Protein AF-A0A0L1IWD9-F1 (afdb_monomer)

Sequence (1010 aa):
MTPFTIDNLPYGVISTHDNSSKRCAVAFQQFAIDLDLLYRHDFFASIPELDVNVFAEDNWNVFAVLPLSTRATVRARIRCGILDKTINKALVPLSNVENHLPMHTHNFSDFYCSLEHAKNCTEVMKMKMSSNWFSIPSVYNGRTSSLAVSGTPVTRPYGMYPDPQTGVVSFQPESKLDFELEMGVWLSTPVPRGQRLDIAKSKEHIFGFTLLNDWSSRQIQKFEMTPLGCFHSKGSLTSVSPWIVPIEALEPFKCEKMVQQDPLPMPHLMPRDDAALTYDIDLSVTLLRDEKPYRLCESNLNTLYWTPIQQLAHLASAGEGLLTGDVFGTGTISSSTTNSDGEKIGLGCLVERGLPRTMLKSAPSDLHETFLQDGDEVIMEGRLIPKSHSWKKQSTTNSSSESVQRHQFRMAAQVNDASSVDTTSYPYIFEKNVSVPLKNQSFIRCNVYRPKTSDPSEKHPVLATYGPYGKDVHYHYFNGPSYADLNPDHKTEHSAWETPTPSYWTKHGYVVVRADESGSGQSPGFLDCLSPTTIDSFCELIEWASEQTWSNGKVGLLGISYFGATQWQVAARRPKGLAAIVPWEGFSDFYRDATRHGGILCNAGIDGIFKRQIGPNQYGLPGRAARNRGDDTIEGSLSEAELAMSRVTLVDRAREARFRDGDHYASVNFNLEDVQVPLLSVANLGGILLHLRGNVQGYTHAGSDFKYLRFIVGRHDLPFYYTEEVEIQRSFLDAFLLGQDRVGWSRKGAVPPVDLILRKGNVGYNDPQSESKFLRRKENEWPIARTQYTPLFLHRDETLSWTKPRTDLTMPHKVEYHAFGDGDNCRPSVSFTSPQFESETEITGHIVVRLNVSMSRGRWQSTTPSDMDLFLSLRHIASSGEEVFYTGTTGEPAPITKGSLRVSLRRTNPQHPRHRPWLPHRDYLSTDVLPVIPNEVYTVDVELWPTNVVVQRDERLVLDIGASELAGSGLFQHDDPSDRPETVFKGNNHVHFGANYDNWISLPVIPNGI

Mean predicted aligned error: 16.08 Å

Radius of gyration: 34.3 Å; Cα contacts (8 Å, |Δi|>4): 2372; chains: 1; bounding box: 91×59×107 Å

pLDDT: mean 90.81, std 13.26, range [23.09, 98.94]

Structure (mmCIF, N/CA/C/O backbone):
data_AF-A0A0L1IWD9-F1
#
_entry.id   AF-A0A0L1IWD9-F1
#
loop_
_atom_site.group_PDB
_atom_site.id
_atom_site.type_symbol
_atom_site.label_atom_id
_atom_site.label_alt_id
_atom_site.label_comp_id
_atom_site.label_asym_id
_atom_site.label_entity_id
_atom_site.label_seq_id
_atom_site.pdbx_PDB_ins_code
_atom_site.Cartn_x
_atom_site.Cartn_y
_atom_site.Cartn_z
_atom_site.occupancy
_atom_site.B_iso_or_equiv
_atom_site.auth_seq_id
_atom_site.auth_comp_id
_atom_site.auth_asym_id
_atom_site.auth_atom_id
_atom_site.pdbx_PDB_model_num
ATOM 1 N N . MET A 1 1 ? -3.624 1.636 32.155 1.00 46.81 1 MET A N 1
ATOM 2 C CA . MET A 1 1 ? -3.716 0.784 30.949 1.00 46.81 1 MET A CA 1
ATOM 3 C C . MET A 1 1 ? -2.888 -0.459 31.205 1.00 46.81 1 MET A C 1
ATOM 5 O O . MET A 1 1 ? -1.853 -0.336 31.841 1.00 46.81 1 MET A O 1
ATOM 9 N N . THR A 1 2 ? -3.355 -1.628 30.779 1.00 74.50 2 THR A N 1
ATOM 10 C CA . THR A 1 2 ? -2.556 -2.866 30.818 1.00 74.50 2 THR A CA 1
ATOM 11 C C . THR A 1 2 ? -1.321 -2.754 29.907 1.00 74.50 2 THR A C 1
ATOM 13 O O . THR A 1 2 ? -1.451 -2.172 28.825 1.00 74.50 2 THR A O 1
ATOM 16 N N . PRO A 1 3 ? -0.152 -3.296 30.306 1.00 81.62 3 PRO A N 1
ATOM 17 C CA . PRO A 1 3 ? 1.032 -3.360 29.448 1.00 81.62 3 PRO A CA 1
ATOM 18 C C . PRO A 1 3 ? 0.890 -4.365 28.291 1.00 81.62 3 PRO A C 1
ATOM 20 O O . PRO A 1 3 ? 1.680 -4.322 27.353 1.00 81.62 3 PRO A O 1
ATOM 23 N N . PHE A 1 4 ? -0.106 -5.257 28.322 1.00 91.38 4 PHE A N 1
ATOM 24 C CA . PHE A 1 4 ? -0.299 -6.314 27.326 1.00 91.38 4 PHE A CA 1
ATOM 25 C C . PHE A 1 4 ? -1.407 -5.927 26.345 1.00 91.38 4 PHE A C 1
ATOM 27 O O . PHE A 1 4 ? -2.591 -6.181 26.573 1.00 91.38 4 PHE A O 1
ATOM 34 N N . THR A 1 5 ? -1.041 -5.247 25.263 1.00 90.19 5 THR A N 1
ATOM 35 C CA . THR A 1 5 ? -1.988 -4.781 24.244 1.00 90.19 5 THR A CA 1
ATOM 36 C C . THR A 1 5 ? -2.130 -5.806 23.121 1.00 90.19 5 THR A C 1
ATOM 38 O O . THR A 1 5 ? -1.365 -6.762 23.008 1.00 90.19 5 THR A O 1
ATOM 41 N N . ILE A 1 6 ? -3.101 -5.585 22.233 1.00 89.69 6 ILE A N 1
ATOM 42 C CA . ILE A 1 6 ? -3.238 -6.385 21.008 1.00 89.69 6 ILE A CA 1
ATOM 43 C C . ILE A 1 6 ? -2.069 -6.177 20.022 1.00 89.69 6 ILE A C 1
ATOM 45 O O . ILE A 1 6 ? -1.938 -6.905 19.037 1.00 89.69 6 ILE A O 1
ATOM 49 N N . ASP A 1 7 ? -1.229 -5.168 20.267 1.00 86.62 7 ASP A N 1
ATOM 50 C CA . ASP A 1 7 ? -0.118 -4.792 19.397 1.00 86.62 7 ASP A CA 1
ATOM 51 C C . ASP A 1 7 ? 1.219 -5.381 19.850 1.00 86.62 7 ASP A C 1
ATOM 53 O O . ASP A 1 7 ? 2.106 -5.509 19.015 1.00 86.62 7 ASP A O 1
ATOM 57 N N . ASN A 1 8 ? 1.386 -5.799 21.112 1.00 89.25 8 ASN A N 1
ATOM 58 C CA . ASN A 1 8 ? 2.597 -6.517 21.529 1.00 89.25 8 ASN A CA 1
ATOM 59 C C . ASN A 1 8 ? 2.388 -8.035 21.609 1.00 89.25 8 ASN A C 1
ATOM 61 O O . ASN A 1 8 ? 3.174 -8.755 20.998 1.00 89.25 8 ASN A O 1
ATOM 65 N N . LEU A 1 9 ? 1.303 -8.509 22.238 1.00 95.44 9 LEU A N 1
ATOM 66 C CA . LEU A 1 9 ? 0.974 -9.936 22.390 1.00 95.44 9 LEU A CA 1
ATOM 67 C C . LEU A 1 9 ? 2.190 -10.782 22.819 1.00 95.44 9 LEU A C 1
ATOM 69 O O . LEU A 1 9 ? 2.612 -11.658 22.060 1.00 95.44 9 LEU A O 1
ATOM 73 N N . PRO A 1 10 ? 2.803 -10.508 23.984 1.00 97.06 10 PRO A N 1
ATOM 74 C CA . PRO A 1 10 ? 4.056 -11.141 24.348 1.00 97.06 10 PRO A CA 1
ATOM 75 C C . PRO A 1 10 ? 3.863 -12.592 24.796 1.00 97.06 10 PRO A C 1
ATOM 77 O O . PRO A 1 10 ? 2.794 -12.994 25.261 1.00 97.06 10 PRO A O 1
ATOM 80 N N . TYR A 1 11 ? 4.923 -13.372 24.634 1.00 98.44 11 TYR A N 1
ATOM 81 C CA . TYR A 1 11 ? 4.955 -14.826 24.712 1.00 98.44 11 TYR A CA 1
ATOM 82 C C . TYR A 1 11 ? 5.552 -15.280 26.039 1.00 98.44 11 TYR A C 1
ATOM 84 O O . TYR A 1 11 ? 6.668 -14.898 26.383 1.00 98.44 11 TYR A O 1
ATOM 92 N N . GLY A 1 12 ? 4.813 -16.089 26.792 1.00 98.12 12 GLY A N 1
ATOM 93 C CA . GLY A 1 12 ? 5.229 -16.584 28.103 1.00 98.12 12 GLY A CA 1
ATOM 94 C C . GLY A 1 12 ? 4.864 -18.045 28.296 1.00 98.12 12 GLY A C 1
ATOM 95 O O . GLY A 1 12 ? 4.195 -18.648 27.454 1.00 98.12 12 GLY A O 1
ATOM 96 N N . VAL A 1 13 ? 5.329 -18.621 29.396 1.00 98.56 13 VAL A N 1
ATOM 97 C CA . VAL A 1 13 ? 4.985 -19.983 29.811 1.00 98.56 13 VAL A CA 1
ATOM 98 C C . VAL A 1 13 ? 4.272 -19.894 31.147 1.00 98.56 13 VAL A C 1
ATOM 100 O O . VAL A 1 13 ? 4.773 -19.262 32.079 1.00 98.56 13 VAL A O 1
ATOM 103 N N . ILE A 1 14 ? 3.105 -20.527 31.236 1.00 98.25 14 ILE A N 1
ATOM 104 C CA . ILE A 1 14 ? 2.259 -20.479 32.428 1.00 98.25 14 ILE A CA 1
ATOM 105 C C . ILE A 1 14 ? 1.949 -21.877 32.960 1.00 98.25 14 ILE A C 1
ATOM 107 O O . ILE A 1 14 ? 1.821 -22.835 32.199 1.00 98.25 14 ILE A O 1
ATOM 111 N N . SER A 1 15 ? 1.747 -21.963 34.270 1.00 98.12 15 SER A N 1
ATOM 112 C CA . SER A 1 15 ? 0.926 -22.985 34.927 1.00 98.12 15 SER A CA 1
ATOM 113 C C . SER A 1 15 ? -0.188 -22.294 35.716 1.00 98.12 15 SER A C 1
ATOM 115 O O . SER A 1 15 ? -0.220 -21.072 35.860 1.00 98.12 15 SER A O 1
ATOM 117 N N . THR A 1 16 ? -1.145 -23.070 36.207 1.00 96.94 16 THR A N 1
ATOM 118 C CA . THR A 1 16 ? -2.231 -22.583 37.069 1.00 96.94 16 THR A CA 1
ATOM 119 C C . THR A 1 16 ? -2.403 -23.543 38.233 1.00 96.94 16 THR A C 1
ATOM 121 O O . THR A 1 16 ? -2.062 -24.716 38.097 1.00 96.94 16 THR A O 1
ATOM 124 N N . HIS A 1 17 ? -3.000 -23.101 39.339 1.00 92.62 17 HIS A N 1
ATOM 125 C CA . HIS A 1 17 ? -3.284 -23.987 40.476 1.00 92.62 17 HIS A CA 1
ATOM 126 C C . HIS A 1 17 ? -4.034 -25.271 40.060 1.00 92.62 17 HIS A C 1
ATOM 128 O O . HIS A 1 17 ? -3.699 -26.364 40.509 1.00 92.62 17 HIS A O 1
ATOM 134 N N . ASP A 1 18 ? -4.993 -25.148 39.137 1.00 91.62 18 ASP A N 1
ATOM 135 C CA . ASP A 1 18 ? -5.830 -26.267 38.683 1.00 91.62 18 ASP A CA 1
ATOM 136 C C . ASP A 1 18 ? -5.205 -27.074 37.527 1.00 91.62 18 ASP A C 1
ATOM 138 O O . ASP A 1 18 ? -5.734 -28.110 37.128 1.00 91.62 18 ASP A O 1
ATOM 142 N N . ASN A 1 19 ? -4.076 -26.613 36.979 1.00 93.38 19 ASN A N 1
ATOM 143 C CA . ASN A 1 19 ? -3.325 -27.299 35.929 1.00 93.38 19 ASN A CA 1
ATOM 144 C C . ASN A 1 19 ? -1.830 -26.981 36.058 1.00 93.38 19 ASN A C 1
ATOM 146 O O . ASN A 1 19 ? -1.364 -25.927 35.606 1.00 93.38 19 ASN A O 1
ATOM 150 N N . SER A 1 20 ? -1.096 -27.916 36.663 1.00 94.75 20 SER A N 1
ATOM 151 C CA . SER A 1 20 ? 0.343 -27.814 36.916 1.00 94.75 20 SER A CA 1
ATOM 152 C C . SER A 1 20 ? 1.210 -28.018 35.671 1.00 94.75 20 SER A C 1
ATOM 154 O O . SER A 1 20 ? 2.414 -27.769 35.730 1.00 94.75 20 SER A O 1
ATOM 156 N N . SER A 1 21 ? 0.635 -28.438 34.538 1.00 96.19 21 SER A N 1
ATOM 157 C CA . SER A 1 21 ? 1.369 -28.536 33.278 1.00 96.19 21 SER A CA 1
ATOM 158 C C . SER A 1 21 ? 1.712 -27.144 32.751 1.00 96.19 21 SER A C 1
ATOM 160 O O . SER A 1 21 ? 0.829 -26.321 32.475 1.00 96.19 21 SER A O 1
ATOM 162 N N . LYS A 1 22 ? 3.017 -26.906 32.601 1.00 98.19 22 LYS A N 1
ATOM 163 C CA . LYS A 1 22 ? 3.574 -25.729 31.936 1.00 98.19 22 LYS A CA 1
ATOM 164 C C . LYS A 1 22 ? 3.232 -25.772 30.454 1.00 98.19 22 LYS A C 1
ATOM 166 O O . LYS A 1 22 ? 3.316 -26.836 29.848 1.00 98.19 22 LYS A O 1
ATOM 171 N N . ARG A 1 23 ? 2.843 -24.629 29.897 1.00 98.25 23 ARG A N 1
ATOM 172 C CA . ARG A 1 23 ? 2.480 -24.504 28.480 1.00 98.25 23 ARG A CA 1
ATOM 173 C C . ARG A 1 23 ? 2.639 -23.084 27.963 1.00 98.25 23 ARG A C 1
ATOM 175 O O . ARG A 1 23 ? 2.597 -22.126 28.744 1.00 98.25 23 ARG A O 1
ATOM 182 N N . CYS A 1 24 ? 2.784 -22.959 26.649 1.00 98.56 24 CYS A N 1
ATOM 183 C CA . CYS A 1 24 ? 2.901 -21.679 25.967 1.00 98.56 24 CYS A CA 1
ATOM 184 C C . CYS A 1 24 ? 1.597 -20.877 26.048 1.00 98.56 24 CYS A C 1
ATOM 186 O O . CYS A 1 24 ? 0.503 -21.373 25.763 1.00 98.56 24 CYS A O 1
ATOM 188 N N . ALA A 1 25 ? 1.727 -19.598 26.384 1.00 98.56 25 ALA A N 1
ATOM 189 C CA . ALA A 1 25 ? 0.620 -18.661 26.441 1.00 98.56 25 ALA A CA 1
ATOM 190 C C . ALA A 1 25 ? 1.008 -17.282 25.908 1.00 98.56 25 ALA A C 1
ATOM 192 O O . ALA A 1 25 ? 2.183 -16.918 25.846 1.00 98.56 25 ALA A O 1
ATOM 193 N N . VAL A 1 26 ? -0.001 -16.487 25.560 1.00 98.50 26 VAL A N 1
ATOM 194 C CA . VAL A 1 26 ? 0.171 -15.094 25.122 1.00 98.50 26 VAL A CA 1
ATOM 195 C C . VAL A 1 26 ? -0.541 -14.157 26.078 1.00 98.50 26 VAL A C 1
ATOM 197 O O . VAL A 1 26 ? -1.730 -14.337 26.329 1.00 98.50 26 VAL A O 1
ATOM 200 N N . ALA A 1 27 ? 0.141 -13.140 26.602 1.00 97.69 27 ALA A N 1
ATOM 201 C CA . ALA A 1 27 ? -0.519 -12.167 27.465 1.00 97.69 27 ALA A CA 1
ATOM 202 C C . ALA A 1 27 ? -1.356 -11.180 26.640 1.00 97.69 27 ALA A C 1
ATOM 204 O O . ALA A 1 27 ? -0.897 -10.603 25.653 1.00 97.69 27 ALA A O 1
ATOM 205 N N . PHE A 1 28 ? -2.590 -10.951 27.076 1.00 96.81 28 PHE A N 1
ATOM 206 C CA . PHE A 1 28 ? -3.491 -9.956 26.520 1.00 96.81 28 PHE A CA 1
ATOM 207 C C . PHE A 1 28 ? -4.353 -9.356 27.630 1.00 96.81 28 PHE A C 1
ATOM 209 O O . PHE A 1 28 ? -5.141 -10.024 28.296 1.00 96.81 28 PHE A O 1
ATOM 216 N N . GLN A 1 29 ? -4.217 -8.051 27.811 1.00 94.50 29 GLN A N 1
ATOM 217 C CA . GLN A 1 29 ? -4.841 -7.278 28.870 1.00 94.50 29 GLN A CA 1
ATOM 218 C C . GLN A 1 29 ? -4.552 -7.832 30.273 1.00 94.50 29 GLN A C 1
ATOM 220 O O . GLN A 1 29 ? -3.413 -7.764 30.723 1.00 94.50 29 GLN A O 1
ATOM 225 N N . GLN A 1 30 ? -5.567 -8.316 30.986 1.00 95.50 30 GLN A N 1
ATOM 226 C CA . GLN A 1 30 ? -5.448 -8.954 32.299 1.00 95.50 30 GLN A CA 1
ATOM 227 C C . GLN A 1 30 ? -5.486 -10.488 32.219 1.00 95.50 30 GLN A C 1
ATOM 229 O O . GLN A 1 30 ? -5.712 -11.147 33.233 1.00 95.50 30 GLN A O 1
ATOM 234 N N . PHE A 1 31 ? -5.300 -11.057 31.027 1.00 97.31 31 PHE A N 1
ATOM 235 C CA . PHE A 1 31 ? -5.394 -12.490 30.775 1.00 97.31 31 PHE A CA 1
ATOM 236 C C . PHE A 1 31 ? -4.126 -13.037 30.116 1.00 97.31 31 PHE A C 1
ATOM 238 O O . PHE A 1 31 ? -3.434 -12.335 29.382 1.00 97.31 31 PHE A O 1
ATOM 245 N N . ALA A 1 32 ? -3.860 -14.316 30.345 1.00 97.81 32 ALA A N 1
ATOM 246 C CA . ALA A 1 32 ? -3.038 -15.153 29.493 1.00 97.81 32 ALA A CA 1
ATOM 247 C C . ALA A 1 32 ? -3.955 -15.987 28.587 1.00 97.81 32 ALA A C 1
ATOM 249 O O . ALA A 1 32 ? -4.971 -16.514 29.036 1.00 97.81 32 ALA A O 1
ATOM 250 N N . ILE A 1 33 ? -3.606 -16.089 27.311 1.00 98.50 33 ILE A N 1
ATOM 251 C CA . ILE A 1 33 ? -4.299 -16.894 26.307 1.00 98.50 33 ILE A CA 1
ATOM 252 C C . ILE A 1 33 ? -3.581 -18.240 26.222 1.00 98.50 33 ILE A C 1
ATOM 254 O O . ILE A 1 33 ? -2.431 -18.287 25.792 1.00 98.50 33 ILE A O 1
ATOM 258 N N . ASP A 1 34 ? -4.254 -19.312 26.623 1.00 98.06 34 ASP A N 1
ATOM 259 C CA . ASP A 1 34 ? -3.746 -20.687 26.623 1.00 98.06 34 ASP A CA 1
ATOM 260 C C . ASP A 1 34 ? -3.673 -21.254 25.192 1.00 98.06 34 ASP A C 1
ATOM 262 O O . ASP A 1 34 ? -4.695 -21.622 24.602 1.00 98.06 34 ASP A O 1
ATOM 266 N N . LEU A 1 35 ? -2.474 -21.284 24.599 1.00 98.06 35 LEU A N 1
ATOM 267 C CA . LEU A 1 35 ? -2.318 -21.673 23.193 1.00 98.06 35 LEU A CA 1
ATOM 268 C C . LEU A 1 35 ? -2.417 -23.184 22.971 1.00 98.06 35 LEU A C 1
ATOM 270 O O . LEU A 1 35 ? -2.885 -23.606 21.914 1.00 98.06 35 LEU A O 1
ATOM 274 N N . ASP A 1 36 ? -2.035 -23.985 23.965 1.00 97.50 36 ASP A N 1
ATOM 275 C CA . ASP A 1 36 ? -2.228 -25.437 23.956 1.00 97.50 36 ASP A CA 1
ATOM 276 C C . ASP A 1 36 ? -3.723 -25.777 23.862 1.00 97.50 36 ASP A C 1
ATOM 278 O O . ASP A 1 36 ? -4.148 -26.585 23.030 1.00 97.50 36 ASP A O 1
ATOM 282 N N . LEU A 1 37 ? -4.555 -25.085 24.649 1.00 96.56 37 LEU A N 1
ATOM 283 C CA . LEU A 1 37 ? -6.004 -25.250 24.574 1.00 96.56 37 LEU A CA 1
ATOM 284 C C . LEU A 1 37 ? -6.568 -24.831 23.208 1.00 96.56 37 LEU A C 1
ATOM 286 O O . LEU A 1 37 ? -7.414 -25.536 22.658 1.00 96.56 37 LEU A O 1
ATOM 290 N N . LEU A 1 38 ? -6.103 -23.712 22.643 1.00 97.12 38 LEU A N 1
ATOM 291 C CA . LEU A 1 38 ? -6.526 -23.276 21.307 1.00 97.12 38 LEU A CA 1
ATOM 292 C C . LEU A 1 38 ? -6.154 -24.298 20.228 1.00 97.12 38 LEU A C 1
ATOM 294 O O . LEU A 1 38 ? -6.988 -24.616 19.379 1.00 97.12 38 LEU A O 1
ATOM 298 N N . TYR A 1 39 ? -4.939 -24.847 20.278 1.00 96.94 39 TYR A N 1
ATOM 299 C CA . TYR A 1 39 ? -4.494 -25.870 19.337 1.00 96.94 39 TYR A CA 1
ATOM 300 C C . TYR A 1 39 ? -5.385 -27.113 19.380 1.00 96.94 39 TYR A C 1
ATOM 302 O O . TYR A 1 39 ? -5.859 -27.560 18.340 1.00 96.94 39 TYR A O 1
ATOM 310 N N . ARG A 1 40 ? -5.694 -27.632 20.578 1.00 95.06 40 ARG A N 1
ATOM 311 C CA . ARG A 1 40 ? -6.585 -28.799 20.749 1.00 95.06 40 ARG A CA 1
ATOM 312 C C . ARG A 1 40 ? -8.021 -28.568 20.264 1.00 95.06 40 ARG A C 1
ATOM 314 O O . ARG A 1 40 ? -8.776 -29.527 20.132 1.00 95.06 40 ARG A O 1
ATOM 321 N N . HIS A 1 41 ? -8.402 -27.316 20.029 1.00 95.12 41 HIS A N 1
ATOM 322 C CA . HIS A 1 41 ? -9.691 -26.919 19.468 1.00 95.12 41 HIS A CA 1
ATOM 323 C C . HIS A 1 41 ? -9.593 -26.480 17.999 1.00 95.12 41 HIS A C 1
ATOM 325 O O . HIS A 1 41 ? -10.436 -25.712 17.535 1.00 95.12 41 HIS A O 1
ATOM 331 N N . ASP A 1 42 ? -8.567 -26.943 17.278 1.00 94.00 42 ASP A N 1
ATOM 332 C CA . ASP A 1 42 ? -8.359 -26.710 15.845 1.00 94.00 42 ASP A CA 1
ATOM 333 C C . ASP A 1 42 ? -8.260 -25.221 15.461 1.00 94.00 42 ASP A C 1
ATOM 335 O O . ASP A 1 42 ? -8.410 -24.842 14.298 1.00 94.00 42 ASP A O 1
ATOM 339 N N . PHE A 1 43 ? -7.961 -24.338 16.422 1.00 95.56 43 PHE A N 1
ATOM 340 C CA . PHE A 1 43 ? -7.899 -22.891 16.190 1.00 95.56 43 PHE A CA 1
ATOM 341 C C . PHE A 1 43 ? -6.834 -22.504 15.150 1.00 95.56 43 PHE A C 1
ATOM 343 O O . PHE A 1 43 ? -7.004 -21.524 14.414 1.00 95.56 43 PHE A O 1
ATOM 350 N N . PHE A 1 44 ? -5.757 -23.293 15.088 1.00 95.25 44 PHE A N 1
ATOM 351 C CA . PHE A 1 44 ? -4.623 -23.127 14.180 1.00 95.25 44 PHE A CA 1
ATOM 352 C C . PHE A 1 44 ? -4.668 -24.058 12.957 1.00 95.25 44 PHE A C 1
ATOM 354 O O . PHE A 1 44 ? -3.700 -24.097 12.207 1.00 95.25 44 PHE A O 1
ATOM 361 N N . ALA A 1 45 ? -5.777 -24.766 12.703 1.00 90.69 45 ALA A N 1
ATOM 362 C CA . ALA A 1 45 ? -5.870 -25.757 11.621 1.00 90.69 45 ALA A CA 1
ATOM 363 C C . ALA A 1 45 ? -5.619 -25.187 10.208 1.00 90.69 45 ALA A C 1
ATOM 365 O O . ALA A 1 45 ? -5.305 -25.930 9.283 1.00 90.69 45 ALA A O 1
ATOM 366 N N . SER A 1 46 ? -5.741 -23.868 10.028 1.00 87.88 46 SER A N 1
ATOM 367 C CA . SER A 1 46 ? -5.437 -23.181 8.769 1.00 87.88 46 SER A CA 1
ATOM 368 C C . SER A 1 46 ? -3.945 -22.887 8.553 1.00 87.88 46 SER A C 1
ATOM 370 O O . SER A 1 46 ? -3.620 -22.228 7.569 1.00 87.88 46 SER A O 1
ATOM 372 N N . ILE A 1 47 ? -3.057 -23.287 9.472 1.00 90.81 47 ILE A N 1
ATOM 373 C CA . ILE A 1 47 ? -1.607 -23.044 9.417 1.00 90.81 47 ILE A CA 1
ATOM 374 C C . ILE A 1 47 ? -0.907 -24.402 9.236 1.00 90.81 47 ILE A C 1
ATOM 376 O O . ILE A 1 47 ? -0.681 -25.098 10.226 1.00 90.81 47 ILE A O 1
ATOM 380 N N . PRO A 1 48 ? -0.594 -24.816 7.991 1.00 84.38 48 PRO A N 1
ATOM 381 C CA . PRO A 1 48 ? -0.079 -26.155 7.695 1.00 84.38 48 PRO A CA 1
ATOM 382 C C . PRO A 1 48 ? 1.230 -26.505 8.409 1.00 84.38 48 PRO A C 1
ATOM 384 O O . PRO A 1 48 ? 1.484 -27.672 8.680 1.00 84.38 48 PRO A O 1
ATOM 387 N N . GLU A 1 49 ? 2.056 -25.505 8.723 1.00 86.25 49 GLU A N 1
ATOM 388 C CA . GLU A 1 49 ? 3.336 -25.668 9.419 1.00 86.25 49 GLU A CA 1
ATOM 389 C C . GLU A 1 49 ? 3.189 -25.973 10.923 1.00 86.25 49 GLU A C 1
ATOM 391 O O . GLU A 1 49 ? 4.192 -26.168 11.605 1.00 86.25 49 GLU A O 1
ATOM 396 N N . LEU A 1 50 ? 1.959 -26.001 11.452 1.00 89.12 50 LEU A N 1
ATOM 397 C CA . LEU A 1 50 ? 1.627 -26.398 12.824 1.00 89.12 50 LEU A CA 1
ATOM 398 C C . LEU A 1 50 ? 0.926 -27.770 12.864 1.00 89.12 50 LEU A C 1
ATOM 400 O O . LEU A 1 50 ? -0.140 -27.934 13.460 1.00 89.12 50 LEU A O 1
ATOM 404 N N . ASP A 1 51 ? 1.525 -28.777 12.234 1.00 81.19 51 ASP A N 1
ATOM 405 C CA . ASP A 1 51 ? 1.022 -30.160 12.214 1.00 81.19 51 ASP A CA 1
ATOM 406 C C . ASP A 1 51 ? 1.166 -30.897 13.561 1.00 81.19 51 ASP A C 1
ATOM 408 O O . ASP A 1 51 ? 0.508 -31.914 13.792 1.00 81.19 51 ASP A O 1
ATOM 412 N N . VAL A 1 52 ? 1.974 -30.350 14.473 1.00 90.38 52 VAL A N 1
ATOM 413 C CA . VAL A 1 52 ? 2.122 -30.790 15.864 1.00 90.38 52 VAL A CA 1
ATOM 414 C C . VAL A 1 52 ? 1.839 -29.652 16.846 1.00 90.38 52 VAL A C 1
ATOM 416 O O . VAL A 1 52 ? 2.051 -28.473 16.552 1.00 90.38 52 VAL A O 1
ATOM 419 N N . ASN A 1 53 ? 1.373 -30.002 18.048 1.00 94.88 53 ASN A N 1
ATOM 420 C CA . ASN A 1 53 ? 1.062 -29.028 19.093 1.00 94.88 53 ASN A CA 1
ATOM 421 C C . ASN A 1 53 ? 2.329 -28.508 19.783 1.00 94.88 53 ASN A C 1
ATOM 423 O O . ASN A 1 53 ? 2.646 -28.903 20.904 1.00 94.88 53 ASN A O 1
ATOM 427 N N . VAL A 1 54 ? 3.027 -27.583 19.130 1.00 96.06 54 VAL A N 1
ATOM 428 C CA . VAL A 1 54 ? 4.219 -26.920 19.686 1.00 96.06 54 VAL A CA 1
ATOM 429 C C . VAL A 1 54 ? 3.920 -26.068 20.926 1.00 96.06 54 VAL A C 1
ATOM 431 O O . VAL A 1 54 ? 4.846 -25.644 21.605 1.00 96.06 54 VAL A O 1
ATOM 434 N N . PHE A 1 55 ? 2.645 -25.795 21.228 1.00 98.00 55 PHE A N 1
ATOM 435 C CA . PHE A 1 55 ? 2.236 -24.958 22.359 1.00 98.00 55 PHE A CA 1
ATOM 436 C C . PHE A 1 55 ? 2.014 -25.744 23.656 1.00 98.00 55 PHE A C 1
ATOM 438 O O . PHE A 1 55 ? 1.902 -25.136 24.722 1.00 98.00 55 PHE A O 1
ATOM 445 N N . ALA A 1 56 ? 1.957 -27.077 23.572 1.00 96.94 56 ALA A N 1
ATOM 446 C CA . ALA A 1 56 ? 1.939 -27.966 24.732 1.00 96.94 56 ALA A CA 1
ATOM 447 C C . ALA A 1 56 ? 3.314 -28.091 25.412 1.00 96.94 56 ALA A C 1
ATOM 449 O O . ALA A 1 56 ? 3.402 -28.662 26.498 1.00 96.94 56 ALA A O 1
ATOM 450 N N . GLU A 1 57 ? 4.370 -27.587 24.771 1.00 97.38 57 GLU A N 1
ATOM 451 C CA . GLU A 1 57 ? 5.722 -27.547 25.318 1.00 97.38 57 GLU A CA 1
ATOM 452 C C . GLU A 1 57 ? 5.806 -26.603 26.527 1.00 97.38 57 GLU A C 1
ATOM 454 O O . GLU A 1 57 ? 5.103 -25.594 26.621 1.00 97.38 57 GLU A O 1
ATOM 459 N N . ASP A 1 58 ? 6.724 -26.898 27.446 1.00 97.25 58 ASP A N 1
ATOM 460 C CA . ASP A 1 58 ? 6.990 -26.073 28.629 1.00 97.25 58 ASP A CA 1
ATOM 461 C C . ASP A 1 58 ? 7.915 -24.873 28.348 1.00 97.25 58 ASP A C 1
ATOM 463 O O . ASP A 1 58 ? 8.397 -24.226 29.278 1.00 97.25 58 ASP A O 1
ATOM 467 N N . ASN A 1 59 ? 8.171 -24.578 27.070 1.00 97.75 59 ASN A N 1
ATOM 468 C CA . ASN A 1 59 ? 9.071 -23.538 26.585 1.00 97.75 59 ASN A CA 1
ATOM 469 C C . ASN A 1 59 ? 8.749 -23.165 25.125 1.00 97.75 59 ASN A C 1
ATOM 471 O O . ASN A 1 59 ? 8.152 -23.940 24.383 1.00 97.75 59 ASN A O 1
ATOM 475 N N . TRP A 1 60 ? 9.199 -21.990 24.681 1.00 98.19 60 TRP A N 1
ATOM 476 C CA . TRP A 1 60 ? 8.977 -21.512 23.312 1.00 98.19 60 TRP A CA 1
ATOM 477 C C . TRP A 1 60 ? 9.995 -22.015 22.272 1.00 98.19 60 TRP A C 1
ATOM 479 O O . TRP A 1 60 ? 9.905 -21.615 21.112 1.00 98.19 60 TRP A O 1
ATOM 489 N N . ASN A 1 61 ? 10.962 -22.873 22.623 1.00 98.00 61 ASN A N 1
ATOM 490 C CA . ASN A 1 61 ? 12.091 -23.193 21.741 1.00 98.00 61 ASN A CA 1
ATOM 491 C C . ASN A 1 61 ? 11.644 -23.856 20.431 1.00 98.00 61 ASN A C 1
ATOM 493 O O . ASN A 1 61 ? 12.126 -23.468 19.370 1.00 98.00 61 ASN A O 1
ATOM 497 N N . VAL A 1 62 ? 10.701 -24.806 20.473 1.00 96.25 62 VAL A N 1
ATOM 498 C CA . VAL A 1 62 ? 10.214 -25.493 19.258 1.00 96.25 62 VAL A CA 1
ATOM 499 C C . VAL A 1 62 ? 9.540 -24.502 18.305 1.00 96.25 62 VAL A C 1
ATOM 501 O O . VAL A 1 62 ? 9.827 -24.487 17.109 1.00 96.25 62 VAL A O 1
ATOM 504 N N . PHE A 1 63 ? 8.698 -23.617 18.841 1.00 97.25 63 PHE A N 1
ATOM 505 C CA . PHE A 1 63 ? 8.045 -22.567 18.063 1.00 97.25 63 PHE A CA 1
ATOM 506 C C . PHE A 1 63 ? 9.036 -21.517 17.538 1.00 97.25 63 PHE A C 1
ATOM 508 O O . PHE A 1 63 ? 8.883 -21.021 16.424 1.00 97.25 63 PHE A O 1
ATOM 515 N N . ALA A 1 64 ? 10.070 -21.180 18.312 1.00 96.88 64 ALA A N 1
ATOM 516 C CA . ALA A 1 64 ? 11.039 -20.146 17.961 1.00 96.88 64 ALA A CA 1
ATOM 517 C C . ALA A 1 64 ? 11.873 -20.488 16.714 1.00 96.88 64 ALA A C 1
ATOM 519 O O . ALA A 1 64 ? 12.298 -19.572 16.013 1.00 96.88 64 ALA A O 1
ATOM 520 N N . VAL A 1 65 ? 12.074 -21.776 16.407 1.00 94.62 65 VAL A N 1
ATOM 521 C CA . VAL A 1 65 ? 12.787 -22.231 15.195 1.00 94.62 65 VAL A CA 1
ATOM 522 C C . VAL A 1 65 ? 11.921 -22.123 13.933 1.00 94.62 65 VAL A C 1
ATOM 524 O O . VAL A 1 65 ? 12.452 -22.149 12.822 1.00 94.62 65 VAL A O 1
ATOM 527 N N . LEU A 1 66 ? 10.597 -21.980 14.068 1.00 93.12 66 LEU A N 1
ATOM 528 C CA . LEU A 1 66 ? 9.717 -21.853 12.909 1.00 93.12 66 LEU A CA 1
ATOM 529 C C . LEU A 1 66 ? 10.051 -20.593 12.087 1.00 93.12 66 LEU A C 1
ATOM 531 O O . LEU A 1 66 ? 10.463 -19.566 12.651 1.00 93.12 66 LEU A O 1
ATOM 535 N N . PRO A 1 67 ? 9.833 -20.633 10.754 1.00 90.44 67 PRO A N 1
ATOM 536 C CA . PRO A 1 67 ? 10.042 -19.478 9.892 1.00 90.44 67 PRO A CA 1
ATOM 537 C C . PRO A 1 67 ? 9.321 -18.234 10.415 1.00 90.44 67 PRO A C 1
ATOM 539 O O . PRO A 1 67 ? 8.204 -18.314 10.931 1.00 90.44 67 PRO A O 1
ATOM 542 N N . LEU A 1 68 ? 9.938 -17.063 10.232 1.00 86.31 68 LEU A N 1
ATOM 543 C CA . LEU A 1 68 ? 9.366 -15.783 10.666 1.00 86.31 68 LEU A CA 1
ATOM 544 C C . LEU A 1 68 ? 7.947 -15.565 10.104 1.00 86.31 68 LEU A C 1
ATOM 546 O O . LEU A 1 68 ? 7.078 -15.055 10.803 1.00 86.31 68 LEU A O 1
ATOM 550 N N . SER A 1 69 ? 7.686 -16.011 8.871 1.00 87.94 69 SER A N 1
ATOM 551 C CA . SER A 1 69 ? 6.360 -15.969 8.241 1.00 87.94 69 SER A CA 1
ATOM 552 C C . SER A 1 69 ? 5.315 -16.801 8.994 1.00 87.94 69 SER A C 1
ATOM 554 O O . SER A 1 69 ? 4.190 -16.341 9.198 1.00 87.94 69 SER A O 1
ATOM 556 N N . THR A 1 70 ? 5.675 -18.000 9.455 1.00 91.31 70 THR A N 1
ATOM 557 C CA . THR A 1 70 ? 4.797 -18.873 10.246 1.00 91.31 70 THR A CA 1
ATOM 558 C C . THR A 1 70 ? 4.501 -18.242 11.603 1.00 91.31 70 THR A C 1
ATOM 560 O O . THR A 1 70 ? 3.338 -18.139 11.995 1.00 91.31 70 THR A O 1
ATOM 563 N N . ARG A 1 71 ? 5.530 -17.735 12.293 1.00 94.31 71 ARG A N 1
ATOM 564 C CA . ARG A 1 71 ? 5.370 -17.047 13.583 1.00 94.31 71 ARG A CA 1
ATOM 565 C C . ARG A 1 71 ? 4.480 -15.805 13.463 1.00 94.31 71 ARG A C 1
ATOM 567 O O . ARG A 1 71 ? 3.547 -15.633 14.252 1.00 94.31 71 ARG A O 1
ATOM 574 N N . ALA A 1 72 ? 4.682 -15.001 12.418 1.00 90.19 72 ALA A N 1
ATOM 575 C CA . ALA A 1 72 ? 3.836 -13.852 12.102 1.00 90.19 72 ALA A CA 1
ATOM 576 C C . ALA A 1 72 ? 2.377 -14.260 11.825 1.00 90.19 72 ALA A C 1
ATOM 578 O O . ALA A 1 72 ? 1.454 -13.615 12.327 1.00 90.19 72 ALA A O 1
ATOM 579 N N . THR A 1 73 ? 2.160 -15.363 11.100 1.00 92.12 73 THR A N 1
ATOM 580 C CA . THR A 1 73 ? 0.821 -15.904 10.803 1.00 92.12 73 THR A CA 1
ATOM 581 C C . THR A 1 73 ? 0.102 -16.358 12.072 1.00 92.12 73 THR A C 1
ATOM 583 O O . THR A 1 73 ? -1.068 -16.034 12.270 1.00 92.12 73 THR A O 1
ATOM 586 N N . VAL A 1 74 ? 0.799 -17.042 12.984 1.00 95.50 74 VAL A N 1
ATOM 587 C CA . VAL A 1 74 ? 0.252 -17.453 14.288 1.00 95.50 74 VAL A CA 1
ATOM 588 C C . VAL A 1 74 ? -0.138 -16.238 15.121 1.00 95.50 74 VAL A C 1
ATOM 590 O O . VAL A 1 74 ? -1.255 -16.172 15.639 1.00 95.50 74 VAL A O 1
ATOM 593 N N . ARG A 1 75 ? 0.737 -15.229 15.198 1.00 94.88 75 ARG A N 1
ATOM 594 C CA . ARG A 1 75 ? 0.442 -13.974 15.897 1.00 94.88 75 ARG A CA 1
ATOM 595 C C . ARG A 1 75 ? -0.771 -13.259 15.296 1.00 94.88 75 ARG A C 1
ATOM 597 O O . ARG A 1 75 ? -1.640 -12.803 16.041 1.00 94.88 75 ARG A O 1
ATOM 604 N N . ALA A 1 76 ? -0.860 -13.191 13.968 1.00 91.25 76 ALA A N 1
ATOM 605 C CA . ALA A 1 76 ? -2.004 -12.618 13.263 1.00 91.25 76 ALA A CA 1
ATOM 606 C C . ALA A 1 76 ? -3.294 -13.395 13.558 1.00 91.25 76 ALA A C 1
ATOM 608 O O . ALA A 1 76 ? -4.322 -12.790 13.855 1.00 91.25 76 ALA A O 1
ATOM 609 N N . ARG A 1 77 ? -3.237 -14.731 13.578 1.00 94.69 77 ARG A N 1
ATOM 610 C CA . ARG A 1 77 ? -4.382 -15.588 13.898 1.00 94.69 77 ARG A CA 1
ATOM 611 C C . ARG A 1 77 ? -4.882 -15.381 15.328 1.00 94.69 77 ARG A C 1
ATOM 613 O O . ARG A 1 77 ? -6.095 -15.285 15.521 1.00 94.69 77 ARG A O 1
ATOM 620 N N . ILE A 1 78 ? -3.977 -15.256 16.304 1.00 94.88 78 ILE A N 1
ATOM 621 C CA . ILE A 1 78 ? -4.310 -14.914 17.699 1.00 94.88 78 ILE A CA 1
ATOM 622 C C . ILE A 1 78 ? -4.959 -13.528 17.764 1.00 94.88 78 ILE A C 1
ATOM 624 O O . ILE A 1 78 ? -6.004 -13.375 18.392 1.00 94.88 78 ILE A O 1
ATOM 628 N N . ARG A 1 79 ? -4.407 -12.533 17.056 1.00 93.75 79 ARG A N 1
ATOM 629 C CA . ARG A 1 79 ? -4.990 -11.186 16.952 1.00 93.75 79 ARG A CA 1
ATOM 630 C C . ARG A 1 79 ? -6.406 -11.214 16.371 1.00 93.75 79 ARG A C 1
ATOM 632 O O . ARG A 1 79 ? -7.299 -10.607 16.956 1.00 93.75 79 ARG A O 1
ATOM 639 N N . CYS A 1 80 ? -6.640 -11.944 15.281 1.00 87.69 80 CYS A N 1
ATOM 640 C CA . CYS A 1 80 ? -7.985 -12.157 14.740 1.00 87.69 80 CYS A CA 1
ATOM 641 C C . CYS A 1 80 ? -8.901 -12.808 15.780 1.00 87.69 80 CYS A C 1
ATOM 643 O O . CYS A 1 80 ? -10.000 -12.318 16.006 1.00 87.69 80 CYS A O 1
ATOM 645 N N . GLY A 1 81 ? -8.401 -13.834 16.474 1.00 87.69 81 GLY A N 1
ATOM 646 C CA . GLY A 1 81 ? -9.128 -14.543 17.520 1.00 87.69 81 GLY A CA 1
ATOM 647 C C . GLY A 1 81 ? -9.556 -13.673 18.708 1.00 87.69 81 GLY A C 1
ATOM 648 O O . GLY A 1 81 ? -10.615 -13.886 19.300 1.00 87.69 81 GLY A O 1
ATOM 649 N N . ILE A 1 82 ? -8.738 -12.677 19.061 1.00 90.25 82 ILE A N 1
ATOM 650 C CA . ILE A 1 82 ? -9.071 -11.650 20.056 1.00 90.25 82 ILE A CA 1
ATOM 651 C C . ILE A 1 82 ? -10.212 -10.763 19.543 1.00 90.25 82 ILE A C 1
ATOM 653 O O . ILE A 1 82 ? -11.163 -10.496 20.277 1.00 90.25 82 ILE A O 1
ATOM 657 N N . LEU A 1 83 ? -10.118 -10.301 18.292 1.00 77.88 83 LEU A N 1
ATOM 658 C CA . LEU A 1 83 ? -11.082 -9.373 17.690 1.00 77.88 83 LEU A CA 1
ATOM 659 C C . LEU A 1 83 ? -12.455 -10.023 17.466 1.00 77.88 83 LEU A C 1
ATOM 661 O O . LEU A 1 83 ? -13.480 -9.420 17.781 1.00 77.88 83 LEU A O 1
ATOM 665 N N . ASP A 1 84 ? -12.474 -11.258 16.967 1.00 81.31 84 ASP A N 1
ATOM 666 C CA . ASP A 1 84 ? -13.691 -12.039 16.721 1.00 81.31 84 ASP A CA 1
ATOM 667 C C . ASP A 1 84 ? -14.198 -12.792 17.970 1.00 81.31 84 ASP A C 1
ATOM 669 O O . ASP A 1 84 ? -15.280 -13.382 17.946 1.00 81.31 84 ASP A O 1
ATOM 673 N N . LYS A 1 85 ? -13.444 -12.723 19.079 1.00 90.00 85 LYS A N 1
ATOM 674 C CA . LYS A 1 85 ? -13.726 -13.341 20.387 1.00 90.00 85 LYS A CA 1
ATOM 675 C C . LYS A 1 85 ? -13.707 -14.875 20.400 1.00 90.00 85 LYS A C 1
ATOM 677 O O . LYS A 1 85 ? -14.149 -15.485 21.379 1.00 90.00 85 LYS A O 1
ATOM 682 N N . THR A 1 86 ? -13.177 -15.525 19.367 1.00 88.00 86 THR A N 1
ATOM 683 C CA . THR A 1 86 ? -13.086 -16.994 19.295 1.00 88.00 86 THR A CA 1
ATOM 684 C C . THR A 1 86 ? -12.126 -17.586 20.331 1.00 88.00 86 THR A C 1
ATOM 686 O O . THR A 1 86 ? -12.287 -18.745 20.711 1.00 88.00 86 THR A O 1
ATOM 689 N N . ILE A 1 87 ? -11.198 -16.791 20.877 1.00 92.94 87 ILE A N 1
ATOM 690 C CA . ILE A 1 87 ? -10.247 -17.247 21.906 1.00 92.94 87 ILE A CA 1
ATOM 691 C C . ILE A 1 87 ? -10.793 -17.214 23.338 1.00 92.94 87 ILE A C 1
ATOM 693 O O . ILE A 1 87 ? -10.094 -17.628 24.257 1.00 92.94 87 ILE A O 1
ATOM 697 N N . ASN A 1 88 ? -12.013 -16.709 23.567 1.00 91.75 88 ASN A N 1
ATOM 698 C CA . ASN A 1 88 ? -12.513 -16.408 24.917 1.00 91.75 88 ASN A CA 1
ATOM 699 C C . ASN A 1 88 ? -12.468 -17.601 25.885 1.00 91.75 88 ASN A C 1
ATOM 701 O O . ASN A 1 88 ? -12.318 -17.411 27.088 1.00 91.75 88 ASN A O 1
ATOM 705 N N . LYS A 1 89 ? -12.590 -18.828 25.366 1.00 91.38 89 LYS A N 1
ATOM 706 C CA . LYS A 1 89 ? -12.523 -20.063 26.164 1.00 91.38 89 LYS A CA 1
ATOM 707 C C . LYS A 1 89 ? -11.114 -20.393 26.669 1.00 91.38 89 LYS A C 1
ATOM 709 O O . LYS A 1 89 ? -10.989 -21.213 27.568 1.00 91.38 89 LYS A O 1
ATOM 714 N N . ALA A 1 90 ? -10.089 -19.768 26.099 1.00 96.25 90 ALA A N 1
ATOM 715 C CA . ALA A 1 90 ? -8.687 -19.945 26.456 1.00 96.25 90 ALA A CA 1
ATOM 716 C C . ALA A 1 90 ? -8.123 -18.800 27.308 1.00 96.25 90 ALA A C 1
ATOM 718 O O . ALA A 1 90 ? -6.920 -18.751 27.539 1.00 96.25 90 ALA A O 1
ATOM 719 N N . LEU A 1 91 ? -8.968 -17.876 27.777 1.00 97.31 91 LEU A N 1
ATOM 720 C CA . LEU A 1 91 ? -8.540 -16.779 28.640 1.00 97.31 91 LEU A CA 1
ATOM 721 C C . LEU A 1 91 ? -8.416 -17.240 30.095 1.00 97.31 91 LEU A C 1
ATOM 723 O O . LEU A 1 91 ? -9.399 -17.628 30.724 1.00 97.31 91 LEU A O 1
ATOM 727 N N . VAL A 1 92 ? -7.214 -17.113 30.646 1.00 97.44 92 VAL A N 1
ATOM 728 C CA . VAL A 1 92 ? -6.897 -17.362 32.054 1.00 97.44 92 VAL A CA 1
ATOM 729 C C . VAL A 1 92 ? -6.520 -16.030 32.708 1.00 97.44 92 VAL A C 1
ATOM 731 O O . VAL A 1 92 ? -5.619 -15.362 32.207 1.00 97.44 92 VAL A O 1
ATOM 734 N N . PRO A 1 93 ? -7.171 -15.587 33.799 1.00 96.81 93 PRO A N 1
ATOM 735 C CA . PRO A 1 93 ? -6.779 -14.355 34.486 1.00 96.81 93 PRO A CA 1
ATOM 736 C C . PRO A 1 93 ? -5.311 -14.393 34.923 1.00 96.81 93 PRO A C 1
ATOM 738 O O . PRO A 1 93 ? -4.877 -15.379 35.515 1.00 96.81 93 PRO A O 1
ATOM 741 N N . LEU A 1 94 ? -4.558 -13.311 34.697 1.00 95.06 94 LEU A N 1
ATOM 742 C CA . LEU A 1 94 ? -3.142 -13.235 35.087 1.00 95.06 94 LEU A CA 1
ATOM 743 C C . LEU A 1 94 ? -2.930 -13.347 36.606 1.00 95.06 94 LEU A C 1
ATOM 745 O O . LEU A 1 94 ? -1.859 -13.734 37.050 1.00 95.06 94 LEU A O 1
ATOM 749 N N . SER A 1 95 ? -3.948 -13.058 37.419 1.00 94.75 95 SER A N 1
ATOM 750 C CA . SER A 1 95 ? -3.910 -13.299 38.868 1.00 94.75 95 SER A CA 1
ATOM 751 C C . SER A 1 95 ? -3.859 -14.784 39.241 1.00 94.75 95 SER A C 1
ATOM 753 O O . SER A 1 95 ? -3.542 -15.113 40.378 1.00 94.75 95 SER A O 1
ATOM 755 N N . ASN A 1 96 ? -4.212 -15.670 38.305 1.00 96.25 96 ASN A N 1
ATOM 756 C CA . ASN A 1 96 ? -4.320 -17.111 38.523 1.00 96.25 96 ASN A CA 1
ATOM 757 C C . ASN A 1 96 ? -3.187 -17.889 37.838 1.00 96.25 96 ASN A C 1
ATOM 759 O O . ASN A 1 96 ? -3.169 -19.119 37.927 1.00 96.25 96 ASN A O 1
ATOM 763 N N . VAL A 1 97 ? -2.284 -17.201 37.127 1.00 96.44 97 VAL A N 1
ATOM 764 C CA . VAL A 1 97 ? -1.145 -17.837 36.457 1.00 96.44 97 VAL A CA 1
ATOM 765 C C . VAL A 1 97 ? 0.105 -17.758 37.318 1.00 96.44 97 VAL A C 1
ATOM 767 O O . VAL A 1 97 ? 0.422 -16.726 37.905 1.00 96.44 97 VAL A O 1
ATOM 770 N N . GLU A 1 98 ? 0.846 -18.853 37.339 1.00 97.12 98 GLU A N 1
ATOM 771 C CA . GLU A 1 98 ? 2.233 -18.890 37.775 1.00 97.12 98 GLU A CA 1
ATOM 772 C C . GLU A 1 98 ? 3.111 -18.804 36.521 1.00 97.12 98 GLU A C 1
ATOM 774 O O . GLU A 1 98 ? 2.972 -19.617 35.603 1.00 97.12 98 GLU A O 1
ATOM 779 N N . ASN A 1 99 ? 3.967 -17.782 36.454 1.00 97.06 99 ASN A N 1
ATOM 780 C CA . ASN A 1 99 ? 4.838 -17.551 35.304 1.00 97.06 99 ASN A CA 1
ATOM 781 C C . ASN A 1 99 ? 6.145 -18.338 35.436 1.00 97.06 99 ASN A C 1
ATOM 783 O O . ASN A 1 99 ? 6.749 -18.374 36.507 1.00 97.06 99 ASN A O 1
ATOM 787 N N . HIS A 1 100 ? 6.624 -18.877 34.319 1.00 97.56 100 HIS A N 1
ATOM 788 C CA . HIS A 1 100 ? 7.906 -19.579 34.215 1.00 97.56 100 HIS A CA 1
ATOM 789 C C . HIS A 1 100 ? 8.860 -18.824 33.288 1.00 97.56 100 HIS A C 1
ATOM 791 O O . HIS A 1 100 ? 8.480 -17.841 32.647 1.00 97.56 100 HIS A O 1
ATOM 797 N N . LEU A 1 101 ? 10.111 -19.282 33.199 1.00 97.06 101 LEU A N 1
ATOM 798 C CA . LEU A 1 101 ? 11.011 -18.805 32.150 1.00 97.06 101 LEU A CA 1
ATOM 799 C C . LEU A 1 101 ? 10.424 -19.152 30.769 1.00 97.06 101 LEU A C 1
ATOM 801 O O . LEU A 1 101 ? 9.949 -20.272 30.578 1.00 97.06 101 LEU A O 1
ATOM 805 N N . PRO A 1 102 ? 10.448 -18.216 29.806 1.00 96.69 102 PRO A N 1
ATOM 806 C CA . PRO A 1 102 ? 9.770 -18.404 28.527 1.00 96.69 102 PRO A CA 1
ATOM 807 C C . PRO A 1 102 ? 10.495 -19.382 27.591 1.00 96.69 102 PRO A C 1
ATOM 809 O O . PRO A 1 102 ? 9.876 -19.956 26.698 1.00 96.69 102 PRO A O 1
ATOM 812 N N . MET A 1 103 ? 11.799 -19.589 27.766 1.00 97.31 103 MET A N 1
ATOM 813 C CA . MET A 1 103 ? 12.589 -20.503 26.944 1.00 97.31 103 MET A CA 1
ATOM 814 C C . MET A 1 103 ? 13.543 -21.317 27.807 1.00 97.31 103 MET A C 1
ATOM 816 O O . MET A 1 103 ? 14.007 -20.862 28.856 1.00 97.31 103 MET A O 1
ATOM 820 N N . HIS A 1 104 ? 13.870 -22.515 27.333 1.00 95.56 104 HIS A N 1
ATOM 821 C CA . HIS A 1 104 ? 15.001 -23.263 27.855 1.00 95.56 104 HIS A CA 1
ATOM 822 C C . HIS A 1 104 ? 16.286 -22.670 27.288 1.00 95.56 104 HIS A C 1
ATOM 824 O O . HIS A 1 104 ? 16.434 -22.540 26.076 1.00 95.56 104 HIS A O 1
ATOM 830 N N . THR A 1 105 ? 17.207 -22.315 28.177 1.00 94.06 105 THR A N 1
ATOM 831 C CA . THR A 1 105 ? 18.481 -21.689 27.830 1.00 94.06 105 THR A CA 1
ATOM 832 C C . THR A 1 105 ? 19.636 -22.533 28.341 1.00 94.06 105 THR A C 1
ATOM 834 O O . THR A 1 105 ? 19.574 -23.094 29.440 1.00 94.06 105 THR A O 1
ATOM 837 N N . HIS A 1 106 ? 20.691 -22.638 27.538 1.00 90.50 106 HIS A N 1
ATOM 838 C CA . HIS A 1 106 ? 21.932 -23.287 27.942 1.00 90.50 106 HIS A CA 1
ATOM 839 C C . HIS A 1 106 ? 23.002 -22.256 28.286 1.00 90.50 106 HIS A C 1
ATOM 841 O O . HIS A 1 106 ? 23.775 -22.478 29.222 1.00 90.50 106 HIS A O 1
ATOM 847 N N . ASN A 1 107 ? 23.005 -21.119 27.590 1.00 93.44 107 ASN A N 1
ATOM 848 C CA . ASN A 1 107 ? 24.005 -20.076 27.739 1.00 93.44 107 ASN A CA 1
ATOM 849 C C . ASN A 1 107 ? 23.374 -18.727 28.089 1.00 93.44 107 ASN A C 1
ATOM 851 O O . ASN A 1 107 ? 22.372 -18.306 27.505 1.00 93.44 107 ASN A O 1
ATOM 855 N N . PHE A 1 108 ? 24.034 -18.031 29.014 1.00 95.56 108 PHE A N 1
ATOM 856 C CA . PHE A 1 108 ? 23.780 -16.633 29.319 1.00 95.56 108 PHE A CA 1
ATOM 857 C C . PHE A 1 108 ? 25.081 -15.842 29.203 1.00 95.56 108 PHE A C 1
ATOM 859 O O . PHE A 1 108 ? 26.079 -16.163 29.853 1.00 95.56 108 PHE A O 1
ATOM 866 N N . SER A 1 109 ? 25.061 -14.796 28.387 1.00 95.44 109 SER A N 1
ATOM 867 C CA . SER A 1 109 ? 26.153 -13.832 28.274 1.00 95.44 109 SER A CA 1
ATOM 868 C C . SER A 1 109 ? 25.633 -12.444 28.598 1.00 95.44 109 SER A C 1
ATOM 870 O O . SER A 1 109 ? 24.483 -12.131 28.306 1.00 95.44 109 SER A O 1
ATOM 872 N N . ASP A 1 110 ? 26.478 -11.601 29.169 1.00 96.00 110 ASP A N 1
ATOM 873 C CA . ASP A 1 110 ? 26.100 -10.235 29.491 1.00 96.00 110 ASP A CA 1
ATOM 874 C C . ASP A 1 110 ? 27.117 -9.238 28.936 1.00 96.00 110 ASP A C 1
ATOM 876 O O . ASP A 1 110 ? 28.335 -9.462 28.958 1.00 96.00 110 ASP A O 1
ATOM 880 N N . PHE A 1 111 ? 26.598 -8.168 28.347 1.00 97.44 111 PHE A N 1
ATOM 881 C CA . PHE A 1 111 ? 27.379 -7.182 27.623 1.00 97.44 111 PHE A CA 1
ATOM 882 C C . PHE A 1 111 ? 27.699 -5.965 28.494 1.00 97.44 111 PHE A C 1
ATOM 884 O O . PHE A 1 111 ? 27.093 -5.683 29.512 1.00 97.44 111 PHE A O 1
ATOM 891 N N . TYR A 1 112 ? 28.682 -5.183 28.065 1.00 95.06 112 TYR A N 1
ATOM 892 C CA . TYR A 1 112 ? 29.029 -3.896 28.660 1.00 95.06 112 TYR A CA 1
ATOM 893 C C . TYR A 1 112 ? 29.147 -2.868 27.535 1.00 95.06 112 TYR A C 1
ATOM 895 O O . TYR A 1 112 ? 30.226 -2.639 26.983 1.00 95.06 112 TYR A O 1
ATOM 903 N N . CYS A 1 113 ? 27.998 -2.322 27.121 1.00 96.19 113 CYS A N 1
ATOM 904 C CA . CYS A 1 113 ? 27.835 -1.667 25.815 1.00 96.19 113 CYS A CA 1
ATOM 905 C C . CYS A 1 113 ? 27.201 -0.263 25.836 1.00 96.19 113 CYS A C 1
ATOM 907 O O . CYS A 1 113 ? 27.073 0.357 24.775 1.00 96.19 113 CYS A O 1
ATOM 909 N N . SER A 1 114 ? 26.843 0.285 27.003 1.00 96.62 114 SER A N 1
ATOM 910 C CA . SER A 1 114 ? 26.451 1.698 27.131 1.00 96.62 114 SER A CA 1
ATOM 911 C C . SER A 1 114 ? 27.677 2.593 27.340 1.00 96.62 114 SER A C 1
ATOM 913 O O . SER A 1 114 ? 28.463 2.398 28.268 1.00 96.62 114 SER A O 1
ATOM 915 N N . LEU A 1 115 ? 27.825 3.616 26.489 1.00 95.44 115 LEU A N 1
ATOM 916 C CA . LEU A 1 115 ? 28.920 4.587 26.596 1.00 95.44 115 LEU A CA 1
ATOM 917 C C . LEU A 1 115 ? 28.797 5.465 27.846 1.00 95.44 115 LEU A C 1
ATOM 919 O O . LEU A 1 115 ? 29.809 5.800 28.460 1.00 95.44 115 LEU A O 1
ATOM 923 N N . GLU A 1 116 ? 27.577 5.866 28.205 1.00 95.31 116 GLU A N 1
ATOM 924 C CA . GLU A 1 116 ? 27.353 6.709 29.381 1.00 95.31 116 GLU A CA 1
ATOM 925 C C . GLU A 1 116 ? 27.669 5.936 30.663 1.00 95.31 116 GLU A C 1
ATOM 927 O O . GLU A 1 116 ? 28.419 6.435 31.505 1.00 95.31 116 GLU A O 1
ATOM 932 N N . HIS A 1 117 ? 27.194 4.688 30.749 1.00 95.88 117 HIS A N 1
ATOM 933 C CA . HIS A 1 117 ? 27.519 3.782 31.846 1.00 95.88 117 HIS A CA 1
ATOM 934 C C . HIS A 1 117 ? 29.038 3.610 31.973 1.00 95.88 117 HIS A C 1
ATOM 936 O O . HIS A 1 117 ? 29.614 3.836 33.040 1.00 95.88 117 HIS A O 1
ATOM 942 N N . ALA A 1 118 ? 29.721 3.334 30.855 1.00 95.12 118 ALA A N 1
ATOM 943 C CA . ALA A 1 118 ? 31.158 3.111 30.872 1.00 95.12 118 ALA A CA 1
ATOM 944 C C . ALA A 1 118 ? 31.971 4.333 31.327 1.00 95.12 118 ALA A C 1
ATOM 946 O O . ALA A 1 118 ? 32.928 4.210 32.103 1.00 95.12 118 ALA A O 1
ATOM 947 N N . LYS A 1 119 ? 31.577 5.536 30.896 1.00 93.62 119 LYS A N 1
ATOM 948 C CA . LYS A 1 119 ? 32.196 6.794 31.340 1.00 93.62 119 LYS A CA 1
ATOM 949 C C . LYS A 1 119 ? 31.997 7.030 32.835 1.00 93.62 119 LYS A C 1
ATOM 951 O O . LYS A 1 119 ? 32.957 7.351 33.532 1.00 93.62 119 LYS A O 1
ATOM 956 N N . ASN A 1 120 ? 30.774 6.859 33.333 1.00 93.44 120 ASN A N 1
ATOM 957 C CA . ASN A 1 120 ? 30.464 7.108 34.738 1.00 93.44 120 ASN A CA 1
ATOM 958 C C . ASN A 1 120 ? 31.177 6.099 35.651 1.00 93.44 120 ASN A C 1
ATOM 960 O O . ASN A 1 120 ? 31.837 6.506 36.606 1.00 93.44 120 ASN A O 1
ATOM 964 N N . CYS A 1 121 ? 31.126 4.802 35.332 1.00 92.25 121 CYS A N 1
ATOM 965 C CA . CYS A 1 121 ? 31.769 3.766 36.139 1.00 92.25 121 CYS A CA 1
ATOM 966 C C . CYS A 1 121 ? 33.293 3.903 36.167 1.00 92.25 121 CYS A C 1
ATOM 968 O O . CYS A 1 121 ? 33.890 3.810 37.240 1.00 92.25 121 CYS A O 1
ATOM 970 N N . THR A 1 122 ? 33.935 4.187 35.028 1.00 91.75 122 THR A N 1
ATOM 971 C CA . THR A 1 122 ? 35.394 4.397 35.007 1.00 91.75 122 THR A CA 1
ATOM 972 C C . THR A 1 122 ? 35.808 5.592 35.861 1.00 91.75 122 THR A C 1
ATOM 974 O O . THR A 1 122 ? 36.799 5.503 36.583 1.00 91.75 122 THR A O 1
ATOM 977 N N . GLU A 1 123 ? 35.023 6.668 35.889 1.00 92.25 123 GLU A N 1
ATOM 978 C CA . GLU A 1 123 ? 35.304 7.810 36.757 1.00 92.25 123 GLU A CA 1
ATOM 979 C C . GLU A 1 123 ? 35.058 7.511 38.244 1.00 92.25 123 GLU A C 1
ATOM 981 O O . GLU A 1 123 ? 35.927 7.802 39.071 1.00 92.25 123 GLU A O 1
ATOM 986 N N . VAL A 1 124 ? 33.932 6.874 38.591 1.00 90.25 124 VAL A N 1
ATOM 987 C CA . VAL A 1 124 ? 33.631 6.427 39.967 1.00 90.25 124 VAL A CA 1
ATOM 988 C C . VAL A 1 124 ? 34.744 5.519 40.497 1.00 90.25 124 VAL A C 1
ATOM 990 O O . VAL A 1 124 ? 35.198 5.672 41.634 1.00 90.25 124 VAL A O 1
ATOM 993 N N . MET A 1 125 ? 35.233 4.604 39.660 1.00 86.12 125 MET A N 1
ATOM 994 C CA . MET A 1 125 ? 36.301 3.661 39.999 1.00 86.12 125 MET A CA 1
ATOM 995 C C . MET A 1 125 ? 37.711 4.259 39.873 1.00 86.12 125 MET A C 1
ATOM 997 O O . MET A 1 125 ? 38.683 3.585 40.211 1.00 86.12 125 MET A O 1
ATOM 1001 N N . LYS A 1 126 ? 37.849 5.515 39.423 1.00 88.62 126 LYS A N 1
ATOM 1002 C CA . LYS A 1 126 ? 39.136 6.185 39.148 1.00 88.62 126 LYS A CA 1
ATOM 1003 C C . LYS A 1 126 ? 40.033 5.396 38.182 1.00 88.62 126 LYS A C 1
ATOM 1005 O O . LYS A 1 126 ? 41.256 5.374 38.316 1.00 88.62 126 LYS A O 1
ATOM 1010 N N . MET A 1 127 ? 39.412 4.755 37.201 1.00 87.31 127 MET A N 1
ATOM 1011 C CA . MET A 1 127 ? 40.046 4.004 36.123 1.00 87.31 127 MET A CA 1
ATOM 1012 C C . MET A 1 127 ? 39.993 4.798 34.813 1.00 87.31 127 MET A C 1
ATOM 1014 O O . MET A 1 127 ? 39.228 5.747 34.661 1.00 87.31 127 MET A O 1
ATOM 1018 N N . LYS A 1 128 ? 40.814 4.404 33.836 1.00 87.00 128 LYS A N 1
ATOM 1019 C CA . LYS A 1 128 ? 40.697 4.902 32.461 1.00 87.00 128 LYS A CA 1
ATOM 1020 C C . LYS A 1 128 ? 39.915 3.895 31.632 1.00 87.00 128 LYS A C 1
ATOM 1022 O O . LYS A 1 128 ? 40.162 2.696 31.739 1.00 87.00 128 LYS A O 1
ATOM 1027 N N . MET A 1 129 ? 39.019 4.386 30.783 1.00 87.50 129 MET A N 1
ATOM 1028 C CA . MET A 1 129 ? 38.357 3.540 29.797 1.00 87.50 129 MET A CA 1
ATOM 1029 C C . MET A 1 129 ? 39.389 3.009 28.797 1.00 87.50 129 MET A C 1
ATOM 1031 O O . MET A 1 129 ? 40.201 3.768 28.263 1.00 87.50 129 MET A O 1
ATOM 1035 N N . SER A 1 130 ? 39.375 1.697 28.582 1.00 87.62 130 SER A N 1
ATOM 1036 C CA . SER A 1 130 ? 40.292 1.040 27.656 1.00 87.62 130 SER A CA 1
ATOM 1037 C C . SER A 1 130 ? 39.901 1.335 26.206 1.00 87.62 130 SER A C 1
ATOM 1039 O O . SER A 1 130 ? 38.719 1.348 25.867 1.00 87.62 130 SER A O 1
ATOM 1041 N N . SER A 1 131 ? 40.884 1.553 25.329 1.00 90.12 131 SER A N 1
ATOM 1042 C CA . SER A 1 131 ? 40.636 1.894 23.921 1.00 90.12 131 SER A CA 1
ATOM 1043 C C . SER A 1 131 ? 39.946 0.772 23.140 1.00 90.12 131 SER A C 1
ATOM 1045 O O . SER A 1 131 ? 39.177 1.053 22.222 1.00 90.12 131 SER A O 1
ATOM 1047 N N . ASN A 1 132 ? 40.169 -0.492 23.516 1.00 91.94 132 ASN A N 1
ATOM 1048 C CA . ASN A 1 132 ? 39.542 -1.644 22.862 1.00 91.94 132 ASN A CA 1
ATOM 1049 C C . ASN A 1 132 ? 38.012 -1.672 23.013 1.00 91.94 132 ASN A C 1
ATOM 1051 O O . ASN A 1 132 ? 37.344 -2.218 22.140 1.00 91.94 132 ASN A O 1
ATOM 1055 N N . TRP A 1 133 ? 37.454 -1.047 24.055 1.00 94.62 133 TRP A N 1
ATOM 1056 C CA . TRP A 1 133 ? 36.008 -0.991 24.291 1.00 94.62 133 TRP A CA 1
ATOM 1057 C C . TRP A 1 133 ? 35.246 -0.346 23.119 1.00 94.62 133 TRP A C 1
ATOM 1059 O O . TRP A 1 133 ? 34.160 -0.783 22.744 1.00 94.62 133 TRP A O 1
ATOM 1069 N N . PHE A 1 134 ? 35.858 0.644 22.461 1.00 94.12 134 PHE A N 1
ATOM 1070 C CA . PHE A 1 134 ? 35.285 1.301 21.282 1.00 94.12 134 PHE A CA 1
ATOM 1071 C C . PHE A 1 134 ? 35.372 0.470 19.999 1.00 94.12 134 PHE A C 1
ATOM 1073 O O . PHE A 1 134 ? 34.778 0.841 18.992 1.00 94.12 134 PHE A O 1
ATOM 1080 N N . SER A 1 135 ? 36.128 -0.629 20.009 1.00 92.25 135 SER A N 1
ATOM 1081 C CA . SER A 1 135 ? 36.327 -1.511 18.851 1.00 92.25 135 SER A CA 1
ATOM 1082 C C . SER A 1 135 ? 35.664 -2.881 19.013 1.00 92.25 135 SER A C 1
ATOM 1084 O O . SER A 1 135 ? 35.479 -3.580 18.020 1.00 92.25 135 SER A O 1
ATOM 1086 N N . ILE A 1 136 ? 35.334 -3.272 20.247 1.00 93.62 136 ILE A N 1
ATOM 1087 C CA . ILE A 1 136 ? 34.854 -4.608 20.607 1.00 93.62 136 ILE A CA 1
ATOM 1088 C C . ILE A 1 136 ? 33.627 -4.454 21.520 1.00 93.62 136 ILE A C 1
ATOM 1090 O O . ILE A 1 136 ? 33.780 -3.908 22.619 1.00 93.62 136 ILE A O 1
ATOM 1094 N N . PRO A 1 137 ? 32.438 -4.949 21.119 1.00 95.31 137 PRO A N 1
ATOM 1095 C CA . PRO A 1 137 ? 31.307 -5.121 22.029 1.00 95.31 137 PRO A CA 1
ATOM 1096 C C . PRO A 1 137 ? 31.724 -6.018 23.200 1.00 95.31 137 PRO A C 1
ATOM 1098 O O . PRO A 1 137 ? 31.835 -7.231 23.060 1.00 95.31 137 PRO A O 1
ATOM 1101 N N . SER A 1 138 ? 32.047 -5.411 24.342 1.00 93.75 138 SER A N 1
ATOM 1102 C CA . SER A 1 138 ? 32.606 -6.135 25.486 1.00 93.75 138 SER A CA 1
ATOM 1103 C C . SER A 1 138 ? 31.535 -7.023 26.112 1.00 93.75 138 SER A C 1
ATOM 1105 O O . SER A 1 138 ? 30.428 -6.549 26.353 1.00 93.75 138 SER A O 1
ATOM 1107 N N . VAL A 1 139 ? 31.868 -8.287 26.367 1.00 94.06 139 VAL A N 1
ATOM 1108 C CA . VAL A 1 139 ? 30.941 -9.317 26.852 1.00 94.06 139 VAL A CA 1
ATOM 1109 C C . VAL A 1 139 ? 31.657 -10.271 27.803 1.00 94.06 139 VAL A C 1
ATOM 1111 O O . VAL A 1 139 ? 32.859 -10.513 27.658 1.00 94.06 139 VAL A O 1
ATOM 1114 N N . TYR A 1 140 ? 30.927 -10.807 28.775 1.00 91.06 140 TYR A N 1
ATOM 1115 C CA . TYR A 1 140 ? 31.379 -11.867 29.670 1.00 91.06 140 TYR A CA 1
ATOM 1116 C C . TYR A 1 140 ? 30.298 -12.944 29.813 1.00 91.06 140 TYR A C 1
ATOM 1118 O O . TYR A 1 140 ? 29.138 -12.741 29.461 1.00 91.06 140 TYR A O 1
ATOM 1126 N N . ASN A 1 141 ? 30.686 -14.121 30.306 1.00 90.44 141 ASN A N 1
ATOM 1127 C CA . ASN A 1 141 ? 29.738 -15.206 30.541 1.00 90.44 141 ASN A CA 1
ATOM 1128 C C . ASN A 1 141 ? 29.063 -15.029 31.899 1.00 90.44 141 ASN A C 1
ATOM 1130 O O . ASN A 1 141 ? 29.741 -15.008 32.930 1.00 90.44 141 ASN A O 1
ATOM 1134 N N . GLY A 1 142 ? 27.737 -14.947 31.885 1.00 89.94 142 GLY A N 1
ATOM 1135 C CA . GLY A 1 142 ? 26.913 -15.057 33.077 1.00 89.94 142 GLY A CA 1
ATOM 1136 C C . GLY A 1 142 ? 26.671 -16.523 33.438 1.00 89.94 142 GLY A C 1
ATOM 1137 O O . GLY A 1 142 ? 27.022 -17.448 32.701 1.00 89.94 142 GLY A O 1
ATOM 1138 N N . ARG A 1 143 ? 26.069 -16.768 34.604 1.00 91.19 143 ARG A N 1
ATOM 1139 C CA . ARG A 1 143 ? 25.673 -18.128 34.987 1.00 91.19 143 ARG A CA 1
ATOM 1140 C C . ARG A 1 143 ? 24.235 -18.368 34.570 1.00 91.19 143 ARG A C 1
ATOM 1142 O O . ARG A 1 143 ? 23.334 -17.777 35.136 1.00 91.19 143 ARG A O 1
ATOM 1149 N N . THR A 1 144 ? 23.988 -19.329 33.690 1.00 93.38 144 THR A N 1
ATOM 1150 C CA . THR A 1 144 ? 22.615 -19.711 33.313 1.00 93.38 144 THR A CA 1
ATOM 1151 C C . THR A 1 144 ? 21.751 -20.064 34.536 1.00 93.38 144 THR A C 1
ATOM 1153 O O . THR A 1 144 ? 20.559 -19.785 34.559 1.00 93.38 144 THR A O 1
ATOM 1156 N N . SER A 1 145 ? 22.355 -20.610 35.600 1.00 92.69 145 SER A N 1
ATOM 1157 C CA . SER A 1 145 ? 21.661 -20.932 36.854 1.00 92.69 145 SER A CA 1
ATOM 1158 C C . SER A 1 145 ? 21.264 -19.720 37.709 1.00 92.69 145 SER A C 1
ATOM 1160 O O . SER A 1 145 ? 20.558 -19.917 38.692 1.00 92.69 145 SER A O 1
ATOM 1162 N N . SER A 1 146 ? 21.750 -18.505 37.416 1.00 93.88 146 SER A N 1
ATOM 1163 C CA . SER A 1 146 ? 21.305 -17.283 38.106 1.00 93.88 146 SER A CA 1
ATOM 1164 C C . SER A 1 146 ? 20.018 -16.717 37.508 1.00 93.88 146 SER A C 1
ATOM 1166 O O . SER A 1 146 ? 19.367 -15.908 38.167 1.00 93.88 146 SER A O 1
ATOM 1168 N N . LEU A 1 147 ? 19.631 -17.132 36.295 1.00 96.56 147 LEU A N 1
ATOM 1169 C CA . LEU A 1 147 ? 18.415 -16.656 35.643 1.00 96.56 147 LEU A CA 1
ATOM 1170 C C . LEU A 1 147 ? 17.176 -17.102 36.420 1.00 96.56 147 LEU A C 1
ATOM 1172 O O . LEU A 1 147 ? 16.923 -18.294 36.598 1.00 96.56 147 LEU A O 1
ATOM 1176 N N . ALA A 1 148 ? 16.373 -16.132 36.836 1.00 96.19 148 ALA A N 1
ATOM 1177 C CA . ALA A 1 148 ? 15.108 -16.364 37.510 1.00 96.19 148 ALA A CA 1
ATOM 1178 C C . ALA A 1 148 ? 14.019 -15.461 36.937 1.00 96.19 148 ALA A C 1
ATOM 1180 O O . ALA A 1 148 ? 14.270 -14.334 36.505 1.00 96.19 148 ALA A O 1
ATOM 1181 N N . VAL A 1 149 ? 12.781 -15.944 36.961 1.00 96.75 149 VAL A N 1
ATOM 1182 C CA . VAL A 1 149 ? 11.629 -15.145 36.546 1.00 96.75 149 VAL A CA 1
ATOM 1183 C C . VAL A 1 149 ? 11.405 -13.983 37.522 1.00 96.75 149 VAL A C 1
ATOM 1185 O O . VAL A 1 149 ? 11.588 -14.123 38.736 1.00 96.75 149 VAL A O 1
ATOM 1188 N N . SER A 1 150 ? 11.019 -12.822 36.996 1.00 94.38 150 SER A N 1
ATOM 1189 C CA . SER A 1 150 ? 10.607 -11.666 37.799 1.00 94.38 150 SER A CA 1
ATOM 1190 C C . SER A 1 150 ? 9.535 -12.058 38.829 1.00 94.38 150 SER A C 1
ATOM 1192 O O . SER A 1 150 ? 8.660 -12.875 38.544 1.00 94.38 150 SER A O 1
ATOM 1194 N N . GLY A 1 151 ? 9.632 -11.495 40.036 1.00 91.62 151 GLY A N 1
ATOM 1195 C CA . GLY A 1 151 ? 8.847 -11.901 41.209 1.00 91.62 151 GLY A CA 1
ATOM 1196 C C . GLY A 1 151 ? 9.565 -12.896 42.130 1.00 91.62 151 GLY A C 1
ATOM 1197 O O . GLY A 1 151 ? 9.128 -13.094 43.260 1.00 91.62 151 GLY A O 1
ATOM 1198 N N . THR A 1 152 ? 10.691 -13.479 41.701 1.00 94.94 152 THR A N 1
ATOM 1199 C CA . THR A 1 152 ? 11.558 -14.278 42.583 1.00 94.94 152 THR A CA 1
ATOM 1200 C C . THR A 1 152 ? 12.217 -13.374 43.638 1.00 94.94 152 THR A C 1
ATOM 1202 O O . THR A 1 152 ? 12.898 -12.420 43.251 1.00 94.94 152 THR A O 1
ATOM 1205 N N . PRO A 1 153 ? 12.070 -13.650 44.951 1.00 94.06 153 PRO A N 1
ATOM 1206 C CA . PRO A 1 153 ? 12.709 -12.855 45.997 1.00 94.06 153 PRO A CA 1
ATOM 1207 C C . PRO A 1 153 ? 14.236 -12.837 45.875 1.00 94.06 153 PRO A C 1
ATOM 1209 O O . PRO A 1 153 ? 14.879 -13.880 45.738 1.00 94.06 153 PRO A O 1
ATOM 1212 N N . VAL A 1 154 ? 14.826 -11.648 45.979 1.00 94.56 154 VAL A N 1
ATOM 1213 C CA . VAL A 1 154 ? 16.280 -11.470 45.932 1.00 94.56 154 VAL A CA 1
ATOM 1214 C C . VAL A 1 154 ? 16.857 -11.707 47.322 1.00 94.56 154 VAL A C 1
ATOM 1216 O O . VAL A 1 154 ? 16.538 -10.993 48.269 1.00 94.56 154 VAL A O 1
ATOM 1219 N N . THR A 1 155 ? 17.731 -12.703 47.457 1.00 93.44 155 THR A N 1
ATOM 1220 C CA . THR A 1 155 ? 18.491 -12.908 48.697 1.00 93.44 155 THR A CA 1
ATOM 1221 C C . THR A 1 155 ? 19.824 -12.185 48.605 1.00 93.44 155 THR A C 1
ATOM 1223 O O . THR A 1 155 ? 20.585 -12.399 47.660 1.00 93.44 155 THR A O 1
ATOM 1226 N N . ARG A 1 156 ? 20.126 -11.350 49.604 1.00 93.62 156 ARG A N 1
ATOM 1227 C CA . ARG A 1 156 ? 21.393 -10.620 49.680 1.00 93.62 156 ARG A CA 1
ATOM 1228 C C . ARG A 1 156 ? 22.571 -11.609 49.689 1.00 93.62 156 ARG A C 1
ATOM 1230 O O . ARG A 1 156 ? 22.651 -12.448 50.591 1.00 93.62 156 ARG A O 1
ATOM 1237 N N . PRO A 1 157 ? 23.480 -11.540 48.703 1.00 93.69 157 PRO A N 1
ATOM 1238 C CA . PRO A 1 157 ? 24.579 -12.487 48.606 1.00 93.69 157 PRO A CA 1
ATOM 1239 C C . PRO A 1 157 ? 25.642 -12.208 49.667 1.00 93.69 157 PRO A C 1
ATOM 1241 O O . PRO A 1 157 ? 25.836 -11.074 50.102 1.00 93.69 157 PRO A O 1
ATOM 1244 N N . TYR A 1 158 ? 26.356 -13.259 50.059 1.00 93.25 158 TYR A N 1
ATOM 1245 C CA . TYR A 1 158 ? 27.543 -13.163 50.903 1.00 93.25 158 TYR A CA 1
ATOM 1246 C C . TYR A 1 158 ? 28.801 -13.298 50.052 1.00 93.25 158 TYR A C 1
ATOM 1248 O O . TYR A 1 158 ? 28.848 -14.085 49.106 1.00 93.25 158 TYR A O 1
ATOM 1256 N N . GLY A 1 159 ? 29.854 -12.586 50.435 1.00 92.81 159 GLY A N 1
ATOM 1257 C CA . GLY A 1 159 ? 31.156 -12.704 49.796 1.00 92.81 159 GLY A CA 1
ATOM 1258 C C . GLY A 1 159 ? 32.281 -12.192 50.677 1.00 92.81 159 GLY A C 1
ATOM 1259 O O . GLY A 1 159 ? 32.079 -11.828 51.834 1.00 92.81 159 GLY A O 1
ATOM 1260 N N . MET A 1 160 ? 33.493 -12.216 50.131 1.00 91.75 160 MET A N 1
ATOM 1261 C CA . MET A 1 160 ? 34.687 -11.730 50.814 1.00 91.75 160 MET A CA 1
ATOM 1262 C C . MET A 1 160 ? 35.041 -10.347 50.289 1.00 91.75 160 MET A C 1
ATOM 1264 O O . MET A 1 160 ? 35.218 -10.185 49.087 1.00 91.75 160 MET A O 1
ATOM 1268 N N . TYR A 1 161 ? 35.171 -9.368 51.177 1.00 93.19 161 TYR A N 1
ATOM 1269 C CA . TYR A 1 161 ? 35.723 -8.052 50.856 1.00 93.19 161 TYR A CA 1
ATOM 1270 C C . TYR A 1 161 ? 36.212 -7.369 52.145 1.00 93.19 161 TYR A C 1
ATOM 1272 O O . TYR A 1 161 ? 35.739 -7.718 53.232 1.00 93.19 161 TYR A O 1
ATOM 1280 N N . PRO A 1 162 ? 37.186 -6.444 52.064 1.00 92.00 162 PRO A N 1
ATOM 1281 C CA . PRO A 1 162 ? 37.710 -5.753 53.236 1.00 92.00 162 PRO A CA 1
ATOM 1282 C C . PRO A 1 162 ? 36.663 -4.811 53.831 1.00 92.00 162 PRO A C 1
ATOM 1284 O O . PRO A 1 162 ? 36.052 -4.018 53.112 1.00 92.00 162 PRO A O 1
ATOM 1287 N N . ASP A 1 163 ? 36.495 -4.863 55.150 1.00 84.88 163 ASP A N 1
ATOM 1288 C CA . ASP A 1 163 ? 35.714 -3.863 55.870 1.00 84.88 163 ASP A CA 1
ATOM 1289 C C . ASP A 1 163 ? 36.335 -2.459 55.667 1.00 84.88 163 ASP A C 1
ATOM 1291 O O . ASP A 1 163 ? 37.548 -2.297 55.841 1.00 84.88 163 ASP A O 1
ATOM 1295 N N . PRO A 1 164 ? 35.548 -1.429 55.296 1.00 74.50 164 PRO A N 1
ATOM 1296 C CA . PRO A 1 164 ? 36.090 -0.105 54.987 1.00 74.50 164 PRO A CA 1
ATOM 1297 C C . PRO A 1 164 ? 36.793 0.601 56.154 1.00 74.50 164 PRO A C 1
ATOM 1299 O O . PRO A 1 164 ? 37.599 1.497 55.903 1.00 74.50 164 PRO A O 1
ATOM 1302 N N . GLN A 1 165 ? 36.482 0.250 57.408 1.00 79.94 165 GLN A N 1
ATOM 1303 C CA . GLN A 1 165 ? 37.040 0.900 58.598 1.00 79.94 165 GLN A CA 1
ATOM 1304 C C . GLN A 1 165 ? 38.308 0.198 59.094 1.00 79.94 165 GLN A C 1
ATOM 1306 O O . GLN A 1 165 ? 39.265 0.853 59.501 1.00 79.94 165 GLN A O 1
ATOM 1311 N N . THR A 1 166 ? 38.321 -1.132 59.064 1.00 88.31 166 THR A N 1
ATOM 1312 C CA . THR A 1 166 ? 39.393 -1.961 59.635 1.00 88.31 166 THR A CA 1
ATOM 1313 C C . THR A 1 166 ? 40.350 -2.521 58.583 1.00 88.31 166 THR A C 1
ATOM 1315 O O . THR A 1 166 ? 41.466 -2.912 58.920 1.00 88.31 166 THR A O 1
ATOM 1318 N N . GLY A 1 167 ? 39.932 -2.585 57.315 1.00 87.88 167 GLY A N 1
ATOM 1319 C CA . GLY A 1 167 ? 40.679 -3.203 56.216 1.00 87.88 167 GLY A CA 1
ATOM 1320 C C . GLY A 1 167 ? 40.742 -4.735 56.273 1.00 87.88 167 GLY A C 1
ATOM 1321 O O . GLY A 1 167 ? 41.348 -5.351 55.396 1.00 87.88 167 GLY A O 1
ATOM 1322 N N . VAL A 1 168 ? 40.130 -5.365 57.283 1.00 92.19 168 VAL A N 1
ATOM 1323 C CA . VAL A 1 168 ? 40.130 -6.821 57.458 1.00 92.19 168 VAL A CA 1
ATOM 1324 C C . VAL A 1 168 ? 39.150 -7.447 56.473 1.00 92.19 168 VAL A C 1
ATOM 1326 O O . VAL A 1 168 ? 37.978 -7.079 56.431 1.00 92.19 168 VAL A O 1
ATOM 1329 N N . VAL A 1 169 ? 39.626 -8.411 55.684 1.00 94.44 169 VAL A N 1
ATOM 1330 C CA . VAL A 1 169 ? 38.769 -9.209 54.800 1.00 94.44 169 VAL A CA 1
ATOM 1331 C C . VAL A 1 169 ? 38.002 -10.225 55.640 1.00 94.44 169 VAL A C 1
ATOM 1333 O O . VAL A 1 169 ? 38.604 -11.050 56.326 1.00 94.44 169 VAL A O 1
ATOM 1336 N N . SER A 1 170 ? 36.677 -10.185 55.559 1.00 93.38 170 SER A N 1
ATOM 1337 C CA . SER A 1 170 ? 35.774 -11.137 56.207 1.00 93.38 170 SER A CA 1
ATOM 1338 C C . SER A 1 170 ? 34.752 -11.670 55.201 1.00 93.38 170 SER A C 1
ATOM 1340 O O . SER A 1 170 ? 34.533 -11.074 54.146 1.00 93.38 170 SER A O 1
ATOM 1342 N N . PHE A 1 171 ? 34.152 -12.820 55.512 1.00 94.69 171 PHE A N 1
ATOM 1343 C CA . PHE A 1 171 ? 32.994 -13.336 54.785 1.00 94.69 171 PHE A CA 1
ATOM 1344 C C . PHE A 1 171 ? 31.727 -12.718 55.378 1.00 94.69 171 PHE A C 1
ATOM 1346 O O . PHE A 1 171 ? 31.407 -12.969 56.540 1.00 94.69 171 PHE A O 1
ATOM 1353 N N . GLN A 1 172 ? 31.042 -11.881 54.603 1.00 93.44 172 GLN A N 1
ATOM 1354 C CA . GLN A 1 172 ? 29.963 -11.024 55.095 1.00 93.44 172 GLN A CA 1
ATOM 1355 C C . GLN A 1 172 ? 28.919 -10.739 53.997 1.00 93.44 172 GLN A C 1
ATOM 1357 O O . GLN A 1 172 ? 29.230 -10.910 52.812 1.00 93.44 172 GLN A O 1
ATOM 1362 N N . PRO A 1 173 ? 27.679 -10.350 54.360 1.00 93.12 173 PRO A N 1
ATOM 1363 C CA . PRO A 1 173 ? 26.663 -9.990 53.377 1.00 93.12 173 PRO A CA 1
ATOM 1364 C C . PRO A 1 173 ? 27.060 -8.729 52.612 1.00 93.12 173 PRO A C 1
ATOM 1366 O O . PRO A 1 173 ? 27.617 -7.804 53.194 1.00 93.12 173 PRO A O 1
ATOM 1369 N N . GLU A 1 174 ? 26.726 -8.673 51.325 1.00 93.56 174 GLU A N 1
ATOM 1370 C CA . GLU A 1 174 ? 26.958 -7.509 50.469 1.00 93.56 174 GLU A CA 1
ATOM 1371 C C . GLU A 1 174 ? 26.269 -6.254 51.022 1.00 93.56 174 GLU A C 1
ATOM 1373 O O . GLU A 1 174 ? 25.045 -6.215 51.167 1.00 93.56 174 GLU A O 1
ATOM 1378 N N . SER A 1 175 ? 27.040 -5.194 51.264 1.00 91.81 175 SER A N 1
ATOM 1379 C CA . SER A 1 175 ? 26.510 -3.935 51.796 1.00 91.81 175 SER A CA 1
ATOM 1380 C C . SER A 1 175 ? 26.052 -2.933 50.734 1.00 91.81 175 SER A C 1
ATOM 1382 O O . SER A 1 175 ? 25.387 -1.965 51.082 1.00 91.81 175 SER A O 1
ATOM 1384 N N . LYS A 1 176 ? 26.381 -3.142 49.453 1.00 94.25 176 LYS A N 1
ATOM 1385 C CA . LYS A 1 176 ? 26.004 -2.285 48.319 1.00 94.25 176 LYS A CA 1
ATOM 1386 C C . LYS A 1 176 ? 25.432 -3.106 47.164 1.00 94.25 176 LYS A C 1
ATOM 1388 O O . LYS A 1 176 ? 26.069 -3.276 46.121 1.00 94.25 176 LYS A O 1
ATOM 1393 N N . LEU A 1 177 ? 24.223 -3.623 47.371 1.00 96.62 177 LEU A N 1
ATOM 1394 C CA . LEU A 1 177 ? 23.470 -4.339 46.344 1.00 96.62 177 LEU A CA 1
ATOM 1395 C C . LEU A 1 177 ? 22.862 -3.348 45.345 1.00 96.62 177 LEU A C 1
ATOM 1397 O O . LEU A 1 177 ? 22.234 -2.370 45.743 1.00 96.62 177 LEU A O 1
ATOM 1401 N N . ASP A 1 178 ? 23.049 -3.611 44.059 1.00 97.00 178 ASP A N 1
ATOM 1402 C CA . ASP A 1 178 ? 22.671 -2.725 42.963 1.00 97.00 178 ASP A CA 1
ATOM 1403 C C . ASP A 1 178 ? 21.787 -3.452 41.936 1.00 97.00 178 ASP A C 1
ATOM 1405 O O . ASP A 1 178 ? 21.858 -4.678 41.803 1.00 97.00 178 ASP A O 1
ATOM 1409 N N . PHE A 1 179 ? 20.978 -2.684 41.208 1.00 97.00 179 PHE A N 1
ATOM 1410 C CA . PHE A 1 179 ? 20.249 -3.143 40.027 1.00 97.00 179 PHE A CA 1
ATOM 1411 C C . PHE A 1 179 ? 20.979 -2.689 38.759 1.00 97.00 179 PHE A C 1
ATOM 1413 O O . PHE A 1 179 ? 21.692 -1.686 38.770 1.00 97.00 179 PHE A O 1
ATOM 1420 N N . GLU A 1 180 ? 20.750 -3.384 37.653 1.00 96.56 180 GLU A N 1
ATOM 1421 C CA . GLU A 1 180 ? 21.209 -2.978 36.327 1.00 96.56 180 GLU A CA 1
ATOM 1422 C C . GLU A 1 180 ? 20.027 -3.028 35.357 1.00 96.56 180 GLU A C 1
ATOM 1424 O O . GLU A 1 180 ? 19.433 -4.078 35.144 1.00 96.56 180 GLU A O 1
ATOM 1429 N N . LEU A 1 181 ? 19.621 -1.874 34.821 1.00 98.00 181 LEU A N 1
ATOM 1430 C CA . LEU A 1 181 ? 18.545 -1.791 33.833 1.00 98.00 181 LEU A CA 1
ATOM 1431 C C . LEU A 1 181 ? 19.029 -2.331 32.489 1.00 98.00 181 LEU A C 1
ATOM 1433 O O . LEU A 1 181 ? 19.820 -1.666 31.819 1.00 98.00 181 LEU A O 1
ATOM 1437 N N . GLU A 1 182 ? 18.497 -3.471 32.059 1.00 97.81 182 GLU A N 1
ATOM 1438 C CA . GLU A 1 182 ? 18.879 -4.101 30.798 1.00 97.81 182 GLU A CA 1
ATOM 1439 C C . GLU A 1 182 ? 17.693 -4.640 30.001 1.00 97.81 182 GLU A C 1
ATOM 1441 O O . GLU A 1 182 ? 16.562 -4.767 30.481 1.00 97.81 182 GLU A O 1
ATOM 1446 N N . MET A 1 183 ? 17.979 -5.004 28.753 1.00 98.19 183 MET A N 1
ATOM 1447 C CA . MET A 1 183 ? 17.109 -5.837 27.937 1.00 98.19 183 MET A CA 1
ATOM 1448 C C . MET A 1 183 ? 17.754 -7.214 27.758 1.00 98.19 183 MET A C 1
ATOM 1450 O O . MET A 1 183 ? 18.939 -7.319 27.459 1.00 98.19 183 MET A O 1
ATOM 1454 N N . GLY A 1 184 ? 16.964 -8.273 27.902 1.00 98.12 184 GLY A N 1
ATOM 1455 C CA . GLY A 1 184 ? 17.342 -9.626 27.504 1.00 98.12 184 GLY A CA 1
ATOM 1456 C C . GLY A 1 184 ? 16.929 -9.887 26.059 1.00 98.12 184 GLY A C 1
ATOM 1457 O O . GLY A 1 184 ? 15.791 -9.593 25.684 1.00 98.12 184 GLY A O 1
ATOM 1458 N N . VAL A 1 185 ? 17.833 -10.439 25.254 1.00 98.38 185 VAL A N 1
ATOM 1459 C CA . VAL A 1 185 ? 17.594 -10.795 23.849 1.00 98.38 185 VAL A CA 1
ATOM 1460 C C . VAL A 1 185 ? 17.593 -12.311 23.712 1.00 98.38 185 VAL A C 1
ATOM 1462 O O . VAL A 1 185 ? 18.624 -12.951 23.906 1.00 98.38 185 VAL A O 1
ATOM 1465 N N . TRP A 1 186 ? 16.438 -12.880 23.374 1.00 98.38 186 TRP A N 1
ATOM 1466 C CA . TRP A 1 186 ? 16.252 -14.326 23.240 1.00 98.38 186 TRP A CA 1
ATOM 1467 C C . TRP A 1 186 ? 16.482 -14.778 21.802 1.00 98.38 186 TRP A C 1
ATOM 1469 O O . TRP A 1 186 ? 15.973 -14.152 20.867 1.00 98.38 186 TRP A O 1
ATOM 1479 N N . LEU A 1 187 ? 17.222 -15.872 21.615 1.00 97.81 187 LEU A N 1
ATOM 1480 C CA . LEU A 1 187 ? 17.598 -16.361 20.290 1.00 97.81 187 LEU A CA 1
ATOM 1481 C C . LEU A 1 187 ? 16.594 -17.365 19.711 1.00 97.81 187 LEU A C 1
ATOM 1483 O O . LEU A 1 187 ? 16.100 -18.255 20.402 1.00 97.81 187 LEU A O 1
ATOM 1487 N N . SER A 1 188 ? 16.323 -17.229 18.412 1.00 96.69 188 SER A N 1
ATOM 1488 C CA . SER A 1 188 ? 15.457 -18.113 17.625 1.00 96.69 188 SER A CA 1
ATOM 1489 C C . SER A 1 188 ? 16.288 -19.149 16.864 1.00 96.69 188 SER A C 1
ATOM 1491 O O . SER A 1 188 ? 16.582 -20.226 17.378 1.00 96.69 188 SER A O 1
ATOM 1493 N N . THR A 1 189 ? 16.695 -18.831 15.638 1.00 94.56 189 THR A N 1
ATOM 1494 C CA . THR A 1 189 ? 17.448 -19.721 14.756 1.00 94.56 189 THR A CA 1
ATOM 1495 C C . THR A 1 189 ? 18.850 -19.960 15.331 1.00 94.56 189 THR A C 1
ATOM 1497 O O . THR A 1 189 ? 19.570 -18.990 15.585 1.00 94.56 189 THR A O 1
ATOM 1500 N N . PRO A 1 190 ? 19.290 -21.215 15.521 1.00 94.38 190 PRO A N 1
ATOM 1501 C CA . PRO A 1 190 ? 20.620 -21.489 16.052 1.00 94.38 190 PRO A CA 1
ATOM 1502 C C . PRO A 1 190 ? 21.717 -21.108 15.045 1.00 94.38 190 PRO A C 1
ATOM 1504 O O . PRO A 1 190 ? 21.514 -21.148 13.830 1.00 94.38 190 PRO A O 1
ATOM 1507 N N . VAL A 1 191 ? 22.910 -20.784 15.548 1.00 95.19 191 VAL A N 1
ATOM 1508 C CA . VAL A 1 191 ? 24.127 -20.617 14.737 1.00 95.19 191 VAL A CA 1
ATOM 1509 C C . VAL A 1 191 ? 25.007 -21.848 14.956 1.00 95.19 191 VAL A C 1
ATOM 1511 O O . VAL A 1 191 ? 25.480 -22.056 16.073 1.00 95.19 191 VAL A O 1
ATOM 1514 N N . PRO A 1 192 ? 25.253 -22.692 13.938 1.00 94.56 192 PRO A N 1
ATOM 1515 C CA . PRO A 1 192 ? 26.073 -23.883 14.119 1.00 94.56 192 PRO A CA 1
ATOM 1516 C C . PRO A 1 192 ? 27.514 -23.554 14.522 1.00 94.56 192 PRO A C 1
ATOM 1518 O O . PRO A 1 192 ? 28.109 -22.582 14.052 1.00 94.56 192 PRO A O 1
ATOM 1521 N N . ARG A 1 193 ? 28.116 -24.423 15.339 1.00 94.12 193 ARG A N 1
ATOM 1522 C CA . ARG A 1 193 ? 29.531 -24.317 15.715 1.00 94.12 193 ARG A CA 1
ATOM 1523 C C . ARG A 1 193 ? 30.427 -24.228 14.472 1.00 94.12 193 ARG A C 1
ATOM 1525 O O . ARG A 1 193 ? 30.264 -24.980 13.513 1.00 94.12 193 ARG A O 1
ATOM 1532 N N . GLY A 1 194 ? 31.398 -23.323 14.515 1.00 93.12 194 GLY A N 1
ATOM 1533 C CA . GLY A 1 194 ? 32.319 -23.008 13.424 1.00 93.12 194 GLY A CA 1
ATOM 1534 C C . GLY A 1 194 ? 31.780 -21.990 12.415 1.00 93.12 194 GLY A C 1
ATOM 1535 O O . GLY A 1 194 ? 32.549 -21.536 11.568 1.00 93.12 194 GLY A O 1
ATOM 1536 N N . GLN A 1 195 ? 30.502 -21.605 12.495 1.00 94.00 195 GLN A N 1
ATOM 1537 C CA . GLN A 1 195 ? 29.922 -20.577 11.632 1.00 94.00 195 GLN A CA 1
ATOM 1538 C C . GLN A 1 195 ? 29.922 -19.211 12.312 1.00 94.00 195 GLN A C 1
ATOM 1540 O O . GLN A 1 195 ? 29.741 -19.098 13.520 1.00 94.00 195 GLN A O 1
ATOM 1545 N N . ARG A 1 196 ? 30.109 -18.169 11.503 1.00 93.19 196 ARG A N 1
ATOM 1546 C CA . ARG A 1 196 ? 29.930 -16.775 11.915 1.00 93.19 196 ARG A CA 1
ATOM 1547 C C . ARG A 1 196 ? 28.577 -16.281 11.436 1.00 93.19 196 ARG A C 1
ATOM 1549 O O . ARG A 1 196 ? 28.094 -16.726 10.395 1.00 93.19 196 ARG A O 1
ATOM 1556 N N . LEU A 1 197 ? 28.020 -15.320 12.157 1.00 93.31 197 LEU A N 1
ATOM 1557 C CA . LEU A 1 197 ? 26.788 -14.655 11.770 1.00 93.31 197 LEU A CA 1
ATOM 1558 C C . LEU A 1 197 ? 27.097 -13.389 10.971 1.00 93.31 197 LEU A C 1
ATOM 1560 O O . LEU A 1 197 ? 27.847 -12.525 11.421 1.00 93.31 197 LEU A O 1
ATOM 1564 N N . ASP A 1 198 ? 26.521 -13.292 9.775 1.00 91.25 198 ASP A N 1
ATOM 1565 C CA . ASP A 1 198 ? 26.490 -12.035 9.033 1.00 91.25 198 ASP A CA 1
ATOM 1566 C C . ASP A 1 198 ? 25.526 -11.079 9.742 1.00 91.25 198 ASP A C 1
ATOM 1568 O O . ASP A 1 198 ? 24.370 -11.436 9.978 1.00 91.25 198 ASP A O 1
ATOM 1572 N N . ILE A 1 199 ? 25.983 -9.864 10.057 1.00 91.69 199 ILE A N 1
ATOM 1573 C CA . ILE A 1 199 ? 25.164 -8.847 10.723 1.00 91.69 199 ILE A CA 1
ATOM 1574 C C . ILE A 1 199 ? 23.857 -8.559 9.972 1.00 91.69 199 ILE A C 1
ATOM 1576 O O . ILE A 1 199 ? 22.839 -8.289 10.606 1.00 91.69 199 ILE A O 1
ATOM 1580 N N . ALA A 1 200 ? 23.850 -8.685 8.639 1.00 87.50 200 ALA A N 1
ATOM 1581 C CA . ALA A 1 200 ? 22.644 -8.513 7.830 1.00 87.50 200 ALA A CA 1
ATOM 1582 C C . ALA A 1 200 ? 21.549 -9.546 8.155 1.00 87.50 200 ALA A C 1
ATOM 1584 O O . ALA A 1 200 ? 20.369 -9.272 7.956 1.00 87.50 200 ALA A O 1
ATOM 1585 N N . LYS A 1 201 ? 21.934 -10.713 8.686 1.00 89.25 201 LYS A N 1
ATOM 1586 C CA . LYS A 1 201 ? 21.031 -11.805 9.069 1.00 89.25 201 LYS A CA 1
ATOM 1587 C C . LYS A 1 201 ? 20.743 -11.857 10.563 1.00 89.25 201 LYS A C 1
ATOM 1589 O O . LYS A 1 201 ? 19.832 -12.570 10.962 1.00 89.25 201 LYS A O 1
ATOM 1594 N N . SER A 1 202 ? 21.457 -11.100 11.402 1.00 90.31 202 SER A N 1
ATOM 1595 C CA . SER A 1 202 ? 21.325 -11.177 12.866 1.00 90.31 202 SER A CA 1
ATOM 1596 C C . SER A 1 202 ? 19.887 -11.065 13.369 1.00 90.31 202 SER A C 1
ATOM 1598 O O . SER A 1 202 ? 19.509 -11.763 14.303 1.00 90.31 202 SER A O 1
ATOM 1600 N N . LYS A 1 203 ? 19.054 -10.238 12.729 1.00 88.75 203 LYS A N 1
ATOM 1601 C CA . LYS A 1 203 ? 17.641 -10.086 13.096 1.00 88.75 203 LYS A CA 1
ATOM 1602 C C . LYS A 1 203 ? 16.851 -11.400 12.991 1.00 88.75 203 LYS A C 1
ATOM 1604 O O . LYS A 1 203 ? 15.999 -11.657 13.832 1.00 88.75 203 LYS A O 1
ATOM 1609 N N . GLU A 1 204 ? 17.140 -12.238 11.996 1.00 89.06 204 GLU A N 1
ATOM 1610 C CA . GLU A 1 204 ? 16.462 -13.529 11.779 1.00 89.06 204 GLU A CA 1
ATOM 1611 C C . GLU A 1 204 ? 16.753 -14.543 12.899 1.00 89.06 204 GLU A C 1
ATOM 1613 O O . GLU A 1 204 ? 16.001 -15.502 13.088 1.00 89.06 204 GLU A O 1
ATOM 1618 N N . HIS A 1 205 ? 17.826 -14.310 13.661 1.00 94.75 205 HIS A N 1
ATOM 1619 C CA . HIS A 1 205 ? 18.257 -15.121 14.796 1.00 94.75 205 HIS A CA 1
ATOM 1620 C C . HIS A 1 205 ? 17.733 -14.605 16.147 1.00 94.75 205 HIS A C 1
ATOM 1622 O O . HIS A 1 205 ? 18.002 -15.224 17.174 1.00 94.75 205 HIS A O 1
ATOM 1628 N N . ILE A 1 206 ? 16.969 -13.506 16.169 1.00 96.12 206 ILE A N 1
ATOM 1629 C CA . ILE A 1 206 ? 16.325 -12.985 17.380 1.00 96.12 206 ILE A CA 1
ATOM 1630 C C . ILE A 1 206 ? 14.866 -13.452 17.416 1.00 96.12 206 ILE A C 1
ATOM 1632 O O . ILE A 1 206 ? 14.107 -13.262 16.462 1.00 96.12 206 ILE A O 1
ATOM 1636 N N . PHE A 1 207 ? 14.462 -14.058 18.531 1.00 97.75 207 PHE A N 1
ATOM 1637 C CA . PHE A 1 207 ? 13.070 -14.402 18.809 1.00 97.75 207 PHE A CA 1
ATOM 1638 C C . PHE A 1 207 ? 12.302 -13.190 19.338 1.00 97.75 207 PHE A C 1
ATOM 1640 O O . PHE A 1 207 ? 11.224 -12.862 18.843 1.00 97.75 207 PHE A O 1
ATOM 1647 N N . GLY A 1 208 ? 12.883 -12.481 20.305 1.00 97.31 208 GLY A N 1
ATOM 1648 C CA . GLY A 1 208 ? 12.271 -11.308 20.907 1.00 97.31 208 GLY A CA 1
ATOM 1649 C C . GLY A 1 208 ? 13.045 -10.791 22.112 1.00 97.31 208 GLY A C 1
ATOM 1650 O O . GLY A 1 208 ? 14.171 -11.215 22.378 1.00 97.31 208 GLY A O 1
ATOM 1651 N N . PHE A 1 209 ? 12.425 -9.857 22.827 1.00 98.25 209 PHE A N 1
ATOM 1652 C CA . PHE A 1 209 ? 13.053 -9.101 23.902 1.00 98.25 209 PHE A CA 1
ATOM 1653 C C . PHE A 1 209 ? 12.272 -9.209 25.218 1.00 98.25 209 PHE A C 1
ATOM 1655 O O . PHE A 1 209 ? 11.041 -9.246 25.224 1.00 98.25 209 PHE A O 1
ATOM 1662 N N . THR A 1 210 ? 12.992 -9.189 26.336 1.00 97.88 210 THR A N 1
ATOM 1663 C CA . THR A 1 210 ? 12.463 -9.103 27.710 1.00 97.88 210 THR A CA 1
ATOM 1664 C C . THR A 1 210 ? 13.160 -7.985 28.475 1.00 97.88 210 THR A C 1
ATOM 1666 O O . THR A 1 210 ? 14.270 -7.606 28.115 1.00 97.88 210 THR A O 1
ATOM 1669 N N . LEU A 1 211 ? 12.565 -7.492 29.561 1.00 98.00 211 LEU A N 1
ATOM 1670 C CA . LEU A 1 211 ? 13.331 -6.727 30.551 1.00 98.00 211 LEU A CA 1
ATOM 1671 C C . LEU A 1 211 ? 14.243 -7.686 31.320 1.00 98.00 211 LEU A C 1
ATOM 1673 O O . LEU A 1 211 ? 13.838 -8.815 31.621 1.00 98.00 211 LEU A O 1
ATOM 1677 N N . LEU A 1 212 ? 15.455 -7.237 31.632 1.00 98.19 212 LEU A N 1
ATOM 1678 C CA . LEU A 1 212 ? 16.451 -7.999 32.375 1.00 98.19 212 LEU A CA 1
ATOM 1679 C C . LEU A 1 212 ? 17.074 -7.112 33.461 1.00 98.19 212 LEU A C 1
ATOM 1681 O O . LEU A 1 212 ? 17.286 -5.921 33.248 1.00 98.19 212 LEU A O 1
ATOM 1685 N N . ASN A 1 213 ? 17.331 -7.697 34.629 1.00 97.62 213 ASN A N 1
ATOM 1686 C CA . ASN A 1 213 ? 18.078 -7.066 35.711 1.00 97.62 213 ASN A CA 1
ATOM 1687 C C . ASN A 1 213 ? 19.202 -7.986 36.181 1.00 97.62 213 ASN A C 1
ATOM 1689 O O . ASN A 1 213 ? 18.921 -9.037 36.767 1.00 97.62 213 ASN A O 1
ATOM 1693 N N . ASP A 1 214 ? 20.449 -7.576 35.958 1.00 95.06 214 ASP A N 1
ATOM 1694 C CA . ASP A 1 214 ? 21.620 -8.309 36.428 1.00 95.06 214 ASP A CA 1
ATOM 1695 C C . ASP A 1 214 ? 22.126 -7.761 37.773 1.00 95.06 214 ASP A C 1
ATOM 1697 O O . ASP A 1 214 ? 22.920 -6.813 37.862 1.00 95.06 214 ASP A O 1
ATOM 1701 N N . TRP A 1 215 ? 21.614 -8.357 38.854 1.00 95.88 215 TRP A N 1
ATOM 1702 C CA . TRP A 1 215 ? 21.845 -7.891 40.218 1.00 95.88 215 TRP A CA 1
ATOM 1703 C C . TRP A 1 215 ? 23.333 -7.885 40.554 1.00 95.88 215 TRP A C 1
ATOM 1705 O O . TRP A 1 215 ? 24.030 -8.892 40.439 1.00 95.88 215 TRP A O 1
ATOM 1715 N N . SER A 1 216 ? 23.815 -6.736 41.021 1.00 94.94 216 SER A N 1
ATOM 1716 C CA . SER A 1 216 ? 25.246 -6.491 41.154 1.00 94.94 216 SER A CA 1
ATOM 1717 C C . SER A 1 216 ? 25.651 -6.248 42.597 1.00 94.94 216 SER A C 1
ATOM 1719 O O . SER A 1 216 ? 25.221 -5.294 43.243 1.00 94.94 216 SER A O 1
ATOM 1721 N N . SER A 1 217 ? 26.536 -7.104 43.098 1.00 95.31 217 SER A N 1
ATOM 1722 C CA . SER A 1 217 ? 27.063 -7.016 44.462 1.00 95.31 217 SER A CA 1
ATOM 1723 C C . SER A 1 217 ? 28.346 -6.190 44.470 1.00 95.31 217 SER A C 1
ATOM 1725 O O . SER A 1 217 ? 29.431 -6.717 44.219 1.00 95.31 217 SER A O 1
ATOM 1727 N N . ARG A 1 218 ? 28.241 -4.869 44.659 1.00 93.50 218 ARG A N 1
ATOM 1728 C CA . ARG A 1 218 ? 29.323 -3.941 44.289 1.00 93.50 218 ARG A CA 1
ATOM 1729 C C . ARG A 1 218 ? 30.567 -4.030 45.176 1.00 93.50 218 ARG A C 1
ATOM 1731 O O . ARG A 1 218 ? 31.661 -3.793 44.660 1.00 93.50 218 ARG A O 1
ATOM 1738 N N . GLN A 1 219 ? 30.459 -4.362 46.466 1.00 92.50 219 GLN A N 1
ATOM 1739 C CA . GLN A 1 219 ? 31.652 -4.541 47.308 1.00 92.50 219 GLN A CA 1
ATOM 1740 C C . GLN A 1 219 ? 32.395 -5.824 46.959 1.00 92.50 219 GLN A C 1
ATOM 1742 O O . GLN A 1 219 ? 33.619 -5.799 46.803 1.00 92.50 219 GLN A O 1
ATOM 1747 N N . ILE A 1 220 ? 31.654 -6.918 46.770 1.00 94.06 220 ILE A N 1
ATOM 1748 C CA . ILE A 1 220 ? 32.215 -8.184 46.296 1.00 94.06 220 ILE A CA 1
ATOM 1749 C C . ILE A 1 220 ? 32.870 -7.962 44.928 1.00 94.06 220 ILE A C 1
ATOM 1751 O O . ILE A 1 220 ? 34.033 -8.318 44.746 1.00 94.06 220 ILE A O 1
ATOM 1755 N N . GLN A 1 221 ? 32.176 -7.281 44.006 1.00 92.50 221 GLN A N 1
ATOM 1756 C CA . GLN A 1 221 ? 32.661 -6.977 42.655 1.00 92.50 221 GLN A CA 1
ATOM 1757 C C . GLN A 1 221 ? 33.985 -6.217 42.701 1.00 92.50 221 GLN A C 1
ATOM 1759 O O . GLN A 1 221 ? 34.955 -6.595 42.047 1.00 92.50 221 GLN A O 1
ATOM 1764 N N . LYS A 1 222 ? 34.047 -5.155 43.511 1.00 90.25 222 LYS A N 1
ATOM 1765 C CA . LYS A 1 222 ? 35.241 -4.320 43.647 1.00 90.25 222 LYS A CA 1
ATOM 1766 C C . LYS A 1 222 ? 36.453 -5.113 44.138 1.00 90.25 222 LYS A C 1
ATOM 1768 O O . LYS A 1 222 ? 37.569 -4.814 43.718 1.00 90.25 222 LYS A O 1
ATOM 1773 N N . PHE A 1 223 ? 36.247 -6.085 45.026 1.00 90.69 223 PHE A N 1
ATOM 1774 C CA . PHE A 1 223 ? 37.326 -6.919 45.547 1.00 90.69 223 PHE A CA 1
ATOM 1775 C C . PHE A 1 223 ? 37.732 -8.046 44.582 1.00 90.69 223 PHE A C 1
ATOM 1777 O O . PHE A 1 223 ? 38.920 -8.337 44.474 1.00 90.69 223 PHE A O 1
ATOM 1784 N N . GLU A 1 224 ? 36.786 -8.650 43.853 1.00 90.38 224 GLU A N 1
ATOM 1785 C CA . GLU A 1 224 ? 37.052 -9.816 42.991 1.00 90.38 224 GLU A CA 1
ATOM 1786 C C . GLU A 1 224 ? 37.528 -9.472 41.570 1.00 90.38 224 GLU A C 1
ATOM 1788 O O . GLU A 1 224 ? 38.230 -10.266 40.950 1.00 90.38 224 GLU A O 1
ATOM 1793 N N . MET A 1 225 ? 37.173 -8.292 41.045 1.00 85.62 225 MET A N 1
ATOM 1794 C CA . MET A 1 225 ? 37.323 -7.961 39.620 1.00 85.62 225 MET A CA 1
ATOM 1795 C C . MET A 1 225 ? 38.774 -8.008 39.111 1.00 85.62 225 MET A C 1
ATOM 1797 O O . MET A 1 225 ? 39.005 -8.212 37.920 1.00 85.62 225 MET A O 1
ATOM 1801 N N . THR A 1 226 ? 39.770 -7.838 39.987 1.00 82.50 226 THR A N 1
ATOM 1802 C CA . THR A 1 226 ? 41.190 -7.917 39.608 1.00 82.50 226 THR A CA 1
ATOM 1803 C C . THR A 1 226 ? 41.781 -9.291 39.959 1.00 82.50 226 THR A C 1
ATOM 1805 O O . THR A 1 226 ? 41.736 -9.660 41.130 1.00 82.50 226 THR A O 1
ATOM 1808 N N . PRO A 1 227 ? 42.423 -10.028 39.023 1.00 81.44 227 PRO A N 1
ATOM 1809 C CA . PRO A 1 227 ? 42.672 -9.686 37.617 1.00 81.44 227 PRO A CA 1
ATOM 1810 C C . PRO A 1 227 ? 41.695 -10.325 36.610 1.00 81.44 227 PRO A C 1
ATOM 1812 O O . PRO A 1 227 ? 41.855 -10.094 35.416 1.00 81.44 227 PRO A O 1
ATOM 1815 N N . LEU A 1 228 ? 40.746 -11.162 37.050 1.00 82.19 228 LEU A N 1
ATOM 1816 C CA . LEU A 1 228 ? 40.000 -12.074 36.164 1.00 82.19 228 LEU A CA 1
ATOM 1817 C C . LEU A 1 228 ? 38.557 -11.650 35.844 1.00 82.19 228 LEU A C 1
ATOM 1819 O O . LEU A 1 228 ? 37.901 -12.329 35.059 1.00 82.19 228 LEU A O 1
ATOM 1823 N N . GLY A 1 229 ? 38.068 -10.539 36.397 1.00 84.38 229 GLY A N 1
ATOM 1824 C CA . GLY A 1 229 ? 36.679 -10.102 36.237 1.00 84.38 229 GLY A CA 1
ATOM 1825 C C . GLY A 1 229 ? 35.749 -10.599 37.347 1.00 84.38 229 GLY A C 1
ATOM 1826 O O . GLY A 1 229 ? 36.194 -11.107 38.375 1.00 84.38 229 GLY A O 1
ATOM 1827 N N . CYS A 1 230 ? 34.448 -10.379 37.164 1.00 84.69 230 CYS A N 1
ATOM 1828 C CA . CYS A 1 230 ? 33.430 -10.718 38.155 1.00 84.69 230 CYS A CA 1
ATOM 1829 C C . CYS A 1 230 ? 33.048 -12.208 38.119 1.00 84.69 230 CYS A C 1
ATOM 1831 O O . CYS A 1 230 ? 33.083 -12.851 37.072 1.00 84.69 230 CYS A O 1
ATOM 1833 N N . PHE A 1 231 ? 32.687 -12.761 39.279 1.00 86.31 231 PHE A N 1
ATOM 1834 C CA . PHE A 1 231 ? 32.206 -14.135 39.420 1.00 86.31 231 PHE A CA 1
ATOM 1835 C C . PHE A 1 231 ? 31.102 -14.262 40.469 1.00 86.31 231 PHE A C 1
ATOM 1837 O O . PHE A 1 231 ? 29.985 -14.642 40.123 1.00 86.31 231 PHE A O 1
ATOM 1844 N N . HIS A 1 232 ? 31.377 -13.973 41.747 1.00 87.75 232 HIS A N 1
ATOM 1845 C CA . HIS A 1 232 ? 30.346 -14.049 42.787 1.00 87.75 232 HIS A CA 1
ATOM 1846 C C . HIS A 1 232 ? 29.428 -12.834 42.750 1.00 87.75 232 HIS A C 1
ATOM 1848 O O . HIS A 1 232 ? 28.240 -12.974 43.027 1.00 87.75 232 HIS A O 1
ATOM 1854 N N . SER A 1 233 ? 29.942 -11.667 42.356 1.00 90.50 233 SER A N 1
ATOM 1855 C CA . SER A 1 233 ? 29.154 -10.433 42.378 1.00 90.50 233 SER A CA 1
ATOM 1856 C C . SER A 1 233 ? 28.013 -10.368 41.367 1.00 90.50 233 SER A C 1
ATOM 1858 O O . SER A 1 233 ? 27.097 -9.576 41.583 1.00 90.50 233 SER A O 1
ATOM 1860 N N . LYS A 1 234 ? 28.076 -11.202 40.322 1.00 90.88 234 LYS A N 1
ATOM 1861 C CA . LYS A 1 234 ? 27.060 -11.389 39.270 1.00 90.88 234 LYS A CA 1
ATOM 1862 C C . LYS A 1 234 ? 26.453 -12.802 39.273 1.00 90.88 234 LYS A C 1
ATOM 1864 O O . LYS A 1 234 ? 25.698 -13.183 38.392 1.00 90.88 234 LYS A O 1
ATOM 1869 N N . GLY A 1 235 ? 26.843 -13.641 40.235 1.00 88.56 235 GLY A N 1
ATOM 1870 C CA . GLY A 1 235 ? 26.512 -15.069 40.234 1.00 88.56 235 GLY A CA 1
ATOM 1871 C C . GLY A 1 235 ? 25.263 -15.441 41.032 1.00 88.56 235 GLY A C 1
ATOM 1872 O O . GLY A 1 235 ? 24.907 -16.619 41.046 1.00 88.56 235 GLY A O 1
ATOM 1873 N N . SER A 1 236 ? 24.653 -14.487 41.745 1.00 90.50 236 SER A N 1
ATOM 1874 C CA . SER A 1 236 ? 23.568 -14.741 42.699 1.00 90.50 236 SER A CA 1
ATOM 1875 C C . SER A 1 236 ? 22.188 -14.774 42.053 1.00 90.50 236 SER A C 1
ATOM 1877 O O . SER A 1 236 ? 21.414 -15.679 42.355 1.00 90.50 236 SER A O 1
ATOM 1879 N N . LEU A 1 237 ? 21.869 -13.800 41.199 1.00 95.31 237 LEU A N 1
ATOM 1880 C CA . LEU A 1 237 ? 20.556 -13.678 40.578 1.00 95.31 237 LEU A CA 1
ATOM 1881 C C . LEU A 1 237 ? 20.612 -12.752 39.362 1.00 95.31 237 LEU A C 1
ATOM 1883 O O . LEU A 1 237 ? 21.159 -11.658 39.443 1.00 95.31 237 LEU A O 1
ATOM 1887 N N . THR A 1 238 ? 19.934 -13.149 38.294 1.00 96.81 238 THR A N 1
ATOM 1888 C CA . THR A 1 238 ? 19.619 -12.307 37.140 1.00 96.81 238 THR A CA 1
ATOM 1889 C C . THR A 1 238 ? 18.119 -12.449 36.890 1.00 96.81 238 THR A C 1
ATOM 1891 O O . THR A 1 238 ? 17.632 -13.537 36.585 1.00 96.81 238 THR A O 1
ATOM 1894 N N . SER A 1 239 ? 17.349 -11.382 37.083 1.00 97.75 239 SER A N 1
ATOM 1895 C CA . SER A 1 239 ? 15.891 -11.435 36.932 1.00 97.75 239 SER A CA 1
ATOM 1896 C C . SER A 1 239 ? 15.477 -11.145 35.492 1.00 97.75 239 SER A C 1
ATOM 1898 O O . SER A 1 239 ? 15.932 -10.165 34.911 1.00 97.75 239 SER A O 1
ATOM 1900 N N . VAL A 1 240 ? 14.563 -11.944 34.937 1.00 97.81 240 VAL A N 1
ATOM 1901 C CA . VAL A 1 240 ? 14.027 -11.762 33.579 1.00 97.81 240 VAL A CA 1
ATOM 1902 C C . VAL A 1 240 ? 12.506 -11.644 33.610 1.00 97.81 240 VAL A C 1
ATOM 1904 O O . VAL A 1 240 ? 11.824 -12.406 34.301 1.00 97.81 240 VAL A O 1
ATOM 1907 N N . SER A 1 241 ? 11.942 -10.691 32.864 1.00 96.81 241 SER A N 1
ATOM 1908 C CA . SER A 1 241 ? 10.485 -10.580 32.741 1.00 96.81 241 SER A CA 1
ATOM 1909 C C . SER A 1 241 ? 9.897 -11.810 32.024 1.00 96.81 241 SER A C 1
ATOM 1911 O O . SER A 1 241 ? 10.440 -12.203 30.993 1.00 96.81 241 SER A O 1
ATOM 1913 N N . PRO A 1 242 ? 8.767 -12.379 32.485 1.00 95.88 242 PRO A N 1
ATOM 1914 C CA . PRO A 1 242 ? 8.266 -13.670 31.989 1.00 95.88 242 PRO A CA 1
ATOM 1915 C C . PRO A 1 242 ? 7.715 -13.677 30.559 1.00 95.88 242 PRO A C 1
ATOM 1917 O O . PRO A 1 242 ? 7.479 -14.746 30.002 1.00 95.88 242 PRO A O 1
ATOM 1920 N N . TRP A 1 243 ? 7.474 -12.503 29.974 1.00 97.38 243 TRP A N 1
ATOM 1921 C CA . TRP A 1 243 ? 6.788 -12.358 28.694 1.00 97.38 243 TRP A CA 1
ATOM 1922 C C . TRP A 1 243 ? 7.727 -11.746 27.650 1.00 97.38 243 TRP A C 1
ATOM 1924 O O . TRP A 1 243 ? 8.078 -10.571 27.747 1.00 97.38 243 TRP A O 1
ATOM 1934 N N . ILE A 1 244 ? 8.119 -12.535 26.647 1.00 98.38 244 ILE A N 1
ATOM 1935 C CA . ILE A 1 244 ? 8.947 -12.105 25.515 1.00 98.38 244 ILE A CA 1
ATOM 1936 C C . ILE A 1 244 ? 8.090 -11.285 24.556 1.00 98.38 244 ILE A C 1
ATOM 1938 O O . ILE A 1 244 ? 7.118 -11.795 24.004 1.00 98.38 244 ILE A O 1
ATOM 1942 N N . VAL A 1 245 ? 8.463 -10.035 24.291 1.00 97.44 245 VAL A N 1
ATOM 1943 C CA . VAL A 1 245 ? 7.881 -9.282 23.175 1.00 97.44 245 VAL A CA 1
ATOM 1944 C C . VAL A 1 245 ? 8.537 -9.780 21.882 1.00 97.44 245 VAL A C 1
ATOM 1946 O O . VAL A 1 245 ? 9.749 -9.601 21.725 1.00 97.44 245 VAL A O 1
ATOM 1949 N N . PRO A 1 246 ? 7.784 -10.423 20.971 1.00 96.50 246 PRO A N 1
ATOM 1950 C CA . PRO A 1 246 ? 8.362 -11.037 19.781 1.00 96.50 246 PRO A CA 1
ATOM 1951 C C . PRO A 1 246 ? 8.916 -9.975 18.824 1.00 96.50 246 PRO A C 1
ATOM 1953 O O . PRO A 1 246 ? 8.398 -8.856 18.760 1.00 96.50 246 PRO A O 1
ATOM 1956 N N . ILE A 1 247 ? 9.957 -10.318 18.061 1.00 93.75 247 ILE A N 1
ATOM 1957 C CA . ILE A 1 247 ? 10.623 -9.389 17.131 1.00 93.75 247 ILE A CA 1
ATOM 1958 C C . ILE A 1 247 ? 9.640 -8.790 16.109 1.00 93.75 247 ILE A C 1
ATOM 1960 O O . ILE A 1 247 ? 9.735 -7.621 15.747 1.00 93.75 247 ILE A O 1
ATOM 1964 N N . GLU A 1 248 ? 8.626 -9.563 15.722 1.00 91.25 248 GLU A N 1
ATOM 1965 C CA . GLU A 1 248 ? 7.526 -9.190 14.836 1.00 91.25 248 GLU A CA 1
ATOM 1966 C C . GLU A 1 248 ? 6.693 -8.022 15.392 1.00 91.25 248 GLU A C 1
ATOM 1968 O O . GLU A 1 248 ? 6.161 -7.222 14.626 1.00 91.25 248 GLU A O 1
ATOM 1973 N N . ALA A 1 249 ? 6.572 -7.907 16.719 1.00 92.75 249 ALA A N 1
ATOM 1974 C CA . ALA A 1 249 ? 5.863 -6.806 17.371 1.00 92.75 249 ALA A CA 1
ATOM 1975 C C . ALA A 1 249 ? 6.729 -5.546 17.537 1.00 92.75 249 ALA A C 1
ATOM 1977 O O . ALA A 1 249 ? 6.190 -4.452 17.703 1.00 92.75 249 ALA A O 1
ATOM 1978 N N . LEU A 1 250 ? 8.056 -5.690 17.497 1.00 91.38 250 LEU A N 1
ATOM 1979 C CA . LEU A 1 250 ? 9.007 -4.584 17.640 1.00 91.38 250 LEU A CA 1
ATOM 1980 C C . LEU A 1 250 ? 9.317 -3.891 16.314 1.00 91.38 250 LEU A C 1
ATOM 1982 O O . LEU A 1 250 ? 9.767 -2.748 16.328 1.00 91.38 250 LEU A O 1
ATOM 1986 N N . GLU A 1 251 ? 9.047 -4.543 15.180 1.00 87.31 251 GLU A N 1
ATOM 1987 C CA . GLU A 1 251 ? 9.387 -4.023 13.853 1.00 87.31 251 GLU A CA 1
ATOM 1988 C C . GLU A 1 251 ? 8.907 -2.587 13.579 1.00 87.31 251 GLU A C 1
ATOM 1990 O O . GLU A 1 251 ? 9.706 -1.794 13.075 1.00 87.31 251 GLU A O 1
ATOM 1995 N N . PRO A 1 252 ? 7.678 -2.182 13.963 1.00 87.06 252 PRO A N 1
ATOM 1996 C CA . PRO A 1 252 ? 7.219 -0.806 13.761 1.00 87.06 252 PRO A CA 1
ATOM 1997 C C . PRO A 1 252 ? 8.006 0.252 14.554 1.00 87.06 252 PRO A C 1
ATOM 1999 O O . PRO A 1 252 ? 7.867 1.442 14.288 1.00 87.06 252 PRO A O 1
ATOM 2002 N N . PHE A 1 253 ? 8.805 -0.165 15.539 1.00 90.19 253 PHE A N 1
ATOM 2003 C CA . PHE A 1 253 ? 9.575 0.700 16.439 1.00 90.19 253 PHE A CA 1
ATOM 2004 C C . PHE A 1 253 ? 11.075 0.674 16.136 1.00 90.19 253 PHE A C 1
ATOM 2006 O O . PHE A 1 253 ? 11.885 1.146 16.933 1.00 90.19 253 PHE A O 1
ATOM 2013 N N . LYS A 1 254 ? 11.472 0.108 14.997 1.00 89.75 254 LYS A N 1
ATOM 2014 C CA . LYS A 1 254 ? 12.858 0.103 14.534 1.00 89.75 254 LYS A CA 1
ATOM 2015 C C . LYS A 1 254 ? 13.367 1.547 14.375 1.00 89.75 254 LYS A C 1
ATOM 2017 O O . LYS A 1 254 ? 12.703 2.372 13.751 1.00 89.75 254 LYS A O 1
ATOM 2022 N N . CYS A 1 255 ? 14.538 1.867 14.926 1.00 88.94 255 CYS A N 1
ATOM 2023 C CA . CYS A 1 255 ? 15.112 3.216 14.857 1.00 88.94 255 CYS A CA 1
ATOM 2024 C C . CYS A 1 255 ? 16.646 3.226 14.767 1.00 88.94 255 CYS A C 1
ATOM 2026 O O . CYS A 1 255 ? 17.331 2.232 15.029 1.00 88.94 255 CYS A O 1
ATOM 2028 N N . GLU A 1 256 ? 17.202 4.366 14.359 1.00 87.69 256 GLU A N 1
ATOM 2029 C CA . GLU A 1 256 ? 18.643 4.598 14.439 1.00 87.69 256 GLU A CA 1
ATOM 2030 C C . GLU A 1 256 ? 19.088 4.685 15.904 1.00 87.69 256 GLU A C 1
ATOM 2032 O O . GLU A 1 256 ? 18.363 5.169 16.774 1.00 87.69 256 GLU A O 1
ATOM 2037 N N . LYS A 1 257 ? 20.313 4.234 16.184 1.00 88.81 257 LYS A N 1
ATOM 2038 C CA . LYS A 1 257 ? 20.930 4.471 17.492 1.00 88.81 257 LYS A CA 1
ATOM 2039 C C . LYS A 1 257 ? 21.225 5.964 17.666 1.00 88.81 257 LYS A C 1
ATOM 2041 O O . LYS A 1 257 ? 21.666 6.631 16.733 1.00 88.81 257 LYS A O 1
ATOM 2046 N N . MET A 1 258 ? 21.054 6.465 18.882 1.00 89.69 258 MET A N 1
ATOM 2047 C CA . MET A 1 258 ? 21.294 7.865 19.242 1.00 89.69 258 MET A CA 1
ATOM 2048 C C . MET A 1 258 ? 22.778 8.183 19.445 1.00 89.69 258 MET A C 1
ATOM 2050 O O . MET A 1 258 ? 23.203 9.324 19.267 1.00 89.69 258 MET A O 1
ATOM 2054 N N . VAL A 1 259 ? 23.579 7.191 19.847 1.00 89.44 259 VAL A N 1
ATOM 2055 C CA . VAL A 1 259 ? 24.996 7.390 20.164 1.00 89.44 259 VAL A CA 1
ATOM 2056 C C . VAL A 1 259 ? 25.860 7.110 18.936 1.00 89.44 259 VAL A C 1
ATOM 2058 O O . VAL A 1 259 ? 25.882 6.003 18.396 1.00 89.44 259 VAL A O 1
ATOM 2061 N N . GLN A 1 260 ? 26.607 8.127 18.506 1.00 88.31 260 GLN A N 1
ATOM 2062 C CA . GLN A 1 260 ? 27.563 8.005 17.411 1.00 88.31 260 GLN A CA 1
ATOM 2063 C C . GLN A 1 260 ? 28.757 7.135 17.824 1.00 88.31 260 GLN A C 1
ATOM 2065 O O . GLN A 1 260 ? 29.295 7.284 18.922 1.00 88.31 260 GLN A O 1
ATOM 2070 N N . GLN A 1 261 ? 29.182 6.249 16.920 1.00 90.94 261 GLN A N 1
ATOM 2071 C CA . GLN A 1 261 ? 30.367 5.418 17.115 1.00 90.94 261 GLN A CA 1
ATOM 2072 C C . GLN A 1 261 ? 3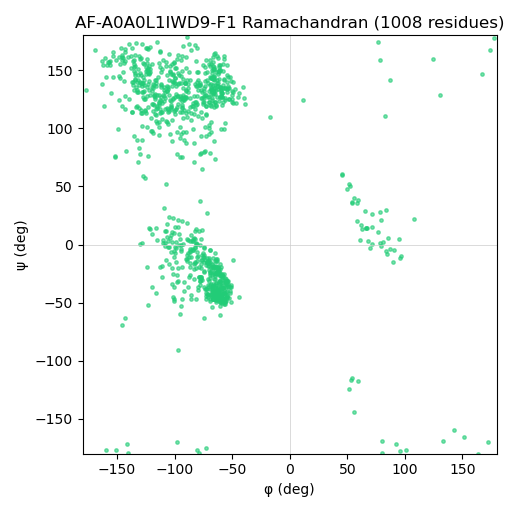1.595 6.064 16.469 1.00 90.94 261 GLN A C 1
ATOM 2074 O O . GLN A 1 261 ? 31.571 6.385 15.281 1.00 90.94 261 GLN A O 1
ATOM 2079 N N . ASP A 1 262 ? 32.645 6.246 17.267 1.00 85.19 262 ASP A N 1
ATOM 2080 C CA . ASP A 1 262 ? 33.953 6.759 16.859 1.00 85.19 262 ASP A CA 1
ATOM 2081 C C . ASP A 1 262 ? 35.055 6.014 17.648 1.00 85.19 262 ASP A C 1
ATOM 2083 O O . ASP A 1 262 ? 35.073 6.100 18.881 1.00 85.19 262 ASP A O 1
ATOM 2087 N N . PRO A 1 263 ? 35.951 5.250 16.986 1.00 89.75 263 PRO A N 1
ATOM 2088 C CA . PRO A 1 263 ? 36.027 5.019 15.540 1.00 89.75 263 PRO A CA 1
ATOM 2089 C C . PRO A 1 263 ? 34.817 4.260 14.979 1.00 89.75 263 PRO A C 1
ATOM 2091 O O . PRO A 1 263 ? 34.048 3.634 15.714 1.00 89.75 263 PRO A O 1
ATOM 2094 N N . LEU A 1 264 ? 34.667 4.298 13.650 1.00 88.94 264 LEU A N 1
ATOM 2095 C CA . LEU A 1 264 ? 33.669 3.484 12.956 1.00 88.94 264 LEU A CA 1
ATOM 2096 C C . LEU A 1 264 ? 33.873 1.989 13.275 1.00 88.94 264 LEU A C 1
ATOM 2098 O O . LEU A 1 264 ? 35.022 1.535 13.350 1.00 88.94 264 LEU A O 1
ATOM 2102 N N . PRO A 1 265 ? 32.785 1.211 13.434 1.00 91.00 265 PRO A N 1
ATOM 2103 C CA . PRO A 1 265 ? 32.881 -0.223 13.679 1.00 91.00 265 PRO A CA 1
ATOM 2104 C C . PRO A 1 265 ? 33.647 -0.971 12.587 1.00 91.00 265 PRO A C 1
ATOM 2106 O O . PRO A 1 265 ? 33.764 -0.527 11.448 1.00 91.00 265 PRO A O 1
ATOM 2109 N N . MET A 1 266 ? 34.134 -2.164 12.921 1.00 91.06 266 MET A N 1
ATOM 2110 C CA . MET A 1 266 ? 34.735 -3.054 11.927 1.00 91.06 266 MET A CA 1
ATOM 2111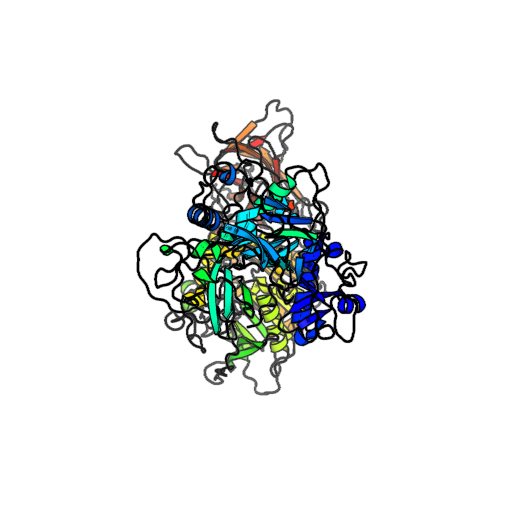 C C . MET A 1 266 ? 33.684 -3.536 10.909 1.00 91.06 266 MET A C 1
ATOM 2113 O O . MET A 1 266 ? 32.525 -3.703 11.289 1.00 91.06 266 MET A O 1
ATOM 2117 N N . PRO A 1 267 ? 34.067 -3.875 9.660 1.00 89.00 267 PRO A N 1
ATOM 2118 C CA . PRO A 1 267 ? 33.113 -4.215 8.597 1.00 89.00 267 PRO A CA 1
ATOM 2119 C C . PRO A 1 267 ? 32.101 -5.323 8.928 1.00 89.00 267 PRO A C 1
ATOM 2121 O O . PRO A 1 267 ? 30.979 -5.279 8.448 1.00 89.00 267 PRO A O 1
ATOM 2124 N N . HIS A 1 268 ? 32.459 -6.305 9.762 1.00 90.94 268 HIS A N 1
ATOM 2125 C CA . HIS A 1 268 ? 31.535 -7.377 10.168 1.00 90.94 268 HIS A CA 1
ATOM 2126 C C . HIS A 1 268 ? 30.460 -6.928 11.176 1.00 90.94 268 HIS A C 1
ATOM 2128 O O . HIS A 1 268 ? 29.502 -7.656 11.405 1.00 90.94 268 HIS A O 1
ATOM 2134 N N . LEU A 1 269 ? 30.622 -5.742 11.775 1.00 91.81 269 LEU A N 1
ATOM 2135 C CA . LEU A 1 269 ? 29.664 -5.088 12.672 1.00 91.81 269 LEU A CA 1
ATOM 2136 C C . LEU A 1 269 ? 28.998 -3.867 12.012 1.00 91.81 269 LEU A C 1
ATOM 2138 O O . LEU A 1 269 ? 28.346 -3.074 12.699 1.00 91.81 269 LEU A O 1
ATOM 2142 N N . MET A 1 270 ? 29.180 -3.703 10.696 1.00 86.25 270 MET A N 1
ATOM 2143 C CA . MET A 1 270 ? 28.546 -2.675 9.873 1.00 86.25 270 MET A CA 1
ATOM 2144 C C . MET A 1 270 ? 27.611 -3.344 8.854 1.00 86.25 270 MET A C 1
ATOM 2146 O O . MET A 1 270 ? 28.091 -4.108 8.014 1.00 86.25 270 MET A O 1
ATOM 2150 N N . PRO A 1 271 ? 26.292 -3.089 8.889 1.00 70.25 271 PRO A N 1
ATOM 2151 C CA . PRO A 1 271 ? 25.399 -3.551 7.829 1.00 70.25 271 PRO A CA 1
ATOM 2152 C C . PRO A 1 271 ? 25.722 -2.833 6.503 1.00 70.25 271 PRO A C 1
ATOM 2154 O O . PRO A 1 271 ? 26.257 -1.725 6.502 1.00 70.25 271 PRO A O 1
ATOM 2157 N N . ARG A 1 272 ? 25.424 -3.470 5.361 1.00 63.31 272 ARG A N 1
ATOM 2158 C CA . ARG A 1 272 ? 25.651 -2.886 4.018 1.00 63.31 272 ARG A CA 1
ATOM 2159 C C . ARG A 1 272 ? 24.596 -1.850 3.623 1.00 63.31 272 ARG A C 1
ATOM 2161 O O . ARG A 1 272 ? 24.911 -0.939 2.865 1.00 63.31 272 ARG A O 1
ATOM 2168 N N . ASP A 1 273 ? 23.390 -2.001 4.162 1.00 57.94 273 ASP A N 1
ATOM 2169 C CA . ASP A 1 273 ? 22.288 -1.051 4.058 1.00 57.94 273 ASP A CA 1
ATOM 2170 C C . ASP A 1 273 ? 22.156 -0.351 5.416 1.00 57.94 273 ASP A C 1
ATOM 2172 O O . ASP A 1 273 ? 22.179 -1.020 6.450 1.00 57.94 273 ASP A O 1
ATOM 2176 N N . ASP A 1 274 ? 22.021 0.976 5.434 1.00 47.50 274 ASP A N 1
ATOM 2177 C CA . ASP A 1 274 ? 22.058 1.832 6.641 1.00 47.50 274 ASP A CA 1
ATOM 2178 C C . ASP A 1 274 ? 20.801 1.691 7.542 1.00 47.50 274 ASP A C 1
ATOM 2180 O O . ASP A 1 274 ? 20.374 2.606 8.242 1.00 47.50 274 ASP A O 1
ATOM 2184 N N . ALA A 1 275 ? 20.143 0.531 7.498 1.00 52.09 275 ALA A N 1
ATOM 2185 C CA . ALA A 1 275 ? 18.891 0.269 8.178 1.00 52.09 275 ALA A CA 1
ATOM 2186 C C . ALA A 1 275 ? 19.097 0.205 9.700 1.00 52.09 275 ALA A C 1
ATOM 2188 O O . ALA A 1 275 ? 19.847 -0.627 10.205 1.00 52.09 275 ALA A O 1
ATOM 2189 N N . ALA A 1 276 ? 18.365 1.058 10.416 1.00 65.94 276 ALA A N 1
ATOM 2190 C CA . ALA A 1 276 ? 18.161 1.081 11.863 1.00 65.94 276 ALA A CA 1
ATOM 2191 C C . ALA A 1 276 ? 18.532 -0.229 12.615 1.00 65.94 276 ALA A C 1
ATOM 2193 O O . ALA A 1 276 ? 17.869 -1.256 12.495 1.00 65.94 276 ALA A O 1
ATOM 2194 N N . LEU A 1 277 ? 19.620 -0.192 13.393 1.00 81.25 277 LEU A N 1
ATOM 2195 C CA . LEU A 1 277 ? 20.219 -1.356 14.072 1.00 81.25 277 LEU A CA 1
ATOM 2196 C C . LEU A 1 277 ? 19.614 -1.668 15.456 1.00 81.25 277 LEU A C 1
ATOM 2198 O O . LEU A 1 277 ? 20.107 -2.548 16.162 1.00 81.25 277 LEU A O 1
ATOM 2202 N N . THR A 1 278 ? 18.595 -0.927 15.888 1.00 92.38 278 THR A N 1
ATOM 2203 C CA . THR A 1 278 ? 17.997 -1.052 17.223 1.00 92.38 278 THR A CA 1
ATOM 2204 C C . THR A 1 278 ? 16.517 -0.652 17.207 1.00 92.38 278 THR A C 1
ATOM 2206 O O . THR A 1 278 ? 15.956 -0.356 16.149 1.00 92.38 278 THR A O 1
ATOM 2209 N N . TYR A 1 279 ? 15.878 -0.663 18.376 1.00 93.31 279 TYR A N 1
ATOM 2210 C CA . TYR A 1 279 ? 14.466 -0.339 18.564 1.00 93.31 279 TYR A CA 1
ATOM 2211 C C . TYR A 1 279 ? 14.295 0.813 19.554 1.00 93.31 279 TYR A C 1
ATOM 2213 O O . TYR A 1 279 ? 15.084 0.981 20.484 1.00 93.31 279 TYR A O 1
ATOM 2221 N N . ASP A 1 280 ? 13.255 1.606 19.332 1.00 94.25 280 ASP A N 1
ATOM 2222 C CA . ASP A 1 280 ? 12.854 2.724 20.173 1.00 94.25 280 ASP A CA 1
ATOM 2223 C C . ASP A 1 280 ? 12.009 2.209 21.340 1.00 94.25 280 ASP A C 1
ATOM 2225 O O . ASP A 1 280 ? 10.786 2.092 21.246 1.00 94.25 280 ASP A O 1
ATOM 2229 N N . ILE A 1 281 ? 12.689 1.829 22.421 1.00 95.19 281 ILE A N 1
ATOM 2230 C CA . ILE A 1 281 ? 12.066 1.269 23.622 1.00 95.19 281 ILE A CA 1
ATOM 2231 C C . ILE A 1 281 ? 12.415 2.178 24.787 1.00 95.19 281 ILE A C 1
ATOM 2233 O O . ILE A 1 281 ? 13.567 2.196 25.221 1.00 95.19 281 ILE A O 1
ATOM 2237 N N . ASP A 1 282 ? 11.428 2.917 25.286 1.00 95.69 282 ASP A N 1
ATOM 2238 C CA . ASP A 1 282 ? 11.582 3.735 26.483 1.00 95.69 282 ASP A CA 1
ATOM 2239 C C . ASP A 1 282 ? 11.642 2.821 27.700 1.00 95.69 282 ASP A C 1
ATOM 2241 O O . ASP A 1 282 ? 10.782 1.959 27.892 1.00 95.69 282 ASP A O 1
ATOM 2245 N N . LEU A 1 283 ? 12.664 3.011 28.521 1.00 96.69 283 LEU A N 1
ATOM 2246 C CA . LEU A 1 283 ? 12.965 2.169 29.665 1.00 96.69 283 LEU A CA 1
ATOM 2247 C C . LEU A 1 283 ? 12.981 2.996 30.928 1.00 96.69 283 LEU A C 1
ATOM 2249 O O . LEU A 1 283 ? 13.393 4.158 30.930 1.00 96.69 283 LEU A O 1
ATOM 2253 N N . SER A 1 284 ? 12.562 2.386 32.027 1.00 96.56 284 SER A N 1
ATOM 2254 C CA . SER A 1 284 ? 12.584 3.085 33.293 1.00 96.56 284 SER A CA 1
ATOM 2255 C C . SER A 1 284 ? 12.624 2.192 34.513 1.00 96.56 284 SER A C 1
ATOM 2257 O O . SER A 1 284 ? 12.193 1.043 34.462 1.00 96.56 284 SER A O 1
ATOM 2259 N N . VAL A 1 285 ? 13.120 2.763 35.612 1.00 98.00 285 VAL A N 1
ATOM 2260 C CA . VAL A 1 285 ? 13.237 2.093 36.907 1.00 98.00 285 VAL A CA 1
ATOM 2261 C C . VAL A 1 285 ? 12.602 2.936 37.999 1.00 98.00 285 VAL A C 1
ATOM 2263 O O . VAL A 1 285 ? 12.899 4.127 38.137 1.00 98.00 285 VAL A O 1
ATOM 2266 N N . THR A 1 286 ? 11.768 2.292 38.805 1.00 97.69 286 THR A N 1
ATOM 2267 C CA . THR A 1 286 ? 11.168 2.845 40.016 1.00 97.69 286 THR A CA 1
ATOM 2268 C C . THR A 1 286 ? 11.565 1.972 41.203 1.00 97.69 286 THR A C 1
ATOM 2270 O O . THR A 1 286 ? 11.396 0.759 41.164 1.00 97.69 286 THR A O 1
ATOM 2273 N N . LEU A 1 287 ? 12.084 2.591 42.259 1.00 97.56 287 LEU A N 1
ATOM 2274 C CA . LEU A 1 287 ? 12.327 1.956 43.551 1.00 97.56 287 LEU A CA 1
ATOM 2275 C C . LEU A 1 287 ? 11.111 2.175 44.450 1.00 97.56 287 LEU A C 1
ATOM 2277 O O . LEU A 1 287 ? 10.697 3.319 44.628 1.00 97.56 287 LEU A O 1
ATOM 2281 N N . LEU A 1 288 ? 10.571 1.117 45.042 1.00 97.25 288 LEU A N 1
ATOM 2282 C CA . LEU A 1 288 ? 9.677 1.217 46.191 1.00 97.25 288 LEU A CA 1
ATOM 2283 C C . LEU A 1 288 ? 10.495 0.970 47.459 1.00 97.25 288 LEU A C 1
ATOM 2285 O O . LEU A 1 288 ? 11.051 -0.111 47.630 1.00 97.25 288 LEU A O 1
ATOM 2289 N N . ARG A 1 289 ? 10.555 1.972 48.337 1.00 95.19 289 ARG A N 1
ATOM 2290 C CA . ARG A 1 289 ? 11.172 1.881 49.668 1.00 95.19 289 ARG A CA 1
ATOM 2291 C C . ARG A 1 289 ? 10.153 2.338 50.695 1.00 95.19 289 ARG A C 1
ATOM 2293 O O . ARG A 1 289 ? 9.619 3.436 50.548 1.00 95.19 289 ARG A O 1
ATOM 2300 N N . ASP A 1 290 ? 9.867 1.503 51.691 1.00 92.12 290 ASP A N 1
ATOM 2301 C CA . ASP A 1 290 ? 8.824 1.759 52.697 1.00 92.12 290 ASP A CA 1
ATOM 2302 C C . ASP A 1 290 ? 7.477 2.155 52.054 1.00 92.12 290 ASP A C 1
ATOM 2304 O O . ASP A 1 290 ? 6.877 3.174 52.395 1.00 92.12 290 ASP A O 1
ATOM 2308 N N . GLU A 1 291 ? 7.049 1.391 51.038 1.00 89.50 291 GLU A N 1
ATOM 2309 C CA . GLU A 1 291 ? 5.848 1.635 50.209 1.00 89.50 291 GLU A CA 1
ATOM 2310 C C . GLU A 1 291 ? 5.845 2.958 49.415 1.00 89.50 291 GLU A C 1
ATOM 2312 O O . GLU A 1 291 ? 4.880 3.274 48.713 1.00 89.50 291 GLU A O 1
ATOM 2317 N N . LYS A 1 292 ? 6.929 3.739 49.464 1.00 94.81 292 LYS A N 1
ATOM 2318 C CA . LYS A 1 292 ? 7.046 5.008 48.749 1.00 94.81 292 LYS A CA 1
ATOM 2319 C C . LYS A 1 292 ? 7.802 4.838 47.424 1.00 94.81 292 LYS A C 1
ATOM 2321 O O . LYS A 1 292 ? 8.927 4.337 47.431 1.00 94.81 292 LYS A O 1
ATOM 2326 N N . PRO A 1 293 ? 7.234 5.293 46.289 1.00 96.38 293 PRO A N 1
ATOM 2327 C CA . PRO A 1 293 ? 7.882 5.195 44.988 1.00 96.38 293 PRO A CA 1
ATOM 2328 C C . PRO A 1 293 ? 8.887 6.322 44.731 1.00 96.38 293 PRO A C 1
ATOM 2330 O O . PRO A 1 293 ? 8.607 7.499 44.966 1.00 96.38 293 PRO A O 1
ATOM 2333 N N . TYR A 1 294 ? 10.028 5.954 44.152 1.00 95.25 294 TYR A N 1
ATOM 2334 C CA . TYR A 1 294 ? 11.109 6.839 43.735 1.00 95.25 294 TYR A CA 1
ATOM 2335 C C . TYR A 1 294 ? 11.525 6.508 42.303 1.00 95.25 294 TYR A C 1
ATOM 2337 O O . TYR A 1 294 ? 11.999 5.410 42.015 1.00 95.25 294 TYR A O 1
ATOM 2345 N N . ARG A 1 295 ? 11.365 7.462 41.384 1.00 94.69 295 ARG A N 1
ATOM 2346 C CA . ARG A 1 295 ? 11.764 7.295 39.982 1.00 94.69 295 ARG A CA 1
ATOM 2347 C C . ARG A 1 295 ? 13.280 7.419 39.862 1.00 94.69 295 ARG A C 1
ATOM 2349 O O . ARG A 1 295 ? 13.815 8.511 40.021 1.00 94.69 295 ARG A O 1
ATOM 2356 N N . LEU A 1 296 ? 13.967 6.309 39.603 1.00 94.50 296 LEU A N 1
ATOM 2357 C CA . LEU A 1 296 ? 15.429 6.263 39.604 1.00 94.50 296 LEU A CA 1
ATOM 2358 C C . LEU A 1 296 ? 16.049 6.375 38.216 1.00 94.50 296 LEU A C 1
ATOM 2360 O O . LEU A 1 296 ? 17.153 6.903 38.112 1.00 94.50 296 LEU A O 1
ATOM 2364 N N . CYS A 1 297 ? 15.394 5.869 37.171 1.00 95.44 297 CYS A N 1
ATOM 2365 C CA . CYS A 1 297 ? 15.966 5.853 35.826 1.00 95.44 297 CYS A CA 1
ATOM 2366 C C . CYS A 1 297 ? 14.908 6.084 34.742 1.00 95.44 297 CYS A C 1
ATOM 2368 O O . CYS A 1 297 ? 13.818 5.519 34.831 1.00 95.44 297 CYS A O 1
ATOM 2370 N N . GLU A 1 298 ? 15.261 6.856 33.712 1.00 95.69 298 GLU A N 1
ATOM 2371 C CA . GLU A 1 298 ? 14.567 6.977 32.427 1.00 95.69 298 GLU A CA 1
ATOM 2372 C C . GLU A 1 298 ? 15.594 6.992 31.288 1.00 95.69 298 GLU A C 1
ATOM 2374 O O . GLU A 1 298 ? 16.401 7.915 31.160 1.00 95.69 298 GLU A O 1
ATOM 2379 N N . SER A 1 299 ? 15.577 5.953 30.461 1.00 95.94 299 SER A N 1
ATOM 2380 C CA . SER A 1 299 ? 16.503 5.773 29.346 1.00 95.94 299 SER A CA 1
ATOM 2381 C C . SER A 1 299 ? 15.788 5.174 28.133 1.00 95.94 299 SER A C 1
ATOM 2383 O O . SER A 1 299 ? 14.564 5.074 28.108 1.00 95.94 299 SER A O 1
ATOM 2385 N N . ASN A 1 300 ? 16.542 4.802 27.103 1.00 96.25 300 ASN A N 1
ATOM 2386 C CA . ASN A 1 300 ? 16.008 4.149 25.915 1.00 96.25 300 ASN A CA 1
ATOM 2387 C C . ASN A 1 300 ? 17.035 3.170 25.334 1.00 96.25 300 ASN A C 1
ATOM 2389 O O . ASN A 1 300 ? 18.236 3.458 25.335 1.00 96.25 300 ASN A O 1
ATOM 2393 N N . LEU A 1 301 ? 16.577 2.031 24.808 1.00 96.75 301 LEU A N 1
ATOM 2394 C CA . LEU A 1 301 ? 17.439 1.016 24.187 1.00 96.75 301 LEU A CA 1
ATOM 2395 C C . LEU A 1 301 ? 18.308 1.582 23.046 1.00 96.75 301 LEU A C 1
ATOM 2397 O O . LEU A 1 301 ? 19.448 1.153 22.852 1.00 96.75 301 LEU A O 1
ATOM 2401 N N . ASN A 1 302 ? 17.815 2.581 22.311 1.00 93.88 302 ASN A N 1
ATOM 2402 C CA . ASN A 1 302 ? 18.555 3.219 21.223 1.00 93.88 302 ASN A CA 1
ATOM 2403 C C . ASN A 1 302 ? 19.760 4.058 21.686 1.00 93.88 302 ASN A C 1
ATOM 2405 O O . ASN A 1 302 ? 20.522 4.540 20.848 1.00 93.88 302 ASN A O 1
ATOM 2409 N N . THR A 1 303 ? 19.970 4.210 22.997 1.00 95.06 303 THR A N 1
ATOM 2410 C CA . THR A 1 303 ? 21.129 4.910 23.569 1.00 95.06 303 THR A CA 1
ATOM 2411 C C . THR A 1 303 ? 22.357 4.013 23.754 1.00 95.06 303 THR A C 1
ATOM 2413 O O . THR A 1 303 ? 23.433 4.513 24.085 1.00 95.06 303 THR A O 1
ATOM 2416 N N . LEU A 1 304 ? 22.248 2.702 23.505 1.00 95.81 304 LEU A N 1
ATOM 2417 C CA . LEU A 1 304 ? 23.405 1.807 23.500 1.00 95.81 304 LEU A CA 1
ATOM 2418 C C . LEU A 1 304 ? 24.414 2.194 22.410 1.00 95.81 304 LEU A C 1
ATOM 2420 O O . LEU A 1 304 ? 24.047 2.498 21.274 1.00 95.81 304 LEU A O 1
ATOM 2424 N N . TYR A 1 305 ? 25.706 2.133 22.750 1.00 95.31 305 TYR A N 1
ATOM 2425 C CA . TYR A 1 305 ? 26.786 2.366 21.787 1.00 95.31 305 TYR A CA 1
ATOM 2426 C C . TYR A 1 305 ? 26.904 1.185 20.820 1.00 95.31 305 TYR A C 1
ATOM 2428 O O . TYR A 1 305 ? 26.960 1.376 19.605 1.00 95.31 305 TYR A O 1
ATOM 2436 N N . TRP A 1 306 ? 26.901 -0.034 21.369 1.00 96.00 306 TRP A N 1
ATOM 2437 C CA . TRP A 1 306 ? 26.808 -1.280 20.613 1.00 96.00 306 TRP A CA 1
ATOM 2438 C C . TRP A 1 306 ? 25.379 -1.809 20.675 1.00 96.00 306 TRP A C 1
ATOM 2440 O O . TRP A 1 306 ? 24.881 -2.156 21.741 1.00 96.00 306 TRP A O 1
ATOM 2450 N N . THR A 1 307 ? 24.717 -1.842 19.525 1.00 95.44 307 THR A N 1
ATOM 2451 C CA . THR A 1 307 ? 23.305 -2.244 19.415 1.00 95.44 307 THR A CA 1
ATOM 2452 C C . THR A 1 307 ? 23.108 -3.754 19.602 1.00 95.44 307 THR A C 1
ATOM 2454 O O . THR A 1 307 ? 24.037 -4.511 19.312 1.00 95.44 307 THR A O 1
ATOM 2457 N N . PRO A 1 308 ? 21.899 -4.230 19.965 1.00 95.94 308 PRO A N 1
ATOM 2458 C CA . PRO A 1 308 ? 21.601 -5.666 20.074 1.00 95.94 308 PRO A CA 1
ATOM 2459 C C . PRO A 1 308 ? 21.964 -6.484 18.825 1.00 95.94 308 PRO A C 1
ATOM 2461 O O . PRO A 1 308 ? 22.461 -7.605 18.918 1.00 95.94 308 PRO A O 1
ATOM 2464 N N . ILE A 1 309 ? 21.782 -5.899 17.638 1.00 94.38 309 ILE A N 1
ATOM 2465 C CA . ILE A 1 309 ? 22.131 -6.525 16.356 1.00 94.38 309 ILE A CA 1
ATOM 2466 C C . ILE A 1 309 ? 23.651 -6.714 16.211 1.00 94.38 309 ILE A C 1
ATOM 2468 O O . ILE A 1 309 ? 24.107 -7.756 15.730 1.00 94.38 309 ILE A O 1
ATOM 2472 N N . GLN A 1 310 ? 24.443 -5.733 16.655 1.00 95.19 310 GLN A N 1
ATOM 2473 C CA . GLN A 1 310 ? 25.907 -5.817 16.669 1.00 95.19 310 GLN A CA 1
ATOM 2474 C C . GLN A 1 310 ? 26.418 -6.753 17.768 1.00 95.19 310 GLN A C 1
ATOM 2476 O O . GLN A 1 310 ? 27.368 -7.494 17.530 1.00 95.19 310 GLN A O 1
ATOM 2481 N N . GLN A 1 311 ? 25.784 -6.741 18.943 1.00 96.94 311 GLN A N 1
ATOM 2482 C CA . GLN A 1 311 ? 26.094 -7.642 20.054 1.00 96.94 311 GLN A CA 1
ATOM 2483 C C . GLN A 1 311 ? 25.967 -9.102 19.613 1.00 96.94 311 GLN A C 1
ATOM 2485 O O . GLN A 1 311 ? 26.924 -9.860 19.747 1.00 96.94 311 GLN A O 1
ATOM 2490 N N . LEU A 1 312 ? 24.856 -9.469 18.968 1.00 96.12 312 LEU A N 1
ATOM 2491 C CA . LEU A 1 312 ? 24.644 -10.825 18.459 1.00 96.12 312 LEU A CA 1
ATOM 2492 C C . LEU A 1 312 ? 25.646 -11.219 17.358 1.00 96.12 312 LEU A C 1
ATOM 2494 O O . LEU A 1 312 ? 26.206 -12.316 17.387 1.00 96.12 312 LEU A O 1
ATOM 2498 N N . ALA A 1 313 ? 25.921 -10.320 16.404 1.00 95.12 313 ALA A N 1
ATOM 2499 C CA . ALA A 1 313 ? 26.925 -10.572 15.366 1.00 95.12 313 ALA A CA 1
ATOM 2500 C C . ALA A 1 313 ? 28.323 -10.803 15.971 1.00 95.12 313 ALA A C 1
ATOM 2502 O O . ALA A 1 313 ? 29.071 -11.673 15.516 1.00 95.12 313 ALA A O 1
ATOM 2503 N N . HIS A 1 314 ? 28.666 -10.045 17.018 1.00 96.06 314 HIS A N 1
ATOM 2504 C CA . HIS A 1 314 ? 29.928 -10.198 17.729 1.00 96.06 314 HIS A CA 1
ATOM 2505 C C . HIS A 1 314 ? 29.987 -11.486 18.551 1.00 96.06 314 HIS A C 1
ATOM 2507 O O . HIS A 1 314 ? 30.988 -12.195 18.462 1.00 96.06 314 HIS A O 1
ATOM 2513 N N . LEU A 1 315 ? 28.916 -11.827 19.272 1.00 95.19 315 LEU A N 1
ATOM 2514 C CA . LEU A 1 315 ? 28.808 -13.063 20.050 1.00 95.19 315 LEU A CA 1
ATOM 2515 C C . LEU A 1 315 ? 29.073 -14.294 19.164 1.00 95.19 315 LEU A C 1
ATOM 2517 O O . LEU A 1 315 ? 29.884 -15.151 19.480 1.00 95.19 315 LEU A O 1
ATOM 2521 N N . ALA A 1 316 ? 28.513 -14.323 17.953 1.00 94.81 316 ALA A N 1
ATOM 2522 C CA . ALA A 1 316 ? 28.747 -15.417 17.009 1.00 94.81 316 ALA A CA 1
ATOM 2523 C C . ALA A 1 316 ? 30.128 -15.392 16.307 1.00 94.81 316 ALA A C 1
ATOM 2525 O O . ALA A 1 316 ? 30.466 -16.319 15.566 1.00 94.81 316 ALA A O 1
ATOM 2526 N N . SER A 1 317 ? 30.938 -14.340 16.466 1.00 94.44 317 SER A N 1
ATOM 2527 C CA . SER A 1 317 ? 32.110 -14.093 15.605 1.00 94.44 317 SER A CA 1
ATOM 2528 C C . SER A 1 317 ? 33.261 -15.092 15.797 1.00 94.44 317 SER A C 1
ATOM 2530 O O . SER A 1 317 ? 34.017 -15.363 14.851 1.00 94.44 317 SER A O 1
ATOM 2532 N N . ALA A 1 318 ? 33.366 -15.687 16.989 1.00 91.06 318 ALA A N 1
ATOM 2533 C CA . ALA A 1 318 ? 34.335 -16.734 17.303 1.00 91.06 318 ALA A CA 1
ATOM 2534 C C . ALA A 1 318 ? 33.949 -18.109 16.724 1.00 91.06 318 ALA A C 1
ATOM 2536 O O . ALA A 1 318 ? 34.790 -19.007 16.662 1.00 91.06 318 ALA A O 1
ATOM 2537 N N . GLY A 1 319 ? 32.703 -18.281 16.265 1.00 90.94 319 GLY A N 1
ATOM 2538 C CA . GLY A 1 319 ? 32.189 -19.573 15.809 1.00 90.94 319 GLY A CA 1
ATOM 2539 C C . GLY A 1 319 ? 31.948 -20.571 16.944 1.00 90.94 319 GLY A C 1
ATOM 2540 O O . GLY A 1 319 ? 32.013 -21.780 16.725 1.00 90.94 319 GLY A O 1
ATOM 2541 N N . GLU A 1 320 ? 31.686 -20.092 18.158 1.00 84.38 320 GLU A N 1
ATOM 2542 C CA . GLU A 1 320 ? 31.376 -20.916 19.337 1.00 84.38 320 GLU A CA 1
ATOM 2543 C C . GLU A 1 320 ? 30.050 -21.683 19.220 1.00 84.38 320 GLU A C 1
ATOM 2545 O O . GLU A 1 320 ? 29.925 -22.782 19.762 1.00 84.38 320 GLU A O 1
ATOM 2550 N N . GLY A 1 321 ? 29.146 -21.186 18.375 1.00 91.31 321 GLY A N 1
ATOM 2551 C CA . GLY A 1 321 ? 27.814 -21.733 18.155 1.00 91.31 321 GLY A CA 1
ATOM 2552 C C . GLY A 1 321 ? 26.807 -21.172 19.158 1.00 91.31 321 GLY A C 1
ATOM 2553 O O . GLY A 1 321 ? 27.136 -20.968 20.319 1.00 91.31 321 GLY A O 1
ATOM 2554 N N . LEU A 1 322 ? 25.586 -20.914 18.693 1.00 95.31 322 LEU A N 1
ATOM 2555 C CA . LEU A 1 322 ? 24.486 -20.361 19.486 1.00 95.31 322 LEU A CA 1
ATOM 2556 C C . LEU A 1 322 ? 23.270 -21.273 19.355 1.00 95.31 322 LEU A C 1
ATOM 2558 O O . LEU A 1 322 ? 22.967 -21.732 18.248 1.00 95.31 322 LEU A O 1
ATOM 2562 N N . LEU A 1 323 ? 22.581 -21.539 20.461 1.00 96.25 323 LEU A N 1
ATOM 2563 C CA . LEU A 1 323 ? 21.407 -22.407 20.488 1.00 96.25 323 LEU A CA 1
ATOM 2564 C C . LEU A 1 323 ? 20.115 -21.591 20.550 1.00 96.25 323 LEU A C 1
ATOM 2566 O O . LEU A 1 323 ? 20.082 -20.457 21.025 1.00 96.25 323 LEU A O 1
ATOM 2570 N N . THR A 1 324 ? 19.023 -22.189 20.079 1.00 97.62 324 THR A N 1
ATOM 2571 C CA . THR A 1 324 ? 17.683 -21.638 20.294 1.00 97.62 324 THR A CA 1
ATOM 2572 C C . THR A 1 324 ? 17.401 -21.532 21.785 1.00 97.62 324 THR A C 1
ATOM 2574 O O . THR A 1 324 ? 17.595 -22.503 22.516 1.00 97.62 324 THR A O 1
ATOM 2577 N N . GLY A 1 325 ? 16.905 -20.375 22.213 1.00 97.06 325 GLY A N 1
ATOM 2578 C CA . GLY A 1 325 ? 16.619 -20.089 23.613 1.00 97.06 325 GLY A CA 1
ATOM 2579 C C . GLY A 1 325 ? 17.816 -19.613 24.424 1.00 97.06 325 GLY A C 1
ATOM 2580 O O . GLY A 1 325 ? 17.606 -19.181 25.551 1.00 97.06 325 GLY A O 1
ATOM 2581 N N . ASP A 1 326 ? 19.037 -19.599 23.877 1.00 97.25 326 ASP A N 1
ATOM 2582 C CA . ASP A 1 326 ? 20.120 -18.839 24.506 1.00 97.25 326 ASP A CA 1
ATOM 2583 C C . ASP A 1 326 ? 19.713 -17.359 24.617 1.00 97.25 326 ASP A C 1
ATOM 2585 O O . ASP A 1 326 ? 18.932 -16.839 23.809 1.00 97.25 326 ASP A O 1
ATOM 2589 N N . VAL A 1 327 ? 20.217 -16.688 25.651 1.00 97.75 327 VAL A N 1
ATOM 2590 C CA . VAL A 1 327 ? 19.862 -15.301 25.963 1.00 97.75 327 VAL A CA 1
ATOM 2591 C C . VAL A 1 327 ? 21.115 -14.503 26.265 1.00 97.75 327 VAL A C 1
ATOM 2593 O O . VAL A 1 327 ? 22.044 -15.005 26.897 1.00 97.75 327 VAL A O 1
ATOM 2596 N N . PHE A 1 328 ? 21.142 -13.246 25.834 1.00 97.88 328 PHE A N 1
ATOM 2597 C CA . PHE A 1 328 ? 22.151 -12.306 26.303 1.00 97.88 328 PHE A CA 1
ATOM 2598 C C . PHE A 1 328 ? 21.529 -11.020 26.846 1.00 97.88 328 PHE A C 1
ATOM 2600 O O . PHE A 1 328 ? 20.498 -10.561 26.346 1.00 97.88 328 PHE A O 1
ATOM 2607 N N . GLY A 1 329 ? 22.151 -10.468 27.887 1.00 98.00 329 GLY A N 1
ATOM 2608 C CA . GLY A 1 329 ? 21.858 -9.142 28.425 1.00 98.00 329 GLY A CA 1
ATOM 2609 C C . GLY A 1 329 ? 22.530 -8.073 27.575 1.00 98.00 329 GLY A C 1
ATOM 2610 O O . GLY A 1 329 ? 23.630 -8.271 27.059 1.00 98.00 329 GLY A O 1
ATOM 2611 N N . THR A 1 330 ? 21.866 -6.943 27.361 1.00 97.94 330 THR A N 1
ATOM 2612 C CA . THR A 1 330 ? 22.451 -5.834 26.596 1.00 97.94 330 THR A CA 1
ATOM 2613 C C . THR A 1 330 ? 23.585 -5.121 27.331 1.00 97.94 330 THR A C 1
ATOM 2615 O O . THR A 1 330 ? 24.272 -4.294 26.715 1.00 97.94 330 THR A O 1
ATOM 2618 N N . GLY A 1 331 ? 23.765 -5.391 28.624 1.00 95.75 331 GLY A N 1
ATOM 2619 C CA . GLY A 1 331 ? 24.473 -4.520 29.540 1.00 95.75 331 GLY A CA 1
ATOM 2620 C C . GLY A 1 331 ? 23.617 -3.350 30.001 1.00 95.75 331 GLY A C 1
ATOM 2621 O O . GLY A 1 331 ? 22.671 -2.945 29.311 1.00 95.75 331 GLY A O 1
ATOM 2622 N N . THR A 1 332 ? 24.006 -2.774 31.140 1.00 97.19 332 THR A N 1
ATOM 2623 C CA . THR A 1 332 ? 23.333 -1.624 31.760 1.00 97.19 332 THR A CA 1
ATOM 2624 C C . THR A 1 332 ? 23.083 -0.502 30.748 1.00 97.19 332 THR A C 1
ATOM 2626 O O . THR A 1 332 ? 24.013 0.052 30.151 1.00 97.19 332 THR A O 1
ATOM 2629 N N . ILE A 1 333 ? 21.815 -0.129 30.575 1.00 97.94 333 ILE A N 1
ATOM 2630 C CA . ILE A 1 333 ? 21.369 0.905 29.641 1.00 97.94 333 ILE A CA 1
ATOM 2631 C C . ILE A 1 333 ? 21.309 2.249 30.371 1.00 97.94 333 ILE A C 1
ATOM 2633 O O . ILE A 1 333 ? 20.323 2.588 31.027 1.00 97.94 333 ILE A O 1
ATOM 2637 N N . SER A 1 334 ? 22.384 3.024 30.217 1.00 96.94 334 SER A N 1
ATOM 2638 C CA . SER A 1 334 ? 22.472 4.408 30.697 1.00 96.94 334 SER A CA 1
ATOM 2639 C C . SER A 1 334 ? 22.554 5.412 29.551 1.00 96.94 334 SER A C 1
ATOM 2641 O O . SER A 1 334 ? 23.081 5.128 28.474 1.00 96.94 334 SER A O 1
ATOM 2643 N N . SER A 1 335 ? 22.078 6.625 29.818 1.00 94.81 335 SER A N 1
ATOM 2644 C CA . SER A 1 335 ? 21.980 7.747 28.888 1.00 94.81 335 SER A CA 1
ATOM 2645 C C . SER A 1 335 ? 22.241 9.075 29.595 1.00 94.81 335 SER A C 1
ATOM 2647 O O . SER A 1 335 ? 22.114 9.196 30.814 1.00 94.81 335 SER A O 1
ATOM 2649 N N . SER A 1 336 ? 22.582 10.109 28.829 1.00 91.25 336 SER A N 1
ATOM 2650 C CA . SER A 1 336 ? 22.863 11.447 29.362 1.00 91.25 336 SER A CA 1
ATOM 2651 C C . SER A 1 336 ? 21.606 12.242 29.756 1.00 91.25 336 SER A C 1
ATOM 2653 O O . SER A 1 336 ? 21.694 13.453 29.946 1.00 91.25 336 SER A O 1
ATOM 2655 N N . THR A 1 337 ? 20.438 11.598 29.835 1.00 90.88 337 THR A N 1
ATOM 2656 C CA . THR A 1 337 ? 19.136 12.232 30.081 1.00 90.88 337 THR A CA 1
ATOM 2657 C C . THR A 1 337 ? 19.076 12.915 31.450 1.00 90.88 337 THR A C 1
ATOM 2659 O O . THR A 1 337 ? 19.492 12.346 32.468 1.00 90.88 337 THR A O 1
ATOM 2662 N N . THR A 1 338 ? 18.514 14.127 31.481 1.00 91.56 338 THR A N 1
ATOM 2663 C CA . THR A 1 338 ? 18.307 14.928 32.696 1.00 91.56 338 THR A CA 1
ATOM 2664 C C . THR A 1 338 ? 16.846 15.335 32.874 1.00 91.56 338 THR A C 1
ATOM 2666 O O . THR A 1 338 ? 16.153 15.561 31.884 1.00 91.56 338 THR A O 1
ATOM 2669 N N . ASN A 1 339 ? 16.390 15.479 34.122 1.00 86.88 339 ASN A N 1
ATOM 2670 C CA . ASN A 1 339 ? 15.076 16.059 34.424 1.00 86.88 339 ASN A CA 1
ATOM 2671 C C . ASN A 1 339 ? 15.091 17.601 34.326 1.00 86.88 339 ASN A C 1
ATOM 2673 O O . ASN A 1 339 ? 16.118 18.213 34.021 1.00 86.88 339 ASN A O 1
ATOM 2677 N N . SER A 1 340 ? 13.945 18.236 34.597 1.00 85.56 340 SER A N 1
ATOM 2678 C CA . SER A 1 340 ? 13.778 19.700 34.598 1.00 85.56 340 SER A CA 1
ATOM 2679 C C . SER A 1 340 ? 14.697 20.434 35.576 1.00 85.56 340 SER A C 1
ATOM 2681 O O . SER A 1 340 ? 15.048 21.585 35.332 1.00 85.56 340 SER A O 1
ATOM 2683 N N . ASP A 1 341 ? 15.118 19.763 36.648 1.00 84.69 341 ASP A N 1
ATOM 2684 C CA . ASP A 1 341 ? 16.010 20.305 37.676 1.00 84.69 341 ASP A CA 1
ATOM 2685 C C . ASP A 1 341 ? 17.499 20.082 37.342 1.00 84.69 341 ASP A C 1
ATOM 2687 O O . ASP A 1 341 ? 18.384 20.407 38.138 1.00 84.69 341 ASP A O 1
ATOM 2691 N N . GLY A 1 342 ? 17.788 19.535 36.153 1.00 87.06 342 GLY A N 1
ATOM 2692 C CA . GLY A 1 342 ? 19.137 19.243 35.669 1.00 87.06 342 GLY A CA 1
ATOM 2693 C C . GLY A 1 342 ? 19.771 17.993 36.287 1.00 87.06 342 GLY A C 1
ATOM 2694 O O . GLY A 1 342 ? 20.967 17.762 36.108 1.00 87.06 342 GLY A O 1
ATOM 2695 N N . GLU A 1 343 ? 19.006 17.177 37.014 1.00 90.38 343 GLU A N 1
ATOM 2696 C CA . GLU A 1 343 ? 19.499 15.946 37.631 1.00 90.38 343 GLU A CA 1
ATOM 2697 C C . GLU A 1 343 ? 19.614 14.832 36.591 1.00 90.38 343 GLU A C 1
ATOM 2699 O O . GLU A 1 343 ? 18.705 14.640 35.782 1.00 90.38 343 GLU A O 1
ATOM 2704 N N . LYS A 1 344 ? 20.702 14.049 36.627 1.00 91.12 344 LYS A N 1
ATOM 2705 C CA . LYS A 1 344 ? 20.853 12.880 35.749 1.00 91.12 344 LYS A CA 1
ATOM 2706 C C . LYS A 1 344 ? 19.858 11.780 36.134 1.00 91.12 344 LYS A C 1
ATOM 2708 O O . LYS A 1 344 ? 20.054 11.055 37.119 1.00 91.12 344 LYS A O 1
ATOM 2713 N N . ILE A 1 345 ? 18.824 11.631 35.313 1.00 93.38 345 ILE A N 1
ATOM 2714 C CA . ILE A 1 345 ? 17.811 10.574 35.418 1.00 93.38 345 ILE A CA 1
ATOM 2715 C C . ILE A 1 345 ? 18.066 9.429 34.440 1.00 93.38 345 ILE A C 1
ATOM 2717 O O . ILE A 1 345 ? 17.429 8.400 34.552 1.00 93.38 345 ILE A O 1
ATOM 2721 N N . GLY A 1 346 ? 19.028 9.551 33.527 1.00 93.06 346 GLY A N 1
ATOM 2722 C CA . GLY A 1 346 ? 19.350 8.493 32.571 1.00 93.06 346 GLY A CA 1
ATOM 2723 C C . GLY A 1 346 ? 20.257 7.370 33.076 1.00 93.06 346 GLY A C 1
ATOM 2724 O O . GLY A 1 346 ? 20.785 6.653 32.240 1.00 93.06 346 GLY A O 1
ATOM 2725 N N . LEU A 1 347 ? 20.505 7.229 34.382 1.00 95.88 347 LEU A N 1
ATOM 2726 C CA . LEU A 1 347 ? 21.507 6.290 34.917 1.00 95.88 347 LEU A CA 1
ATOM 2727 C C . LEU A 1 347 ? 20.868 4.946 35.283 1.00 95.88 347 LEU A C 1
ATOM 2729 O O . LEU A 1 347 ? 19.987 4.902 36.141 1.00 95.88 347 LEU A O 1
ATOM 2733 N N . GLY A 1 348 ? 21.297 3.874 34.620 1.00 95.88 348 GLY A N 1
ATOM 2734 C CA . GLY A 1 348 ? 20.722 2.528 34.689 1.00 95.88 348 GLY A CA 1
ATOM 2735 C C . GLY A 1 348 ? 21.159 1.680 35.886 1.00 95.88 348 GLY A C 1
ATOM 2736 O O . GLY A 1 348 ? 20.708 0.545 35.994 1.00 95.88 348 GLY A O 1
ATOM 2737 N N . CYS A 1 349 ? 22.004 2.203 36.779 1.00 96.50 349 CYS A N 1
ATOM 2738 C CA . CYS A 1 349 ? 22.391 1.549 38.034 1.00 96.50 349 CYS A CA 1
ATOM 2739 C C . CYS A 1 349 ? 22.799 2.571 39.116 1.00 96.50 349 CYS A C 1
ATOM 2741 O O . CYS A 1 349 ? 23.043 3.752 38.833 1.00 96.50 349 CYS A O 1
ATOM 2743 N N . LEU A 1 350 ? 22.882 2.137 40.375 1.00 96.19 350 LEU A N 1
ATOM 2744 C CA . LEU A 1 350 ? 23.209 2.993 41.521 1.00 96.19 350 LEU A CA 1
ATOM 2745 C C . LEU A 1 350 ? 24.696 3.333 41.613 1.00 96.19 350 LEU A C 1
ATOM 2747 O O . LEU A 1 350 ? 25.028 4.428 42.069 1.00 96.19 350 LEU A O 1
ATOM 2751 N N . VAL A 1 351 ? 25.604 2.459 41.162 1.00 94.31 351 VAL A N 1
ATOM 2752 C CA . VAL A 1 351 ? 27.051 2.753 41.212 1.00 94.31 351 VAL A CA 1
ATOM 2753 C C . VAL 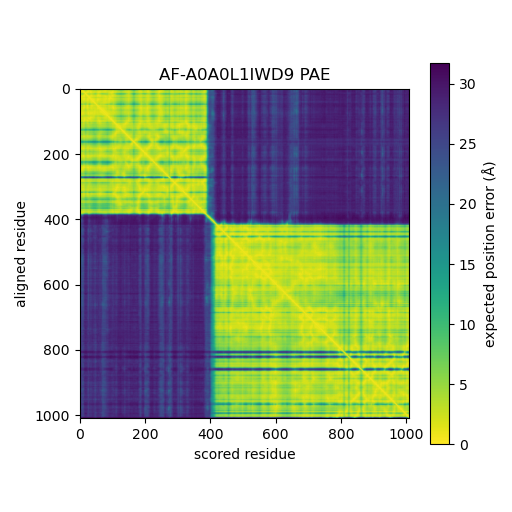A 1 351 ? 27.425 4.005 40.415 1.00 94.31 351 VAL A C 1
ATOM 2755 O O . VAL A 1 351 ? 28.280 4.780 40.848 1.00 94.31 351 VAL A O 1
ATOM 2758 N N . GLU A 1 352 ? 26.723 4.280 39.313 1.00 94.31 352 GLU A N 1
ATOM 2759 C CA . GLU A 1 352 ? 26.898 5.503 38.520 1.00 94.31 352 GLU A CA 1
ATOM 2760 C C . GLU A 1 352 ? 26.540 6.776 39.288 1.00 94.31 352 GLU A C 1
ATOM 2762 O O . GLU A 1 352 ? 26.973 7.863 38.910 1.00 94.31 352 GLU A O 1
ATOM 2767 N N . ARG A 1 353 ? 25.781 6.655 40.382 1.00 92.12 353 ARG A N 1
ATOM 2768 C CA . ARG A 1 353 ? 25.366 7.775 41.228 1.00 92.12 353 ARG A CA 1
ATOM 2769 C C . ARG A 1 353 ? 26.394 8.144 42.300 1.00 92.12 353 ARG A C 1
ATOM 2771 O O . ARG A 1 353 ? 26.100 8.986 43.143 1.00 92.12 353 ARG A O 1
ATOM 2778 N N . GLY A 1 354 ? 27.594 7.562 42.262 1.00 87.56 354 GLY A N 1
ATOM 2779 C CA . GLY A 1 354 ? 28.671 7.801 43.231 1.00 87.56 354 GLY A CA 1
ATOM 2780 C C . GLY A 1 354 ? 29.414 9.140 43.102 1.00 87.56 354 GLY A C 1
ATOM 2781 O O . GLY A 1 354 ? 30.309 9.409 43.903 1.00 87.56 354 GLY A O 1
ATOM 2782 N N . LEU A 1 355 ? 29.091 9.981 42.111 1.00 87.44 355 LEU A N 1
ATOM 2783 C CA . LEU A 1 355 ? 29.708 11.300 41.914 1.00 87.44 355 LEU A CA 1
ATOM 2784 C C . LEU A 1 355 ? 28.755 12.425 42.361 1.00 87.44 355 LEU A C 1
ATOM 2786 O O . LEU A 1 355 ? 27.544 12.312 42.167 1.00 87.44 355 LEU A O 1
ATOM 2790 N N . PRO A 1 356 ? 29.262 13.574 42.856 1.00 86.75 356 PRO A N 1
ATOM 2791 C CA . PRO A 1 356 ? 28.401 14.684 43.279 1.00 86.75 356 PRO A CA 1
ATOM 2792 C C . PRO A 1 356 ? 27.414 15.163 42.201 1.00 86.75 356 PRO A C 1
ATOM 2794 O O . PRO A 1 356 ? 26.289 15.535 42.513 1.00 86.75 356 PRO A O 1
ATOM 2797 N N . ARG A 1 357 ? 27.811 15.114 40.919 1.00 88.38 357 ARG A N 1
ATOM 2798 C CA . ARG A 1 357 ? 26.982 15.534 39.770 1.00 88.38 357 ARG A CA 1
ATOM 2799 C C . ARG A 1 357 ? 25.940 14.502 39.315 1.00 88.38 357 ARG A C 1
ATOM 2801 O O . ARG A 1 357 ? 25.148 14.791 38.427 1.00 88.38 357 ARG A O 1
ATOM 2808 N N . THR A 1 358 ? 26.011 13.281 39.834 1.00 90.12 358 THR A N 1
ATOM 2809 C CA . THR A 1 358 ? 25.134 12.155 39.469 1.00 90.12 358 THR A CA 1
ATOM 2810 C C . THR A 1 358 ? 24.168 11.790 40.597 1.00 90.12 358 THR A C 1
ATOM 2812 O O . THR A 1 358 ? 23.391 10.840 40.464 1.00 90.12 358 THR A O 1
ATOM 2815 N N . MET A 1 359 ? 24.223 12.527 41.712 1.00 88.25 359 MET A N 1
ATOM 2816 C CA . MET A 1 359 ? 23.284 12.361 42.813 1.00 88.25 359 MET A CA 1
ATOM 2817 C C . MET A 1 359 ? 21.880 12.808 42.404 1.00 88.25 359 MET A C 1
ATOM 2819 O O . MET A 1 359 ? 21.729 13.774 41.656 1.00 88.25 359 MET A O 1
ATOM 2823 N N . LEU A 1 360 ? 20.868 12.094 42.895 1.00 89.88 360 LEU A N 1
ATOM 2824 C CA . LEU A 1 360 ? 19.462 12.338 42.596 1.00 89.88 360 LEU A CA 1
ATOM 2825 C C . LEU A 1 360 ? 18.775 12.793 43.881 1.00 89.88 360 LEU A C 1
ATOM 2827 O O . LEU A 1 360 ? 18.466 11.983 44.747 1.00 89.88 360 LEU A O 1
ATOM 2831 N N . LYS A 1 361 ? 18.547 14.097 44.018 1.00 89.38 361 LYS A N 1
ATOM 2832 C CA . LYS A 1 361 ? 17.936 14.715 45.205 1.00 89.38 361 LYS A CA 1
ATOM 2833 C C . LYS A 1 361 ? 16.494 14.265 45.409 1.00 89.38 361 LYS A C 1
ATOM 2835 O O . LYS A 1 361 ? 15.992 14.322 46.525 1.00 89.38 361 LYS A O 1
ATOM 2840 N N . SER A 1 362 ? 15.833 13.846 44.333 1.00 88.19 362 SER A N 1
ATOM 2841 C CA . SER A 1 362 ? 14.483 13.282 44.353 1.00 88.19 362 SER A CA 1
ATOM 2842 C C . SER A 1 362 ? 14.425 11.826 44.850 1.00 88.19 362 SER A C 1
ATOM 2844 O O . SER A 1 362 ? 13.330 11.328 45.104 1.00 88.19 362 SER A O 1
ATOM 2846 N N . ALA A 1 363 ? 15.567 11.152 45.034 1.00 91.19 363 ALA A N 1
ATOM 2847 C CA . ALA A 1 363 ? 15.661 9.804 45.602 1.00 91.19 363 ALA A CA 1
ATOM 2848 C C . ALA A 1 363 ? 15.757 9.828 47.149 1.00 91.19 363 ALA A C 1
ATOM 2850 O O . ALA A 1 363 ? 15.899 10.904 47.738 1.00 91.19 363 ALA A O 1
ATOM 2851 N N . PRO A 1 364 ? 15.690 8.673 47.847 1.00 92.94 364 PRO A N 1
ATOM 2852 C CA . PRO A 1 364 ? 15.990 8.613 49.277 1.00 92.94 364 PRO A CA 1
ATOM 2853 C C . PRO A 1 364 ? 17.383 9.186 49.565 1.00 92.94 364 PRO A C 1
ATOM 2855 O O . PRO A 1 364 ? 18.348 8.862 48.871 1.00 92.94 364 PRO A O 1
ATOM 2858 N N . SER A 1 365 ? 17.498 10.036 50.589 1.00 87.81 365 SER A N 1
ATOM 2859 C CA . SER A 1 365 ? 18.736 10.777 50.878 1.00 87.81 365 SER A CA 1
ATOM 2860 C C . SER A 1 365 ? 19.931 9.876 51.191 1.00 87.81 365 SER A C 1
ATOM 2862 O O . SER A 1 365 ? 21.072 10.279 50.996 1.00 87.81 365 SER A O 1
ATOM 2864 N N . ASP A 1 366 ? 19.668 8.667 51.679 1.00 89.88 366 ASP A N 1
ATOM 2865 C CA . ASP A 1 366 ? 20.668 7.666 52.032 1.00 89.88 366 ASP A CA 1
ATOM 2866 C C . ASP A 1 366 ? 21.045 6.741 50.857 1.00 89.88 366 ASP A C 1
ATOM 2868 O O . ASP A 1 366 ? 22.072 6.071 50.934 1.00 89.88 366 ASP A O 1
ATOM 2872 N N . LEU A 1 367 ? 20.271 6.721 49.758 1.00 91.81 367 LEU A N 1
ATOM 2873 C CA . LEU A 1 367 ? 20.416 5.766 48.643 1.00 91.81 367 LEU A CA 1
ATOM 2874 C C . LEU A 1 367 ? 21.839 5.736 48.062 1.00 91.81 367 LEU A C 1
ATOM 2876 O O . LEU A 1 367 ? 22.345 4.680 47.691 1.00 91.81 367 LEU A O 1
ATOM 2880 N N . HIS A 1 368 ? 22.505 6.889 47.995 1.00 84.50 368 HIS A N 1
ATOM 2881 C CA . HIS A 1 368 ? 23.874 7.003 47.480 1.00 84.50 368 HIS A CA 1
ATOM 2882 C C . HIS A 1 368 ? 24.922 6.318 48.372 1.00 84.50 368 HIS A C 1
ATOM 2884 O O . HIS A 1 368 ? 25.982 5.904 47.892 1.00 84.50 368 HIS A O 1
ATOM 2890 N N . GLU A 1 369 ? 24.642 6.193 49.667 1.00 84.31 369 GLU A N 1
ATOM 2891 C CA . GLU A 1 369 ? 25.531 5.573 50.646 1.00 84.31 369 GLU A CA 1
ATOM 2892 C C . GLU A 1 369 ? 25.198 4.092 50.835 1.00 84.31 369 GLU A C 1
ATOM 2894 O O . GLU A 1 369 ? 26.108 3.255 50.791 1.00 84.31 369 GLU A O 1
ATOM 2899 N N . THR A 1 370 ? 23.905 3.790 50.994 1.00 88.06 370 THR A N 1
ATOM 2900 C CA . THR A 1 370 ? 23.363 2.486 51.406 1.00 88.06 370 THR A CA 1
ATOM 2901 C C . THR A 1 370 ? 22.986 1.573 50.242 1.00 88.06 370 THR A C 1
ATOM 2903 O O . THR A 1 370 ? 22.918 0.363 50.435 1.00 88.06 370 THR A O 1
ATOM 2906 N N . PHE A 1 371 ? 22.791 2.122 49.036 1.00 95.38 371 PHE A N 1
ATOM 2907 C CA . PHE A 1 371 ? 22.253 1.404 47.876 1.00 95.38 371 PHE A CA 1
ATOM 2908 C C . PHE A 1 371 ? 20.885 0.771 48.212 1.00 95.38 371 PHE A C 1
ATOM 2910 O O . PHE A 1 371 ? 20.090 1.394 48.920 1.00 95.38 371 PHE A O 1
ATOM 2917 N N . LEU A 1 372 ? 20.568 -0.417 47.681 1.00 96.69 372 LEU A N 1
ATOM 2918 C CA . LEU A 1 372 ? 19.329 -1.127 47.984 1.00 96.69 372 LEU A CA 1
ATOM 2919 C C . LEU A 1 372 ? 19.379 -1.754 49.383 1.00 96.69 372 LEU A C 1
ATOM 2921 O O . LEU A 1 372 ? 20.296 -2.516 49.725 1.00 96.69 372 LEU A O 1
ATOM 2925 N N . GLN A 1 373 ? 18.354 -1.457 50.172 1.00 95.25 373 GLN A N 1
ATOM 2926 C CA . GLN A 1 373 ? 18.134 -1.999 51.505 1.00 95.25 373 GLN A CA 1
ATOM 2927 C C . GLN A 1 373 ? 17.229 -3.233 51.453 1.00 95.25 373 GLN A C 1
ATOM 2929 O O . GLN A 1 373 ? 16.541 -3.493 50.467 1.00 95.25 373 GLN A O 1
ATOM 2934 N N . ASP A 1 374 ? 17.243 -4.022 52.525 1.00 94.19 374 ASP A N 1
ATOM 2935 C CA . ASP A 1 374 ? 16.322 -5.150 52.648 1.00 94.19 374 ASP A CA 1
ATOM 2936 C C . ASP A 1 374 ? 14.881 -4.630 52.758 1.00 94.19 374 ASP A C 1
ATOM 2938 O O . ASP A 1 374 ? 14.600 -3.742 53.560 1.00 94.19 374 ASP A O 1
ATOM 2942 N N . GLY A 1 375 ? 13.976 -5.189 51.952 1.00 93.62 375 GLY A N 1
ATOM 2943 C CA . GLY A 1 375 ? 12.587 -4.729 51.837 1.00 93.62 375 GLY A CA 1
ATOM 2944 C C . GLY A 1 375 ? 12.326 -3.777 50.665 1.00 93.62 375 GLY A C 1
ATOM 2945 O O . GLY A 1 375 ? 11.164 -3.530 50.356 1.00 93.62 375 GLY A O 1
ATOM 2946 N N . ASP A 1 376 ? 13.369 -3.294 49.982 1.00 96.50 376 ASP A N 1
ATOM 2947 C CA . ASP A 1 376 ? 13.213 -2.530 48.742 1.00 96.50 376 ASP A CA 1
ATOM 2948 C C . ASP A 1 376 ? 12.675 -3.406 47.595 1.00 96.50 376 ASP A C 1
ATOM 2950 O O . ASP A 1 376 ? 13.077 -4.561 47.428 1.00 96.50 376 ASP A O 1
ATOM 2954 N N . GLU A 1 377 ? 11.839 -2.819 46.737 1.00 96.75 377 GLU A N 1
ATOM 2955 C CA . GLU A 1 377 ? 11.384 -3.426 45.481 1.00 96.75 377 GLU A CA 1
ATOM 2956 C C . GLU A 1 377 ? 11.816 -2.574 44.280 1.00 96.75 377 GLU A C 1
ATOM 2958 O O . GLU A 1 377 ? 11.676 -1.349 44.276 1.00 96.75 377 GLU A O 1
ATOM 2963 N N . VAL A 1 378 ? 12.336 -3.223 43.235 1.00 97.31 378 VAL A N 1
ATOM 2964 C CA . VAL A 1 378 ? 12.749 -2.567 41.987 1.00 97.31 378 VAL A CA 1
ATOM 2965 C C . VAL A 1 378 ? 11.770 -2.934 40.879 1.00 97.31 378 VAL A C 1
ATOM 2967 O O . VAL A 1 378 ? 11.686 -4.089 40.465 1.00 97.31 378 VAL A O 1
ATOM 2970 N N . ILE A 1 379 ? 11.068 -1.930 40.361 1.00 97.38 379 ILE A N 1
ATOM 2971 C CA . ILE A 1 379 ? 10.126 -2.061 39.253 1.00 97.38 379 ILE A CA 1
ATOM 2972 C C . ILE A 1 379 ? 10.788 -1.521 37.991 1.00 97.38 379 ILE A C 1
ATOM 2974 O O . ILE A 1 379 ? 11.135 -0.340 37.922 1.00 97.38 379 ILE A O 1
ATOM 2978 N N . MET A 1 380 ? 10.929 -2.377 36.981 1.00 97.62 380 MET A N 1
ATOM 2979 C CA . MET A 1 380 ? 11.396 -1.992 35.651 1.00 97.62 380 MET A CA 1
ATOM 2980 C C . MET A 1 380 ? 10.233 -2.005 34.665 1.00 97.62 380 MET A C 1
ATOM 2982 O O . MET A 1 380 ? 9.432 -2.939 34.646 1.00 97.62 380 MET A O 1
ATOM 2986 N N . GLU A 1 381 ? 10.154 -0.982 33.824 1.00 95.69 381 GLU A N 1
ATOM 2987 C CA . GLU A 1 381 ? 9.131 -0.870 32.787 1.00 95.69 381 GLU A CA 1
ATOM 2988 C C . GLU A 1 381 ? 9.772 -0.557 31.436 1.00 95.69 381 GLU A C 1
ATOM 2990 O O . GLU A 1 381 ? 10.664 0.289 31.351 1.00 95.69 381 GLU A O 1
ATOM 2995 N N . GLY A 1 382 ? 9.254 -1.191 30.383 1.00 93.62 382 GLY A N 1
ATOM 2996 C CA . GLY A 1 382 ? 9.571 -0.899 28.990 1.00 93.62 382 GLY A CA 1
ATOM 2997 C C . GLY A 1 382 ? 8.314 -0.481 28.232 1.00 93.62 382 GLY A C 1
ATOM 2998 O O . GLY A 1 382 ? 7.255 -1.093 28.399 1.00 93.62 382 GLY A O 1
ATOM 2999 N N . ARG A 1 383 ? 8.400 0.574 27.418 1.00 90.69 383 ARG A N 1
ATOM 3000 C CA . ARG A 1 383 ? 7.274 1.110 26.644 1.00 90.69 383 ARG A CA 1
ATOM 3001 C C . ARG A 1 383 ? 7.687 1.380 25.204 1.00 90.69 383 ARG A C 1
ATOM 3003 O O . ARG A 1 383 ? 8.727 1.967 24.934 1.00 90.69 383 ARG A O 1
ATOM 3010 N N . LEU A 1 384 ? 6.819 0.976 24.287 1.00 86.12 384 LEU A N 1
ATOM 3011 C CA . LEU A 1 384 ? 6.929 1.258 22.862 1.00 86.12 384 LEU A CA 1
ATOM 3012 C C . LEU A 1 384 ? 5.949 2.389 22.553 1.00 86.12 384 LEU A C 1
ATOM 3014 O O . LEU A 1 384 ? 4.732 2.188 22.600 1.00 86.12 384 LEU A O 1
ATOM 3018 N N . ILE A 1 385 ? 6.461 3.591 22.301 1.00 76.12 385 ILE A N 1
ATOM 3019 C CA . ILE A 1 385 ? 5.631 4.759 21.995 1.00 76.12 385 ILE A CA 1
ATOM 3020 C C . ILE A 1 385 ? 5.762 5.038 20.501 1.00 76.12 385 ILE A C 1
ATOM 3022 O O . ILE A 1 385 ? 6.847 5.400 20.052 1.00 76.12 385 ILE A O 1
ATOM 3026 N N . PRO A 1 386 ? 4.696 4.894 19.694 1.00 55.53 386 PRO A N 1
ATOM 3027 C CA . PRO A 1 386 ? 4.819 5.190 18.278 1.00 55.53 386 PRO A CA 1
ATOM 3028 C C . PRO A 1 386 ? 5.093 6.692 18.140 1.00 55.53 386 PRO A C 1
ATOM 3030 O O . PRO A 1 386 ? 4.301 7.513 18.599 1.00 55.53 386 PRO A O 1
ATOM 3033 N N . LYS A 1 387 ? 6.243 7.076 17.579 1.00 45.94 387 LYS A N 1
ATOM 3034 C CA . LYS A 1 387 ? 6.603 8.488 17.394 1.00 45.94 387 LYS A CA 1
ATOM 3035 C C . LYS A 1 387 ? 5.906 9.039 16.151 1.00 45.94 387 LYS A C 1
ATOM 3037 O O . LYS A 1 387 ? 5.786 8.383 15.122 1.00 45.94 387 LYS A O 1
ATOM 3042 N N . SER A 1 388 ? 5.357 10.245 16.260 1.00 35.09 388 SER A N 1
ATOM 3043 C CA . SER A 1 388 ? 4.870 11.016 15.109 1.00 35.09 388 SER A CA 1
ATOM 3044 C C . SER A 1 388 ? 6.110 11.530 14.396 1.00 35.09 388 SER A C 1
ATOM 3046 O O . SER A 1 388 ? 6.926 12.182 15.042 1.00 35.09 388 SER A O 1
ATOM 3048 N N . HIS A 1 389 ? 6.281 11.219 13.114 1.00 32.88 389 HIS A N 1
ATOM 3049 C CA . HIS A 1 389 ? 7.448 11.629 12.336 1.00 32.88 389 HIS A CA 1
ATOM 3050 C C . HIS A 1 389 ? 7.610 13.161 12.367 1.00 32.88 389 HIS A C 1
ATOM 3052 O O . HIS A 1 389 ? 6.864 13.886 11.711 1.00 32.88 389 HIS A O 1
ATOM 3058 N N . SER A 1 390 ? 8.577 13.660 13.142 1.00 24.56 390 SER A N 1
ATOM 3059 C CA . SER A 1 390 ? 9.003 15.058 13.142 1.00 24.56 390 SER A CA 1
ATOM 3060 C C . SER A 1 390 ? 10.259 15.201 12.282 1.00 24.56 390 SER A C 1
ATOM 3062 O O . SER A 1 390 ? 11.313 14.632 12.557 1.00 24.56 390 SER A O 1
ATOM 3064 N N . TRP A 1 391 ? 10.148 15.973 11.203 1.00 25.94 391 TRP A N 1
ATOM 3065 C CA . TRP A 1 391 ? 11.296 16.401 10.412 1.00 25.94 391 TRP A CA 1
ATOM 3066 C C . TRP A 1 391 ? 12.125 17.429 11.201 1.00 25.94 391 TRP A C 1
ATOM 3068 O O . TRP A 1 391 ? 11.577 18.309 11.867 1.00 25.94 391 TRP A O 1
ATOM 3078 N N . LYS A 1 392 ? 13.457 17.303 11.114 1.00 26.70 392 LYS A N 1
ATOM 3079 C CA . LYS A 1 392 ? 14.482 18.162 11.739 1.00 26.70 392 LYS A CA 1
ATOM 3080 C C . LYS A 1 392 ? 14.121 19.660 11.712 1.00 26.70 392 LYS A C 1
ATOM 3082 O O . LYS A 1 392 ? 13.977 20.243 10.640 1.00 26.70 392 LYS A O 1
ATOM 3087 N N . LYS A 1 393 ? 14.135 20.316 12.880 1.00 26.08 393 LYS A N 1
ATOM 3088 C CA . LYS A 1 393 ? 14.350 21.768 13.017 1.00 26.08 393 LYS A CA 1
ATOM 3089 C C . LYS A 1 393 ? 15.554 22.026 13.922 1.00 26.08 393 LYS A C 1
ATOM 3091 O O . LYS A 1 393 ? 15.696 21.407 14.971 1.00 26.08 393 LYS A O 1
ATOM 3096 N N . GLN A 1 394 ? 16.426 22.921 13.460 1.00 25.92 394 GLN A N 1
ATOM 3097 C CA . GLN A 1 394 ? 17.576 23.458 14.184 1.00 25.92 394 GLN A CA 1
ATOM 3098 C C . GLN A 1 394 ? 17.183 24.069 15.537 1.00 25.92 394 GLN A C 1
ATOM 3100 O O . GLN A 1 394 ? 16.062 24.532 15.733 1.00 25.92 394 GLN A O 1
ATOM 3105 N N . SER A 1 395 ? 18.172 24.082 16.429 1.00 27.91 395 SER A N 1
ATOM 3106 C CA . SER A 1 395 ? 18.172 24.627 17.785 1.00 27.91 395 SER A CA 1
ATOM 3107 C C . SER A 1 395 ? 17.523 26.007 17.932 1.00 27.91 395 SER A C 1
ATOM 3109 O O . SER A 1 395 ? 17.981 26.952 17.295 1.00 27.91 395 SER A O 1
ATOM 3111 N N . THR A 1 396 ? 16.614 26.143 18.899 1.00 24.22 396 THR A N 1
ATOM 3112 C CA . THR A 1 396 ? 16.660 27.194 19.931 1.00 24.22 396 THR A CA 1
ATOM 3113 C C . THR A 1 396 ? 15.815 26.794 21.146 1.00 24.22 396 THR A C 1
ATOM 3115 O O . THR A 1 396 ? 14.798 26.117 21.055 1.00 24.22 396 THR A O 1
ATOM 3118 N N . THR A 1 397 ? 16.325 27.198 22.302 1.00 25.02 397 THR A N 1
ATOM 3119 C CA . THR A 1 397 ? 15.889 26.986 23.686 1.00 25.02 397 THR A CA 1
ATOM 3120 C C . THR A 1 397 ? 14.552 27.651 24.037 1.00 25.02 397 THR A C 1
ATOM 3122 O O . THR A 1 397 ? 14.419 28.852 23.813 1.00 25.02 397 THR A O 1
ATOM 3125 N N . ASN A 1 398 ? 13.616 26.932 24.669 1.00 23.92 398 ASN A N 1
ATOM 3126 C CA . ASN A 1 398 ? 13.149 27.157 26.053 1.00 23.92 398 ASN A CA 1
ATOM 3127 C C . ASN A 1 398 ? 11.857 26.385 26.385 1.00 23.92 398 ASN A C 1
ATOM 3129 O O . ASN A 1 398 ? 10.978 26.185 25.556 1.00 23.92 398 ASN A O 1
ATOM 3133 N N . SER A 1 399 ? 11.807 25.991 27.655 1.00 24.08 399 SER A N 1
ATOM 3134 C CA . SER A 1 399 ? 10.787 25.287 28.434 1.00 24.08 399 SER A CA 1
ATOM 3135 C C . SER A 1 399 ? 9.318 25.673 28.213 1.00 24.08 399 SER A C 1
ATOM 3137 O O . SER A 1 399 ? 8.948 26.839 28.336 1.00 24.08 399 SER A O 1
ATOM 3139 N N . SER A 1 400 ? 8.451 24.670 28.106 1.00 23.09 400 SER A N 1
ATOM 3140 C CA . SER A 1 400 ? 7.450 24.324 29.135 1.00 23.09 400 SER A CA 1
ATOM 3141 C C . SER A 1 400 ? 6.690 23.073 28.690 1.00 23.09 400 SER A C 1
ATOM 3143 O O . SER A 1 400 ? 6.317 22.917 27.532 1.00 23.09 400 SER A O 1
ATOM 3145 N N . SER A 1 401 ? 6.564 22.134 29.618 1.00 27.19 401 SER A N 1
ATOM 3146 C CA . SER A 1 401 ? 5.830 20.882 29.500 1.00 27.19 401 SER A CA 1
ATOM 3147 C C . SER A 1 401 ? 4.330 21.120 29.351 1.00 27.19 401 SER A C 1
ATOM 3149 O O . SER A 1 401 ? 3.775 21.822 30.188 1.00 27.19 401 SER A O 1
ATOM 3151 N N . GLU A 1 402 ? 3.676 20.437 28.409 1.00 23.89 402 GLU A N 1
ATOM 3152 C CA . GLU A 1 402 ? 2.339 19.871 28.633 1.00 23.89 402 GLU A CA 1
ATOM 3153 C C . GLU A 1 402 ? 2.007 18.773 27.599 1.00 23.89 402 GLU A C 1
ATOM 3155 O O . GLU A 1 402 ? 2.034 18.972 26.388 1.00 23.89 402 GLU A O 1
ATOM 3160 N N . SER A 1 403 ? 1.781 17.574 28.143 1.00 29.27 403 SER A N 1
ATOM 3161 C CA . SER A 1 403 ? 0.982 16.437 27.664 1.00 29.27 403 SER A CA 1
ATOM 3162 C C . SER A 1 403 ? 0.457 16.405 26.220 1.00 29.27 403 SER A C 1
ATOM 3164 O O . SER A 1 403 ? -0.441 17.164 25.871 1.00 29.27 403 SER A O 1
ATOM 3166 N N . VAL A 1 404 ? 0.794 15.336 25.486 1.00 24.70 404 VAL A N 1
ATOM 3167 C CA . VAL A 1 404 ? -0.167 14.682 24.578 1.00 24.70 404 VAL A CA 1
ATOM 3168 C C . VAL A 1 404 ? -0.064 13.165 24.748 1.00 24.70 404 VAL A C 1
ATOM 3170 O O . VAL A 1 404 ? 0.754 12.482 24.135 1.00 24.70 404 VAL A O 1
ATOM 3173 N N . GLN A 1 405 ? -0.922 12.637 25.621 1.00 24.64 405 GLN A N 1
ATOM 3174 C CA . GLN A 1 405 ? -1.368 11.249 25.578 1.00 24.64 405 GLN A CA 1
ATOM 3175 C C . GLN A 1 405 ? -1.836 10.944 24.152 1.00 24.64 405 GLN A C 1
ATOM 3177 O O . GLN A 1 405 ? -2.778 11.583 23.678 1.00 24.64 405 GLN A O 1
ATOM 3182 N N . ARG A 1 406 ? -1.250 9.939 23.487 1.00 27.34 406 ARG A N 1
ATOM 3183 C CA . ARG A 1 406 ? -1.910 9.299 22.344 1.00 27.34 406 ARG A CA 1
ATOM 3184 C C . ARG A 1 406 ? -3.141 8.589 22.877 1.00 27.34 406 ARG A C 1
ATOM 3186 O O . ARG A 1 406 ? -3.088 7.445 23.323 1.00 27.34 406 ARG A O 1
ATOM 3193 N N . HIS A 1 407 ? -4.225 9.347 22.909 1.00 26.28 407 HIS A N 1
ATOM 3194 C CA . HIS A 1 407 ? -5.552 8.861 23.172 1.00 26.28 407 HIS A CA 1
ATOM 3195 C C . HIS A 1 407 ? -5.782 7.663 22.255 1.00 26.28 407 HIS A C 1
ATOM 3197 O O . HIS A 1 407 ? -5.639 7.747 21.035 1.00 26.28 407 HIS A O 1
ATOM 3203 N N . GLN A 1 408 ? -6.157 6.538 22.864 1.00 26.77 408 GLN A N 1
ATOM 3204 C CA . GLN A 1 408 ? -7.118 5.653 22.228 1.00 26.77 408 GLN A CA 1
ATOM 3205 C C . GLN A 1 408 ? -8.161 6.555 21.569 1.00 26.77 408 GLN A C 1
ATOM 3207 O O . GLN A 1 408 ? -8.809 7.326 22.279 1.00 26.77 408 GLN A O 1
ATOM 3212 N N . PHE A 1 409 ? -8.349 6.461 20.255 1.00 29.09 409 PHE A N 1
ATOM 3213 C CA . PHE A 1 409 ? -9.589 6.920 19.641 1.00 29.09 409 PHE A CA 1
ATOM 3214 C C . PHE A 1 409 ? -10.718 6.015 20.164 1.00 29.09 409 PHE A C 1
ATOM 3216 O O . PHE A 1 409 ? -11.234 5.141 19.481 1.00 29.09 409 PHE A O 1
ATOM 3223 N N . ARG A 1 410 ? -11.099 6.212 21.429 1.00 29.36 410 ARG A N 1
ATOM 3224 C CA . ARG A 1 410 ? -12.457 6.000 21.897 1.00 29.36 410 ARG A CA 1
ATOM 3225 C C . ARG A 1 410 ? -13.253 7.178 21.353 1.00 29.36 410 ARG A C 1
ATOM 3227 O O . ARG A 1 410 ? -13.554 8.111 22.084 1.00 29.36 410 ARG A O 1
ATOM 3234 N N . MET A 1 411 ? -13.641 7.122 20.083 1.00 33.28 411 MET A N 1
ATOM 3235 C CA . MET A 1 411 ? -14.921 7.721 19.722 1.00 33.28 411 MET A CA 1
ATOM 3236 C C . MET A 1 411 ? -16.005 6.691 20.032 1.00 33.28 411 MET A C 1
ATOM 3238 O O . MET A 1 411 ? -16.654 6.158 19.147 1.00 33.28 411 MET A O 1
ATOM 3242 N N . ALA A 1 412 ? -16.244 6.474 21.327 1.00 32.41 412 ALA A N 1
ATOM 3243 C CA . ALA A 1 412 ? -17.629 6.473 21.767 1.00 32.41 412 ALA A CA 1
ATOM 3244 C C . ALA A 1 412 ? -18.038 7.952 21.818 1.00 32.41 412 ALA A C 1
ATOM 3246 O O . ALA A 1 412 ? -18.243 8.515 22.891 1.00 32.41 412 ALA A O 1
ATOM 3247 N N . ALA A 1 413 ? -18.059 8.620 20.656 1.00 37.81 413 ALA A N 1
ATOM 3248 C CA . ALA A 1 413 ? -18.886 9.802 20.546 1.00 37.81 413 ALA A CA 1
ATOM 3249 C C . ALA A 1 413 ? -20.278 9.302 20.924 1.00 37.81 413 ALA A C 1
ATOM 3251 O O . ALA A 1 413 ? -20.733 8.293 20.376 1.00 37.81 413 ALA A O 1
ATOM 3252 N N . GLN A 1 414 ? -20.935 9.943 21.890 1.00 44.31 414 GLN A N 1
ATOM 3253 C CA . GLN A 1 414 ? -22.389 9.855 21.917 1.00 44.31 414 GLN A CA 1
ATOM 3254 C C . GLN A 1 414 ? -22.834 10.113 20.480 1.00 44.31 414 GLN A C 1
ATOM 3256 O O . GLN A 1 414 ? -22.422 11.120 19.903 1.00 44.31 414 GLN A O 1
ATOM 3261 N N . VAL A 1 415 ? -23.556 9.165 19.874 1.00 53.47 415 VAL A N 1
ATOM 3262 C CA . VAL A 1 415 ? -24.129 9.385 18.549 1.00 53.47 415 VAL A CA 1
ATOM 3263 C C . VAL A 1 415 ? -25.038 10.592 18.707 1.00 53.47 415 VAL A C 1
ATOM 3265 O O . VAL A 1 415 ? -26.133 10.482 19.254 1.00 53.47 415 VAL A O 1
ATOM 3268 N N . ASN A 1 416 ? -24.545 11.761 18.310 1.00 57.88 416 ASN A N 1
ATOM 3269 C CA . ASN A 1 416 ? -25.370 12.941 18.204 1.00 57.88 416 ASN A CA 1
ATOM 3270 C C . ASN A 1 416 ? -26.274 12.660 17.013 1.00 57.88 416 ASN A C 1
ATOM 3272 O O . ASN A 1 416 ? -25.824 12.685 15.862 1.00 57.88 416 ASN A O 1
ATOM 3276 N N . ASP A 1 417 ? -27.523 12.307 17.311 1.00 63.97 417 ASP A N 1
ATOM 3277 C CA . ASP A 1 417 ? -28.576 12.170 16.316 1.00 63.97 417 ASP A CA 1
ATOM 3278 C C . ASP A 1 417 ? -28.910 13.568 15.783 1.00 63.97 417 ASP A C 1
ATOM 3280 O O . ASP A 1 417 ? -29.822 14.254 16.232 1.00 63.97 417 ASP A O 1
ATOM 3284 N N . ALA A 1 418 ? -28.046 14.031 14.885 1.00 74.00 418 ALA A N 1
ATOM 3285 C CA . ALA A 1 418 ? -28.167 15.274 14.141 1.00 74.00 418 ALA A CA 1
ATOM 3286 C C . ALA A 1 418 ? -28.755 15.011 12.747 1.00 74.00 418 ALA A C 1
ATOM 3288 O O . ALA A 1 418 ? -28.541 15.801 11.821 1.00 74.00 418 ALA A O 1
ATOM 3289 N N . SER A 1 419 ? -29.444 13.875 12.579 1.00 91.06 419 SER A N 1
ATOM 3290 C CA . SER A 1 419 ? -30.149 13.579 11.345 1.00 91.06 419 SER A CA 1
ATOM 3291 C C . SER A 1 419 ? -31.304 14.564 11.160 1.00 91.06 419 SER A C 1
ATOM 3293 O O . SER A 1 419 ? -31.949 14.998 12.117 1.00 91.06 419 SER A O 1
ATOM 3295 N N . SER A 1 420 ? -31.548 14.978 9.921 1.00 94.94 420 SER A N 1
ATOM 3296 C CA . SER A 1 420 ? -32.668 15.860 9.591 1.00 94.94 420 SER A CA 1
ATOM 3297 C C . SER A 1 420 ? -33.395 15.355 8.361 1.00 94.94 420 SER A C 1
ATOM 3299 O O . SER A 1 420 ? -32.790 14.752 7.478 1.00 94.94 420 SER A O 1
ATOM 3301 N N . VAL A 1 421 ? -34.707 15.588 8.310 1.00 96.88 421 VAL A N 1
ATOM 3302 C CA . VAL A 1 421 ? -35.566 15.145 7.210 1.00 96.88 421 VAL A CA 1
ATOM 3303 C C . VAL A 1 421 ? -36.275 16.351 6.609 1.00 96.88 421 VAL A C 1
ATOM 3305 O O . VAL A 1 421 ? -37.069 17.008 7.281 1.00 96.88 421 VAL A O 1
ATOM 3308 N N . ASP A 1 422 ? -36.026 16.614 5.330 1.00 96.69 422 ASP A N 1
ATOM 3309 C CA . ASP A 1 422 ? -36.746 17.598 4.530 1.00 96.69 422 ASP A CA 1
ATOM 3310 C C . ASP A 1 422 ? -37.690 16.885 3.555 1.00 96.69 422 ASP A C 1
ATOM 3312 O O . ASP A 1 422 ? -37.276 16.141 2.662 1.00 96.69 422 ASP A O 1
ATOM 3316 N N . THR A 1 423 ? -38.988 17.117 3.733 1.00 95.75 423 THR A N 1
ATOM 3317 C CA . THR A 1 423 ? -40.047 16.565 2.875 1.00 95.75 423 THR A CA 1
ATOM 3318 C C . THR A 1 423 ? -40.657 17.613 1.944 1.00 95.75 423 THR A C 1
ATOM 3320 O O . THR A 1 423 ? -41.525 17.287 1.131 1.00 95.75 423 THR A O 1
ATOM 3323 N N . THR A 1 424 ? -40.220 18.869 2.021 1.00 94.56 424 THR A N 1
ATOM 3324 C CA . THR A 1 424 ? -40.903 20.020 1.418 1.00 94.56 424 THR A CA 1
ATOM 3325 C C . THR A 1 424 ? -40.094 20.715 0.333 1.00 94.56 424 THR A C 1
ATOM 3327 O O . THR A 1 424 ? -40.669 21.029 -0.707 1.00 94.56 424 THR A O 1
ATOM 3330 N N . SER A 1 425 ? -38.788 20.911 0.522 1.00 96.00 425 SER A N 1
ATOM 3331 C CA . SER A 1 425 ? -37.985 21.799 -0.335 1.00 96.00 425 SER A CA 1
ATOM 3332 C C . SER A 1 425 ? -37.631 21.183 -1.690 1.00 96.00 425 SER A C 1
ATOM 3334 O O . SER A 1 425 ? -37.342 21.898 -2.647 1.00 96.00 425 SER A O 1
ATOM 3336 N N . TYR A 1 426 ? -37.692 19.854 -1.795 1.00 96.19 426 TYR A N 1
ATOM 3337 C CA . TYR A 1 426 ? -37.201 19.098 -2.947 1.00 96.19 426 TYR A CA 1
ATOM 3338 C C . TYR A 1 426 ? -38.289 18.210 -3.570 1.00 96.19 426 TYR A C 1
ATOM 3340 O O . TYR A 1 426 ? -39.274 17.863 -2.907 1.00 96.19 426 TYR A O 1
ATOM 3348 N N . PRO A 1 427 ? -38.133 17.779 -4.838 1.00 94.88 427 PRO A N 1
ATOM 3349 C CA . PRO A 1 427 ? -39.039 16.806 -5.461 1.00 94.88 427 PRO A CA 1
ATOM 3350 C C . PRO A 1 427 ? -38.925 15.386 -4.867 1.00 94.88 427 PRO A C 1
ATOM 3352 O O . PRO A 1 427 ? -39.715 14.513 -5.211 1.00 94.88 427 PRO A O 1
ATOM 3355 N N . TYR A 1 428 ? -37.978 15.165 -3.957 1.00 96.94 428 TYR A N 1
ATOM 3356 C CA . TYR A 1 428 ? -37.748 13.942 -3.188 1.00 96.94 428 TYR A CA 1
ATOM 3357 C C . TYR A 1 428 ? -37.766 14.252 -1.687 1.00 96.94 428 TYR A C 1
ATOM 3359 O O . TYR A 1 428 ? -37.756 15.415 -1.284 1.00 96.94 428 TYR A O 1
ATOM 3367 N N . ILE A 1 429 ? -37.799 13.213 -0.858 1.00 97.69 429 ILE A N 1
ATOM 3368 C CA . ILE A 1 429 ? -37.524 13.322 0.576 1.00 97.69 429 ILE A CA 1
ATOM 3369 C C . ILE A 1 429 ? -36.008 13.276 0.758 1.00 97.69 429 ILE A C 1
ATOM 3371 O O . ILE A 1 429 ? -35.359 12.375 0.226 1.00 97.69 429 ILE A O 1
ATOM 3375 N N . PHE A 1 430 ? -35.449 14.244 1.475 1.00 98.31 430 PHE A N 1
ATOM 3376 C CA . PHE A 1 430 ? -34.020 14.327 1.756 1.00 98.31 430 PHE A CA 1
ATOM 3377 C C . PHE A 1 430 ? -33.766 14.107 3.244 1.00 98.31 430 PHE A C 1
ATOM 3379 O O . PHE A 1 430 ? -34.203 14.899 4.073 1.00 98.31 430 PHE A O 1
ATOM 3386 N N . GLU A 1 431 ? -33.052 13.037 3.575 1.00 97.94 431 GLU A N 1
ATOM 3387 C CA . GLU A 1 431 ? -32.574 12.757 4.925 1.00 97.94 431 GLU A CA 1
ATOM 3388 C C . GLU A 1 431 ? -31.072 13.019 4.971 1.00 97.94 431 GLU A C 1
ATOM 3390 O O . GLU A 1 431 ? -30.294 12.379 4.257 1.00 97.94 431 GLU A O 1
ATOM 3395 N N . LYS A 1 432 ? -30.654 13.984 5.783 1.00 97.56 432 LYS A N 1
ATOM 3396 C CA . LYS A 1 432 ? -29.255 14.387 5.915 1.00 97.56 432 LYS A CA 1
ATOM 3397 C C . LYS A 1 432 ? -28.647 13.756 7.161 1.00 97.56 432 LYS A C 1
ATOM 3399 O O . LYS A 1 432 ? -29.301 13.695 8.197 1.00 97.56 432 LYS A O 1
ATOM 3404 N N . ASN A 1 433 ? -27.373 13.364 7.075 1.00 96.38 433 ASN A N 1
ATOM 3405 C CA . ASN A 1 433 ? -26.569 12.878 8.207 1.00 96.38 433 ASN A CA 1
ATOM 3406 C C . ASN A 1 433 ? -27.153 11.651 8.930 1.00 96.38 433 ASN A C 1
ATOM 3408 O O . ASN A 1 433 ? -27.005 11.515 10.143 1.00 96.38 433 ASN A O 1
ATOM 3412 N N . VAL A 1 434 ? -27.779 10.738 8.186 1.00 96.94 434 VAL A N 1
ATOM 3413 C CA . VAL A 1 434 ? -28.237 9.452 8.720 1.00 96.94 434 VAL A CA 1
ATOM 3414 C C . VAL A 1 434 ? -27.019 8.624 9.134 1.00 96.94 434 VAL A C 1
ATOM 3416 O O . VAL A 1 434 ? -26.129 8.366 8.317 1.00 96.94 434 VAL A O 1
ATOM 3419 N N . SER A 1 435 ? -26.975 8.225 10.405 1.00 95.62 435 SER A N 1
ATOM 3420 C CA . SER A 1 435 ? -25.897 7.410 10.968 1.00 95.62 435 SER A CA 1
ATOM 3421 C C . SER A 1 435 ? -26.122 5.931 10.663 1.00 95.62 435 SER A C 1
ATOM 3423 O O . SER A 1 435 ? -27.135 5.350 11.051 1.00 95.62 435 SER A O 1
ATOM 3425 N N . VAL A 1 436 ? -25.144 5.312 10.009 1.00 95.75 436 VAL A N 1
ATOM 3426 C CA . VAL A 1 436 ? -25.099 3.874 9.749 1.00 95.75 436 VAL A CA 1
ATOM 3427 C C . VAL A 1 436 ? -24.168 3.242 10.782 1.00 95.75 436 VAL A C 1
ATOM 3429 O O . VAL A 1 436 ? -22.968 3.535 10.763 1.00 95.75 436 VAL A O 1
ATOM 3432 N N . PRO A 1 437 ? -24.691 2.425 11.712 1.00 93.12 437 PRO A N 1
ATOM 3433 C CA . PRO A 1 437 ? -23.868 1.796 12.733 1.00 93.12 437 PRO A CA 1
ATOM 3434 C C . PRO A 1 437 ? -22.947 0.755 12.100 1.00 93.12 437 PRO A C 1
ATOM 3436 O O . PRO A 1 437 ? -23.384 -0.029 11.259 1.00 93.12 437 PRO A O 1
ATOM 3439 N N . LEU A 1 438 ? -21.693 0.732 12.548 1.00 89.81 438 LEU A N 1
ATOM 3440 C CA . LEU A 1 438 ? -20.705 -0.251 12.124 1.00 89.81 438 LEU A CA 1
ATOM 3441 C C . LEU A 1 438 ? -20.478 -1.324 13.200 1.00 89.81 438 LEU A C 1
ATOM 3443 O O . LEU A 1 438 ? -20.598 -1.066 14.403 1.00 89.81 438 LEU A O 1
ATOM 3447 N N . LYS A 1 439 ? -20.064 -2.530 12.799 1.00 83.38 439 LYS A N 1
ATOM 3448 C CA . LYS A 1 439 ? -19.780 -3.663 13.709 1.00 83.38 439 LYS A CA 1
ATOM 3449 C C . LYS A 1 439 ? -18.687 -3.355 14.735 1.00 83.38 439 LYS A C 1
ATOM 3451 O O . LYS A 1 439 ? -18.692 -3.913 15.833 1.00 83.38 439 LYS A O 1
ATOM 3456 N N . ASN A 1 440 ? -17.773 -2.442 14.412 1.00 75.00 440 ASN A N 1
ATOM 3457 C CA . ASN A 1 440 ? -16.700 -1.983 15.299 1.00 75.00 440 ASN A CA 1
ATOM 3458 C C . ASN A 1 440 ? -17.155 -0.961 16.366 1.00 75.00 440 ASN A C 1
ATOM 3460 O O . ASN A 1 440 ? -16.307 -0.361 17.021 1.00 75.00 440 ASN A O 1
ATOM 3464 N N . GLN A 1 441 ? -18.468 -0.772 16.554 1.00 73.44 441 GLN A N 1
ATOM 3465 C CA . GLN A 1 441 ? -19.069 0.203 17.478 1.00 73.44 441 GLN A CA 1
ATOM 3466 C C . GLN A 1 441 ? -18.820 1.676 17.103 1.00 73.44 441 GLN A C 1
ATOM 3468 O O . GLN A 1 441 ? -19.069 2.563 17.918 1.00 73.44 441 GLN A O 1
ATOM 3473 N N . SER A 1 442 ? -18.358 1.945 15.878 1.00 86.25 442 SER A N 1
ATOM 3474 C CA . SER A 1 442 ? -18.347 3.276 15.264 1.00 86.25 442 SER A CA 1
ATOM 3475 C C . SER A 1 442 ? -19.559 3.457 14.334 1.00 86.25 442 SER A C 1
ATOM 3477 O O . SER A 1 442 ? -20.484 2.643 14.335 1.00 86.25 442 SER A O 1
ATOM 3479 N N . PHE A 1 443 ? -19.580 4.532 13.548 1.00 92.56 443 PHE A N 1
ATOM 3480 C CA . PHE A 1 443 ? -20.599 4.788 12.534 1.00 92.56 443 PHE A CA 1
ATOM 3481 C C . PHE A 1 443 ? -20.008 5.547 11.343 1.00 92.56 443 PHE A C 1
ATOM 3483 O O . PHE A 1 443 ? -19.030 6.281 11.483 1.00 92.56 443 PHE A O 1
ATOM 3490 N N . ILE A 1 444 ? -20.644 5.411 10.183 1.00 96.56 444 ILE A N 1
ATOM 3491 C CA . ILE A 1 444 ? -20.473 6.329 9.049 1.00 96.56 444 ILE A CA 1
ATOM 3492 C C . ILE A 1 444 ? -21.752 7.139 8.852 1.00 96.56 444 ILE A C 1
ATOM 3494 O O . ILE A 1 444 ? -22.828 6.732 9.292 1.00 96.56 444 ILE A O 1
ATOM 3498 N N . ARG A 1 445 ? -21.658 8.289 8.186 1.00 97.00 445 ARG A N 1
ATOM 3499 C CA . ARG A 1 445 ? -22.810 9.136 7.872 1.00 97.00 445 ARG A CA 1
ATOM 3500 C C . ARG A 1 445 ? -23.112 9.171 6.392 1.00 97.00 445 ARG A C 1
ATOM 3502 O O . ARG A 1 445 ? -22.230 9.326 5.548 1.00 97.00 445 ARG A O 1
ATOM 3509 N N . CYS A 1 446 ? -24.401 9.112 6.094 1.00 98.19 446 CYS A N 1
ATOM 3510 C CA . CYS A 1 446 ? -24.911 9.201 4.742 1.00 98.19 446 CYS A CA 1
ATOM 3511 C C . CYS A 1 446 ? -26.050 10.210 4.611 1.00 98.19 446 CYS A C 1
ATOM 3513 O O . CYS A 1 446 ? -26.662 10.648 5.584 1.00 98.19 446 CYS A O 1
ATOM 3515 N N . ASN A 1 447 ? -26.294 10.594 3.368 1.00 98.62 447 ASN A N 1
ATOM 3516 C CA . ASN A 1 447 ? -27.477 11.302 2.928 1.00 98.62 447 ASN A CA 1
ATOM 3517 C C . ASN A 1 447 ? -28.356 10.316 2.153 1.00 98.62 447 ASN A C 1
ATOM 3519 O O . ASN A 1 447 ? -27.841 9.586 1.302 1.00 98.62 447 ASN A O 1
ATOM 3523 N N . VAL A 1 448 ? -29.662 10.319 2.419 1.00 98.69 448 VAL A N 1
ATOM 3524 C CA . VAL A 1 448 ? -30.648 9.466 1.746 1.00 98.69 448 VAL A CA 1
ATOM 3525 C C . VAL A 1 448 ? -31.637 10.344 0.987 1.00 98.69 448 VAL A C 1
ATOM 3527 O O . VAL A 1 448 ? -32.251 11.246 1.551 1.00 98.69 448 VAL A O 1
ATOM 3530 N N . TYR A 1 449 ? -31.811 10.069 -0.300 1.00 98.62 449 TYR A N 1
ATOM 3531 C CA . TYR A 1 449 ? -32.736 10.777 -1.178 1.00 98.62 449 TYR A CA 1
ATOM 3532 C C . TYR A 1 449 ? -33.795 9.798 -1.678 1.00 98.62 449 TYR A C 1
ATOM 3534 O O . TYR A 1 449 ? -33.471 8.883 -2.437 1.00 98.62 449 TYR A O 1
ATOM 3542 N N . ARG A 1 450 ? -35.051 9.968 -1.254 1.00 97.56 450 ARG A N 1
ATOM 3543 C CA . ARG A 1 450 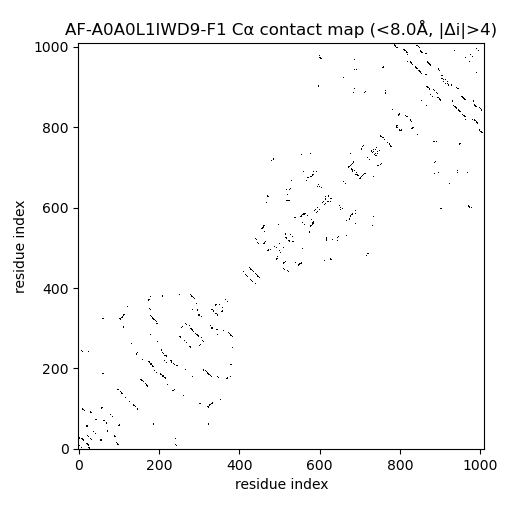? -36.136 9.012 -1.529 1.00 97.56 450 ARG A CA 1
ATOM 3544 C C . ARG A 1 450 ? -37.226 9.593 -2.428 1.00 97.56 450 ARG A C 1
ATOM 3546 O O . ARG A 1 450 ? -37.571 10.765 -2.265 1.00 97.56 450 ARG A O 1
ATOM 3553 N N . PRO A 1 451 ? -37.831 8.793 -3.322 1.00 96.94 451 PRO A N 1
ATOM 3554 C CA . PRO A 1 451 ? -39.027 9.209 -4.048 1.00 96.94 451 PRO A CA 1
ATOM 3555 C C . PRO A 1 451 ? -40.146 9.652 -3.092 1.00 96.94 451 PRO A C 1
ATOM 3557 O O . PRO A 1 451 ? -40.300 9.110 -1.997 1.00 96.94 451 PRO A O 1
ATOM 3560 N N . LYS A 1 452 ? -40.944 10.641 -3.509 1.00 94.25 452 LYS A N 1
ATOM 3561 C CA . LYS A 1 452 ? -42.208 10.974 -2.840 1.00 94.25 452 LYS A CA 1
ATOM 3562 C C . LYS A 1 452 ? -43.288 10.029 -3.360 1.00 94.25 452 LYS A C 1
ATOM 3564 O O . LYS A 1 452 ? -43.663 10.125 -4.525 1.00 94.25 452 LYS A O 1
ATOM 3569 N N . THR A 1 453 ? -43.783 9.143 -2.504 1.00 86.62 453 THR A N 1
ATOM 3570 C CA . THR A 1 453 ? -44.826 8.168 -2.848 1.00 86.62 453 THR A CA 1
ATOM 3571 C C . THR A 1 453 ? -46.134 8.505 -2.137 1.00 86.62 453 THR A C 1
ATOM 3573 O O . THR A 1 453 ? -46.140 9.101 -1.057 1.00 86.62 453 THR A O 1
ATOM 3576 N N . SER A 1 454 ? -47.266 8.142 -2.744 1.00 81.88 454 SER A N 1
ATOM 3577 C CA . SER A 1 454 ? -48.574 8.208 -2.077 1.00 81.88 454 SER A CA 1
ATOM 3578 C C . SER A 1 454 ? -48.805 7.033 -1.123 1.00 81.88 454 SER A C 1
ATOM 3580 O O . SER A 1 454 ? -49.664 7.123 -0.250 1.00 81.88 454 SER A O 1
ATOM 3582 N N . ASP A 1 455 ? -48.053 5.942 -1.298 1.00 87.19 455 ASP A N 1
ATOM 3583 C CA . ASP A 1 455 ? -48.077 4.748 -0.457 1.00 87.19 455 ASP A CA 1
ATOM 3584 C C . ASP A 1 455 ? -46.762 4.642 0.342 1.00 87.19 455 ASP A C 1
ATOM 3586 O O . ASP A 1 455 ? -45.715 4.330 -0.233 1.00 87.19 455 ASP A O 1
ATOM 3590 N N . PRO A 1 456 ? -46.781 4.879 1.667 1.00 79.38 456 PRO A N 1
ATOM 3591 C CA . PRO A 1 456 ? -45.601 4.746 2.523 1.00 79.38 456 PRO A CA 1
ATOM 3592 C C . PRO A 1 456 ? -45.026 3.324 2.610 1.00 79.38 456 PRO A C 1
ATOM 3594 O O . PRO A 1 456 ? -43.935 3.154 3.151 1.00 79.38 456 PRO A O 1
ATOM 3597 N N . SER A 1 457 ? -45.755 2.305 2.138 1.00 87.12 457 SER A N 1
ATOM 3598 C CA . SER A 1 457 ? -45.286 0.917 2.075 1.00 87.12 457 SER A CA 1
ATOM 3599 C C . SER A 1 457 ? -44.541 0.579 0.779 1.00 87.12 457 SER A C 1
ATOM 3601 O O . SER A 1 457 ? -43.961 -0.506 0.679 1.00 87.12 457 SER A O 1
ATOM 3603 N N . GLU A 1 458 ? -44.529 1.498 -0.195 1.00 93.94 458 GLU A N 1
ATOM 3604 C CA . GLU A 1 458 ? -43.798 1.338 -1.448 1.00 93.94 458 GLU A CA 1
ATOM 3605 C C . GLU A 1 458 ? -42.287 1.220 -1.187 1.00 93.94 458 GLU A C 1
ATOM 3607 O O . GLU A 1 458 ? -41.697 1.964 -0.400 1.00 93.94 458 GLU A O 1
ATOM 3612 N N . LYS A 1 459 ? -41.661 0.241 -1.847 1.00 96.88 459 LYS A N 1
ATOM 3613 C CA . LYS A 1 459 ? -40.248 -0.103 -1.683 1.00 96.88 459 LYS A CA 1
ATOM 3614 C C . LYS A 1 459 ? -39.499 0.086 -2.990 1.00 96.88 459 LYS A C 1
ATOM 3616 O O . LYS A 1 459 ? -39.947 -0.369 -4.040 1.00 96.88 459 LYS A O 1
ATOM 3621 N N . HIS A 1 460 ? -38.312 0.666 -2.900 1.00 98.25 460 HIS A N 1
ATOM 3622 C CA . HIS A 1 460 ? -37.499 1.061 -4.042 1.00 98.25 460 HIS A CA 1
ATOM 3623 C C . HIS A 1 460 ? -36.116 0.402 -4.003 1.00 98.25 460 HIS A C 1
ATOM 3625 O O . HIS A 1 460 ? -35.592 0.136 -2.920 1.00 98.25 460 HIS A O 1
ATOM 3631 N N . PRO A 1 461 ? -35.490 0.138 -5.160 1.00 98.56 461 PRO A N 1
ATOM 3632 C CA . PRO A 1 461 ? -34.075 -0.204 -5.207 1.00 98.56 461 PRO A CA 1
ATOM 3633 C C . PRO A 1 461 ? -33.205 0.977 -4.780 1.00 98.56 461 PRO A C 1
ATOM 3635 O O . PRO A 1 461 ? -33.597 2.142 -4.901 1.00 98.56 461 PRO A O 1
ATOM 3638 N N . VAL A 1 462 ? -31.994 0.669 -4.328 1.00 98.88 462 VAL A N 1
ATOM 3639 C CA . VAL A 1 462 ? -31.050 1.664 -3.810 1.00 98.88 462 VAL A CA 1
ATOM 3640 C C . VAL A 1 462 ? -29.859 1.804 -4.741 1.00 98.88 462 VAL A C 1
ATOM 3642 O O . VAL A 1 462 ? -29.298 0.799 -5.161 1.00 98.88 462 VAL A O 1
ATOM 3645 N N . LEU A 1 463 ? -29.433 3.031 -5.023 1.00 98.88 463 LEU A N 1
ATOM 3646 C CA . LEU A 1 463 ? -28.115 3.334 -5.572 1.00 98.88 463 LEU A CA 1
ATOM 3647 C C . LEU A 1 463 ? -27.238 3.885 -4.457 1.00 98.88 463 LEU A C 1
ATOM 3649 O O . LEU A 1 463 ? -27.571 4.921 -3.883 1.00 98.88 463 LEU A O 1
ATOM 3653 N N . ALA A 1 464 ? -26.142 3.199 -4.142 1.00 98.75 464 ALA A N 1
ATOM 3654 C CA . ALA A 1 464 ? -25.248 3.587 -3.058 1.00 98.75 464 ALA A CA 1
ATOM 3655 C C . ALA A 1 464 ? -23.883 4.053 -3.581 1.00 98.75 464 ALA A C 1
ATOM 3657 O O . ALA A 1 464 ? -23.287 3.415 -4.450 1.00 98.75 464 ALA A O 1
ATOM 3658 N N . THR A 1 465 ? -23.367 5.139 -3.004 1.00 98.50 465 THR A N 1
ATOM 3659 C CA . THR A 1 465 ? -21.975 5.573 -3.153 1.00 98.50 465 THR A CA 1
ATOM 3660 C C . THR A 1 465 ? -21.324 5.772 -1.789 1.00 98.50 465 THR A C 1
ATOM 3662 O O . THR A 1 465 ? -21.954 6.262 -0.850 1.00 98.50 465 THR A O 1
ATOM 3665 N N . TYR A 1 466 ? -20.051 5.397 -1.687 1.00 98.31 466 TYR A N 1
ATOM 3666 C CA . TYR A 1 466 ? -19.241 5.514 -0.479 1.00 98.31 466 TYR A CA 1
ATOM 3667 C C . TYR A 1 466 ? -17.839 5.978 -0.857 1.00 98.31 466 TYR A C 1
ATOM 3669 O O . TYR A 1 466 ? -17.208 5.377 -1.728 1.00 98.31 466 TYR A O 1
ATOM 3677 N N . GLY A 1 467 ? -17.366 7.071 -0.259 1.00 97.44 467 GLY A N 1
ATOM 3678 C CA . GLY A 1 467 ? -16.045 7.585 -0.595 1.00 97.44 467 GLY A CA 1
ATOM 3679 C C . GLY A 1 467 ? -15.650 8.873 0.125 1.00 97.44 467 GLY A C 1
ATOM 3680 O O . GLY A 1 467 ? -16.432 9.446 0.885 1.00 97.44 467 GLY A O 1
ATOM 3681 N N . PRO A 1 468 ? -14.421 9.353 -0.117 1.00 97.31 468 PRO A N 1
ATOM 3682 C CA . PRO A 1 468 ? -13.792 10.386 0.694 1.00 97.31 468 PRO A CA 1
ATOM 3683 C C . PRO A 1 468 ? -14.024 11.812 0.175 1.00 97.31 468 PRO A C 1
ATOM 3685 O O . PRO A 1 468 ? -13.514 12.760 0.768 1.00 97.31 468 PRO A O 1
ATOM 3688 N N . TYR A 1 469 ? -14.758 11.995 -0.928 1.00 97.25 469 TYR A N 1
ATOM 3689 C CA . TYR A 1 469 ? -14.899 13.292 -1.608 1.00 97.25 469 TYR A CA 1
ATOM 3690 C C . TYR A 1 469 ? -15.928 14.243 -0.980 1.00 97.25 469 TYR A C 1
ATOM 3692 O O . TYR A 1 469 ? -16.068 15.378 -1.441 1.00 97.25 469 TYR A O 1
ATOM 3700 N N . GLY A 1 470 ? -16.582 13.820 0.103 1.00 95.94 470 GLY A N 1
ATOM 3701 C CA . GLY A 1 470 ? -17.546 14.614 0.856 1.00 95.94 470 GLY A CA 1
ATOM 3702 C C . GLY A 1 470 ? -18.943 14.580 0.232 1.00 95.94 470 GLY A C 1
ATOM 3703 O O . GLY A 1 470 ? -19.194 15.178 -0.813 1.00 95.94 470 GLY A O 1
ATOM 3704 N N . LYS A 1 471 ? -19.894 13.930 0.906 1.00 96.44 471 LYS A N 1
ATOM 3705 C CA . LYS A 1 471 ? -21.280 13.747 0.443 1.00 96.44 471 LYS A CA 1
ATOM 3706 C C . LYS A 1 471 ? -22.060 15.059 0.263 1.00 96.44 471 LYS A C 1
ATOM 3708 O O . LYS A 1 471 ? -23.017 15.100 -0.515 1.00 96.44 471 LYS A O 1
ATOM 3713 N N . ASP A 1 472 ? -21.625 16.113 0.955 1.00 95.94 472 ASP A N 1
ATOM 3714 C CA . ASP A 1 472 ? -22.213 17.460 0.964 1.00 95.94 472 ASP A CA 1
ATOM 3715 C C . ASP A 1 472 ? -21.422 18.473 0.105 1.00 95.94 472 ASP A C 1
ATOM 3717 O O . ASP A 1 472 ? -21.653 19.680 0.181 1.00 95.94 472 ASP A O 1
ATOM 3721 N N . VAL A 1 473 ? -20.461 18.018 -0.707 1.00 96.88 473 VAL A N 1
ATOM 3722 C CA . VAL A 1 473 ? -19.725 18.896 -1.627 1.00 96.88 473 VAL A CA 1
ATOM 3723 C C . VAL A 1 473 ? -20.507 19.045 -2.930 1.00 96.88 473 VAL A C 1
ATOM 3725 O O . VAL A 1 473 ? -20.565 18.137 -3.759 1.00 96.88 473 VAL A O 1
ATOM 3728 N N . HIS A 1 474 ? -21.098 20.221 -3.134 1.00 96.19 474 HIS A N 1
ATOM 3729 C CA . HIS A 1 474 ? -21.878 20.511 -4.334 1.00 96.19 474 HIS A CA 1
ATOM 3730 C C . HIS A 1 474 ? -20.981 20.703 -5.564 1.00 96.19 474 HIS A C 1
ATOM 3732 O O . HIS A 1 474 ? -19.973 21.415 -5.521 1.00 96.19 474 HIS A O 1
ATOM 3738 N N . TYR A 1 475 ? -21.389 20.119 -6.693 1.00 96.50 475 TYR A N 1
ATOM 3739 C CA . TYR A 1 475 ? -20.623 20.117 -7.942 1.00 96.50 475 TYR A CA 1
ATOM 3740 C C . TYR A 1 475 ? -20.279 21.544 -8.386 1.00 96.50 475 TYR A C 1
ATOM 3742 O O . TYR A 1 475 ? -19.114 21.836 -8.642 1.00 96.50 475 TYR A O 1
ATOM 3750 N N . HIS A 1 476 ? -21.251 22.461 -8.403 1.00 95.75 476 HIS A N 1
ATOM 3751 C CA . HIS A 1 476 ? -21.027 23.838 -8.851 1.00 95.75 476 HIS A CA 1
ATOM 3752 C C . HIS A 1 476 ? -19.895 24.556 -8.091 1.00 95.75 476 HIS A C 1
ATOM 3754 O O . HIS A 1 476 ? -19.126 25.294 -8.704 1.00 95.75 476 HIS A O 1
ATOM 3760 N N . TYR A 1 477 ? -19.740 24.302 -6.786 1.00 94.38 477 TYR A N 1
ATOM 3761 C CA . TYR A 1 477 ? -18.643 24.874 -5.998 1.00 94.38 477 TYR A CA 1
ATOM 3762 C C . TYR A 1 477 ? -17.317 24.150 -6.219 1.00 94.38 477 TYR A C 1
ATOM 3764 O O . TYR A 1 477 ? -16.262 24.780 -6.215 1.00 94.38 477 TYR A O 1
ATOM 3772 N N . PHE A 1 478 ? -17.353 22.834 -6.420 1.00 94.81 478 PHE A N 1
ATOM 3773 C CA . PHE A 1 478 ? -16.147 22.046 -6.646 1.00 94.81 478 PHE A CA 1
ATOM 3774 C C . PHE A 1 478 ? -15.522 22.286 -8.030 1.00 94.81 478 PHE A C 1
ATOM 3776 O O . PHE A 1 478 ? -14.297 22.378 -8.159 1.00 94.81 478 PHE A O 1
ATOM 3783 N N . ASN A 1 479 ? -16.356 22.360 -9.070 1.00 94.62 479 ASN A N 1
ATOM 3784 C CA . ASN A 1 479 ? -15.933 22.538 -10.455 1.00 94.62 479 ASN A CA 1
ATOM 3785 C C . ASN A 1 479 ? -17.018 23.255 -11.279 1.00 94.62 479 ASN A C 1
ATOM 3787 O O . ASN A 1 479 ? -17.728 22.641 -12.077 1.00 94.62 479 ASN A O 1
ATOM 3791 N N . GLY A 1 480 ? -17.142 24.569 -11.073 1.00 95.62 480 GLY A N 1
ATOM 3792 C CA . GLY A 1 480 ? -18.133 25.427 -11.732 1.00 95.62 480 GLY A CA 1
ATOM 3793 C C . GLY A 1 480 ? -18.135 25.378 -13.268 1.00 95.62 480 GLY A C 1
ATOM 3794 O O . GLY A 1 480 ? -19.221 25.249 -13.833 1.00 95.62 480 GLY A O 1
ATOM 3795 N N . PRO A 1 481 ? -16.973 25.433 -13.955 1.00 94.06 481 PRO A N 1
ATOM 3796 C CA . PRO A 1 481 ? -16.918 25.316 -15.413 1.00 94.06 481 PRO A CA 1
ATOM 3797 C C . PRO A 1 481 ? -17.486 23.989 -15.919 1.00 94.06 481 PRO A C 1
ATOM 3799 O O . PRO A 1 481 ? -18.383 23.987 -16.751 1.00 94.06 481 PRO A O 1
ATOM 3802 N N . SER A 1 482 ? -17.052 22.862 -15.349 1.00 94.19 482 SER A N 1
ATOM 3803 C CA . SER A 1 482 ? -17.595 21.552 -15.725 1.00 94.19 482 SER A CA 1
ATOM 3804 C C . SER A 1 482 ? -19.085 21.420 -15.387 1.00 94.19 482 SER A C 1
ATOM 3806 O O . SER A 1 482 ? -19.860 20.909 -16.191 1.00 94.19 482 SER A O 1
ATOM 3808 N N . TYR A 1 483 ? -19.520 21.951 -14.239 1.00 96.31 483 TYR A N 1
ATOM 3809 C CA . TYR A 1 483 ? -20.938 21.992 -13.882 1.00 96.31 483 TYR A CA 1
ATOM 3810 C C . TYR A 1 483 ? -21.775 22.734 -14.933 1.00 96.31 483 TYR A C 1
ATOM 3812 O O . TYR A 1 483 ? -22.901 22.330 -15.213 1.00 96.31 483 TYR A O 1
ATOM 3820 N N . ALA A 1 484 ? -21.238 23.801 -15.535 1.00 95.31 484 ALA A N 1
ATOM 3821 C CA . ALA A 1 484 ? -21.914 24.549 -16.592 1.00 95.31 484 ALA A CA 1
ATOM 3822 C C . ALA A 1 484 ? -22.108 23.725 -17.877 1.00 95.31 484 ALA A C 1
ATOM 3824 O O . ALA A 1 484 ? -23.088 23.956 -18.586 1.00 95.31 484 ALA A O 1
ATOM 3825 N N . ASP A 1 485 ? -21.266 22.721 -18.118 1.00 93.44 485 ASP A N 1
ATOM 3826 C CA . ASP A 1 485 ? -21.347 21.821 -19.274 1.00 93.44 485 ASP A CA 1
ATOM 3827 C C . ASP A 1 485 ? -22.268 20.610 -19.039 1.00 93.44 485 ASP A C 1
ATOM 3829 O O . ASP A 1 485 ? -22.596 19.891 -19.982 1.00 93.44 485 ASP A O 1
ATOM 3833 N N . LEU A 1 486 ? -22.714 20.366 -17.799 1.00 93.56 486 LEU A N 1
ATOM 3834 C CA . LEU A 1 486 ? -23.580 19.224 -17.498 1.00 93.56 486 LEU A CA 1
ATOM 3835 C C . LEU A 1 486 ? -24.902 19.274 -18.266 1.00 93.56 486 LEU A C 1
ATOM 3837 O O . LEU A 1 486 ? -25.488 20.339 -18.500 1.00 93.56 486 LEU A O 1
ATOM 3841 N N . ASN A 1 487 ? -25.430 18.086 -18.541 1.00 92.81 487 ASN A N 1
ATOM 3842 C CA . ASN A 1 487 ? -26.818 17.911 -18.934 1.00 92.81 487 ASN A CA 1
ATOM 3843 C C . ASN A 1 487 ? -27.749 18.655 -17.943 1.00 92.81 487 ASN A C 1
ATOM 3845 O O . ASN A 1 487 ? -27.611 18.464 -16.729 1.00 92.81 487 ASN A O 1
ATOM 3849 N N . PRO A 1 488 ? -28.677 19.512 -18.421 1.00 94.62 488 PRO A N 1
ATOM 3850 C CA . PRO A 1 488 ? -29.590 20.275 -17.569 1.00 94.62 488 PRO A CA 1
ATOM 3851 C C . PRO A 1 488 ? -30.358 19.452 -16.529 1.00 94.62 488 PRO A C 1
ATOM 3853 O O . PRO A 1 488 ? -30.530 19.927 -15.409 1.00 94.62 488 PRO A O 1
ATOM 3856 N N . ASP A 1 489 ? -30.741 18.211 -16.844 1.00 93.94 489 ASP A N 1
ATOM 3857 C CA . ASP A 1 489 ? -31.455 17.330 -15.904 1.00 93.94 489 ASP A CA 1
ATOM 3858 C C . ASP A 1 489 ? -30.604 16.948 -14.678 1.00 93.94 489 ASP A C 1
ATOM 3860 O O . ASP A 1 489 ? -31.125 16.575 -13.622 1.00 93.94 489 ASP A O 1
ATOM 3864 N N . HIS A 1 490 ? -29.285 17.094 -14.802 1.00 96.44 490 HIS A N 1
ATOM 3865 C CA . HIS A 1 490 ? -28.300 16.794 -13.773 1.00 96.44 490 HIS A CA 1
ATOM 3866 C C . HIS A 1 490 ? -27.763 18.048 -13.065 1.00 96.44 490 HIS A C 1
ATOM 3868 O O . HIS A 1 490 ? -26.929 17.921 -12.173 1.00 96.44 490 HIS A O 1
ATOM 3874 N N . LYS A 1 491 ? -28.258 19.249 -13.409 1.00 95.81 491 LYS A N 1
ATOM 3875 C CA . LYS A 1 491 ? -27.904 20.535 -12.777 1.00 95.81 491 LYS A CA 1
ATOM 3876 C C . LYS A 1 491 ? -28.881 20.897 -11.663 1.00 95.81 491 LYS A C 1
ATOM 3878 O O . LYS A 1 491 ? -29.750 21.753 -11.811 1.00 95.81 491 LYS A O 1
ATOM 3883 N N . THR A 1 492 ? -28.742 20.228 -10.529 1.00 95.31 492 THR A N 1
ATOM 3884 C CA . THR A 1 492 ? -29.611 20.418 -9.357 1.00 95.31 492 THR A CA 1
ATOM 3885 C C . THR A 1 492 ? -28.845 20.786 -8.096 1.00 95.31 492 THR A C 1
ATOM 3887 O O . THR A 1 492 ? -27.625 20.628 -8.039 1.00 95.31 492 THR A O 1
ATOM 3890 N N . GLU A 1 493 ? -29.577 21.207 -7.062 1.00 93.19 493 GLU A N 1
ATOM 3891 C CA . GLU A 1 493 ? -29.008 21.560 -5.762 1.00 93.19 493 GLU A CA 1
ATOM 3892 C C . GLU A 1 493 ? -28.121 20.448 -5.199 1.00 93.19 493 GLU A C 1
ATOM 3894 O O . GLU A 1 493 ? -26.988 20.723 -4.850 1.00 93.19 493 GLU A O 1
ATOM 3899 N N . HIS A 1 494 ? -28.540 19.180 -5.224 1.00 96.62 494 HIS A N 1
ATOM 3900 C CA . HIS A 1 494 ? -27.757 18.065 -4.660 1.00 96.62 494 HIS A CA 1
ATOM 3901 C C . HIS A 1 494 ? -26.846 17.334 -5.660 1.00 96.62 494 HIS A C 1
ATOM 3903 O O . HIS A 1 494 ? -26.415 16.197 -5.419 1.00 96.62 494 HIS A O 1
ATOM 3909 N N . SER A 1 495 ? -26.522 17.974 -6.781 1.00 96.69 495 SER A N 1
ATOM 3910 C CA . SER A 1 495 ? -25.542 17.437 -7.731 1.00 96.69 495 SER A CA 1
ATOM 3911 C C . SER A 1 495 ? -24.157 17.476 -7.098 1.00 96.69 495 SER A C 1
ATOM 3913 O O . SER A 1 495 ? -23.739 18.518 -6.594 1.00 96.69 495 SER A O 1
ATOM 3915 N N . ALA A 1 496 ? -23.437 16.360 -7.136 1.00 96.44 496 ALA A N 1
ATOM 3916 C CA . ALA A 1 496 ? -22.071 16.269 -6.636 1.00 96.44 496 ALA A CA 1
ATOM 3917 C C . ALA A 1 496 ? -21.187 15.578 -7.667 1.00 96.44 496 ALA A C 1
ATOM 3919 O O . ALA A 1 496 ? -21.661 14.748 -8.444 1.00 96.44 496 ALA A O 1
ATOM 3920 N N . TRP A 1 497 ? -19.909 15.949 -7.650 1.00 95.19 497 TRP A N 1
ATOM 3921 C CA . TRP A 1 497 ? -18.877 15.384 -8.513 1.00 95.19 497 TRP A CA 1
ATOM 3922 C C . TRP A 1 497 ? -18.920 13.847 -8.464 1.00 95.19 497 TRP A C 1
ATOM 3924 O O . TRP A 1 497 ? -18.995 13.276 -7.379 1.00 95.19 497 TRP A O 1
ATOM 3934 N N . GLU A 1 498 ? -18.906 13.197 -9.633 1.00 96.75 498 GLU A N 1
ATOM 3935 C CA . GLU A 1 498 ? -18.780 11.732 -9.791 1.00 96.75 498 GLU A CA 1
ATOM 3936 C C . GLU A 1 498 ? -19.889 10.837 -9.202 1.00 96.75 498 GLU A C 1
ATOM 3938 O O . GLU A 1 498 ? -19.716 9.617 -9.126 1.00 96.75 498 GLU A O 1
ATOM 3943 N N . THR A 1 499 ? -21.044 11.393 -8.818 1.00 97.69 499 THR A N 1
ATOM 3944 C CA . THR A 1 499 ? -22.131 10.611 -8.201 1.00 97.69 499 THR A CA 1
ATOM 3945 C C . THR A 1 499 ? -23.467 10.739 -8.940 1.00 97.69 499 THR A C 1
ATOM 3947 O O . THR A 1 499 ? -23.728 11.756 -9.584 1.00 97.69 499 THR A O 1
ATOM 3950 N N . PRO A 1 500 ? -24.370 9.750 -8.806 1.00 97.62 500 PRO A N 1
ATOM 3951 C CA . PRO A 1 500 ? -25.727 9.831 -9.340 1.00 97.62 500 PRO A CA 1
ATOM 3952 C C . PRO A 1 500 ? -26.476 11.080 -8.845 1.00 97.62 500 PRO A C 1
ATOM 3954 O O . PRO A 1 500 ? -26.521 11.349 -7.641 1.00 97.62 500 PRO A O 1
ATOM 3957 N N . THR A 1 501 ? -27.106 11.836 -9.753 1.00 97.81 501 THR A N 1
ATOM 3958 C CA . THR A 1 501 ? -27.898 13.022 -9.378 1.00 97.81 501 THR A CA 1
ATOM 3959 C C . THR A 1 501 ? -29.215 12.612 -8.702 1.00 97.81 501 THR A C 1
ATOM 3961 O O . THR A 1 501 ? -30.054 11.991 -9.361 1.00 97.81 501 THR A O 1
ATOM 3964 N N . PRO A 1 502 ? -29.474 12.995 -7.436 1.00 98.12 502 PRO A N 1
ATOM 3965 C CA . PRO A 1 502 ? -30.646 12.511 -6.702 1.00 98.12 502 PRO A CA 1
ATOM 3966 C C . PRO A 1 502 ? -31.999 12.787 -7.367 1.00 98.12 502 PRO A C 1
ATOM 3968 O O . PRO A 1 502 ? -32.855 11.907 -7.405 1.00 98.12 502 PRO A O 1
ATOM 3971 N N . SER A 1 503 ? -32.196 13.981 -7.933 1.00 97.00 503 SER A N 1
ATOM 3972 C CA . SER A 1 503 ? -33.444 14.371 -8.613 1.00 97.00 503 SER A CA 1
ATOM 3973 C C . SER A 1 503 ? -33.808 13.454 -9.777 1.00 97.00 503 SER A C 1
ATOM 3975 O O . SER A 1 503 ? -34.973 13.099 -9.939 1.00 97.00 503 SER A O 1
ATOM 3977 N N . TYR A 1 504 ? -32.814 13.073 -10.581 1.00 97.75 504 TYR A N 1
ATOM 3978 C CA . TYR A 1 504 ? -33.008 12.227 -11.747 1.00 97.75 504 TYR A CA 1
ATOM 3979 C C . TYR A 1 504 ? -33.432 10.823 -11.309 1.00 97.75 504 TYR A C 1
ATOM 3981 O O . TYR A 1 504 ? -34.480 10.323 -11.709 1.00 97.75 504 TYR A O 1
ATOM 3989 N N . TRP A 1 505 ? -32.655 10.207 -10.419 1.00 98.38 505 TRP A N 1
ATOM 3990 C CA . TRP A 1 505 ? -32.862 8.814 -10.026 1.00 98.38 505 TRP A CA 1
ATOM 3991 C C . TRP A 1 505 ? -34.113 8.615 -9.161 1.00 98.38 505 TRP A C 1
ATOM 3993 O O . TRP A 1 505 ? -34.854 7.656 -9.373 1.00 98.38 505 TRP A O 1
ATOM 4003 N N . THR A 1 506 ? -34.434 9.560 -8.273 1.00 98.12 506 THR A N 1
ATOM 4004 C CA . THR A 1 506 ? -35.678 9.502 -7.480 1.00 98.12 506 THR A CA 1
ATOM 4005 C C . THR A 1 506 ? -36.935 9.648 -8.335 1.00 98.12 506 THR A C 1
ATOM 4007 O O . THR A 1 506 ? -37.916 8.945 -8.095 1.00 98.12 506 THR A O 1
ATOM 4010 N N . LYS A 1 507 ? -36.902 10.462 -9.400 1.00 96.69 507 LYS A N 1
ATOM 4011 C CA . LYS A 1 507 ? -37.984 10.535 -10.401 1.00 96.69 507 LYS A CA 1
ATOM 4012 C C . LYS A 1 507 ? -38.194 9.205 -11.138 1.00 96.69 507 LYS A C 1
ATOM 4014 O O . LYS A 1 507 ? -39.295 8.938 -11.613 1.00 96.69 507 LYS A O 1
ATOM 4019 N N . HIS A 1 508 ? -37.158 8.371 -11.214 1.00 96.62 508 HIS A N 1
ATOM 4020 C CA . HIS A 1 508 ? -37.194 7.038 -11.814 1.00 96.62 508 HIS A CA 1
ATOM 4021 C C . HIS A 1 508 ? -37.391 5.905 -10.793 1.00 96.62 508 HIS A C 1
ATOM 4023 O O . HIS A 1 508 ? -37.201 4.741 -11.131 1.00 96.62 508 HIS A O 1
ATOM 4029 N N . GLY A 1 509 ? -37.815 6.223 -9.565 1.00 96.38 509 GLY A N 1
ATOM 4030 C CA . GLY A 1 509 ? -38.186 5.218 -8.567 1.00 96.38 509 GLY A CA 1
ATOM 4031 C C . GLY A 1 509 ? -37.004 4.568 -7.849 1.00 96.38 509 GLY A C 1
ATOM 4032 O O . GLY A 1 509 ? -37.173 3.487 -7.292 1.00 96.38 509 GLY A O 1
ATOM 4033 N N . TYR A 1 510 ? -35.832 5.208 -7.846 1.00 98.62 510 TYR A N 1
ATOM 4034 C CA . TYR A 1 510 ? -34.665 4.786 -7.070 1.00 98.62 510 TYR A CA 1
ATOM 4035 C C . TYR A 1 510 ? -34.506 5.620 -5.801 1.00 98.62 510 TYR A C 1
ATOM 4037 O O . TYR A 1 510 ? -34.748 6.826 -5.800 1.00 98.62 510 TYR A O 1
ATOM 4045 N N . VAL A 1 511 ? -34.008 4.998 -4.737 1.00 98.81 511 VAL A N 1
ATOM 4046 C CA . VAL A 1 511 ? -33.412 5.726 -3.613 1.00 98.81 511 VAL A CA 1
ATOM 4047 C C . VAL A 1 511 ? -31.930 5.932 -3.895 1.00 98.81 511 VAL A C 1
ATOM 4049 O O . VAL A 1 511 ? -31.261 5.015 -4.359 1.00 98.81 511 VAL A O 1
ATOM 4052 N N . VAL A 1 512 ? -31.403 7.120 -3.605 1.00 98.88 512 VAL A N 1
ATOM 4053 C CA . VAL A 1 512 ? -29.960 7.394 -3.677 1.00 98.88 512 VAL A CA 1
ATOM 4054 C C . VAL A 1 512 ? -29.411 7.533 -2.262 1.00 98.88 512 VAL A C 1
ATOM 4056 O O . VAL A 1 512 ? -29.915 8.337 -1.483 1.00 98.88 512 VAL A O 1
ATOM 4059 N N . VAL A 1 513 ? -28.376 6.764 -1.935 1.00 98.88 513 VAL A N 1
ATOM 4060 C CA . VAL A 1 513 ? -27.619 6.846 -0.681 1.00 98.88 513 VAL A CA 1
ATOM 4061 C C . VAL A 1 513 ? -26.208 7.317 -1.007 1.00 98.88 513 VAL A C 1
ATOM 4063 O O . VAL A 1 513 ? -25.488 6.655 -1.750 1.00 98.88 513 VAL A O 1
ATOM 4066 N N . ARG A 1 514 ? -25.800 8.454 -0.444 1.00 98.62 514 ARG A N 1
ATOM 4067 C CA . ARG A 1 514 ? -24.446 9.003 -0.604 1.00 98.62 514 ARG A CA 1
ATOM 4068 C C . ARG A 1 514 ? -23.777 9.098 0.758 1.00 98.62 514 ARG A C 1
ATOM 4070 O O . ARG A 1 514 ? -24.231 9.865 1.606 1.00 98.62 514 ARG A O 1
ATOM 4077 N N . ALA A 1 515 ? -22.717 8.333 0.970 1.00 98.38 515 ALA A N 1
ATOM 4078 C CA . ALA A 1 515 ? -22.063 8.193 2.263 1.00 98.38 515 ALA A CA 1
ATOM 4079 C C . ALA A 1 515 ? -20.625 8.718 2.257 1.00 98.38 515 ALA A C 1
ATOM 4081 O O . ALA A 1 515 ? -19.885 8.536 1.288 1.00 98.38 515 ALA A O 1
ATOM 4082 N N . ASP A 1 516 ? -20.247 9.350 3.367 1.00 98.00 516 ASP A N 1
ATOM 4083 C CA . ASP A 1 516 ? -18.865 9.727 3.642 1.00 98.00 516 ASP A CA 1
ATOM 4084 C C . ASP A 1 516 ? -18.089 8.512 4.145 1.00 98.00 516 ASP A C 1
ATOM 4086 O O . ASP A 1 516 ? -18.532 7.812 5.061 1.00 98.00 516 ASP A O 1
ATOM 4090 N N . GLU A 1 517 ? -16.906 8.300 3.583 1.00 96.44 517 GLU A N 1
ATOM 4091 C CA . GLU A 1 517 ? -15.965 7.298 4.071 1.00 96.44 517 GLU A CA 1
ATOM 4092 C C . GLU A 1 517 ? -15.463 7.589 5.488 1.00 96.44 517 GLU A C 1
ATOM 4094 O O . GLU A 1 517 ? -15.339 8.750 5.873 1.00 96.44 517 GLU A O 1
ATOM 4099 N N . SER A 1 518 ? -15.158 6.546 6.267 1.00 94.44 518 SER A N 1
ATOM 4100 C CA . SER A 1 518 ? -14.504 6.663 7.576 1.00 94.44 518 SER A CA 1
ATOM 4101 C C . SER A 1 518 ? -13.321 7.642 7.540 1.00 94.44 518 SER A C 1
ATOM 4103 O O . SER A 1 518 ? -12.422 7.526 6.710 1.00 94.44 518 SER A O 1
ATOM 4105 N N . GLY A 1 519 ? -13.325 8.622 8.447 1.00 95.06 519 GLY A N 1
ATOM 4106 C CA . GLY A 1 519 ? -12.314 9.684 8.502 1.00 95.06 519 GLY A CA 1
ATOM 4107 C C . GLY A 1 519 ? -12.528 10.841 7.516 1.00 95.06 519 GLY A C 1
ATOM 4108 O O . GLY A 1 519 ? -11.720 11.773 7.492 1.00 95.06 519 GLY A O 1
ATOM 4109 N N . SER A 1 520 ? -13.607 10.835 6.729 1.00 96.44 520 SER A N 1
ATOM 4110 C CA . SER A 1 520 ? -13.997 11.921 5.825 1.00 96.44 520 SER A CA 1
ATOM 4111 C C . SER A 1 520 ? -15.375 12.485 6.167 1.00 96.44 520 SER A C 1
ATOM 4113 O O . SER A 1 520 ? -16.231 11.840 6.766 1.00 96.44 520 SER A O 1
ATOM 4115 N N . GLY A 1 521 ? -15.588 13.732 5.774 1.00 96.00 521 GLY A N 1
ATOM 4116 C CA . GLY A 1 521 ? -16.824 14.468 5.891 1.00 96.00 521 GLY A CA 1
ATOM 4117 C C . GLY A 1 521 ? -17.368 14.469 7.314 1.00 96.00 521 GLY A C 1
ATOM 4118 O O . GLY A 1 521 ? -16.770 15.041 8.225 1.00 96.00 521 GLY A O 1
ATOM 4119 N N . GLN A 1 522 ? -18.543 13.872 7.478 1.00 96.19 522 GLN A N 1
ATOM 4120 C CA . GLN A 1 522 ? -19.222 13.739 8.764 1.00 96.19 522 GLN A CA 1
ATOM 4121 C C . GLN A 1 522 ? -19.011 12.351 9.407 1.00 96.19 522 GLN A C 1
ATOM 4123 O O . GLN A 1 522 ? -19.553 12.093 10.481 1.00 96.19 522 GLN A O 1
ATOM 4128 N N . SER A 1 523 ? -18.236 11.461 8.780 1.00 95.94 523 SER A N 1
ATOM 4129 C CA . SER A 1 523 ? -17.920 10.122 9.286 1.00 95.94 523 SER A CA 1
ATOM 4130 C C . SER A 1 523 ? -16.629 10.138 10.118 1.00 95.94 523 SER A C 1
ATOM 4132 O O . SER A 1 523 ? -15.553 10.389 9.564 1.00 95.94 523 SER A O 1
ATOM 4134 N N . PRO A 1 524 ? -16.680 9.840 11.430 1.00 93.12 524 PRO A N 1
ATOM 4135 C CA . PRO A 1 524 ? -15.475 9.745 12.248 1.00 93.12 524 PRO A CA 1
ATOM 4136 C C . PRO A 1 524 ? -14.555 8.614 11.774 1.00 93.12 524 PRO A C 1
ATOM 4138 O O . PRO A 1 524 ? -14.967 7.691 11.069 1.00 93.12 524 PRO A O 1
ATOM 4141 N N . GLY A 1 525 ? -13.292 8.664 12.192 1.00 89.88 525 GLY A N 1
ATOM 4142 C CA . GLY A 1 525 ? -12.333 7.585 11.967 1.00 89.88 525 GLY A CA 1
ATOM 4143 C C . GLY A 1 525 ? -10.989 8.062 11.437 1.00 89.88 525 GLY A C 1
ATOM 4144 O O . GLY A 1 525 ? -10.683 9.253 11.437 1.00 89.88 525 GLY A O 1
ATOM 4145 N N . PHE A 1 526 ? -10.181 7.094 11.016 1.00 91.62 526 PHE A N 1
ATOM 4146 C CA . PHE A 1 526 ? -8.873 7.321 10.416 1.00 91.62 526 PHE A CA 1
ATOM 4147 C C . PHE A 1 526 ? -9.020 7.369 8.891 1.00 91.62 526 PHE A C 1
ATOM 4149 O O . PHE A 1 526 ? -9.532 6.422 8.297 1.00 91.62 526 PHE A O 1
ATOM 4156 N N . LEU A 1 527 ? -8.582 8.464 8.270 1.00 94.75 527 LEU A N 1
ATOM 4157 C CA . LEU A 1 527 ? -8.646 8.665 6.825 1.00 94.75 527 LEU A CA 1
ATOM 4158 C C . LEU A 1 527 ? -7.532 7.860 6.136 1.00 94.75 527 LEU A C 1
ATOM 4160 O O . LEU A 1 527 ? -6.402 8.337 6.007 1.00 94.75 527 LEU A O 1
ATOM 4164 N N . ASP A 1 528 ? -7.868 6.639 5.717 1.00 91.81 528 ASP A N 1
ATOM 4165 C CA . ASP A 1 528 ? -7.013 5.719 4.953 1.00 91.81 528 ASP A CA 1
ATOM 4166 C C . ASP A 1 528 ? -7.806 5.154 3.778 1.00 91.81 528 ASP A C 1
ATOM 4168 O O . ASP A 1 528 ? -8.526 4.160 3.893 1.00 91.81 528 ASP A O 1
ATOM 4172 N N . CYS A 1 529 ? -7.718 5.863 2.659 1.00 92.19 529 CYS A N 1
ATOM 4173 C CA . CYS A 1 529 ? -8.459 5.546 1.452 1.00 92.19 529 CYS A CA 1
ATOM 4174 C C . CYS A 1 529 ? -7.991 4.223 0.835 1.00 92.19 529 CYS A C 1
ATOM 4176 O O . CYS A 1 529 ? -6.797 3.928 0.824 1.00 92.19 529 CYS A O 1
ATOM 4178 N N . LEU A 1 530 ? -8.930 3.464 0.258 1.00 88.75 530 LEU A N 1
ATOM 4179 C CA . LEU A 1 530 ? -8.674 2.140 -0.333 1.00 88.75 530 LEU A CA 1
ATOM 4180 C C . LEU A 1 530 ? -7.953 1.212 0.655 1.00 88.75 530 LEU A C 1
ATOM 4182 O O . LEU A 1 530 ? -6.936 0.606 0.324 1.00 88.75 530 LEU A O 1
ATOM 4186 N N . SER A 1 531 ? -8.490 1.124 1.873 1.00 89.56 531 SER A N 1
ATOM 4187 C CA . SER A 1 531 ? -8.011 0.259 2.953 1.00 89.56 531 SER A CA 1
ATOM 4188 C C . SER A 1 531 ? -9.023 -0.854 3.275 1.00 89.56 531 SER A C 1
ATOM 4190 O O . SER A 1 531 ? -10.192 -0.763 2.884 1.00 89.56 531 SER A O 1
ATOM 4192 N N . PRO A 1 532 ? -8.635 -1.899 4.033 1.00 87.25 532 PRO A N 1
ATOM 4193 C CA . PRO A 1 532 ? -9.579 -2.925 4.485 1.00 87.25 532 PRO A CA 1
ATOM 4194 C C . PRO A 1 532 ? -10.776 -2.337 5.247 1.00 87.25 532 PRO A C 1
ATOM 4196 O O . PRO A 1 532 ? -11.916 -2.716 4.991 1.00 87.25 532 PRO A O 1
ATOM 4199 N N . THR A 1 533 ? -10.528 -1.341 6.106 1.00 86.31 533 THR A N 1
ATOM 4200 C CA . THR A 1 533 ? -11.564 -0.633 6.877 1.00 86.31 533 THR A CA 1
ATOM 4201 C C . THR A 1 533 ? -12.594 0.034 5.970 1.00 86.31 533 THR A C 1
ATOM 4203 O O . THR A 1 533 ? -13.798 -0.050 6.229 1.00 86.31 533 THR A O 1
ATOM 4206 N N . THR A 1 534 ? -12.137 0.677 4.892 1.00 90.56 534 THR A N 1
ATOM 4207 C CA . THR A 1 534 ? -13.005 1.290 3.881 1.00 90.56 534 THR A CA 1
ATOM 4208 C C . THR A 1 534 ? -13.920 0.241 3.251 1.00 90.56 534 THR A C 1
ATOM 4210 O O . THR A 1 534 ? -15.128 0.451 3.160 1.00 90.56 534 THR A O 1
ATOM 4213 N N . ILE A 1 535 ? -13.377 -0.914 2.862 1.00 94.19 535 ILE A N 1
ATOM 4214 C CA . ILE A 1 535 ? -14.147 -1.965 2.182 1.00 94.19 535 ILE A CA 1
ATOM 4215 C C . ILE A 1 535 ? -15.124 -2.673 3.118 1.00 94.19 535 ILE A C 1
ATOM 4217 O O . ILE A 1 535 ? -16.258 -2.943 2.715 1.00 94.19 535 ILE A O 1
ATOM 4221 N N . ASP A 1 536 ? -14.737 -2.915 4.369 1.00 93.56 536 ASP A N 1
ATOM 4222 C CA . ASP A 1 536 ? -15.640 -3.473 5.377 1.00 93.56 536 ASP A CA 1
ATOM 4223 C C . ASP A 1 536 ? -16.805 -2.514 5.667 1.00 93.56 536 ASP A C 1
ATOM 4225 O O . ASP A 1 536 ? -17.967 -2.921 5.636 1.00 93.56 536 ASP A O 1
ATOM 4229 N N . SER A 1 537 ? -16.522 -1.219 5.830 1.00 96.69 537 SER A N 1
ATOM 4230 C CA . SER A 1 537 ? -17.559 -0.200 6.051 1.00 96.69 537 SER A CA 1
ATOM 4231 C C . SER A 1 537 ? -18.499 -0.058 4.849 1.00 96.69 537 SER A C 1
ATOM 4233 O O . SER A 1 537 ? -19.699 0.151 5.023 1.00 96.69 537 SER A O 1
ATOM 4235 N N . PHE A 1 538 ? -17.989 -0.218 3.622 1.00 98.19 538 PHE A N 1
ATOM 4236 C CA . PHE A 1 538 ? -18.831 -0.193 2.426 1.00 98.19 538 PHE A CA 1
ATOM 4237 C C . PHE A 1 538 ? -19.743 -1.428 2.341 1.00 98.19 538 PHE A C 1
ATOM 4239 O O . PHE A 1 538 ? -20.913 -1.298 1.982 1.00 98.19 538 PHE A O 1
ATOM 4246 N N . CYS A 1 539 ? -19.255 -2.616 2.726 1.00 98.38 539 CYS A N 1
ATOM 4247 C CA . CYS A 1 539 ? -20.107 -3.805 2.845 1.00 98.38 539 CYS A CA 1
ATOM 4248 C C . CYS A 1 539 ? -21.265 -3.545 3.816 1.00 98.38 539 CYS A C 1
ATOM 4250 O O . CYS A 1 539 ? -22.419 -3.802 3.483 1.00 98.38 539 CYS A O 1
ATOM 4252 N N . GLU A 1 540 ? -20.972 -2.976 4.986 1.00 98.25 540 GLU A N 1
ATOM 4253 C CA . GLU A 1 540 ? -21.977 -2.686 6.012 1.00 98.25 540 GLU A CA 1
ATOM 4254 C C . GLU A 1 540 ? -22.978 -1.604 5.575 1.00 98.25 540 GLU A C 1
ATOM 4256 O O . GLU A 1 540 ? -24.171 -1.739 5.845 1.00 98.25 540 GLU A O 1
ATOM 4261 N N . LEU A 1 541 ? -22.542 -0.587 4.820 1.00 98.69 541 LEU A N 1
ATOM 4262 C CA . LEU A 1 541 ? -23.445 0.392 4.201 1.00 98.69 541 LEU A CA 1
ATOM 4263 C C . LEU A 1 541 ? -24.441 -0.271 3.242 1.00 98.69 541 LEU A C 1
ATOM 4265 O O . LEU A 1 541 ? -25.623 0.072 3.250 1.00 98.69 541 LEU A O 1
ATOM 4269 N N . ILE A 1 542 ? -23.964 -1.196 2.405 1.00 98.88 542 ILE A N 1
ATOM 4270 C CA . ILE A 1 542 ? -24.797 -1.916 1.435 1.00 98.88 542 ILE A CA 1
ATOM 4271 C C . ILE A 1 542 ? -25.827 -2.780 2.166 1.00 98.88 542 ILE A C 1
ATOM 4273 O O . ILE A 1 542 ? -27.016 -2.716 1.846 1.00 98.88 542 ILE A O 1
ATOM 4277 N N . GLU A 1 543 ? -25.391 -3.543 3.169 1.00 98.69 543 GLU A N 1
ATOM 4278 C CA . GLU A 1 543 ? -26.273 -4.393 3.972 1.00 98.69 543 GLU A CA 1
ATOM 4279 C C . GLU A 1 543 ? -27.337 -3.548 4.679 1.00 98.69 543 GLU A C 1
ATOM 4281 O O . GLU A 1 543 ? -28.532 -3.811 4.524 1.00 98.69 543 GLU A O 1
ATOM 4286 N N . TRP A 1 544 ? -26.922 -2.469 5.348 1.00 98.56 544 TRP A N 1
ATOM 4287 C CA . TRP A 1 544 ? -27.826 -1.527 6.003 1.00 98.56 544 TRP A CA 1
ATOM 4288 C C . TRP A 1 544 ? -28.846 -0.938 5.026 1.00 98.56 544 TRP A C 1
ATOM 4290 O O . TRP A 1 544 ? -30.044 -0.954 5.311 1.00 98.56 544 TRP A O 1
ATOM 4300 N N . ALA A 1 545 ? -28.402 -0.463 3.859 1.00 98.69 545 ALA A N 1
ATOM 4301 C CA . ALA A 1 545 ? -29.271 0.129 2.846 1.00 98.69 545 ALA A CA 1
ATOM 4302 C C . ALA A 1 545 ? -30.272 -0.888 2.271 1.00 98.69 545 ALA A C 1
ATOM 4304 O O . ALA A 1 545 ? -31.404 -0.534 1.937 1.00 98.69 545 ALA A O 1
ATOM 4305 N N . SER A 1 546 ? -29.884 -2.163 2.175 1.00 98.69 546 SER A N 1
ATOM 4306 C CA . SER A 1 546 ? -30.768 -3.240 1.715 1.00 98.69 546 SER A CA 1
ATOM 4307 C C . SER A 1 546 ? -31.888 -3.570 2.713 1.00 98.69 546 SER A C 1
ATOM 4309 O O . SER A 1 546 ? -32.942 -4.062 2.316 1.00 98.69 546 SER A O 1
ATOM 4311 N N . GLU A 1 547 ? -31.691 -3.270 3.998 1.00 98.00 547 GLU A N 1
ATOM 4312 C CA . GLU A 1 547 ? -32.611 -3.642 5.080 1.00 98.00 547 GLU A CA 1
ATOM 4313 C C . GLU A 1 547 ? -33.553 -2.508 5.510 1.00 98.00 547 GLU A C 1
ATOM 4315 O O . GLU A 1 547 ? -34.443 -2.722 6.335 1.00 98.00 547 GLU A O 1
ATOM 4320 N N . GLN A 1 548 ? -33.409 -1.313 4.932 1.00 97.44 548 GLN A N 1
ATOM 4321 C CA . GLN A 1 548 ? -34.278 -0.183 5.254 1.00 97.44 548 GLN A CA 1
ATOM 4322 C C . GLN A 1 548 ? -35.730 -0.423 4.826 1.00 97.44 548 GLN A C 1
ATOM 4324 O O . GLN A 1 548 ? -36.018 -1.108 3.844 1.00 97.44 548 GLN A O 1
ATOM 4329 N N . THR A 1 549 ? -36.677 0.193 5.537 1.00 96.12 549 THR A N 1
ATOM 4330 C CA . THR A 1 549 ? -38.121 0.003 5.301 1.00 96.12 549 THR A CA 1
ATOM 4331 C C . THR A 1 549 ? -38.569 0.434 3.905 1.00 96.12 549 THR A C 1
ATOM 4333 O O . THR A 1 549 ? -39.473 -0.180 3.344 1.00 96.12 549 THR A O 1
ATOM 4336 N N . TRP A 1 550 ? -37.900 1.438 3.337 1.00 96.44 550 TRP A N 1
ATOM 4337 C CA . TRP A 1 550 ? -38.100 1.954 1.981 1.00 96.44 550 TRP A CA 1
ATOM 4338 C C . TRP A 1 550 ? -37.342 1.166 0.901 1.00 96.44 550 TRP A C 1
ATOM 4340 O O . TRP A 1 550 ? -37.494 1.458 -0.284 1.00 96.44 550 TRP A O 1
ATOM 4350 N N . SER A 1 551 ? -36.516 0.188 1.280 1.00 98.38 551 SER A N 1
ATOM 4351 C CA . SER A 1 551 ? -35.691 -0.595 0.360 1.00 98.38 551 SER A CA 1
ATOM 4352 C C . SER A 1 551 ? -36.416 -1.852 -0.114 1.00 98.38 551 SER A C 1
ATOM 4354 O O . SER A 1 551 ? -37.065 -2.555 0.665 1.00 98.38 551 SER A O 1
ATOM 4356 N N . ASN A 1 552 ? -36.279 -2.181 -1.400 1.00 98.12 552 ASN A N 1
ATOM 4357 C CA . ASN A 1 552 ? -36.755 -3.448 -1.963 1.00 98.12 552 ASN A CA 1
ATOM 4358 C C . ASN A 1 552 ? -35.767 -4.615 -1.749 1.00 98.12 552 ASN A C 1
ATOM 4360 O O . ASN A 1 552 ? -35.994 -5.710 -2.266 1.00 98.12 552 ASN A O 1
ATOM 4364 N N . GLY A 1 553 ? -34.676 -4.384 -1.010 1.00 98.50 553 GLY A N 1
ATOM 4365 C CA . GLY A 1 553 ? -33.632 -5.372 -0.738 1.00 98.50 553 GLY A CA 1
ATOM 4366 C C . GLY A 1 553 ? -32.521 -5.440 -1.785 1.00 98.50 553 GLY A C 1
ATOM 4367 O O . GLY A 1 553 ? -31.571 -6.194 -1.587 1.00 98.50 553 GLY A O 1
ATOM 4368 N N . LYS A 1 554 ? -32.609 -4.678 -2.885 1.00 98.81 554 LYS A N 1
ATOM 4369 C CA . LYS A 1 554 ? -31.600 -4.656 -3.950 1.00 98.81 554 LYS A CA 1
ATOM 4370 C C . LYS A 1 554 ? -30.851 -3.328 -3.982 1.00 98.81 554 LYS A C 1
ATOM 4372 O O . LYS A 1 554 ? -31.440 -2.269 -4.204 1.00 98.81 554 LYS A O 1
ATOM 4377 N N . VAL A 1 555 ? -29.535 -3.411 -3.834 1.00 98.94 555 VAL A N 1
ATOM 4378 C CA . VAL A 1 555 ? -28.606 -2.283 -3.909 1.00 98.94 555 VAL A CA 1
ATOM 4379 C C . VAL A 1 555 ? -27.774 -2.398 -5.183 1.00 98.94 555 VAL A C 1
ATOM 4381 O O . VAL A 1 555 ? -27.183 -3.441 -5.463 1.00 98.94 555 VAL A O 1
ATOM 4384 N N . GLY A 1 556 ? -27.738 -1.324 -5.963 1.00 98.88 556 GLY A N 1
ATOM 4385 C CA . GLY A 1 556 ? -26.814 -1.114 -7.066 1.00 98.88 556 GLY A CA 1
ATOM 4386 C C . GLY A 1 556 ? -25.717 -0.129 -6.693 1.00 98.88 556 GLY A C 1
ATOM 4387 O O . GLY A 1 556 ? -25.954 0.807 -5.928 1.00 98.88 556 GLY A O 1
ATOM 4388 N N . LEU A 1 557 ? -24.533 -0.308 -7.267 1.00 98.88 557 LEU A N 1
ATOM 4389 C CA . LEU A 1 557 ? -23.446 0.664 -7.155 1.00 98.88 557 LEU A CA 1
ATOM 4390 C C . LEU A 1 557 ? -23.259 1.374 -8.494 1.00 98.88 557 LEU A C 1
ATOM 4392 O O . LEU A 1 557 ? -23.209 0.729 -9.540 1.00 98.88 557 LEU A O 1
ATOM 4396 N N . LEU A 1 558 ? -23.187 2.702 -8.457 1.00 98.62 558 LEU A N 1
ATOM 4397 C CA . LEU A 1 558 ? -23.011 3.553 -9.632 1.00 98.62 558 LEU A CA 1
ATOM 4398 C C . LEU A 1 558 ? -22.227 4.800 -9.225 1.00 98.62 558 LEU A C 1
ATOM 4400 O O . LEU A 1 558 ? -22.651 5.537 -8.338 1.00 98.62 558 LEU A O 1
ATOM 4404 N N . GLY A 1 559 ? -21.110 5.057 -9.896 1.00 97.88 559 GLY A N 1
ATOM 4405 C CA . GLY A 1 559 ? -20.271 6.222 -9.645 1.00 97.88 559 GLY A CA 1
ATOM 4406 C C . GLY A 1 559 ? -18.985 6.166 -10.456 1.00 97.88 559 GLY A C 1
ATOM 4407 O O . GLY A 1 559 ? -18.658 5.122 -11.026 1.00 97.88 559 GLY A O 1
ATOM 4408 N N . ILE A 1 560 ? -18.286 7.298 -10.499 1.00 97.88 560 ILE A N 1
ATOM 4409 C CA . ILE A 1 560 ? -17.068 7.479 -11.293 1.00 97.88 560 ILE A CA 1
ATOM 4410 C C . ILE A 1 560 ? -15.819 7.348 -10.401 1.00 97.88 560 ILE A C 1
ATOM 4412 O O . ILE A 1 560 ? -15.891 7.574 -9.191 1.00 97.88 560 ILE A O 1
ATOM 4416 N N . SER A 1 561 ? -14.661 7.010 -10.974 1.00 96.50 561 SER A N 1
ATOM 4417 C CA . SER A 1 561 ? -13.348 7.108 -10.320 1.00 96.50 561 SER A CA 1
ATOM 4418 C C . SER A 1 561 ? -13.259 6.272 -9.049 1.00 96.50 561 SER A C 1
ATOM 4420 O O . SER A 1 561 ? -13.409 5.056 -9.107 1.00 96.50 561 SER A O 1
ATOM 4422 N N . TYR A 1 562 ? -13.053 6.892 -7.885 1.00 97.12 562 TYR A N 1
ATOM 4423 C CA . TYR A 1 562 ? -13.024 6.231 -6.586 1.00 97.12 562 TYR A CA 1
ATOM 4424 C C . TYR A 1 562 ? -14.315 5.458 -6.302 1.00 97.12 562 TYR A C 1
ATOM 4426 O O . TYR A 1 562 ? -14.269 4.317 -5.839 1.00 97.12 562 TYR A O 1
ATOM 4434 N N . PHE A 1 563 ? -15.468 6.048 -6.637 1.00 98.06 563 PHE A N 1
ATOM 4435 C CA . PHE A 1 563 ? -16.769 5.396 -6.491 1.00 98.06 563 PHE A CA 1
ATOM 4436 C C . PHE A 1 563 ? -16.977 4.265 -7.500 1.00 98.06 563 PHE A C 1
ATOM 4438 O O . PHE A 1 563 ? -17.856 3.439 -7.284 1.00 98.06 563 PHE A O 1
ATOM 4445 N N . GLY A 1 564 ? -16.208 4.226 -8.593 1.00 97.31 564 GLY A N 1
ATOM 4446 C CA . GLY A 1 564 ? -16.154 3.105 -9.533 1.00 97.31 564 GLY A CA 1
ATOM 4447 C C . GLY A 1 564 ? -15.166 2.020 -9.089 1.00 97.31 564 GLY A C 1
ATOM 4448 O O . GLY A 1 564 ? -15.483 0.835 -9.126 1.00 97.31 564 GLY A O 1
ATOM 4449 N N . ALA A 1 565 ? -13.983 2.417 -8.621 1.00 96.94 565 ALA A N 1
ATOM 4450 C CA . ALA A 1 565 ? -12.886 1.531 -8.244 1.00 96.94 565 ALA A CA 1
ATOM 4451 C C . ALA A 1 565 ? -13.228 0.662 -7.025 1.00 96.94 565 ALA A C 1
ATOM 4453 O O . ALA A 1 565 ? -13.010 -0.551 -7.036 1.00 96.94 565 ALA A O 1
ATOM 4454 N N . THR A 1 566 ? -13.842 1.254 -5.995 1.00 96.81 566 THR A N 1
ATOM 4455 C CA . THR A 1 566 ? -14.250 0.521 -4.784 1.00 96.81 566 THR A CA 1
ATOM 4456 C C . THR A 1 566 ? -15.359 -0.501 -5.046 1.00 96.81 566 THR A C 1
ATOM 4458 O O . THR A 1 566 ? -15.495 -1.449 -4.270 1.00 96.81 566 THR A O 1
ATOM 4461 N N . GLN A 1 567 ? -16.105 -0.388 -6.157 1.00 98.38 567 GLN A N 1
ATOM 4462 C CA . GLN A 1 567 ? -17.144 -1.363 -6.516 1.00 98.38 567 GLN A CA 1
ATOM 4463 C C . GLN A 1 567 ? -16.555 -2.748 -6.770 1.00 98.38 567 GLN A C 1
ATOM 4465 O O . GLN A 1 567 ? -17.151 -3.741 -6.364 1.00 98.38 567 GLN A O 1
ATOM 4470 N N . TRP A 1 568 ? -15.377 -2.831 -7.399 1.00 98.19 568 TRP A N 1
ATOM 4471 C CA . TRP A 1 568 ? -14.710 -4.110 -7.649 1.00 98.19 568 TRP A CA 1
ATOM 4472 C C . TRP A 1 568 ? -14.357 -4.819 -6.340 1.00 98.19 568 TRP A C 1
ATOM 4474 O O . TRP A 1 568 ? -14.673 -5.996 -6.162 1.00 98.19 568 TRP A O 1
ATOM 4484 N N . GLN A 1 569 ? -13.752 -4.075 -5.412 1.00 95.81 569 GLN A N 1
ATOM 4485 C CA . GLN A 1 569 ? -13.318 -4.572 -4.108 1.00 95.81 569 GLN A CA 1
ATOM 4486 C C . GLN A 1 569 ? -14.506 -5.022 -3.256 1.00 95.81 569 GLN A C 1
ATOM 4488 O O . GLN A 1 569 ? -14.512 -6.140 -2.742 1.00 95.81 569 GLN A O 1
ATOM 4493 N N . VAL A 1 570 ? -15.541 -4.184 -3.136 1.00 97.81 570 VAL A N 1
ATOM 4494 C CA . VAL A 1 570 ? -16.711 -4.504 -2.309 1.00 97.81 570 VAL A CA 1
ATOM 4495 C C . VAL A 1 570 ? -17.564 -5.615 -2.934 1.00 97.81 570 VAL A C 1
ATOM 4497 O O . VAL A 1 570 ? -18.065 -6.477 -2.218 1.00 97.81 570 VAL A O 1
ATOM 4500 N N . ALA A 1 571 ? -17.681 -5.682 -4.265 1.00 98.56 571 ALA A N 1
ATOM 4501 C CA . ALA A 1 571 ? -18.441 -6.743 -4.925 1.00 98.56 571 ALA A CA 1
ATOM 4502 C C . ALA A 1 571 ? -17.779 -8.118 -4.780 1.00 98.56 571 ALA A C 1
ATOM 4504 O O . ALA A 1 571 ? -18.483 -9.114 -4.615 1.00 98.56 571 ALA A O 1
ATOM 4505 N N . ALA A 1 572 ? -16.443 -8.178 -4.765 1.00 97.81 572 ALA A N 1
ATOM 4506 C CA . ALA A 1 572 ? -15.707 -9.410 -4.486 1.00 97.81 572 ALA A CA 1
ATOM 4507 C C . ALA A 1 572 ? -15.958 -9.938 -3.059 1.00 97.81 572 ALA A C 1
ATOM 4509 O O . ALA A 1 572 ? -15.865 -11.139 -2.816 1.00 97.81 572 ALA A O 1
ATOM 4510 N N . ARG A 1 573 ? -16.346 -9.064 -2.119 1.00 97.06 573 ARG A N 1
ATOM 4511 C CA . ARG A 1 573 ? -16.737 -9.441 -0.748 1.00 97.06 573 ARG A CA 1
ATOM 4512 C C . ARG A 1 573 ? -18.169 -9.967 -0.636 1.00 97.06 573 ARG A C 1
ATOM 4514 O O . ARG A 1 573 ? -18.513 -10.524 0.401 1.00 97.06 573 ARG A O 1
ATOM 4521 N N . ARG A 1 574 ? -18.977 -9.830 -1.695 1.00 97.62 574 ARG A N 1
ATOM 4522 C CA . ARG A 1 574 ? -20.358 -10.337 -1.804 1.00 97.62 574 ARG A CA 1
ATOM 4523 C C . ARG A 1 574 ? -21.271 -9.940 -0.622 1.00 97.62 574 ARG A C 1
ATOM 4525 O O . ARG A 1 574 ? -21.907 -10.821 -0.038 1.00 97.62 574 ARG A O 1
ATOM 4532 N N . PRO A 1 575 ? -21.359 -8.647 -0.254 1.00 98.00 575 PRO A N 1
ATOM 4533 C CA . PRO A 1 575 ? -22.242 -8.205 0.824 1.00 98.00 575 PRO A CA 1
ATOM 4534 C C . PRO A 1 575 ? -23.708 -8.509 0.504 1.00 98.00 575 PRO A C 1
ATOM 4536 O O . PRO A 1 575 ? -24.136 -8.473 -0.658 1.00 98.00 575 PRO A O 1
ATOM 4539 N N . LYS A 1 576 ? -24.501 -8.784 1.544 1.00 97.56 576 LYS A N 1
ATOM 4540 C CA . LYS A 1 576 ? -25.935 -9.046 1.382 1.00 97.56 576 LYS A CA 1
ATOM 4541 C C . LYS A 1 576 ? -26.631 -7.822 0.770 1.00 97.56 576 LYS A C 1
ATOM 4543 O O . LYS A 1 576 ? -26.397 -6.688 1.168 1.00 97.56 576 LYS A O 1
ATOM 4548 N N . GLY A 1 577 ? -27.507 -8.072 -0.202 1.00 98.25 577 GLY A N 1
ATOM 4549 C CA . GLY A 1 577 ? -28.309 -7.039 -0.864 1.00 98.25 577 GLY A CA 1
ATOM 4550 C C . GLY A 1 577 ? -27.665 -6.410 -2.103 1.00 98.25 577 GLY A C 1
ATOM 4551 O O . GLY A 1 577 ? -28.387 -5.811 -2.900 1.00 98.25 577 GLY A O 1
ATOM 4552 N N . LEU A 1 578 ? -26.356 -6.583 -2.335 1.00 98.88 578 LEU A N 1
ATOM 4553 C CA . LEU A 1 578 ? -25.725 -6.130 -3.578 1.00 98.88 578 LEU A CA 1
ATOM 4554 C C . LEU A 1 578 ? -26.254 -6.929 -4.775 1.00 98.88 578 LEU A C 1
ATOM 4556 O O . LEU A 1 578 ? -26.136 -8.153 -4.818 1.00 98.88 578 LEU A O 1
ATOM 4560 N N . ALA A 1 579 ? -26.821 -6.232 -5.756 1.00 98.81 579 ALA A N 1
ATOM 4561 C CA . ALA A 1 579 ? -27.535 -6.844 -6.872 1.00 98.81 579 ALA A CA 1
ATOM 4562 C C . ALA A 1 579 ? -27.003 -6.447 -8.258 1.00 98.81 579 ALA A C 1
ATOM 4564 O O . ALA A 1 579 ? -27.272 -7.167 -9.216 1.00 98.81 579 ALA A O 1
ATOM 4565 N N . ALA A 1 580 ? -26.263 -5.341 -8.388 1.00 98.88 580 ALA A N 1
ATOM 4566 C CA . ALA A 1 580 ? -25.575 -4.954 -9.624 1.00 98.88 580 ALA A CA 1
ATOM 4567 C C . ALA A 1 580 ? -24.483 -3.904 -9.356 1.00 98.88 580 ALA A C 1
ATOM 4569 O O . ALA A 1 580 ? -24.595 -3.128 -8.406 1.00 98.88 580 ALA A O 1
ATOM 4570 N N . ILE A 1 581 ? -23.463 -3.835 -10.213 1.00 98.88 581 ILE A N 1
ATOM 4571 C CA . ILE A 1 581 ? -22.444 -2.772 -10.181 1.00 98.88 581 ILE A CA 1
ATOM 4572 C C . ILE A 1 581 ? -22.258 -2.124 -11.557 1.00 98.88 581 ILE A C 1
ATOM 4574 O O . ILE A 1 581 ? -22.354 -2.783 -12.594 1.00 98.88 581 ILE A O 1
ATOM 4578 N N . VAL A 1 582 ? -21.965 -0.828 -11.567 1.00 98.88 582 VAL A N 1
ATOM 4579 C CA . VAL A 1 582 ? -21.622 -0.046 -12.759 1.00 98.88 582 VAL A CA 1
ATOM 4580 C C . VAL A 1 582 ? -20.340 0.739 -12.458 1.00 98.88 582 VAL A C 1
ATOM 4582 O O . VAL A 1 582 ? -20.401 1.929 -12.122 1.00 98.88 582 VAL A O 1
ATOM 4585 N N . PRO A 1 583 ? -19.169 0.075 -12.503 1.00 98.44 583 PRO A N 1
ATOM 4586 C CA . PRO A 1 583 ? -17.884 0.739 -12.332 1.00 98.44 583 PRO A CA 1
ATOM 4587 C C . PRO A 1 583 ? -17.596 1.604 -13.564 1.00 98.44 583 PRO A C 1
ATOM 4589 O O . PRO A 1 583 ? -17.095 1.123 -14.585 1.00 98.44 583 PRO A O 1
ATOM 4592 N N . TRP A 1 584 ? -17.943 2.887 -13.472 1.00 98.50 584 TRP A N 1
ATOM 4593 C CA . TRP A 1 584 ? -17.707 3.873 -14.520 1.00 98.50 584 TRP A CA 1
ATOM 4594 C C . TRP A 1 584 ? -16.332 4.496 -14.321 1.00 98.50 584 TRP A C 1
ATOM 4596 O O . TRP A 1 584 ? -16.110 5.138 -13.304 1.00 98.50 584 TRP A O 1
ATOM 4606 N N . GLU A 1 585 ? -15.394 4.285 -15.245 1.00 97.44 585 GLU A N 1
ATOM 4607 C CA . GLU A 1 585 ? -14.003 4.736 -15.078 1.00 97.44 585 GLU A CA 1
ATOM 4608 C C . GLU A 1 585 ? -13.455 4.408 -13.678 1.00 97.44 585 GLU A C 1
ATOM 4610 O O . GLU A 1 585 ? -13.131 5.285 -12.886 1.00 97.44 585 GLU A O 1
ATOM 4615 N N . GLY A 1 586 ? -13.426 3.120 -13.339 1.00 96.56 586 GLY A N 1
ATOM 4616 C CA . GLY A 1 586 ? -13.022 2.612 -12.032 1.00 96.56 586 GLY A CA 1
ATOM 4617 C C . GLY A 1 586 ? -11.926 1.571 -12.192 1.00 96.56 586 GLY A C 1
ATOM 4618 O O . GLY A 1 586 ? -12.165 0.501 -12.760 1.00 96.56 586 GLY A O 1
ATOM 4619 N N . PHE A 1 587 ? -10.730 1.861 -11.676 1.00 96.06 587 PHE A N 1
ATOM 4620 C CA . PHE A 1 587 ? -9.617 0.917 -11.759 1.00 96.06 587 PHE A CA 1
ATOM 4621 C C . PHE A 1 587 ? -9.865 -0.322 -10.887 1.00 96.06 587 PHE A C 1
ATOM 4623 O O . PHE A 1 587 ? -10.595 -0.250 -9.902 1.00 96.06 587 PHE A O 1
ATOM 4630 N N . SER A 1 588 ? -9.239 -1.452 -11.224 1.00 96.25 588 SER A N 1
ATOM 4631 C CA . SER A 1 588 ? -9.470 -2.739 -10.539 1.00 96.25 588 SER A CA 1
ATOM 4632 C C . SER A 1 588 ? -8.262 -3.229 -9.739 1.00 96.25 588 SER A C 1
ATOM 4634 O O . SER A 1 588 ? -8.402 -4.054 -8.841 1.00 96.25 588 SER A O 1
ATOM 4636 N N . ASP A 1 589 ? -7.074 -2.713 -10.045 1.00 94.88 589 ASP A N 1
ATOM 4637 C CA . ASP A 1 589 ? -5.814 -3.059 -9.405 1.00 94.88 589 ASP A CA 1
ATOM 4638 C C . ASP A 1 589 ? -5.116 -1.781 -8.950 1.00 94.88 589 ASP A C 1
ATOM 4640 O O . ASP A 1 589 ? -4.490 -1.071 -9.738 1.00 94.88 589 ASP A O 1
ATOM 4644 N N . PHE A 1 590 ? -5.209 -1.492 -7.654 1.00 92.50 590 PHE A N 1
ATOM 4645 C CA . PHE A 1 590 ? -4.693 -0.245 -7.099 1.00 92.50 590 PHE A CA 1
ATOM 4646 C C . PHE A 1 590 ? -3.176 -0.065 -7.304 1.00 92.50 590 PHE A C 1
ATOM 4648 O O . PHE A 1 590 ? -2.693 1.064 -7.421 1.00 92.50 590 PHE A O 1
ATOM 4655 N N . TYR A 1 591 ? -2.425 -1.167 -7.421 1.00 95.06 591 TYR A N 1
ATOM 4656 C CA . TYR A 1 591 ? -1.002 -1.126 -7.743 1.00 95.06 591 TYR A CA 1
ATOM 4657 C C . TYR A 1 591 ? -0.795 -0.793 -9.219 1.00 95.06 591 TYR A C 1
ATOM 4659 O O . TYR A 1 591 ? -0.211 0.233 -9.547 1.00 95.06 591 TYR A O 1
ATOM 4667 N N . ARG A 1 592 ? -1.270 -1.659 -10.122 1.00 95.25 592 ARG A N 1
ATOM 4668 C CA . ARG A 1 592 ? -0.890 -1.600 -11.546 1.00 95.25 592 ARG A CA 1
ATOM 4669 C C . ARG A 1 592 ? -1.596 -0.500 -12.328 1.00 95.25 592 ARG A C 1
ATOM 4671 O O . ARG A 1 592 ? -1.052 -0.054 -13.335 1.00 95.25 592 ARG A O 1
ATOM 4678 N N . ASP A 1 593 ? -2.795 -0.121 -11.898 1.00 94.50 593 ASP A N 1
ATOM 4679 C CA . ASP A 1 593 ? -3.659 0.796 -12.639 1.00 94.50 593 ASP A CA 1
ATOM 4680 C C . ASP A 1 593 ? -3.562 2.239 -12.122 1.00 94.50 593 ASP A C 1
ATOM 4682 O O . ASP A 1 593 ? -3.842 3.153 -12.883 1.00 94.50 593 ASP A O 1
ATOM 4686 N N . ALA A 1 594 ? -3.199 2.450 -10.848 1.00 92.12 594 ALA A N 1
ATOM 4687 C CA . ALA A 1 594 ? -3.281 3.777 -10.226 1.00 92.12 594 ALA A CA 1
ATOM 4688 C C . ALA A 1 594 ? -1.964 4.295 -9.644 1.00 92.12 594 ALA A C 1
ATOM 4690 O O . ALA A 1 594 ? -1.567 5.425 -9.918 1.00 92.12 594 ALA A O 1
ATOM 4691 N N . THR A 1 595 ? -1.295 3.508 -8.798 1.00 93.38 595 THR A N 1
ATOM 4692 C CA . THR A 1 595 ? -0.160 4.027 -8.012 1.00 93.38 595 THR A CA 1
ATOM 4693 C C . THR A 1 595 ? 1.199 3.647 -8.582 1.00 93.38 595 THR A C 1
ATOM 4695 O O . THR A 1 595 ? 2.164 4.368 -8.340 1.00 93.38 595 THR A O 1
ATOM 4698 N N . ARG A 1 596 ? 1.313 2.547 -9.341 1.00 94.88 596 ARG A N 1
ATOM 4699 C CA . ARG A 1 596 ? 2.588 2.030 -9.861 1.00 94.88 596 ARG A CA 1
ATOM 4700 C C . ARG A 1 596 ? 2.482 1.456 -11.280 1.00 94.88 596 ARG A C 1
ATOM 4702 O O . ARG A 1 596 ? 2.465 0.237 -11.483 1.00 94.88 596 ARG A O 1
ATOM 4709 N N . HIS A 1 597 ? 2.495 2.327 -12.288 1.00 95.94 597 HIS A N 1
ATOM 4710 C CA . HIS A 1 597 ? 2.516 1.915 -13.695 1.00 95.94 597 HIS A CA 1
ATOM 4711 C C . HIS A 1 597 ? 3.856 1.265 -14.047 1.00 95.94 597 HIS A C 1
ATOM 4713 O O . HIS A 1 597 ? 4.916 1.870 -13.890 1.00 95.94 597 HIS A O 1
ATOM 4719 N N . GLY A 1 598 ? 3.834 -0.002 -14.469 1.00 96.50 598 GLY A N 1
ATOM 4720 C CA . GLY A 1 598 ? 5.069 -0.725 -14.782 1.00 96.50 598 GLY A CA 1
ATOM 4721 C C . GLY A 1 598 ? 6.021 -0.902 -13.589 1.00 96.50 598 GLY A C 1
ATOM 4722 O O . GLY A 1 598 ? 7.204 -1.166 -13.802 1.00 96.50 598 GLY A O 1
ATOM 4723 N N . GLY A 1 599 ? 5.536 -0.717 -12.352 1.00 96.69 599 GLY A N 1
ATOM 4724 C CA . GLY A 1 599 ? 6.352 -0.691 -11.132 1.00 96.69 599 GLY A CA 1
ATOM 4725 C C . GLY A 1 599 ? 6.982 0.670 -10.782 1.00 96.69 599 GLY A C 1
ATOM 4726 O O . GLY A 1 599 ? 7.752 0.757 -9.820 1.00 96.69 599 GLY A O 1
ATOM 4727 N N . ILE A 1 600 ? 6.661 1.726 -11.534 1.00 96.88 600 ILE A N 1
ATOM 4728 C CA . ILE A 1 600 ? 7.140 3.103 -11.336 1.00 96.88 600 ILE A CA 1
ATOM 4729 C C . ILE A 1 600 ? 6.066 3.899 -10.598 1.00 96.88 600 ILE A C 1
ATOM 4731 O O . ILE A 1 600 ? 4.914 3.890 -11.027 1.00 96.88 600 ILE A O 1
ATOM 4735 N N . LEU A 1 601 ? 6.422 4.588 -9.512 1.00 96.19 601 LEU A N 1
ATOM 4736 C CA . LEU A 1 601 ? 5.466 5.377 -8.730 1.00 96.19 601 LEU A CA 1
ATOM 4737 C C . LEU A 1 601 ? 4.842 6.504 -9.572 1.00 96.19 601 LEU A C 1
ATOM 4739 O O . LEU A 1 601 ? 5.555 7.352 -10.102 1.00 96.19 601 LEU A O 1
ATOM 4743 N N . CYS A 1 602 ? 3.511 6.522 -9.652 1.00 94.50 602 CYS A N 1
ATOM 4744 C CA . CYS A 1 602 ? 2.716 7.620 -10.196 1.00 94.50 602 CYS A CA 1
ATOM 4745 C C . CYS A 1 602 ? 2.285 8.538 -9.042 1.00 94.50 602 CYS A C 1
ATOM 4747 O O . CYS A 1 602 ? 1.310 8.269 -8.338 1.00 94.50 602 CYS A O 1
ATOM 4749 N N . ASN A 1 603 ? 3.048 9.602 -8.799 1.00 91.12 603 ASN A N 1
ATOM 4750 C CA . ASN A 1 603 ? 2.932 10.438 -7.603 1.00 91.12 603 ASN A CA 1
ATOM 4751 C C . ASN A 1 603 ? 2.026 11.662 -7.808 1.00 91.12 603 ASN A C 1
ATOM 4753 O O . ASN A 1 603 ? 1.097 11.871 -7.026 1.00 91.12 603 ASN A O 1
ATOM 4757 N N . ALA A 1 604 ? 2.278 12.475 -8.840 1.00 89.06 604 ALA A N 1
ATOM 4758 C CA . ALA A 1 604 ? 1.729 13.833 -8.932 1.00 89.06 604 ALA A CA 1
ATOM 4759 C C . ALA A 1 604 ? 0.192 13.872 -8.973 1.00 89.06 604 ALA A C 1
ATOM 4761 O O . ALA A 1 604 ? -0.435 14.641 -8.241 1.00 89.06 604 ALA A O 1
ATOM 4762 N N . GLY A 1 605 ? -0.426 13.005 -9.779 1.00 86.19 605 GLY A N 1
ATOM 4763 C CA . GLY A 1 605 ? -1.882 12.945 -9.921 1.00 86.19 605 GLY A CA 1
ATOM 4764 C C . GLY A 1 605 ? -2.571 12.487 -8.637 1.00 86.19 605 GLY A C 1
ATOM 4765 O O . GLY A 1 605 ? -3.564 13.079 -8.219 1.00 86.19 605 GLY A O 1
ATOM 4766 N N . ILE A 1 606 ? -2.000 11.485 -7.964 1.00 89.94 606 ILE A N 1
ATOM 4767 C CA . ILE A 1 606 ? -2.522 10.934 -6.707 1.00 89.94 606 ILE A CA 1
ATOM 4768 C C . ILE A 1 606 ? -2.422 11.961 -5.571 1.00 89.94 606 ILE A C 1
ATOM 4770 O O . ILE A 1 606 ? -3.392 12.183 -4.843 1.00 89.94 606 ILE A O 1
ATOM 4774 N N . ASP A 1 607 ? -1.285 12.647 -5.456 1.00 91.75 607 ASP A N 1
ATOM 4775 C CA . ASP A 1 607 ? -1.092 13.737 -4.496 1.00 91.75 607 ASP A CA 1
ATOM 4776 C C . ASP A 1 607 ? -2.031 14.925 -4.785 1.00 91.75 607 ASP A C 1
ATOM 4778 O O . ASP A 1 607 ? -2.650 15.489 -3.878 1.00 91.75 607 ASP A O 1
ATOM 4782 N N . GLY A 1 608 ? -2.225 15.259 -6.065 1.00 92.25 608 GLY A N 1
ATOM 4783 C CA . GLY A 1 608 ? -3.178 16.275 -6.511 1.00 92.25 608 GLY A CA 1
ATOM 4784 C C . GLY A 1 608 ? -4.627 15.946 -6.136 1.00 92.25 608 GLY A C 1
ATOM 4785 O O . GLY A 1 608 ? -5.343 16.815 -5.626 1.00 92.25 608 GLY A O 1
ATOM 4786 N N . ILE A 1 609 ? -5.059 14.692 -6.320 1.00 92.38 609 ILE A N 1
ATOM 4787 C CA . ILE A 1 609 ? -6.380 14.210 -5.885 1.00 92.38 609 ILE A CA 1
ATOM 4788 C C . ILE A 1 609 ? -6.514 14.348 -4.369 1.00 92.38 609 ILE A C 1
ATOM 4790 O O . ILE A 1 609 ? -7.527 14.872 -3.896 1.00 92.38 609 ILE A O 1
ATOM 4794 N N . PHE A 1 610 ? -5.490 13.956 -3.603 1.00 93.94 610 PHE A N 1
ATOM 4795 C CA . PHE A 1 610 ? -5.535 14.083 -2.151 1.00 93.94 610 PHE A CA 1
ATOM 4796 C C . PHE A 1 610 ? -5.705 15.545 -1.726 1.00 93.94 610 PHE A C 1
ATOM 4798 O O . PHE A 1 610 ? -6.657 15.882 -1.022 1.00 93.94 610 PHE A O 1
ATOM 4805 N N . LYS A 1 611 ? -4.840 16.438 -2.215 1.00 94.44 611 LYS A N 1
ATOM 4806 C CA . LYS A 1 611 ? -4.849 17.867 -1.867 1.00 94.44 611 LYS A CA 1
ATOM 4807 C C . LYS A 1 611 ? -6.136 18.581 -2.282 1.00 94.44 611 LYS A C 1
ATOM 4809 O O . LYS A 1 611 ? -6.601 19.464 -1.564 1.00 94.44 611 LYS A O 1
ATOM 4814 N N . ARG A 1 612 ? -6.719 18.224 -3.432 1.00 93.38 612 ARG A N 1
ATOM 4815 C CA . ARG A 1 612 ? -7.902 18.906 -3.985 1.00 93.38 612 ARG A CA 1
ATOM 4816 C C . ARG A 1 612 ? -9.232 18.327 -3.496 1.00 93.38 612 ARG A C 1
ATOM 4818 O O . ARG A 1 612 ? -10.191 19.093 -3.340 1.00 93.38 612 ARG A O 1
ATOM 4825 N N . GLN A 1 613 ? -9.318 17.008 -3.322 1.00 93.19 613 GLN A N 1
ATOM 4826 C CA . GLN A 1 613 ? -10.591 16.289 -3.167 1.00 93.19 613 GLN A CA 1
ATOM 4827 C C . GLN A 1 613 ? -10.731 15.547 -1.835 1.00 93.19 613 GLN A C 1
ATOM 4829 O O . GLN A 1 613 ? -11.826 15.531 -1.287 1.00 93.19 613 GLN A O 1
ATOM 4834 N N . ILE A 1 614 ? -9.659 14.958 -1.299 1.00 96.50 614 ILE A N 1
ATOM 4835 C CA . ILE A 1 614 ? -9.732 14.097 -0.102 1.00 96.50 614 ILE A CA 1
ATOM 4836 C C . ILE A 1 614 ? -9.417 14.896 1.165 1.00 96.50 614 ILE A C 1
ATOM 4838 O O . ILE A 1 614 ? -10.264 15.049 2.039 1.00 96.50 614 ILE A O 1
ATOM 4842 N N . GLY A 1 615 ? -8.220 15.479 1.242 1.00 95.62 615 GLY A N 1
ATOM 4843 C CA . GLY A 1 615 ? -7.729 16.221 2.404 1.00 95.62 615 GLY A CA 1
ATOM 4844 C C . GLY A 1 615 ? -8.656 17.352 2.872 1.00 95.62 615 GLY A C 1
ATOM 4845 O O . GLY A 1 615 ? -8.919 17.436 4.070 1.00 95.62 615 GLY A O 1
ATOM 4846 N N . PRO A 1 616 ? -9.226 18.189 1.976 1.00 95.94 616 PRO A N 1
ATOM 4847 C CA . PRO A 1 616 ? -10.174 19.241 2.365 1.00 95.94 616 PRO A CA 1
ATOM 4848 C C . PRO A 1 616 ? -11.486 18.737 2.979 1.00 95.94 616 PRO A C 1
ATOM 4850 O O . PRO A 1 616 ? -12.236 19.541 3.534 1.00 95.94 616 PRO A O 1
ATOM 4853 N N . ASN A 1 617 ? -11.770 17.442 2.846 1.00 96.50 617 ASN A N 1
ATOM 4854 C CA . ASN A 1 617 ? -12.937 16.785 3.410 1.00 96.50 617 ASN A CA 1
ATOM 4855 C C . ASN A 1 617 ? -12.602 15.953 4.648 1.00 96.50 617 ASN A C 1
ATOM 4857 O O . ASN A 1 617 ? -13.496 15.301 5.156 1.00 96.50 617 ASN A O 1
ATOM 4861 N N . GLN A 1 618 ? -11.372 15.971 5.170 1.00 97.06 618 GLN A N 1
ATOM 4862 C CA . GLN A 1 618 ? -11.042 15.205 6.371 1.00 97.06 618 GLN A CA 1
ATOM 4863 C C . GLN A 1 618 ? -11.996 15.530 7.534 1.00 97.06 618 GLN A C 1
ATOM 4865 O O . GLN A 1 618 ? -12.280 16.698 7.822 1.00 97.06 618 GLN A O 1
ATOM 4870 N N . TYR A 1 619 ? -12.463 14.484 8.214 1.00 96.12 619 TYR A N 1
ATOM 4871 C CA . TYR A 1 619 ? -13.299 14.603 9.400 1.00 96.12 619 TYR A CA 1
ATOM 4872 C C . TYR A 1 619 ? -12.613 15.461 10.472 1.00 96.12 619 TYR A C 1
ATOM 4874 O O . TYR A 1 619 ? -11.422 15.311 10.748 1.00 96.12 619 TYR A O 1
ATOM 4882 N N . GLY A 1 620 ? -13.364 16.387 11.069 1.00 95.38 620 GLY A N 1
ATOM 4883 C CA . GLY A 1 620 ? -12.840 17.306 12.078 1.00 95.38 620 GLY A CA 1
ATOM 4884 C C . GLY A 1 620 ? -12.030 18.486 11.528 1.00 95.38 620 GLY A C 1
ATOM 4885 O O . GLY A 1 620 ? -11.565 19.306 12.314 1.00 95.38 620 GLY A O 1
ATOM 4886 N N . LEU A 1 621 ? -11.859 18.634 10.209 1.00 96.19 621 LEU A N 1
ATOM 4887 C CA . LEU A 1 621 ? -11.159 19.793 9.646 1.00 96.19 621 LEU A CA 1
ATOM 4888 C C . LEU A 1 621 ? -12.003 21.081 9.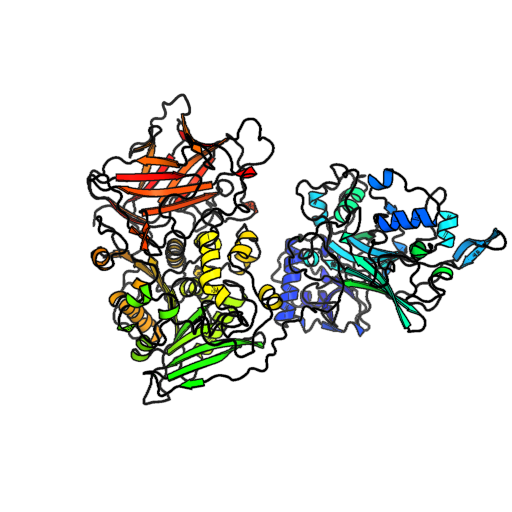821 1.00 96.19 621 LEU A C 1
ATOM 4890 O O . LEU A 1 621 ? -13.116 21.137 9.292 1.00 96.19 621 LEU A O 1
ATOM 4894 N N . PRO A 1 622 ? -11.500 22.143 10.486 1.00 94.69 622 PRO A N 1
ATOM 4895 C CA . PRO A 1 622 ? -12.268 23.370 10.715 1.00 94.69 622 PRO A CA 1
ATOM 4896 C C . PRO A 1 622 ? -12.507 24.173 9.432 1.00 94.69 622 PRO A C 1
ATOM 4898 O O . PRO A 1 622 ? -11.615 24.287 8.584 1.00 94.69 622 PRO A O 1
ATOM 4901 N N . GLY A 1 623 ? -13.676 24.808 9.313 1.00 94.06 623 GLY A N 1
ATOM 4902 C CA . GLY A 1 623 ? -13.995 25.773 8.255 1.00 94.06 623 GLY A CA 1
ATOM 4903 C C . GLY A 1 623 ? -14.341 25.144 6.904 1.00 94.06 623 GLY A C 1
ATOM 4904 O O . GLY A 1 623 ? -14.092 25.751 5.862 1.00 94.06 623 GLY A O 1
ATOM 4905 N N . ARG A 1 624 ? -14.881 23.921 6.896 1.00 94.06 624 ARG A N 1
ATOM 4906 C CA . ARG A 1 624 ? -15.401 23.267 5.687 1.00 94.06 624 ARG A CA 1
ATOM 4907 C C . ARG A 1 624 ? -16.583 24.041 5.114 1.00 94.06 624 ARG A C 1
ATOM 4909 O O . ARG A 1 624 ? -16.588 24.285 3.905 1.00 94.06 624 ARG A O 1
ATOM 4916 N N . ALA A 1 625 ? -17.484 24.528 5.970 1.00 94.00 625 ALA A N 1
ATOM 4917 C CA . ALA A 1 625 ? -18.633 25.332 5.550 1.00 94.00 625 ALA A CA 1
ATOM 4918 C C . ALA A 1 625 ? -18.190 26.606 4.817 1.00 94.00 625 ALA A C 1
ATOM 4920 O O . ALA A 1 625 ? -18.588 26.848 3.680 1.00 94.00 625 ALA A O 1
ATOM 4921 N N . ALA A 1 626 ? -17.258 27.359 5.408 1.00 94.81 626 ALA A N 1
ATOM 4922 C CA . ALA A 1 626 ? -16.689 28.567 4.804 1.00 94.81 626 ALA A CA 1
ATOM 4923 C C . ALA A 1 626 ? -15.954 28.315 3.471 1.00 94.81 626 ALA A C 1
ATOM 4925 O O . ALA A 1 626 ? -15.809 29.230 2.663 1.00 94.81 626 ALA A O 1
ATOM 4926 N N . ARG A 1 627 ? -15.487 27.083 3.225 1.00 93.75 627 ARG A N 1
ATOM 4927 C CA . ARG A 1 627 ? -14.824 26.671 1.976 1.00 93.75 627 ARG A CA 1
ATOM 4928 C C . ARG A 1 627 ? -15.773 26.005 0.975 1.00 93.75 627 ARG A C 1
ATOM 4930 O O . ARG A 1 627 ? -15.294 25.454 -0.015 1.00 93.75 627 ARG A O 1
ATOM 4937 N N . ASN A 1 628 ? -17.085 26.032 1.220 1.00 94.19 628 ASN A N 1
ATOM 4938 C CA . ASN A 1 628 ? -18.102 25.351 0.413 1.00 94.19 628 ASN A CA 1
ATOM 4939 C C . ASN A 1 628 ? -17.841 23.835 0.274 1.00 94.19 628 ASN A C 1
ATOM 4941 O O . ASN A 1 628 ? -18.009 23.255 -0.800 1.00 94.19 628 ASN A O 1
ATOM 4945 N N . ARG A 1 629 ? -17.393 23.186 1.358 1.00 92.69 629 ARG A N 1
ATOM 4946 C CA . ARG A 1 629 ? -17.099 21.740 1.427 1.00 92.69 629 ARG A CA 1
ATOM 4947 C C . ARG A 1 629 ? -18.114 20.966 2.279 1.00 92.69 629 ARG A C 1
ATOM 4949 O O . ARG A 1 629 ? -17.761 19.972 2.916 1.00 92.69 629 ARG A O 1
ATOM 4956 N N . GLY A 1 630 ? -19.363 21.429 2.288 1.00 91.88 630 GLY A N 1
ATOM 4957 C CA . GLY A 1 630 ? -20.409 20.962 3.198 1.00 91.88 630 GLY A CA 1
ATOM 4958 C C . GLY A 1 630 ? -20.301 21.586 4.589 1.00 91.88 630 GLY A C 1
ATOM 4959 O O . GLY A 1 630 ? -19.410 22.398 4.837 1.00 91.88 630 GLY A O 1
ATOM 4960 N N . ASP A 1 631 ? -21.212 21.207 5.484 1.00 93.62 631 ASP A N 1
ATOM 4961 C CA . ASP A 1 631 ? -21.243 21.716 6.860 1.00 93.62 631 ASP A CA 1
ATOM 4962 C C . ASP A 1 631 ? -19.949 21.371 7.612 1.00 93.62 631 ASP A C 1
ATOM 4964 O O . ASP A 1 631 ? -19.284 20.368 7.319 1.00 93.62 631 ASP A O 1
ATOM 4968 N N . ASP A 1 632 ? -19.615 22.178 8.619 1.00 94.69 632 ASP A N 1
ATOM 4969 C CA . ASP A 1 632 ? -18.574 21.810 9.575 1.00 94.69 632 ASP A CA 1
ATOM 4970 C C . ASP A 1 632 ? -18.959 20.522 10.323 1.00 94.69 632 ASP A C 1
ATOM 4972 O O . ASP A 1 632 ? -20.132 20.155 10.429 1.00 94.69 632 ASP A O 1
ATOM 4976 N N . THR A 1 633 ? -17.949 19.794 10.796 1.00 94.44 633 THR A N 1
ATOM 4977 C CA . THR A 1 633 ? -18.135 18.502 11.471 1.00 94.44 633 THR A CA 1
ATOM 4978 C C . THR A 1 633 ? -19.033 18.658 12.699 1.00 94.44 633 THR A C 1
ATOM 4980 O O . THR A 1 633 ? -18.752 19.497 13.557 1.00 94.44 633 THR A O 1
ATOM 4983 N N . ILE A 1 634 ? -20.092 17.848 12.793 1.00 92.31 634 ILE A N 1
ATOM 4984 C CA . ILE A 1 634 ? -21.110 17.927 13.858 1.00 92.31 634 ILE A CA 1
ATOM 4985 C C . ILE A 1 634 ? -20.487 17.792 15.255 1.00 92.31 634 ILE A C 1
ATOM 4987 O O . ILE A 1 634 ? -20.878 18.489 16.188 1.00 92.31 634 ILE A O 1
ATOM 4991 N N . GLU A 1 635 ? -19.493 16.920 15.401 1.00 89.56 635 GLU A N 1
ATOM 4992 C CA . GLU A 1 635 ? -18.759 16.672 16.646 1.00 89.56 635 GLU A CA 1
ATOM 4993 C C . GLU A 1 635 ? -17.714 17.747 16.977 1.00 89.56 635 GLU A C 1
ATOM 4995 O O . GLU A 1 635 ? -17.048 17.657 18.007 1.00 89.56 635 GLU A O 1
ATOM 5000 N N . GLY A 1 636 ? -17.561 18.765 16.130 1.00 90.69 636 GLY A N 1
ATOM 5001 C CA . GLY A 1 636 ? -16.570 19.820 16.290 1.00 90.69 636 GLY A CA 1
ATOM 5002 C C . GLY A 1 636 ? -15.280 19.578 15.507 1.00 90.69 636 GLY A C 1
ATOM 5003 O O . GLY A 1 636 ? -15.138 18.636 14.728 1.00 90.69 636 GLY A O 1
ATOM 5004 N N . SER A 1 637 ? -14.339 20.507 15.671 1.00 93.38 637 SER A N 1
ATOM 5005 C CA . SER A 1 637 ? -13.063 20.495 14.952 1.00 93.38 637 SER A CA 1
ATOM 5006 C C . SER A 1 637 ? -11.963 19.820 15.764 1.00 93.38 637 SER A C 1
ATOM 5008 O O . SER A 1 637 ? -11.904 19.970 16.982 1.00 93.38 637 SER A O 1
ATOM 5010 N N . LEU A 1 638 ? -11.069 19.131 15.066 1.00 90.94 638 LEU A N 1
ATOM 5011 C CA . LEU A 1 638 ? -9.843 18.555 15.601 1.00 90.94 638 LEU A CA 1
ATOM 5012 C C . LEU A 1 638 ? -8.690 19.561 15.486 1.00 90.94 638 LEU A C 1
ATOM 5014 O O . LEU A 1 638 ? -8.660 20.403 14.582 1.00 90.94 638 LEU A O 1
ATOM 5018 N N . SER A 1 639 ? -7.717 19.458 16.389 1.00 89.00 639 SER A N 1
ATOM 5019 C CA . SER A 1 639 ? -6.457 20.202 16.301 1.00 89.00 639 SER A CA 1
ATOM 5020 C C . SER A 1 639 ? -5.611 19.742 15.106 1.00 89.00 639 SER A C 1
ATOM 5022 O O . SER A 1 639 ? -5.775 18.640 14.582 1.00 89.00 639 SER A O 1
ATOM 5024 N N . GLU A 1 640 ? -4.645 20.561 14.679 1.00 89.00 640 GLU A N 1
ATOM 5025 C CA . GLU A 1 640 ? -3.732 20.203 13.581 1.00 89.00 640 GLU A CA 1
ATOM 5026 C C . GLU A 1 640 ? -2.956 18.902 13.858 1.00 89.00 640 GLU A C 1
ATOM 5028 O O . GLU A 1 640 ? -2.777 18.083 12.955 1.00 89.00 640 GLU A O 1
ATOM 5033 N N . ALA A 1 641 ? -2.553 18.675 15.113 1.00 76.56 641 ALA A N 1
ATOM 5034 C CA . ALA A 1 641 ? -1.866 17.455 15.528 1.00 76.56 641 ALA A CA 1
ATOM 5035 C C . ALA A 1 641 ? -2.777 16.219 15.421 1.00 76.56 641 ALA A C 1
ATOM 5037 O O . ALA A 1 641 ? -2.357 15.189 14.895 1.00 76.56 641 ALA A O 1
ATOM 5038 N N . GLU A 1 642 ? -4.037 16.325 15.851 1.00 81.06 642 GLU A N 1
ATOM 5039 C CA . GLU A 1 642 ? -5.025 15.247 15.722 1.00 81.06 642 GLU A CA 1
ATOM 5040 C C . GLU A 1 642 ? -5.367 14.962 14.257 1.00 81.06 642 GLU A C 1
ATOM 5042 O O . GLU A 1 642 ? -5.448 13.799 13.863 1.00 81.06 642 GLU A O 1
ATOM 5047 N N . LEU A 1 643 ? -5.500 15.998 13.423 1.00 87.06 643 LEU A N 1
ATOM 5048 C CA . LEU A 1 643 ? -5.701 15.850 11.980 1.00 87.06 643 LEU A CA 1
ATOM 5049 C C . LEU A 1 643 ? -4.508 15.150 11.316 1.00 87.06 643 LEU A C 1
ATOM 5051 O O . LEU A 1 643 ? -4.701 14.284 10.468 1.00 87.06 643 LEU A O 1
ATOM 5055 N N . ALA A 1 644 ? -3.276 15.488 11.699 1.00 82.88 644 ALA A N 1
ATOM 5056 C CA . ALA A 1 644 ? -2.084 14.815 11.189 1.00 82.88 644 ALA A CA 1
ATOM 5057 C C . ALA A 1 644 ? -2.001 13.349 11.648 1.00 82.88 644 ALA A C 1
ATOM 5059 O O . ALA A 1 644 ? -1.570 12.493 10.884 1.00 82.88 644 ALA A O 1
ATOM 5060 N N . MET A 1 645 ? -2.441 13.048 12.872 1.00 80.69 645 MET A N 1
ATOM 5061 C CA . MET A 1 645 ? -2.434 11.695 13.435 1.00 80.69 645 MET A CA 1
ATOM 5062 C C . MET A 1 645 ? -3.601 10.804 12.985 1.00 80.69 645 MET A C 1
ATOM 5064 O O . MET A 1 645 ? -3.552 9.598 13.216 1.00 80.69 645 MET A O 1
ATOM 5068 N N . SER A 1 646 ? -4.646 11.372 12.382 1.00 87.25 646 SER A N 1
ATOM 5069 C CA . SER A 1 646 ? -5.868 10.663 11.967 1.00 87.25 646 SER A CA 1
ATOM 5070 C C . SER A 1 646 ? -5.975 10.466 10.453 1.00 87.25 646 SER A C 1
ATOM 5072 O O . SER A 1 646 ? -7.061 10.199 9.941 1.00 87.25 646 SER A O 1
ATOM 5074 N N . ARG A 1 647 ? -4.868 10.601 9.718 1.00 92.69 647 ARG A N 1
ATOM 5075 C CA . ARG A 1 647 ? -4.832 10.385 8.269 1.00 92.69 647 ARG A CA 1
ATOM 5076 C C . ARG A 1 647 ? -3.518 9.785 7.809 1.00 92.69 647 ARG A C 1
ATOM 5078 O O . ARG A 1 647 ? -2.475 9.990 8.425 1.00 92.69 647 ARG A O 1
ATOM 5085 N N . VAL A 1 648 ? -3.571 9.171 6.641 1.00 89.56 648 VAL A N 1
ATOM 5086 C CA . VAL A 1 648 ? -2.412 8.905 5.793 1.00 89.56 648 VAL A CA 1
ATOM 5087 C C . VAL A 1 648 ? -2.752 9.334 4.368 1.00 89.56 648 VAL A C 1
ATOM 5089 O O . VAL A 1 648 ? -3.910 9.277 3.954 1.00 89.56 648 VAL A O 1
ATOM 5092 N N . THR A 1 649 ? -1.772 9.836 3.615 1.00 90.38 649 THR A N 1
ATOM 5093 C CA . THR A 1 649 ? -2.016 10.214 2.218 1.00 90.38 649 THR A CA 1
ATOM 5094 C C . THR A 1 649 ? -1.816 9.009 1.300 1.00 90.38 649 THR A C 1
ATOM 5096 O O . THR A 1 649 ? -0.970 8.151 1.554 1.00 90.38 649 THR A O 1
ATOM 5099 N N . LEU A 1 650 ? -2.573 8.959 0.199 1.00 87.25 650 LEU A N 1
ATOM 5100 C CA . LEU A 1 650 ? -2.437 7.902 -0.811 1.00 87.25 650 LEU A CA 1
ATOM 5101 C C . LEU A 1 650 ? -1.017 7.845 -1.398 1.00 87.25 650 LEU A C 1
ATOM 5103 O O . LEU A 1 650 ? -0.497 6.762 -1.653 1.00 87.25 650 LEU A O 1
ATOM 5107 N N . VAL A 1 651 ? -0.379 9.005 -1.599 1.00 88.69 651 VAL A N 1
ATOM 5108 C CA . VAL A 1 651 ? 0.979 9.072 -2.154 1.00 88.69 651 VAL A CA 1
ATOM 5109 C C . VAL A 1 651 ? 2.028 8.606 -1.144 1.00 88.69 651 VAL A C 1
ATOM 5111 O O . VAL A 1 651 ? 2.944 7.888 -1.530 1.00 88.69 651 VAL A O 1
ATOM 5114 N N . ASP A 1 652 ? 1.881 8.932 0.144 1.00 88.62 652 ASP A N 1
ATOM 5115 C CA . ASP A 1 652 ? 2.813 8.461 1.177 1.00 88.62 652 ASP A CA 1
ATOM 5116 C C . ASP A 1 652 ? 2.693 6.946 1.368 1.00 88.62 652 ASP A C 1
ATOM 5118 O O . ASP A 1 652 ? 3.709 6.253 1.376 1.00 88.62 652 ASP A O 1
ATOM 5122 N N . ARG A 1 653 ? 1.465 6.402 1.361 1.00 85.69 653 ARG A N 1
ATOM 5123 C CA . ARG A 1 653 ? 1.241 4.946 1.314 1.00 85.69 653 ARG A CA 1
ATOM 5124 C C . ARG A 1 653 ? 1.925 4.295 0.116 1.00 85.69 653 ARG A C 1
ATOM 5126 O O . ARG A 1 653 ? 2.593 3.276 0.272 1.00 85.69 653 ARG A O 1
ATOM 5133 N N . ALA A 1 654 ? 1.785 4.880 -1.072 1.00 88.81 654 ALA A N 1
ATOM 5134 C CA . ALA A 1 654 ? 2.394 4.346 -2.286 1.00 88.81 654 ALA A CA 1
ATOM 5135 C C . ALA A 1 654 ? 3.932 4.465 -2.293 1.00 88.81 654 ALA A C 1
ATOM 5137 O O . ALA A 1 654 ? 4.602 3.628 -2.901 1.00 88.81 654 ALA A O 1
ATOM 5138 N N . ARG A 1 655 ? 4.515 5.463 -1.610 1.00 88.38 655 ARG A N 1
ATOM 5139 C CA . ARG A 1 655 ? 5.971 5.560 -1.389 1.00 88.38 655 ARG A CA 1
ATOM 5140 C C . ARG A 1 655 ? 6.475 4.440 -0.484 1.00 88.38 655 ARG A C 1
ATOM 5142 O O . ARG A 1 655 ? 7.463 3.796 -0.825 1.00 88.38 655 ARG A O 1
ATOM 5149 N N . GLU A 1 656 ? 5.784 4.194 0.627 1.00 85.44 656 GLU A N 1
ATOM 5150 C CA . GLU A 1 656 ? 6.132 3.155 1.605 1.00 85.44 656 GLU A CA 1
ATOM 5151 C C . GLU A 1 656 ? 5.975 1.739 1.023 1.00 85.44 656 GLU A C 1
ATOM 5153 O O . GLU A 1 656 ? 6.849 0.885 1.179 1.00 85.44 656 GLU A O 1
ATOM 5158 N N . ALA A 1 657 ? 4.881 1.485 0.303 1.00 85.81 657 ALA A N 1
ATOM 5159 C CA . ALA A 1 657 ? 4.600 0.198 -0.316 1.00 85.81 657 ALA A CA 1
ATOM 5160 C C . ALA A 1 657 ? 5.173 0.147 -1.743 1.00 85.81 657 ALA A C 1
ATOM 5162 O O . ALA A 1 657 ? 4.568 0.621 -2.701 1.00 85.81 657 ALA A O 1
ATOM 5163 N N . ARG A 1 658 ? 6.365 -0.432 -1.928 1.00 90.69 658 ARG A N 1
ATOM 5164 C CA . ARG A 1 658 ? 6.983 -0.537 -3.268 1.00 90.69 658 ARG A CA 1
ATOM 5165 C C . ARG A 1 658 ? 6.487 -1.724 -4.099 1.00 90.69 658 ARG A C 1
ATOM 5167 O O . ARG A 1 658 ? 6.450 -1.649 -5.330 1.00 90.69 658 ARG A O 1
ATOM 5174 N N . PHE A 1 659 ? 6.100 -2.808 -3.439 1.00 94.69 659 PHE A N 1
ATOM 5175 C CA . PHE A 1 659 ? 5.800 -4.100 -4.059 1.00 94.69 659 PHE A CA 1
ATOM 5176 C C . PHE A 1 659 ? 4.418 -4.607 -3.645 1.00 94.69 659 PHE A C 1
ATOM 5178 O O . PHE A 1 659 ? 3.896 -4.209 -2.603 1.00 94.69 659 PHE A O 1
ATOM 5185 N N . ARG A 1 660 ? 3.812 -5.477 -4.462 1.00 92.62 660 ARG A N 1
ATOM 5186 C CA . ARG A 1 660 ? 2.439 -5.971 -4.240 1.00 92.62 660 ARG A CA 1
ATOM 5187 C C . ARG A 1 660 ? 2.292 -6.905 -3.040 1.00 92.62 660 ARG A C 1
ATOM 5189 O O . ARG A 1 660 ? 1.187 -7.038 -2.531 1.00 92.62 660 ARG A O 1
ATOM 5196 N N . ASP A 1 661 ? 3.378 -7.534 -2.609 1.00 89.94 661 ASP A N 1
ATOM 5197 C CA . ASP A 1 661 ? 3.476 -8.346 -1.391 1.00 89.94 661 ASP A CA 1
ATOM 5198 C C . ASP A 1 661 ? 3.704 -7.520 -0.116 1.00 89.94 661 ASP A C 1
ATOM 5200 O O . ASP A 1 661 ? 3.738 -8.089 0.970 1.00 89.94 661 ASP A O 1
ATOM 5204 N N . GLY A 1 662 ? 3.830 -6.193 -0.217 1.00 80.69 662 GLY A N 1
ATOM 5205 C CA . GLY A 1 662 ? 3.838 -5.316 0.953 1.00 80.69 662 GLY A CA 1
ATOM 5206 C C . GLY A 1 662 ? 2.452 -5.192 1.595 1.00 80.69 662 GLY A C 1
ATOM 5207 O O . GLY A 1 662 ? 1.438 -5.199 0.892 1.00 80.69 662 GLY A O 1
ATOM 5208 N N . ASP A 1 663 ? 2.422 -5.008 2.920 1.00 78.31 663 ASP A N 1
ATOM 5209 C CA . ASP A 1 663 ? 1.212 -5.004 3.761 1.00 78.31 663 ASP A CA 1
ATOM 5210 C C . ASP A 1 663 ? 0.043 -4.207 3.172 1.00 78.31 663 ASP A C 1
ATOM 5212 O O . ASP A 1 663 ? -1.088 -4.690 3.139 1.00 78.31 663 ASP A O 1
ATOM 5216 N N . HIS A 1 664 ? 0.307 -3.002 2.659 1.00 83.94 664 HIS A N 1
ATOM 5217 C CA . HIS A 1 664 ? -0.730 -2.138 2.103 1.00 83.94 664 HIS A CA 1
ATOM 5218 C C . HIS A 1 664 ? -1.448 -2.785 0.909 1.00 83.94 664 HIS A C 1
ATOM 5220 O O . HIS A 1 664 ? -2.649 -3.042 0.989 1.00 83.94 664 HIS A O 1
ATOM 5226 N N . TYR A 1 665 ? -0.731 -3.106 -0.173 1.00 89.88 665 TYR A N 1
ATOM 5227 C CA . TYR A 1 665 ? -1.351 -3.685 -1.368 1.00 89.88 665 TYR A CA 1
ATOM 5228 C C . TYR A 1 665 ? -1.857 -5.105 -1.138 1.00 89.88 665 TYR A C 1
ATOM 5230 O O . TYR A 1 665 ? -2.896 -5.460 -1.691 1.00 89.88 665 TYR A O 1
ATOM 5238 N N . ALA A 1 666 ? -1.167 -5.899 -0.316 1.00 86.75 666 ALA A N 1
ATOM 5239 C CA . ALA A 1 666 ? -1.609 -7.241 0.035 1.00 86.75 666 ALA A CA 1
ATOM 5240 C C . ALA A 1 666 ? -2.953 -7.213 0.783 1.00 86.75 666 ALA A C 1
ATOM 5242 O O . ALA A 1 666 ? -3.824 -8.033 0.495 1.00 86.75 666 ALA A O 1
ATOM 5243 N N . SER A 1 667 ? -3.157 -6.237 1.678 1.00 81.25 667 SER A N 1
ATOM 5244 C CA . SER A 1 667 ? -4.382 -6.117 2.483 1.00 81.25 667 SER A CA 1
ATOM 5245 C C . SER A 1 667 ? -5.637 -5.754 1.682 1.00 81.25 667 SER A C 1
ATOM 5247 O O . SER A 1 667 ? -6.747 -6.055 2.117 1.00 81.25 667 SER A O 1
ATOM 5249 N N . VAL A 1 668 ? -5.471 -5.136 0.509 1.00 83.25 668 VAL A N 1
ATOM 5250 C CA . VAL A 1 668 ? -6.578 -4.730 -0.376 1.00 83.25 668 VAL A CA 1
ATOM 5251 C C . VAL A 1 668 ? -6.563 -5.441 -1.721 1.00 83.25 668 VAL A C 1
ATOM 5253 O O . VAL A 1 668 ? -7.263 -5.042 -2.653 1.00 83.25 668 VAL A O 1
ATOM 5256 N N . ASN A 1 669 ? -5.775 -6.510 -1.831 1.00 84.75 669 ASN A N 1
ATOM 5257 C CA . ASN A 1 669 ? -5.797 -7.402 -2.975 1.00 84.75 669 ASN A CA 1
ATOM 5258 C C . ASN A 1 669 ? -6.999 -8.350 -2.866 1.00 84.75 669 ASN A C 1
ATOM 5260 O O . ASN A 1 669 ? -7.285 -8.904 -1.808 1.00 84.75 669 ASN A O 1
ATOM 5264 N N . PHE A 1 670 ? -7.693 -8.564 -3.976 1.00 91.56 670 PHE A N 1
ATOM 5265 C CA . PHE A 1 670 ? -8.897 -9.387 -4.038 1.00 91.56 670 PHE A CA 1
ATOM 5266 C C . PHE A 1 670 ? -8.929 -10.163 -5.352 1.00 91.56 670 PHE A C 1
ATOM 5268 O O . PHE A 1 670 ? -8.280 -9.792 -6.336 1.00 91.56 670 PHE A O 1
ATOM 5275 N N . ASN A 1 671 ? -9.684 -11.260 -5.379 1.00 94.56 671 ASN A N 1
ATOM 5276 C CA . ASN A 1 671 ? -9.872 -12.010 -6.607 1.00 94.56 671 ASN A CA 1
ATOM 5277 C C . ASN A 1 671 ? -11.045 -11.427 -7.403 1.00 94.56 671 ASN A C 1
ATOM 5279 O O . ASN A 1 671 ? -12.186 -11.440 -6.953 1.00 94.56 671 ASN A O 1
ATOM 5283 N N . LEU A 1 672 ? -10.769 -10.939 -8.614 1.00 96.12 672 LEU A N 1
ATOM 5284 C CA . LEU A 1 672 ? -11.803 -10.417 -9.511 1.00 96.12 672 LEU A CA 1
ATOM 5285 C C . LEU A 1 672 ? -12.871 -11.463 -9.847 1.00 96.12 672 LEU A C 1
ATOM 5287 O O . LEU A 1 672 ? -14.034 -11.102 -9.999 1.00 96.12 672 LEU A O 1
ATOM 5291 N N . GLU A 1 673 ? -12.518 -12.749 -9.884 1.00 97.75 673 GLU A N 1
ATOM 5292 C CA . GLU A 1 673 ? -13.477 -13.832 -10.141 1.00 97.75 673 GLU A CA 1
ATOM 5293 C C . GLU A 1 673 ? -14.569 -13.918 -9.062 1.00 97.75 673 GLU A C 1
ATOM 5295 O O . GLU A 1 673 ? -15.650 -14.451 -9.316 1.00 97.75 673 GLU A O 1
ATOM 5300 N N . ASP A 1 674 ? -14.343 -13.336 -7.878 1.00 98.12 674 ASP A N 1
ATOM 5301 C CA . ASP A 1 674 ? -15.356 -13.304 -6.830 1.00 98.12 674 ASP A CA 1
ATOM 5302 C C . ASP A 1 674 ? -16.486 -12.300 -7.089 1.00 98.12 674 ASP A C 1
ATOM 5304 O O . ASP A 1 674 ? -17.562 -12.426 -6.492 1.00 98.12 674 ASP A O 1
ATOM 5308 N N . VAL A 1 675 ? -16.289 -11.366 -8.025 1.00 98.50 675 VAL A N 1
ATOM 5309 C CA . VAL A 1 675 ? -17.316 -10.439 -8.510 1.00 98.50 675 VAL A CA 1
ATOM 5310 C C . VAL A 1 675 ? -18.314 -11.204 -9.383 1.00 98.50 675 VAL A C 1
ATOM 5312 O O . VAL A 1 675 ? -18.109 -11.381 -10.584 1.00 98.50 675 VAL A O 1
ATOM 5315 N N . GLN A 1 676 ? -19.402 -11.665 -8.762 1.00 98.25 676 GLN A N 1
ATOM 5316 C CA . GLN A 1 676 ? -20.435 -12.493 -9.406 1.00 98.25 676 GLN A CA 1
ATOM 5317 C C . GLN A 1 676 ? -21.733 -11.745 -9.729 1.00 98.25 676 GLN A C 1
ATOM 5319 O O . GLN A 1 676 ? -22.540 -12.228 -10.523 1.00 98.25 676 GLN A O 1
ATOM 5324 N N . VAL A 1 677 ? -21.949 -10.574 -9.127 1.00 98.75 677 VAL A N 1
ATOM 5325 C CA . VAL A 1 677 ? -23.127 -9.749 -9.423 1.00 98.75 677 VAL A CA 1
ATOM 5326 C C . VAL A 1 677 ? -23.080 -9.242 -10.871 1.00 98.75 677 VAL A C 1
ATOM 5328 O O . VAL A 1 677 ? -21.989 -9.074 -11.426 1.00 98.75 677 VAL A O 1
ATOM 5331 N N . PRO A 1 678 ? -24.233 -9.001 -11.517 1.00 98.81 678 PRO A N 1
ATOM 5332 C CA . PRO A 1 678 ? -24.292 -8.335 -12.812 1.00 98.81 678 PRO A CA 1
ATOM 5333 C C . PRO A 1 678 ? -23.439 -7.064 -12.836 1.00 98.81 678 PRO A C 1
ATOM 5335 O O . PRO A 1 678 ? -23.517 -6.253 -11.910 1.00 98.81 678 PRO A O 1
ATOM 5338 N N . LEU A 1 679 ? -22.643 -6.878 -13.891 1.00 98.44 679 LEU A N 1
ATOM 5339 C CA . LEU A 1 679 ? -21.752 -5.724 -14.007 1.00 98.44 679 LEU A CA 1
ATOM 5340 C C . LEU A 1 679 ? -21.759 -5.079 -15.395 1.00 98.44 679 LEU A C 1
ATOM 5342 O O . LEU A 1 679 ? -21.723 -5.762 -16.419 1.00 98.44 679 LEU A O 1
ATOM 5346 N N . LEU A 1 680 ? -21.728 -3.748 -15.411 1.00 98.81 680 LEU A N 1
ATOM 5347 C CA . LEU A 1 680 ? -21.487 -2.928 -16.597 1.00 98.81 680 LEU A CA 1
ATOM 5348 C C . LEU A 1 680 ? -20.226 -2.088 -16.369 1.00 98.81 680 LEU A C 1
ATOM 5350 O O . LEU A 1 680 ? -20.265 -1.044 -15.726 1.00 98.81 680 LEU A O 1
ATOM 5354 N N . SER A 1 681 ? -19.098 -2.565 -16.888 1.00 98.75 681 SER A N 1
ATOM 5355 C CA . SER A 1 681 ? -17.821 -1.850 -16.846 1.00 98.75 681 SER A CA 1
ATOM 5356 C C . SER A 1 681 ? -17.765 -0.811 -17.958 1.00 98.75 681 SER A C 1
ATOM 5358 O O . SER A 1 681 ? -17.900 -1.166 -19.132 1.00 98.75 681 SER A O 1
ATOM 5360 N N . VAL A 1 682 ? -17.549 0.457 -17.608 1.00 98.62 682 VAL A N 1
ATOM 5361 C CA . VAL A 1 682 ? -17.443 1.540 -18.596 1.00 98.62 682 VAL A CA 1
ATOM 5362 C C . VAL A 1 682 ? -16.020 2.083 -18.621 1.00 98.62 682 VAL A C 1
ATOM 5364 O O . VAL A 1 682 ? -15.551 2.654 -17.641 1.00 98.62 682 VAL A O 1
ATOM 5367 N N . ALA A 1 683 ? -15.327 1.864 -19.738 1.00 98.19 683 ALA A N 1
ATOM 5368 C CA . ALA A 1 683 ? -13.916 2.173 -19.936 1.00 98.19 683 ALA A CA 1
ATOM 5369 C C . ALA A 1 683 ? -13.744 3.354 -20.901 1.00 98.19 683 ALA A C 1
ATOM 5371 O O . ALA A 1 683 ? -14.193 3.295 -22.043 1.00 98.19 683 ALA A O 1
ATOM 5372 N N . ASN A 1 684 ? -13.059 4.416 -20.493 1.00 97.19 684 ASN A N 1
ATOM 5373 C CA . ASN A 1 684 ? -12.799 5.554 -21.373 1.00 97.19 684 ASN A CA 1
ATOM 5374 C C . ASN A 1 684 ? -11.463 5.394 -22.099 1.00 97.19 684 ASN A C 1
ATOM 5376 O O . ASN A 1 684 ? -10.422 5.241 -21.463 1.00 97.19 684 ASN A O 1
ATOM 5380 N N . LEU A 1 685 ? -11.474 5.463 -23.431 1.00 95.75 685 LEU A N 1
ATOM 5381 C CA . LEU A 1 685 ? -10.259 5.377 -24.251 1.00 95.75 685 LEU A CA 1
ATOM 5382 C C . LEU A 1 685 ? -9.297 6.559 -24.021 1.00 95.75 685 LEU A C 1
ATOM 5384 O O . LEU A 1 685 ? -8.115 6.443 -24.341 1.00 95.75 685 LEU A O 1
ATOM 5388 N N . GLY A 1 686 ? -9.796 7.669 -23.470 1.00 91.25 686 GLY A N 1
ATOM 5389 C CA . GLY A 1 686 ? -9.021 8.823 -23.011 1.00 91.25 686 GLY A CA 1
ATOM 5390 C C . GLY A 1 686 ? -8.497 8.717 -21.575 1.00 91.25 686 GLY A C 1
ATOM 5391 O O . GLY A 1 686 ? -7.568 9.435 -21.206 1.00 91.25 686 GLY A O 1
ATOM 5392 N N . GLY A 1 687 ? -9.043 7.794 -20.775 1.00 88.31 687 GLY A N 1
ATOM 5393 C CA . GLY A 1 687 ? -8.684 7.543 -19.371 1.00 88.31 687 GLY A CA 1
ATOM 5394 C C . GLY A 1 687 ? -7.383 6.749 -19.198 1.00 88.31 687 GLY A C 1
ATOM 5395 O O . GLY A 1 687 ? -7.294 5.855 -18.346 1.00 88.31 687 GLY A O 1
ATOM 5396 N N . ILE A 1 688 ? -6.391 7.017 -20.054 1.00 87.25 688 ILE A N 1
ATOM 5397 C CA . ILE A 1 688 ? -5.050 6.427 -19.982 1.00 87.25 688 ILE A CA 1
ATOM 5398 C C . ILE A 1 688 ? -4.333 6.890 -18.705 1.00 87.25 688 ILE A C 1
ATOM 5400 O O . ILE A 1 688 ? -4.504 8.024 -18.274 1.00 87.25 688 ILE A O 1
ATOM 5404 N N . LEU A 1 689 ? -3.514 6.014 -18.113 1.00 88.00 689 LEU A N 1
ATOM 5405 C CA . LEU A 1 689 ? -2.770 6.245 -16.862 1.00 88.00 689 LEU A CA 1
ATOM 5406 C C . LEU A 1 689 ? -3.619 6.373 -15.578 1.00 88.00 689 LEU A C 1
ATOM 5408 O O . LEU A 1 689 ? -3.090 6.798 -14.554 1.00 88.00 689 LEU A O 1
ATOM 5412 N N . LEU A 1 690 ? -4.906 5.992 -15.598 1.00 93.00 690 LEU A N 1
ATOM 5413 C CA . LEU A 1 690 ? -5.641 5.699 -14.359 1.00 93.00 690 LEU A CA 1
ATOM 5414 C C . LEU A 1 690 ? -6.682 4.565 -14.483 1.00 93.00 690 LEU A C 1
ATOM 5416 O O . LEU A 1 690 ? -6.516 3.490 -13.913 1.00 93.00 690 LEU A O 1
ATOM 5420 N N . HIS A 1 691 ? -7.781 4.760 -15.218 1.00 95.69 691 HIS A N 1
ATOM 5421 C CA . HIS A 1 691 ? -8.947 3.865 -15.098 1.00 95.69 691 HIS A CA 1
ATOM 5422 C C . HIS A 1 691 ? -9.073 2.808 -16.198 1.00 95.69 691 HIS A C 1
ATOM 5424 O O . HIS A 1 691 ? -9.458 1.669 -15.919 1.00 95.69 691 HIS A O 1
ATOM 5430 N N . LEU A 1 692 ? -8.719 3.158 -17.439 1.00 96.62 692 LEU A N 1
ATOM 5431 C CA . LEU A 1 692 ? -8.981 2.352 -18.639 1.00 96.62 692 LEU A CA 1
ATOM 5432 C C . LEU A 1 692 ? -8.521 0.895 -18.507 1.00 96.62 692 LEU A C 1
ATOM 5434 O O . LEU A 1 692 ? -9.289 -0.034 -18.773 1.00 96.62 692 LEU A O 1
ATOM 5438 N N . ARG A 1 693 ? -7.278 0.680 -18.062 1.00 97.00 693 ARG A N 1
ATOM 5439 C CA . ARG A 1 693 ? -6.727 -0.666 -17.877 1.00 97.00 693 ARG A CA 1
ATOM 5440 C C . ARG A 1 693 ? -7.556 -1.481 -16.885 1.00 97.00 693 ARG A C 1
ATOM 5442 O O . ARG A 1 693 ? -7.905 -2.625 -17.183 1.00 97.00 693 ARG A O 1
ATOM 5449 N N . GLY A 1 694 ? -7.907 -0.888 -15.749 1.00 97.06 694 GLY A N 1
ATOM 5450 C CA . GLY A 1 694 ? -8.644 -1.558 -14.687 1.00 97.06 694 GLY A CA 1
ATOM 5451 C C . GLY A 1 694 ? -10.077 -1.915 -15.062 1.00 97.06 694 GLY A C 1
ATOM 5452 O O . GLY A 1 694 ? -10.514 -3.021 -14.770 1.00 97.06 694 GLY A O 1
ATOM 5453 N N . ASN A 1 695 ? -10.790 -1.066 -15.803 1.00 98.38 695 ASN A N 1
ATOM 5454 C CA . ASN A 1 695 ? -12.123 -1.417 -16.303 1.00 98.38 695 ASN A CA 1
ATOM 5455 C C . ASN A 1 695 ? -12.102 -2.623 -17.252 1.00 98.38 695 ASN A C 1
ATOM 5457 O O . ASN A 1 695 ? -12.976 -3.495 -17.180 1.00 98.38 695 ASN A O 1
ATOM 5461 N N . VAL A 1 696 ? -11.099 -2.680 -18.132 1.00 98.25 696 VAL A N 1
ATOM 5462 C CA . VAL A 1 696 ? -10.930 -3.777 -19.089 1.00 98.25 696 VAL A CA 1
ATOM 5463 C C . VAL A 1 696 ? -10.534 -5.067 -18.368 1.00 98.25 696 VAL A C 1
ATOM 5465 O O . VAL A 1 696 ? -11.128 -6.118 -18.618 1.00 98.25 696 VAL A O 1
ATOM 5468 N N . GLN A 1 697 ? -9.565 -5.009 -17.447 1.00 97.62 697 GLN A N 1
ATOM 5469 C CA . GLN A 1 697 ? -9.147 -6.177 -16.664 1.00 97.62 697 GLN A CA 1
ATOM 5470 C C . GLN A 1 697 ? -10.250 -6.652 -15.708 1.00 97.62 697 GLN A C 1
ATOM 5472 O O . GLN A 1 697 ? -10.497 -7.855 -15.626 1.00 97.62 697 GLN A O 1
ATOM 5477 N N . GLY A 1 698 ? -10.958 -5.729 -15.057 1.00 97.94 698 GLY A N 1
ATOM 5478 C CA . GLY A 1 698 ? -12.092 -6.014 -14.183 1.00 97.94 698 GLY A CA 1
ATOM 5479 C C . GLY A 1 698 ? -13.187 -6.794 -14.902 1.00 97.94 698 GLY A C 1
ATOM 5480 O O . GLY A 1 698 ? -13.556 -7.879 -14.464 1.00 97.94 698 GLY A O 1
ATOM 5481 N N . TYR A 1 699 ? -13.627 -6.324 -16.074 1.00 98.56 699 TYR A N 1
ATOM 5482 C CA . TYR A 1 699 ? -14.559 -7.072 -16.925 1.00 98.56 699 TYR A CA 1
ATOM 5483 C C . TYR A 1 699 ? -14.003 -8.446 -17.342 1.00 98.56 699 TYR A C 1
ATOM 5485 O O . TYR A 1 699 ? -14.695 -9.465 -17.250 1.00 98.56 699 TYR A O 1
ATOM 5493 N N . THR A 1 700 ? -12.748 -8.488 -17.797 1.00 97.44 700 THR A N 1
ATOM 5494 C CA . THR A 1 700 ? -12.141 -9.714 -18.339 1.00 97.44 700 THR A CA 1
ATOM 5495 C C . THR A 1 700 ? -12.137 -10.830 -17.294 1.00 97.44 700 THR A C 1
ATOM 5497 O O . THR A 1 700 ? -12.549 -11.951 -17.597 1.00 97.44 700 THR A O 1
ATOM 5500 N N . HIS A 1 701 ? -11.756 -10.508 -16.054 1.00 97.31 701 HIS A N 1
ATOM 5501 C CA . HIS A 1 701 ? -11.543 -11.494 -14.988 1.00 97.31 701 HIS A CA 1
ATOM 5502 C C . HIS A 1 701 ? -12.704 -11.623 -13.998 1.00 97.31 701 HIS A C 1
ATOM 5504 O O . HIS A 1 701 ? -12.660 -12.509 -13.153 1.00 97.31 701 HIS A O 1
ATOM 5510 N N . ALA A 1 702 ? -13.742 -10.786 -14.081 1.00 98.31 702 ALA A N 1
ATOM 5511 C CA . ALA A 1 702 ? -14.919 -10.944 -13.231 1.00 98.31 702 ALA A CA 1
ATOM 5512 C C . ALA A 1 702 ? -15.649 -12.270 -13.496 1.00 98.31 702 ALA A C 1
ATOM 5514 O O . ALA A 1 702 ? -15.835 -12.664 -14.654 1.00 98.31 702 ALA A O 1
ATOM 5515 N N . GLY A 1 703 ? -16.105 -12.923 -12.423 1.00 97.88 703 GLY A N 1
ATOM 5516 C CA . GLY A 1 703 ? -16.830 -14.199 -12.460 1.00 97.88 703 GLY A CA 1
ATOM 5517 C C . GLY A 1 703 ? -18.331 -14.071 -12.741 1.00 97.88 703 GLY A C 1
ATOM 5518 O O . GLY A 1 703 ? -19.056 -15.057 -12.658 1.00 97.88 703 GLY A O 1
ATOM 5519 N N . SER A 1 704 ? -18.811 -12.864 -13.042 1.00 98.25 704 SER A N 1
ATOM 5520 C CA . SER A 1 704 ? -20.218 -12.591 -13.327 1.00 98.25 704 SER A CA 1
ATOM 5521 C C . SER A 1 704 ? -20.682 -13.223 -14.637 1.00 98.25 704 SER A C 1
ATOM 5523 O O . SER A 1 704 ? -20.052 -13.077 -15.686 1.00 98.25 704 SER A O 1
ATOM 5525 N N . ASP A 1 705 ? -21.847 -13.862 -14.570 1.00 96.56 705 ASP A N 1
ATOM 5526 C CA . ASP A 1 705 ? -22.579 -14.407 -15.715 1.00 96.56 705 ASP A CA 1
ATOM 5527 C C . ASP A 1 705 ? -23.163 -13.318 -16.632 1.00 96.56 705 ASP A C 1
ATOM 5529 O O . ASP A 1 705 ? -23.445 -13.573 -17.805 1.00 96.56 705 ASP A O 1
ATOM 5533 N N . PHE A 1 706 ? -23.374 -12.116 -16.090 1.00 98.38 706 PHE A N 1
ATOM 5534 C CA . PHE A 1 706 ? -23.954 -10.968 -16.781 1.00 98.38 706 PHE A CA 1
ATOM 5535 C C . PHE A 1 706 ? -22.984 -9.798 -16.703 1.00 98.38 706 PHE A C 1
ATOM 5537 O O . PHE A 1 706 ? -23.161 -8.871 -15.911 1.00 98.38 706 PHE A O 1
ATOM 5544 N N . LYS A 1 707 ? -21.937 -9.865 -17.523 1.00 98.19 707 LYS A N 1
ATOM 5545 C CA . LYS A 1 707 ? -20.910 -8.833 -17.599 1.00 98.19 707 LYS A CA 1
ATOM 5546 C C . LYS A 1 707 ? -20.873 -8.169 -18.960 1.00 98.19 707 LYS A C 1
ATOM 5548 O O . LYS A 1 707 ? -20.917 -8.841 -19.988 1.00 98.19 707 LYS A O 1
ATOM 5553 N N . TYR A 1 708 ? -20.752 -6.849 -18.935 1.00 98.75 708 TYR A N 1
ATOM 5554 C CA . TYR A 1 708 ? -20.739 -6.000 -20.117 1.00 98.75 708 TYR A CA 1
ATOM 5555 C C . TYR A 1 708 ? -19.585 -5.000 -20.031 1.00 98.75 708 TYR A C 1
ATOM 5557 O O . TYR A 1 708 ? -19.311 -4.459 -18.959 1.00 98.75 708 TYR A O 1
ATOM 5565 N N . LEU A 1 709 ? -18.914 -4.755 -21.153 1.00 98.81 709 LEU A N 1
ATOM 5566 C CA . LEU A 1 709 ? -17.845 -3.777 -21.313 1.00 98.81 709 LEU A CA 1
ATOM 5567 C C . LEU A 1 709 ? -18.266 -2.742 -22.348 1.00 98.81 709 LEU A C 1
ATOM 5569 O O . LEU A 1 709 ? -18.520 -3.068 -23.508 1.00 98.81 709 LEU A O 1
ATOM 5573 N N . ARG A 1 710 ? -18.314 -1.480 -21.940 1.00 98.31 710 ARG A N 1
ATOM 5574 C CA . ARG A 1 710 ? -18.633 -0.356 -22.815 1.00 98.31 710 ARG A CA 1
ATOM 5575 C C . ARG A 1 710 ? -17.444 0.581 -22.884 1.00 98.31 710 ARG A C 1
ATOM 5577 O O . ARG A 1 710 ? -17.000 1.073 -21.856 1.00 98.31 710 ARG A O 1
ATOM 5584 N N . PHE A 1 711 ? -16.966 0.866 -24.086 1.00 98.44 711 PHE A N 1
ATOM 5585 C CA . PHE A 1 711 ? -15.953 1.888 -24.296 1.00 98.44 711 PHE A CA 1
ATOM 5586 C C . PHE A 1 711 ? -16.598 3.242 -24.568 1.00 98.44 711 PHE A C 1
ATOM 5588 O O . PHE A 1 711 ? -17.588 3.326 -25.294 1.00 98.44 711 PHE A O 1
ATOM 5595 N N . ILE A 1 712 ? -16.038 4.298 -23.996 1.00 97.69 712 ILE A N 1
ATOM 5596 C CA . ILE A 1 712 ? -16.455 5.686 -24.213 1.00 97.69 712 ILE A CA 1
ATOM 5597 C C . ILE A 1 712 ? -15.247 6.555 -24.591 1.00 97.69 712 ILE A C 1
ATOM 5599 O O . ILE A 1 712 ? -14.102 6.095 -24.567 1.00 97.69 712 ILE A O 1
ATOM 5603 N N . VAL A 1 713 ? -15.523 7.801 -24.966 1.00 96.31 713 VAL A N 1
ATOM 5604 C CA . VAL A 1 713 ? -14.547 8.877 -25.190 1.00 96.31 713 VAL A CA 1
ATOM 5605 C C . VAL A 1 713 ? -15.041 10.145 -24.490 1.00 96.31 713 VAL A C 1
ATOM 5607 O O . VAL A 1 713 ? -16.174 10.179 -24.003 1.00 96.31 713 VAL A O 1
ATOM 5610 N N . GLY A 1 714 ? -14.212 11.185 -24.483 1.00 94.88 714 GLY A N 1
ATOM 5611 C CA . GLY A 1 714 ? -14.496 12.458 -23.830 1.00 94.88 714 GLY A CA 1
ATOM 5612 C C . GLY A 1 714 ? -13.792 12.582 -22.480 1.00 94.88 714 GLY A C 1
ATOM 5613 O O . GLY A 1 714 ? -13.022 11.710 -22.072 1.00 94.88 714 GLY A O 1
ATOM 5614 N N . ARG A 1 715 ? -14.048 13.696 -21.786 1.00 93.56 715 ARG A N 1
ATOM 5615 C CA . ARG A 1 715 ? -13.501 13.944 -20.443 1.00 93.56 715 ARG A CA 1
ATOM 5616 C C . ARG A 1 715 ? -13.996 12.894 -19.445 1.00 93.56 715 ARG A C 1
ATOM 5618 O O . ARG A 1 715 ? -15.046 12.303 -19.642 1.00 93.56 715 ARG A O 1
ATOM 5625 N N . HIS A 1 716 ? -13.295 12.747 -18.330 1.00 92.94 716 HIS A N 1
ATOM 5626 C CA . HIS A 1 716 ? -13.641 11.819 -17.246 1.00 92.94 716 HIS A CA 1
ATOM 5627 C C . HIS A 1 716 ? -15.023 12.047 -16.600 1.00 92.94 716 HIS A C 1
ATOM 5629 O O . HIS A 1 716 ? -15.638 11.144 -16.042 1.00 92.94 716 HIS A O 1
ATOM 5635 N N . ASP A 1 717 ? -15.526 13.278 -16.644 1.00 91.44 717 ASP A N 1
ATOM 5636 C CA . ASP A 1 717 ? -16.680 13.719 -15.862 1.00 91.44 717 ASP A CA 1
ATOM 5637 C C . ASP A 1 717 ? -17.998 13.757 -16.646 1.00 91.44 717 ASP A C 1
ATOM 5639 O O . ASP A 1 717 ? -19.021 13.263 -16.173 1.00 91.44 717 ASP A O 1
ATOM 5643 N N . LEU A 1 718 ? -17.999 14.360 -17.835 1.00 94.81 718 LEU A N 1
ATOM 5644 C CA . LEU A 1 718 ? -19.228 14.662 -18.576 1.00 94.81 718 LEU A CA 1
ATOM 5645 C C . LEU A 1 718 ? -19.964 13.450 -19.164 1.00 94.81 718 LEU A C 1
ATOM 5647 O O . LEU A 1 718 ? -21.192 13.432 -19.050 1.00 94.81 718 LEU A O 1
ATOM 5651 N N . PRO A 1 719 ? -19.290 12.447 -19.766 1.00 96.50 719 PRO A N 1
ATOM 5652 C CA . PRO A 1 719 ? -19.963 11.322 -20.406 1.00 96.50 719 PRO A CA 1
ATOM 5653 C C . PRO A 1 719 ? -20.892 10.556 -19.471 1.00 96.50 719 PRO A C 1
ATOM 5655 O O . PRO A 1 719 ? -21.930 10.073 -19.905 1.00 96.50 719 PRO A O 1
ATOM 5658 N N . PHE A 1 720 ? -20.580 10.507 -18.175 1.00 97.44 720 PHE A N 1
ATOM 5659 C CA . PHE A 1 720 ? -21.445 9.897 -17.166 1.00 97.44 720 PHE A CA 1
ATOM 5660 C C . PHE A 1 720 ? -22.843 10.534 -17.088 1.00 97.44 720 PHE A C 1
ATOM 5662 O O . PHE A 1 720 ? -23.791 9.866 -16.682 1.00 97.44 720 PHE A O 1
ATOM 5669 N N . TYR A 1 721 ? -22.982 11.803 -17.486 1.00 97.19 721 TYR A N 1
ATOM 5670 C CA . TYR A 1 721 ? -24.227 12.576 -17.427 1.00 97.19 721 TYR A CA 1
ATOM 5671 C C . TYR A 1 721 ? -24.865 12.829 -18.805 1.00 97.19 721 TYR A C 1
ATOM 5673 O O . TYR A 1 721 ? -25.895 13.508 -18.886 1.00 97.19 721 TYR A O 1
ATOM 5681 N N . TYR A 1 722 ? -24.286 12.324 -19.900 1.00 96.19 722 TYR A N 1
ATOM 5682 C CA . TYR A 1 722 ? -24.914 12.429 -21.220 1.00 96.19 722 TYR A CA 1
ATOM 5683 C C . TYR A 1 722 ? -26.205 11.618 -21.266 1.00 96.19 722 TYR A C 1
ATOM 5685 O O . TYR A 1 722 ? -26.296 10.540 -20.684 1.00 96.19 722 TYR A O 1
ATOM 5693 N N . THR A 1 723 ? -27.223 12.146 -21.946 1.00 95.50 723 THR A N 1
ATOM 5694 C CA . THR A 1 723 ? -28.576 11.573 -21.953 1.00 95.50 723 THR A CA 1
ATOM 5695 C C . THR A 1 723 ? -28.571 10.102 -22.368 1.00 95.50 723 THR A C 1
ATOM 5697 O O . THR A 1 723 ? -29.196 9.265 -21.720 1.00 95.50 723 THR A O 1
ATOM 5700 N N . GLU A 1 724 ? -27.839 9.774 -23.428 1.00 94.88 724 GLU A N 1
ATOM 5701 C CA . GLU A 1 724 ? -27.695 8.423 -23.956 1.00 94.88 724 GLU A CA 1
ATOM 5702 C C . GLU A 1 724 ? -26.942 7.488 -23.003 1.00 94.88 724 GLU A C 1
ATOM 5704 O O . GLU A 1 724 ? -27.265 6.306 -22.910 1.00 94.88 724 GLU A O 1
ATOM 5709 N N . GLU A 1 725 ? -25.971 8.010 -22.261 1.00 97.12 725 GLU A N 1
ATOM 5710 C CA . GLU A 1 725 ? -25.149 7.232 -21.341 1.00 97.12 725 GLU A CA 1
ATOM 5711 C C . GLU A 1 725 ? -25.877 6.962 -20.020 1.00 97.12 725 GLU A C 1
ATOM 5713 O O . GLU A 1 725 ? -25.860 5.837 -19.515 1.00 97.12 725 GLU A O 1
ATOM 5718 N N . VAL A 1 726 ? -26.616 7.949 -19.508 1.00 97.81 726 VAL A N 1
ATOM 5719 C CA . VAL A 1 726 ? -27.510 7.784 -18.356 1.00 97.81 726 VAL A CA 1
ATOM 5720 C C . VAL A 1 726 ? -28.638 6.801 -18.684 1.00 97.81 726 VAL A C 1
ATOM 5722 O O . VAL A 1 726 ? -28.997 5.979 -17.840 1.00 97.81 726 VAL A O 1
ATOM 5725 N N . GLU A 1 727 ? -29.164 6.805 -19.915 1.00 97.81 727 GLU A N 1
ATOM 5726 C CA . GLU A 1 727 ? -30.144 5.802 -20.351 1.00 97.81 727 GLU A CA 1
ATOM 5727 C C . GLU A 1 727 ? -29.560 4.384 -20.337 1.00 97.81 727 GLU A C 1
ATOM 5729 O O . GLU A 1 727 ? -30.238 3.449 -19.914 1.00 97.81 727 GLU A O 1
ATOM 5734 N N . ILE A 1 728 ? -28.301 4.205 -20.750 1.00 98.19 728 ILE A N 1
ATOM 5735 C CA . ILE A 1 728 ? -27.623 2.903 -20.685 1.00 98.19 728 ILE A CA 1
ATOM 5736 C C . ILE A 1 728 ? -27.451 2.447 -19.233 1.00 98.19 728 ILE A C 1
ATOM 5738 O O . ILE A 1 728 ? -27.788 1.303 -18.916 1.00 98.19 728 ILE A O 1
ATOM 5742 N N . GLN A 1 729 ? -26.989 3.337 -18.346 1.00 98.56 729 GLN A N 1
ATOM 5743 C CA . GLN A 1 729 ? -26.881 3.054 -16.910 1.00 98.56 729 GLN A CA 1
ATOM 5744 C C . GLN A 1 729 ? -28.238 2.621 -16.343 1.00 98.56 729 GLN A C 1
ATOM 5746 O O . GLN A 1 729 ? -28.346 1.567 -15.714 1.00 98.56 729 GLN A O 1
ATOM 5751 N N . ARG A 1 730 ? -29.292 3.405 -16.608 1.00 98.44 730 ARG A N 1
ATOM 5752 C CA . ARG A 1 730 ? -30.646 3.144 -16.113 1.00 98.44 730 ARG A CA 1
ATOM 5753 C C . ARG A 1 730 ? -31.202 1.849 -16.680 1.00 98.44 730 ARG A C 1
ATOM 5755 O O . ARG A 1 730 ? -31.660 1.016 -15.915 1.00 98.44 730 ARG A O 1
ATOM 5762 N N . SER A 1 731 ? -31.101 1.622 -17.987 1.00 98.56 731 SER A N 1
ATOM 5763 C CA . SER A 1 731 ? -31.611 0.402 -18.613 1.00 98.56 731 SER A CA 1
ATOM 5764 C C . SER A 1 731 ? -30.976 -0.865 -18.034 1.00 98.56 731 SER A C 1
ATOM 5766 O O . SER A 1 731 ? -31.680 -1.866 -17.888 1.00 98.56 731 SER A O 1
ATOM 5768 N N . PHE A 1 732 ? -29.678 -0.838 -17.723 1.00 98.81 732 PHE A N 1
ATOM 5769 C CA . PHE A 1 732 ? -28.989 -1.952 -17.076 1.00 98.81 732 PHE A CA 1
ATOM 5770 C C . PHE A 1 732 ? -29.455 -2.133 -15.622 1.00 98.81 732 PHE A C 1
ATOM 5772 O O . PHE A 1 732 ? -29.828 -3.234 -15.215 1.00 98.81 732 PHE A O 1
ATOM 5779 N N . LEU A 1 733 ? -29.494 -1.047 -14.846 1.00 98.81 733 LEU A N 1
ATOM 5780 C CA . LEU A 1 733 ? -29.919 -1.071 -13.445 1.00 98.81 733 LEU A CA 1
ATOM 5781 C C . LEU A 1 733 ? -31.397 -1.465 -13.293 1.00 98.81 733 LEU A C 1
ATOM 5783 O O . LEU A 1 733 ? -31.734 -2.202 -12.369 1.00 98.81 733 LEU A O 1
ATOM 5787 N N . ASP A 1 734 ? -32.275 -1.043 -14.199 1.00 98.75 734 ASP A N 1
ATOM 5788 C CA . ASP A 1 734 ? -33.696 -1.402 -14.223 1.00 98.75 734 ASP A CA 1
ATOM 5789 C C . ASP A 1 734 ? -33.872 -2.922 -14.345 1.00 98.75 734 ASP A C 1
ATOM 5791 O O . ASP A 1 734 ? -34.677 -3.527 -13.630 1.00 98.75 734 ASP A O 1
ATOM 5795 N N . ALA A 1 735 ? -33.085 -3.563 -15.215 1.00 98.69 735 ALA A N 1
ATOM 5796 C CA . ALA A 1 735 ? -33.166 -5.000 -15.449 1.00 98.69 735 ALA A CA 1
ATOM 5797 C C . ALA A 1 735 ? -32.878 -5.801 -14.171 1.00 98.69 735 ALA A C 1
ATOM 5799 O O . ALA A 1 735 ? -33.628 -6.715 -13.827 1.00 98.69 735 ALA A O 1
ATOM 5800 N N . PHE A 1 736 ? -31.833 -5.435 -13.425 1.00 98.62 736 PHE A N 1
ATOM 5801 C CA . PHE A 1 736 ? -31.393 -6.208 -12.259 1.00 98.62 736 PHE A CA 1
ATOM 5802 C C . PHE A 1 736 ? -32.028 -5.751 -10.940 1.00 98.62 736 PHE A C 1
ATOM 5804 O O . PHE A 1 736 ? -32.320 -6.585 -10.072 1.00 98.62 736 PHE A O 1
ATOM 5811 N N . LEU A 1 737 ? -32.321 -4.457 -10.794 1.00 98.62 737 LEU A N 1
ATOM 5812 C CA . LEU A 1 737 ? -32.830 -3.871 -9.551 1.00 98.62 737 LEU A CA 1
ATOM 5813 C C . LEU A 1 737 ? -34.357 -3.727 -9.524 1.00 98.62 737 LEU A C 1
ATOM 5815 O O . LEU A 1 737 ? -34.955 -3.889 -8.461 1.00 98.62 737 LEU A O 1
ATOM 5819 N N . LEU A 1 738 ? -34.996 -3.504 -10.676 1.00 97.56 738 LEU A N 1
ATOM 5820 C CA . LEU A 1 738 ? -36.459 -3.402 -10.803 1.00 97.56 738 LEU A CA 1
ATOM 5821 C C . LEU A 1 738 ? -37.097 -4.615 -11.493 1.00 97.56 738 LEU A C 1
ATOM 5823 O O . LEU A 1 738 ? -38.314 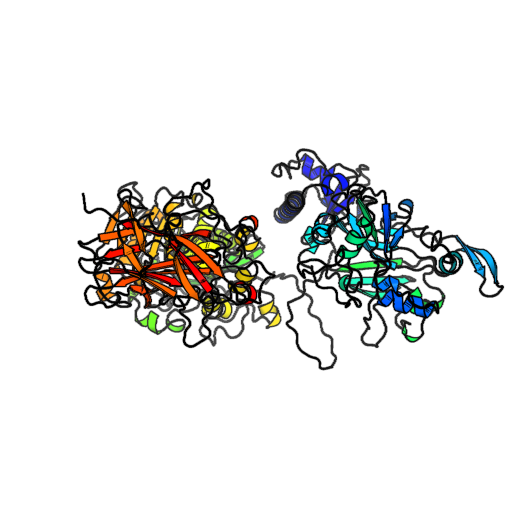-4.769 -11.444 1.00 97.56 738 LEU A O 1
ATOM 5827 N N . GLY A 1 739 ? -36.304 -5.481 -12.134 1.00 96.44 739 GLY A N 1
ATOM 5828 C CA . GLY A 1 739 ? -36.829 -6.564 -12.974 1.00 96.44 739 GLY A CA 1
ATOM 5829 C C . GLY A 1 739 ? -37.434 -6.068 -14.294 1.00 96.44 739 GLY A C 1
ATOM 5830 O O . GLY A 1 739 ? -38.159 -6.809 -14.953 1.00 96.44 739 GLY A O 1
ATOM 5831 N N . GLN A 1 740 ? -37.162 -4.817 -14.679 1.00 97.50 740 GLN A N 1
ATOM 5832 C CA . GLN A 1 740 ? -37.683 -4.185 -15.891 1.00 97.50 740 GLN A CA 1
ATOM 5833 C C . GLN A 1 740 ? -36.640 -4.255 -17.009 1.00 97.50 740 GLN A C 1
ATOM 5835 O O . GLN A 1 740 ? -35.943 -3.288 -17.311 1.00 97.50 740 GLN A O 1
ATOM 5840 N N . ASP A 1 741 ? -36.517 -5.425 -17.631 1.00 97.75 741 ASP A N 1
ATOM 5841 C CA . ASP A 1 741 ? -35.495 -5.664 -18.647 1.00 97.75 741 ASP A CA 1
ATOM 5842 C C . ASP A 1 741 ? -35.976 -5.335 -20.071 1.00 97.75 741 ASP A C 1
ATOM 5844 O O . ASP A 1 741 ? -36.477 -6.186 -20.807 1.00 97.75 741 ASP A O 1
ATOM 5848 N N . ARG A 1 742 ? -35.821 -4.064 -20.455 1.00 96.69 742 ARG A N 1
ATOM 5849 C CA . ARG A 1 742 ? -36.291 -3.505 -21.739 1.00 96.69 742 ARG A CA 1
ATOM 5850 C C . ARG A 1 742 ? -35.483 -4.000 -22.947 1.00 96.69 742 ARG A C 1
ATOM 5852 O O . ARG A 1 742 ? -36.000 -4.045 -24.059 1.00 96.69 742 ARG A O 1
ATOM 5859 N N . VAL A 1 743 ? -34.206 -4.316 -22.728 1.00 95.50 743 VAL A N 1
ATOM 5860 C CA . VAL A 1 743 ? -33.211 -4.592 -23.782 1.00 95.50 743 VAL A CA 1
ATOM 5861 C C . VAL A 1 743 ? -32.805 -6.072 -23.794 1.00 95.50 743 VAL A C 1
ATOM 5863 O O . VAL A 1 743 ? -32.490 -6.625 -24.846 1.00 95.50 743 VAL A O 1
ATOM 5866 N N . GLY A 1 744 ? -32.879 -6.754 -22.650 1.00 97.38 744 GLY A N 1
ATOM 5867 C CA . GLY A 1 744 ? -32.477 -8.148 -22.481 1.00 97.38 744 GLY A CA 1
ATOM 5868 C C . GLY A 1 744 ? -31.191 -8.341 -21.673 1.00 97.38 744 GLY A C 1
ATOM 5869 O O . GLY A 1 744 ? -30.569 -9.386 -21.822 1.00 97.38 744 GLY A O 1
ATOM 5870 N N . TRP A 1 745 ? -30.776 -7.382 -20.841 1.00 98.25 745 TRP A N 1
ATOM 5871 C CA . TRP A 1 745 ? -29.557 -7.457 -20.023 1.00 98.25 745 TRP A CA 1
ATOM 5872 C C . TRP A 1 745 ? -29.499 -8.697 -19.121 1.00 98.25 745 TRP A C 1
ATOM 5874 O O . TRP A 1 745 ? -28.425 -9.252 -18.897 1.00 98.25 745 TRP A O 1
ATOM 5884 N N . SER A 1 746 ? -30.650 -9.148 -18.622 1.00 97.12 746 SER A N 1
ATOM 5885 C CA . SER A 1 746 ? -30.793 -10.311 -17.735 1.00 97.12 746 SER A CA 1
ATOM 5886 C C . SER A 1 746 ? -30.974 -11.636 -18.488 1.00 97.12 746 SER A C 1
ATOM 5888 O O . SER A 1 746 ? -31.161 -12.690 -17.878 1.00 97.12 746 SER A O 1
ATOM 5890 N N . ARG A 1 747 ? -30.904 -11.615 -19.826 1.00 97.00 747 ARG A N 1
ATOM 5891 C CA . ARG A 1 747 ? -31.027 -12.800 -20.685 1.00 97.00 747 ARG A CA 1
ATOM 5892 C C . ARG A 1 747 ? -29.688 -13.081 -21.357 1.00 97.00 747 ARG A C 1
ATOM 5894 O O . ARG A 1 747 ? -29.234 -12.305 -22.197 1.00 97.00 747 ARG A O 1
ATOM 5901 N N . LYS A 1 748 ? -29.062 -14.211 -21.013 1.00 93.81 748 LYS A N 1
ATOM 5902 C CA . LYS A 1 748 ? -27.755 -14.600 -21.569 1.00 93.81 748 LYS A CA 1
ATOM 5903 C C . LYS A 1 748 ? -27.797 -14.569 -23.103 1.00 93.81 748 LYS A C 1
ATOM 5905 O O . LYS A 1 748 ? -28.664 -15.190 -23.712 1.00 93.81 748 LYS A O 1
ATOM 5910 N N . GLY A 1 749 ? -26.870 -13.825 -23.707 1.00 92.50 749 GLY A N 1
ATOM 5911 C CA . GLY A 1 749 ? -26.729 -13.689 -25.160 1.00 92.50 749 GLY A CA 1
ATOM 5912 C C . GLY A 1 749 ? -27.697 -12.719 -25.850 1.00 92.50 749 GLY A C 1
ATOM 5913 O O . GLY A 1 749 ? -27.587 -12.544 -27.059 1.00 92.50 749 GLY A O 1
ATOM 5914 N N . ALA A 1 750 ? -28.628 -12.072 -25.138 1.00 95.81 750 ALA A N 1
ATOM 5915 C CA . ALA A 1 750 ? -29.543 -11.112 -25.767 1.00 95.81 750 ALA A CA 1
ATOM 5916 C C . ALA A 1 750 ? -28.898 -9.744 -26.036 1.00 95.81 750 ALA A C 1
ATOM 5918 O O . ALA A 1 750 ? -29.305 -9.052 -26.968 1.00 95.81 750 ALA A O 1
ATOM 5919 N N . VAL A 1 751 ? -27.902 -9.361 -25.235 1.00 96.81 751 VAL A N 1
ATOM 5920 C CA . VAL A 1 751 ? -27.111 -8.143 -25.429 1.00 96.81 751 VAL A CA 1
ATOM 5921 C C . VAL A 1 751 ? -25.659 -8.545 -25.687 1.00 96.81 751 VAL A C 1
ATOM 5923 O O . VAL A 1 751 ? -25.118 -9.336 -24.910 1.00 96.81 751 VAL A O 1
ATOM 5926 N N . PRO A 1 752 ? -25.008 -8.025 -26.746 1.00 96.88 752 PRO A N 1
ATOM 5927 C CA . PRO A 1 752 ? -23.585 -8.248 -26.952 1.00 96.88 752 PRO A CA 1
ATOM 5928 C C . PRO A 1 752 ? -22.778 -7.728 -25.751 1.00 96.88 752 PRO A C 1
ATOM 5930 O O . PRO A 1 752 ? -22.988 -6.584 -25.335 1.00 96.88 752 PRO A O 1
ATOM 5933 N N . PRO A 1 753 ? -21.862 -8.533 -25.192 1.00 97.62 753 PRO A N 1
ATOM 5934 C CA . PRO A 1 753 ? -21.129 -8.191 -23.982 1.00 97.62 753 PRO A CA 1
ATOM 5935 C C . PRO A 1 753 ? -20.123 -7.051 -24.168 1.00 97.62 753 PRO A C 1
ATOM 5937 O O . PRO A 1 753 ? -19.680 -6.485 -23.176 1.00 97.62 753 PRO A O 1
ATOM 5940 N N . VAL A 1 754 ? -19.765 -6.677 -25.400 1.00 98.50 754 VAL A N 1
ATOM 5941 C CA . VAL A 1 754 ? -18.807 -5.596 -25.660 1.00 98.50 754 VAL A CA 1
ATOM 5942 C C . VAL A 1 754 ? -19.403 -4.554 -26.612 1.00 98.50 754 VAL A C 1
ATOM 5944 O O . VAL A 1 754 ? -19.961 -4.885 -27.658 1.00 98.50 754 VAL A O 1
ATOM 5947 N N . ASP A 1 755 ? -19.275 -3.275 -26.257 1.00 97.88 755 ASP A N 1
ATOM 5948 C CA . ASP A 1 755 ? -19.646 -2.112 -27.072 1.00 97.88 755 ASP A CA 1
ATOM 5949 C C . ASP A 1 755 ? -18.441 -1.178 -27.225 1.00 97.88 755 ASP A C 1
ATOM 5951 O O . ASP A 1 755 ? -17.985 -0.579 -26.253 1.00 97.88 755 ASP A O 1
ATOM 5955 N N . LEU A 1 756 ? -17.934 -1.057 -28.449 1.00 96.62 756 LEU A N 1
ATOM 5956 C CA . LEU A 1 756 ? -16.746 -0.291 -28.806 1.00 96.62 756 LEU A CA 1
ATOM 5957 C C . LEU A 1 756 ? -17.121 1.038 -29.454 1.00 96.62 756 LEU A C 1
ATOM 5959 O O . LEU A 1 756 ? -17.993 1.070 -30.321 1.00 96.62 756 LEU A O 1
ATOM 5963 N N . ILE A 1 757 ? -16.384 2.097 -29.125 1.00 95.69 757 ILE A N 1
ATOM 5964 C CA . ILE A 1 757 ? -16.285 3.294 -29.968 1.00 95.69 757 ILE A CA 1
ATOM 5965 C C . ILE A 1 757 ? -15.115 3.107 -30.934 1.00 95.69 757 ILE A C 1
ATOM 5967 O O . ILE A 1 757 ? -14.025 2.733 -30.507 1.00 95.69 757 ILE A O 1
ATOM 5971 N N . LEU A 1 758 ? -15.348 3.382 -32.219 1.00 96.00 758 LEU A N 1
ATOM 5972 C CA . LEU A 1 758 ? -14.343 3.365 -33.277 1.00 96.00 758 LEU A CA 1
ATOM 5973 C C . LEU A 1 758 ? -13.802 4.783 -33.503 1.00 96.00 758 LEU A C 1
ATOM 5975 O O . LEU A 1 758 ? -14.442 5.600 -34.171 1.00 96.00 758 LEU A O 1
ATOM 5979 N N . ARG A 1 759 ? -12.612 5.068 -32.964 1.00 96.25 759 ARG A N 1
ATOM 5980 C CA . ARG A 1 759 ? -11.891 6.337 -33.146 1.00 96.25 759 ARG A CA 1
ATOM 5981 C C . ARG A 1 759 ? -11.308 6.412 -34.560 1.00 96.25 759 ARG A C 1
ATOM 5983 O O . ARG A 1 759 ? -10.143 6.085 -34.786 1.00 96.25 759 ARG A O 1
ATOM 5990 N N . LYS A 1 760 ? -12.163 6.778 -35.517 1.00 94.19 760 LYS A N 1
ATOM 5991 C CA . LYS A 1 760 ? -11.851 6.921 -36.944 1.00 94.19 760 LYS A CA 1
ATOM 5992 C C . LYS A 1 760 ? -11.841 8.389 -37.359 1.00 94.19 760 LYS A C 1
ATOM 5994 O O . LYS A 1 760 ? -12.836 9.087 -37.171 1.00 94.19 760 LYS A O 1
ATOM 5999 N N . GLY A 1 761 ? -10.754 8.805 -38.006 1.00 89.44 761 GLY A N 1
ATOM 6000 C CA . GLY A 1 761 ? -10.551 10.177 -38.467 1.00 89.44 761 GLY A CA 1
ATOM 6001 C C . GLY A 1 761 ? -10.159 11.147 -37.348 1.00 89.44 761 GLY A C 1
ATOM 6002 O O . GLY A 1 761 ? -10.131 10.794 -36.171 1.00 89.44 761 GLY A O 1
ATOM 6003 N N . ASN A 1 762 ? -9.849 12.385 -37.734 1.00 91.38 762 ASN A N 1
ATOM 6004 C CA . ASN A 1 762 ? -9.488 13.459 -36.812 1.00 91.38 762 ASN A CA 1
ATOM 6005 C C . ASN A 1 762 ? -10.708 14.346 -36.527 1.00 91.38 762 ASN A C 1
ATOM 6007 O O . ASN A 1 762 ? -11.037 15.228 -37.319 1.00 91.38 762 ASN A O 1
ATOM 6011 N N . VAL A 1 763 ? -11.395 14.090 -35.411 1.00 90.62 763 VAL A N 1
ATOM 6012 C CA . VAL A 1 763 ? -12.550 14.891 -34.961 1.00 90.62 763 VAL A CA 1
ATOM 6013 C C . VAL A 1 763 ? -12.161 15.976 -33.947 1.00 90.62 763 VAL A C 1
ATOM 6015 O O . VAL A 1 763 ? -13.039 16.660 -33.430 1.00 90.62 763 VAL A O 1
ATOM 6018 N N . GLY A 1 764 ? -10.862 16.140 -33.673 1.00 91.88 764 GLY A N 1
ATOM 6019 C CA . GLY A 1 764 ? -10.348 16.978 -32.592 1.00 91.88 764 GLY A CA 1
ATOM 6020 C C . GLY A 1 764 ? -10.412 16.303 -31.218 1.00 91.88 764 GLY A C 1
ATOM 6021 O O . GLY A 1 764 ? -10.653 15.102 -31.099 1.00 91.88 764 GLY A O 1
ATOM 6022 N N . TYR A 1 765 ? -10.180 17.099 -30.175 1.00 94.00 765 TYR A N 1
ATOM 6023 C CA . TYR A 1 765 ? -10.224 16.689 -28.772 1.00 94.00 765 TYR A CA 1
ATOM 6024 C C . TYR A 1 765 ? -11.002 17.724 -27.950 1.00 94.00 765 TYR A C 1
ATOM 6026 O O . TYR A 1 765 ? -11.059 18.900 -28.312 1.00 94.00 765 TYR A O 1
ATOM 6034 N N . ASN A 1 766 ? -11.587 17.281 -26.838 1.00 93.94 766 ASN A N 1
ATOM 6035 C CA . ASN A 1 766 ? -12.431 18.062 -25.936 1.00 93.94 766 ASN A CA 1
ATOM 6036 C C . ASN A 1 766 ? -13.616 18.751 -26.643 1.00 93.94 766 ASN A C 1
ATOM 6038 O O . ASN A 1 766 ? -14.006 19.863 -26.287 1.00 93.94 766 ASN A O 1
ATOM 6042 N N . ASP A 1 767 ? -14.184 18.076 -27.646 1.00 94.06 767 ASP A N 1
ATOM 6043 C CA . ASP A 1 767 ? -15.374 18.496 -28.390 1.00 94.06 767 ASP A CA 1
ATOM 6044 C C . ASP A 1 767 ? -16.398 17.346 -28.407 1.00 94.06 767 ASP A C 1
ATOM 6046 O O . ASP A 1 767 ? -16.410 16.534 -29.340 1.00 94.06 767 ASP A O 1
ATOM 6050 N N . PRO A 1 768 ? -17.297 17.286 -27.405 1.00 92.38 768 PRO A N 1
ATOM 6051 C CA . PRO A 1 768 ? -18.305 16.233 -27.308 1.00 92.38 768 PRO A CA 1
ATOM 6052 C C . PRO A 1 768 ? -19.196 16.110 -28.550 1.00 92.38 768 PRO A C 1
ATOM 6054 O O . PRO A 1 768 ? -19.615 15.011 -28.918 1.00 92.38 768 PRO A O 1
ATOM 6057 N N . GLN A 1 769 ? -19.484 17.228 -29.229 1.00 92.56 769 GLN A N 1
ATOM 6058 C CA . GLN A 1 769 ? -20.328 17.216 -30.421 1.00 92.56 769 GLN A CA 1
ATOM 6059 C C . GLN A 1 769 ? -19.620 16.501 -31.573 1.00 92.56 769 GLN A C 1
ATOM 6061 O O . GLN A 1 769 ? -20.242 15.713 -32.290 1.00 92.56 769 GLN A O 1
ATOM 6066 N N . SER A 1 770 ? -18.328 16.754 -31.762 1.00 94.25 770 SER A N 1
ATOM 6067 C CA . SER A 1 770 ? -17.545 16.080 -32.797 1.00 94.25 770 SER A CA 1
ATOM 6068 C C . SER A 1 770 ? -17.207 14.635 -32.427 1.00 94.25 770 SER A C 1
ATOM 6070 O O . SER A 1 770 ? -17.305 13.767 -33.293 1.00 94.25 770 SER A O 1
ATOM 6072 N N . GLU A 1 771 ? -16.929 14.346 -31.156 1.00 94.44 771 GLU A N 1
ATOM 6073 C CA . GLU A 1 771 ? -16.687 12.986 -30.653 1.00 94.44 771 GLU A CA 1
ATOM 6074 C C . GLU A 1 771 ? -17.912 12.070 -30.775 1.00 94.44 771 GLU A C 1
ATOM 6076 O O . GLU A 1 771 ? -17.767 10.886 -31.079 1.00 94.44 771 GLU A O 1
ATOM 6081 N N . SER A 1 772 ? -19.130 12.610 -30.638 1.00 92.25 772 SER A N 1
ATOM 6082 C CA . SER A 1 772 ? -20.377 11.846 -30.824 1.00 92.25 772 SER A CA 1
ATOM 6083 C C . SER A 1 772 ? -20.540 11.244 -32.230 1.00 92.25 772 SER A C 1
ATOM 6085 O O . SER A 1 772 ? -21.349 10.339 -32.433 1.00 92.25 772 SER A O 1
ATOM 6087 N N . LYS A 1 773 ? -19.763 11.725 -33.213 1.00 92.81 773 LYS A N 1
ATOM 6088 C CA . LYS A 1 773 ? -19.766 11.222 -34.595 1.00 92.81 773 LYS A CA 1
ATOM 6089 C C . LYS A 1 773 ? -19.010 9.902 -34.743 1.00 92.81 773 LYS A C 1
ATOM 6091 O O . LYS A 1 773 ? -19.130 9.265 -35.792 1.00 92.81 773 LYS A O 1
ATOM 6096 N N . PHE A 1 774 ? -18.222 9.492 -33.746 1.00 95.31 774 PHE A N 1
ATOM 6097 C CA . PHE A 1 774 ? -17.558 8.197 -33.793 1.00 95.31 774 PHE A CA 1
ATOM 6098 C C . PHE A 1 774 ? -18.581 7.061 -33.838 1.00 95.31 774 PHE A C 1
ATOM 6100 O O . PHE A 1 774 ? -19.575 7.037 -33.112 1.00 95.31 774 PHE A O 1
ATOM 6107 N N . LEU A 1 775 ? -18.319 6.086 -34.706 1.00 94.75 775 LEU A N 1
ATOM 6108 C CA . LEU A 1 775 ? -19.198 4.937 -34.875 1.00 94.75 775 LEU A CA 1
ATOM 6109 C C . LEU A 1 775 ? -19.062 3.984 -33.689 1.00 94.75 775 LEU A C 1
ATOM 6111 O O . LEU A 1 775 ? -17.973 3.811 -33.142 1.00 94.75 775 LEU A O 1
ATOM 6115 N N . ARG A 1 776 ? -20.161 3.312 -33.336 1.00 95.31 776 ARG A N 1
ATOM 6116 C CA . ARG A 1 776 ? -20.153 2.245 -32.333 1.00 95.31 776 ARG A CA 1
ATOM 6117 C C . ARG A 1 776 ? -20.257 0.876 -32.989 1.00 95.31 776 ARG A C 1
ATOM 6119 O O . ARG A 1 776 ? -21.019 0.705 -33.940 1.00 95.31 776 ARG A O 1
ATOM 6126 N N . ARG A 1 777 ? -19.534 -0.111 -32.460 1.00 96.00 777 ARG A N 1
ATOM 6127 C CA . ARG A 1 777 ? -19.605 -1.511 -32.900 1.00 96.00 777 ARG A CA 1
ATOM 6128 C C . ARG A 1 777 ? -19.772 -2.447 -31.711 1.00 96.00 777 ARG A C 1
ATOM 6130 O O . ARG A 1 777 ? -19.112 -2.289 -30.691 1.00 96.00 777 ARG A O 1
ATOM 6137 N N . LYS A 1 778 ? -20.654 -3.434 -31.855 1.00 96.75 778 LYS A N 1
ATOM 6138 C CA . LYS A 1 778 ? -20.882 -4.481 -30.855 1.00 96.75 778 LYS A CA 1
ATOM 6139 C C . LYS A 1 778 ? -20.003 -5.698 -31.135 1.00 96.75 778 LYS A C 1
ATOM 6141 O O . LYS A 1 778 ? -19.834 -6.065 -32.293 1.00 96.75 778 LYS A O 1
ATOM 6146 N N . GLU A 1 779 ? -19.493 -6.329 -30.085 1.00 96.75 779 GLU A N 1
ATOM 6147 C CA . GLU A 1 779 ? -18.674 -7.543 -30.154 1.00 96.75 779 GLU A CA 1
ATOM 6148 C C . GLU A 1 779 ? -19.122 -8.562 -29.099 1.00 96.75 779 GLU A C 1
ATOM 6150 O O . GLU A 1 779 ? -19.703 -8.211 -28.067 1.00 96.75 779 GLU A O 1
ATOM 6155 N N . ASN A 1 780 ? -18.840 -9.838 -29.366 1.00 95.75 780 ASN A N 1
ATOM 6156 C CA . ASN A 1 780 ? -19.231 -10.943 -28.488 1.00 95.75 780 ASN A CA 1
ATOM 6157 C C . ASN A 1 780 ? -18.200 -11.273 -27.405 1.00 95.75 780 ASN A C 1
ATOM 6159 O O . ASN A 1 780 ? -18.488 -12.065 -26.512 1.00 95.75 780 ASN A O 1
ATOM 6163 N N . GLU A 1 781 ? -17.011 -10.680 -27.464 1.00 94.31 781 GLU A N 1
ATOM 6164 C CA . GLU A 1 781 ? -15.917 -10.995 -26.551 1.00 94.31 781 GLU A CA 1
ATOM 6165 C C . GLU A 1 781 ? -14.835 -9.912 -26.552 1.00 94.31 781 GLU A C 1
ATOM 6167 O O . GLU A 1 781 ? -14.697 -9.136 -27.501 1.00 94.31 781 GLU A O 1
ATOM 6172 N N . TRP A 1 782 ? -14.063 -9.876 -25.465 1.00 96.38 782 TRP A N 1
ATOM 6173 C CA . TRP A 1 782 ? -12.846 -9.083 -25.342 1.00 96.38 782 TRP A CA 1
ATOM 6174 C C . TRP A 1 782 ? -11.721 -9.955 -24.755 1.00 96.38 782 TRP A C 1
ATOM 6176 O O . TRP A 1 782 ? -11.949 -10.596 -23.725 1.00 96.38 782 TRP A O 1
ATOM 6186 N N . PRO A 1 783 ? -10.503 -9.945 -25.330 1.00 94.94 783 PRO A N 1
ATOM 6187 C CA . PRO A 1 783 ? -10.153 -9.348 -26.624 1.00 94.94 783 PRO A CA 1
ATOM 6188 C C . PRO A 1 783 ? -10.984 -9.947 -27.769 1.00 94.94 783 PRO A C 1
ATOM 6190 O O . PRO A 1 783 ? -11.469 -11.065 -27.652 1.00 94.94 783 PRO A O 1
ATOM 6193 N N . ILE A 1 784 ? -11.159 -9.210 -28.866 1.00 95.94 784 ILE A N 1
ATOM 6194 C CA . ILE A 1 784 ? -11.951 -9.668 -30.021 1.00 95.94 784 ILE A CA 1
ATOM 6195 C C . ILE A 1 784 ? -11.312 -10.950 -30.596 1.00 95.94 784 ILE A C 1
ATOM 6197 O O . ILE A 1 784 ? -10.131 -10.916 -30.939 1.00 95.94 784 ILE A O 1
ATOM 6201 N N . ALA A 1 785 ? -12.040 -12.065 -30.770 1.00 92.44 785 ALA A N 1
ATOM 6202 C CA . ALA A 1 785 ? -11.405 -13.336 -31.180 1.00 92.44 785 ALA A CA 1
ATOM 6203 C C . ALA A 1 785 ? -10.705 -13.285 -32.538 1.00 92.44 785 ALA A C 1
ATOM 6205 O O . ALA A 1 785 ? -9.687 -13.945 -32.730 1.00 92.44 785 ALA A O 1
ATOM 6206 N N . ARG A 1 786 ? -11.223 -12.493 -33.484 1.00 95.69 786 ARG A N 1
ATOM 6207 C CA . ARG A 1 786 ? -10.607 -12.337 -34.811 1.00 95.69 786 ARG A CA 1
ATOM 6208 C C . ARG A 1 786 ? -9.370 -11.428 -34.820 1.00 95.69 786 ARG A C 1
ATOM 6210 O O . ARG A 1 786 ? -8.853 -11.153 -35.896 1.00 95.69 786 ARG A O 1
ATOM 6217 N N . THR A 1 787 ? -8.902 -10.952 -33.664 1.00 96.81 787 THR A N 1
ATOM 6218 C CA . THR A 1 787 ? -7.702 -10.106 -33.567 1.00 96.81 787 THR A CA 1
ATOM 6219 C C . THR A 1 787 ? -6.474 -10.831 -34.112 1.00 96.81 787 THR A C 1
ATOM 6221 O O . THR A 1 787 ? -6.132 -11.928 -33.671 1.00 96.81 787 THR A O 1
ATOM 6224 N N . GLN A 1 788 ? -5.765 -10.183 -35.032 1.00 97.25 788 GLN A N 1
ATOM 6225 C CA . GLN A 1 788 ? -4.477 -10.622 -35.548 1.00 97.25 788 GLN A CA 1
ATOM 6226 C C . GLN A 1 788 ? -3.360 -9.757 -34.967 1.00 97.25 788 GLN A C 1
ATOM 6228 O O . GLN A 1 788 ? -3.128 -8.623 -35.388 1.00 97.25 788 GLN A O 1
ATOM 6233 N N . TYR A 1 789 ? -2.641 -10.321 -33.998 1.00 97.50 789 TYR A N 1
ATOM 6234 C CA . TYR A 1 789 ? -1.464 -9.697 -33.402 1.00 97.50 789 TYR A CA 1
ATOM 6235 C C . TYR A 1 789 ? -0.315 -9.639 -34.411 1.00 97.50 789 TYR A C 1
ATOM 6237 O O . TYR A 1 789 ? 0.418 -10.608 -34.605 1.00 97.50 789 TYR A O 1
ATOM 6245 N N . THR A 1 790 ? -0.175 -8.488 -35.063 1.00 96.69 790 THR A N 1
ATOM 6246 C CA . THR A 1 790 ? 0.731 -8.278 -36.194 1.00 96.69 790 THR A CA 1
ATOM 6247 C C . THR A 1 790 ? 1.974 -7.521 -35.726 1.00 96.69 790 THR A C 1
ATOM 6249 O O . THR A 1 790 ? 1.847 -6.393 -35.240 1.00 96.69 790 THR A O 1
ATOM 6252 N N . PRO A 1 791 ? 3.180 -8.109 -35.829 1.00 97.00 791 PRO A N 1
ATOM 6253 C CA . PRO A 1 791 ? 4.404 -7.429 -35.438 1.00 97.00 791 PRO A CA 1
ATOM 6254 C C . PRO A 1 791 ? 4.789 -6.366 -36.469 1.00 97.00 791 PRO A C 1
ATOM 6256 O O . PRO A 1 791 ? 4.861 -6.628 -37.669 1.00 97.00 791 PRO A O 1
ATOM 6259 N N . LEU A 1 792 ? 5.102 -5.178 -35.974 1.00 97.25 792 LEU A N 1
ATOM 6260 C CA . LEU A 1 792 ? 5.721 -4.097 -36.720 1.00 97.25 792 LEU A CA 1
ATOM 6261 C C . LEU A 1 792 ? 7.097 -3.842 -36.083 1.00 97.25 792 LEU A C 1
ATOM 6263 O O . LEU A 1 792 ? 7.208 -3.543 -34.895 1.00 97.25 792 LEU A O 1
ATOM 6267 N N . PHE A 1 793 ? 8.163 -4.062 -36.843 1.00 97.56 793 PHE A N 1
ATOM 6268 C CA . PHE A 1 793 ? 9.530 -4.138 -36.328 1.00 97.56 793 PHE A CA 1
ATOM 6269 C C . PHE A 1 793 ? 10.207 -2.775 -36.312 1.00 97.56 793 PHE A C 1
ATOM 6271 O O . PHE A 1 793 ? 10.063 -2.008 -37.260 1.00 97.56 793 PHE A O 1
ATOM 6278 N N . LEU A 1 794 ? 10.993 -2.505 -35.270 1.00 97.31 794 LEU A N 1
ATOM 6279 C CA . LEU A 1 794 ? 11.827 -1.307 -35.189 1.00 97.31 794 LEU A CA 1
ATOM 6280 C C . LEU A 1 794 ? 13.123 -1.542 -35.974 1.00 97.31 794 LEU A C 1
ATOM 6282 O O . LEU A 1 794 ? 13.762 -2.589 -35.837 1.00 97.31 794 LEU A O 1
ATOM 6286 N N . HIS A 1 795 ? 13.536 -0.547 -36.754 1.00 93.38 795 HIS A N 1
ATOM 6287 C CA . HIS A 1 795 ? 14.796 -0.534 -37.495 1.00 93.38 795 HIS A CA 1
ATOM 6288 C C . HIS A 1 795 ? 15.743 0.536 -36.951 1.00 93.38 795 HIS A C 1
ATOM 6290 O O . HIS A 1 795 ? 15.332 1.516 -36.336 1.00 93.38 795 HIS A O 1
ATOM 6296 N N . ARG A 1 796 ? 17.045 0.339 -37.178 1.00 90.62 796 ARG A N 1
ATOM 6297 C CA . ARG A 1 796 ? 18.112 1.206 -36.646 1.00 90.62 796 ARG A CA 1
ATOM 6298 C C . ARG A 1 796 ? 18.080 2.650 -37.158 1.00 90.62 796 ARG A C 1
ATOM 6300 O O . ARG A 1 796 ? 18.721 3.509 -36.575 1.00 90.62 796 ARG A O 1
ATOM 6307 N N . ASP A 1 797 ? 17.407 2.883 -38.279 1.00 92.19 797 ASP A N 1
ATOM 6308 C CA . ASP A 1 797 ? 17.233 4.190 -38.916 1.00 92.19 797 ASP A CA 1
ATOM 6309 C C . ASP A 1 797 ? 15.987 4.923 -38.400 1.00 92.19 797 ASP A C 1
ATOM 6311 O O . ASP A 1 797 ? 15.513 5.856 -39.040 1.00 92.19 797 ASP A O 1
ATOM 6315 N N . GLU A 1 798 ? 15.469 4.499 -37.240 1.00 95.44 798 GLU A N 1
ATOM 6316 C CA . GLU A 1 798 ? 14.332 5.122 -36.558 1.00 95.44 798 GLU A CA 1
ATOM 6317 C C . GLU A 1 798 ? 13.021 5.006 -37.354 1.00 95.44 798 GLU A C 1
ATOM 6319 O O . GLU A 1 798 ? 12.089 5.804 -37.233 1.00 95.44 798 GLU A O 1
ATOM 6324 N N . THR A 1 799 ? 12.920 3.942 -38.152 1.00 96.69 799 THR A N 1
ATOM 6325 C CA . THR A 1 799 ? 11.697 3.554 -38.855 1.00 96.69 799 THR A CA 1
ATOM 6326 C C . THR A 1 799 ? 11.066 2.308 -38.236 1.00 96.69 799 THR A C 1
ATOM 6328 O O . THR A 1 799 ? 11.712 1.506 -37.556 1.00 96.69 799 THR A O 1
ATOM 6331 N N . LEU A 1 800 ? 9.767 2.148 -38.462 1.00 97.50 800 LEU A N 1
ATOM 6332 C CA . LEU A 1 800 ? 9.031 0.913 -38.234 1.00 97.50 800 LEU A CA 1
ATOM 6333 C C . LEU A 1 800 ? 8.782 0.233 -39.588 1.00 97.50 800 LEU A C 1
ATOM 6335 O O . LEU A 1 800 ? 8.570 0.911 -40.588 1.00 97.50 800 LEU A O 1
ATOM 6339 N N . SER A 1 801 ? 8.761 -1.099 -39.641 1.00 95.38 801 SER A N 1
ATOM 6340 C CA . SER A 1 801 ? 8.492 -1.850 -40.876 1.00 95.38 801 SER A CA 1
ATOM 6341 C C . SER A 1 801 ? 7.790 -3.174 -40.608 1.00 95.38 801 SER A C 1
ATOM 6343 O O . SER A 1 801 ? 8.081 -3.861 -39.631 1.00 95.38 801 SER A O 1
ATOM 6345 N N . TRP A 1 802 ? 6.900 -3.578 -41.515 1.00 94.94 802 TRP A N 1
ATOM 6346 C CA . TRP A 1 802 ? 6.251 -4.895 -41.488 1.00 94.94 802 TRP A CA 1
ATOM 6347 C C . TRP A 1 802 ? 7.237 -6.042 -41.753 1.00 94.94 802 TRP A C 1
ATOM 6349 O O . TRP A 1 802 ? 6.948 -7.201 -41.472 1.00 94.94 802 TRP A O 1
ATOM 6359 N N . THR A 1 803 ? 8.418 -5.727 -42.295 1.00 92.56 803 THR A N 1
ATOM 6360 C CA . THR A 1 803 ? 9.471 -6.708 -42.563 1.00 92.56 803 THR A CA 1
ATOM 6361 C C . THR A 1 803 ? 10.469 -6.747 -41.412 1.00 92.56 803 THR A C 1
ATOM 6363 O O . THR A 1 803 ? 11.043 -5.722 -41.029 1.00 92.56 803 THR A O 1
ATOM 6366 N N . LYS A 1 804 ? 10.721 -7.955 -40.900 1.00 90.31 804 LYS A N 1
ATOM 6367 C CA . LYS A 1 804 ? 11.751 -8.202 -39.888 1.00 90.31 804 LYS A CA 1
ATOM 6368 C C . LYS A 1 804 ? 13.138 -7.758 -40.403 1.00 90.31 804 LYS A C 1
ATOM 6370 O O . LYS A 1 804 ? 13.471 -8.082 -41.547 1.00 90.31 804 LYS A O 1
ATOM 6375 N N . PRO A 1 805 ? 13.955 -7.046 -39.601 1.00 84.38 805 PRO A N 1
ATOM 6376 C CA . PRO A 1 805 ? 15.317 -6.671 -39.980 1.00 84.38 805 PRO A CA 1
ATOM 6377 C C . PRO A 1 805 ? 16.161 -7.882 -40.405 1.00 84.38 805 PRO A C 1
ATOM 6379 O O . PRO A 1 805 ? 16.022 -8.974 -39.850 1.00 84.38 805 PRO A O 1
ATOM 6382 N N . ARG A 1 806 ? 17.046 -7.696 -41.395 1.00 72.62 806 ARG A N 1
ATOM 6383 C CA . ARG A 1 806 ? 17.954 -8.757 -41.862 1.00 72.62 806 ARG A CA 1
ATOM 6384 C C . ARG A 1 806 ? 19.008 -9.089 -40.796 1.00 72.62 806 ARG A C 1
ATOM 6386 O O . ARG A 1 806 ? 19.506 -8.208 -40.099 1.00 72.62 806 ARG A O 1
ATOM 6393 N N . THR A 1 807 ? 19.350 -10.372 -40.692 1.00 62.72 807 THR A N 1
ATOM 6394 C CA . THR A 1 807 ? 20.272 -10.949 -39.696 1.00 62.72 807 THR A CA 1
ATOM 6395 C C . THR A 1 807 ? 21.755 -10.858 -40.079 1.00 62.72 807 THR A C 1
ATOM 6397 O O . THR A 1 807 ? 22.604 -11.355 -39.347 1.00 62.72 807 THR A O 1
ATOM 6400 N N . ASP A 1 808 ? 22.097 -10.225 -41.205 1.00 60.44 808 ASP A N 1
ATOM 6401 C CA . ASP A 1 808 ? 23.460 -10.119 -41.749 1.00 60.44 808 ASP A CA 1
ATOM 6402 C C . ASP A 1 808 ? 24.292 -8.967 -41.151 1.00 60.44 808 ASP A C 1
ATOM 6404 O O . ASP A 1 808 ? 25.436 -8.739 -41.551 1.00 60.44 808 ASP A O 1
ATOM 6408 N N . LEU A 1 809 ? 23.755 -8.256 -40.156 1.00 57.78 809 LEU A N 1
ATOM 6409 C CA . LEU A 1 809 ? 24.484 -7.230 -39.414 1.00 57.78 809 LEU A CA 1
ATOM 6410 C C . LEU A 1 809 ? 25.559 -7.872 -38.524 1.00 57.78 809 LEU A C 1
ATOM 6412 O O . LEU A 1 809 ? 25.277 -8.348 -37.426 1.00 57.78 809 LEU A O 1
ATOM 6416 N N . THR A 1 810 ? 26.809 -7.843 -38.988 1.00 56.78 810 THR A N 1
ATOM 6417 C CA . THR A 1 810 ? 27.983 -8.353 -38.257 1.00 56.78 810 THR A CA 1
ATOM 6418 C C . THR A 1 810 ? 28.369 -7.509 -37.037 1.00 56.78 810 THR A C 1
ATOM 6420 O O . THR A 1 810 ? 29.098 -7.998 -36.179 1.00 56.78 810 THR A O 1
ATOM 6423 N N . MET A 1 811 ? 27.872 -6.268 -36.929 1.00 62.72 811 MET A N 1
ATOM 6424 C CA . MET A 1 811 ? 28.153 -5.346 -35.821 1.00 62.72 811 MET A CA 1
ATOM 6425 C C . MET A 1 811 ? 26.855 -4.873 -35.138 1.00 62.72 811 MET A C 1
ATOM 6427 O O . MET A 1 811 ? 25.970 -4.364 -35.834 1.00 62.72 811 MET A O 1
ATOM 6431 N N . PRO A 1 812 ? 26.737 -4.983 -33.798 1.00 75.44 812 PRO A N 1
ATOM 6432 C CA . PRO A 1 812 ? 25.625 -4.414 -33.039 1.00 75.44 812 PRO A CA 1
ATOM 6433 C C . PRO A 1 812 ? 25.545 -2.893 -33.221 1.00 75.44 812 PRO A C 1
ATOM 6435 O O . PRO A 1 812 ? 26.556 -2.196 -33.124 1.00 75.44 812 PRO A O 1
ATOM 6438 N N . HIS A 1 813 ? 24.343 -2.374 -33.461 1.00 87.62 813 HIS A N 1
ATOM 6439 C CA . HIS A 1 813 ? 24.051 -0.941 -33.493 1.00 87.62 813 HIS A CA 1
ATOM 6440 C C . HIS A 1 813 ? 23.165 -0.576 -32.302 1.00 87.62 813 HIS A C 1
ATOM 6442 O O . HIS A 1 813 ? 22.347 -1.386 -31.876 1.00 87.62 813 HIS A O 1
ATOM 6448 N N . LYS A 1 814 ? 23.294 0.640 -31.773 1.00 91.62 814 LYS A N 1
ATOM 6449 C CA . LYS A 1 814 ? 22.444 1.119 -30.683 1.00 91.62 814 LYS A CA 1
ATOM 6450 C C . LYS A 1 814 ? 22.003 2.555 -30.929 1.00 91.62 814 LYS A C 1
ATOM 6452 O O . LYS A 1 814 ? 22.813 3.368 -31.370 1.00 91.62 814 LYS A O 1
ATOM 6457 N N . VAL A 1 815 ? 20.744 2.844 -30.620 1.00 94.06 815 VAL A N 1
ATOM 6458 C CA . VAL A 1 815 ? 20.189 4.202 -30.622 1.00 94.06 815 VAL A CA 1
ATOM 6459 C C . VAL A 1 815 ? 20.132 4.695 -29.181 1.00 94.06 815 VAL A C 1
ATOM 6461 O O . VAL A 1 815 ? 19.584 4.006 -28.320 1.00 94.06 815 VAL A O 1
ATOM 6464 N N . GLU A 1 816 ? 20.733 5.855 -28.920 1.00 93.69 816 GLU A N 1
ATOM 6465 C CA . GLU A 1 816 ? 20.900 6.426 -27.579 1.00 93.69 816 GLU A CA 1
ATOM 6466 C C . GLU A 1 816 ? 19.849 7.510 -27.278 1.00 93.69 816 GLU A C 1
ATOM 6468 O O . GLU A 1 816 ? 19.492 8.303 -28.152 1.00 93.69 816 GLU A O 1
ATOM 6473 N N . TYR A 1 817 ? 19.390 7.564 -26.026 1.00 92.62 817 TYR A N 1
ATOM 6474 C CA . TYR A 1 817 ? 18.598 8.650 -25.438 1.00 92.62 817 TYR A CA 1
ATOM 6475 C C . TYR A 1 817 ? 18.958 8.819 -23.949 1.00 92.62 817 TYR A C 1
ATOM 6477 O O . TYR A 1 817 ? 19.560 7.934 -23.347 1.00 92.62 817 TYR A O 1
ATOM 6485 N N . HIS A 1 818 ? 18.643 9.958 -23.335 1.00 89.12 818 HIS A N 1
ATOM 6486 C CA . HIS A 1 818 ? 19.160 10.330 -22.009 1.00 89.12 818 HIS A CA 1
ATOM 6487 C C . HIS A 1 818 ? 18.136 10.090 -20.898 1.00 89.12 818 HIS A C 1
ATOM 6489 O O . HIS A 1 818 ? 16.954 10.379 -21.074 1.00 89.12 818 HIS A O 1
ATOM 6495 N N . ALA A 1 819 ? 18.598 9.588 -19.744 1.00 83.19 819 ALA A N 1
ATOM 6496 C CA . ALA A 1 819 ? 17.728 9.275 -18.610 1.00 83.19 819 ALA A CA 1
ATOM 6497 C C . ALA A 1 819 ? 17.190 10.519 -17.877 1.00 83.19 819 ALA A C 1
ATOM 6499 O O . ALA A 1 819 ? 16.009 10.584 -17.543 1.00 83.19 819 ALA A O 1
ATOM 6500 N N . PHE A 1 820 ? 18.056 11.516 -17.679 1.00 76.88 820 PHE A N 1
ATOM 6501 C CA . PHE A 1 820 ? 17.717 12.853 -17.191 1.00 76.88 820 PHE A CA 1
ATOM 6502 C C . PHE A 1 820 ? 18.308 13.868 -18.173 1.00 76.88 820 PHE A C 1
ATOM 6504 O O . PHE A 1 820 ? 19.456 13.719 -18.598 1.00 76.88 820 PHE A O 1
ATOM 6511 N N . GLY A 1 821 ? 17.508 14.841 -18.604 1.00 57.44 821 GLY A N 1
ATOM 6512 C CA . GLY A 1 821 ? 17.918 15.824 -19.603 1.00 57.44 821 GLY A CA 1
ATOM 6513 C C . GLY A 1 821 ? 18.673 16.985 -18.968 1.00 57.44 821 GLY A C 1
ATOM 6514 O O . GLY A 1 821 ? 18.034 17.905 -18.480 1.00 57.44 821 GLY A O 1
ATOM 6515 N N . ASP A 1 822 ? 20.005 16.968 -19.037 1.00 52.00 822 ASP A N 1
ATOM 6516 C CA . ASP A 1 822 ? 20.851 18.107 -18.663 1.00 52.00 822 ASP A CA 1
ATOM 6517 C C . ASP A 1 822 ? 21.761 18.487 -19.856 1.00 52.00 822 ASP A C 1
ATOM 6519 O O . ASP A 1 822 ? 22.783 17.840 -20.086 1.00 52.00 822 ASP A O 1
ATOM 6523 N N . GLY A 1 823 ? 21.415 19.543 -20.613 1.00 51.66 823 GLY A N 1
ATOM 6524 C CA . GLY A 1 823 ? 22.291 20.182 -21.619 1.00 51.66 823 GLY A CA 1
ATOM 6525 C C . GLY A 1 823 ? 21.736 20.295 -23.053 1.00 51.66 823 GLY A C 1
ATOM 6526 O O . GLY A 1 823 ? 20.853 19.545 -23.459 1.00 51.66 823 GLY A O 1
ATOM 6527 N N . ASP A 1 824 ? 22.309 21.213 -23.846 1.00 45.28 824 ASP A N 1
ATOM 6528 C CA . ASP A 1 824 ? 21.844 21.613 -25.196 1.00 45.28 824 ASP A CA 1
ATOM 6529 C C . ASP A 1 824 ? 21.909 20.509 -26.281 1.00 45.28 824 ASP A C 1
ATOM 6531 O O . ASP A 1 824 ? 21.397 20.700 -27.380 1.00 45.28 824 ASP A O 1
ATOM 6535 N N . ASN A 1 825 ? 22.504 19.344 -25.987 1.00 57.16 825 ASN A N 1
ATOM 6536 C CA . ASN A 1 825 ? 22.643 18.204 -26.912 1.00 57.16 825 ASN A CA 1
ATOM 6537 C C . ASN A 1 825 ? 22.003 16.898 -26.391 1.00 57.16 825 ASN A C 1
ATOM 6539 O O . ASN A 1 825 ? 22.259 15.819 -26.932 1.00 57.16 825 ASN A O 1
ATOM 6543 N N . CYS A 1 826 ? 21.184 16.957 -25.337 1.00 68.00 826 CYS A N 1
ATOM 6544 C CA . CYS A 1 826 ? 20.530 15.771 -24.793 1.00 68.00 826 CYS A CA 1
ATOM 6545 C C . CYS A 1 826 ? 19.269 15.417 -25.583 1.00 68.00 826 CYS A C 1
ATOM 6547 O O . CYS A 1 826 ? 18.285 16.150 -25.580 1.00 68.00 826 CYS A O 1
ATOM 6549 N N . ARG A 1 827 ? 19.275 14.242 -26.216 1.00 84.38 827 ARG A N 1
ATOM 6550 C CA . ARG A 1 827 ? 18.079 13.613 -26.787 1.00 84.38 827 ARG A CA 1
ATOM 6551 C C . ARG A 1 827 ? 17.271 12.917 -25.672 1.00 84.38 827 ARG A C 1
ATOM 6553 O O . ARG A 1 827 ? 17.769 11.908 -25.170 1.00 84.38 827 ARG A O 1
ATOM 6560 N N . PRO A 1 828 ? 16.073 13.397 -25.273 1.00 83.31 828 PRO A N 1
ATOM 6561 C CA . PRO A 1 828 ? 15.309 12.833 -24.146 1.00 83.31 828 PRO A CA 1
ATOM 6562 C C . PRO A 1 828 ? 14.505 11.572 -24.512 1.00 83.31 828 PRO A C 1
ATOM 6564 O O . PRO A 1 828 ? 14.136 10.783 -23.642 1.00 83.31 828 PRO A O 1
ATOM 6567 N N . SER A 1 829 ? 14.239 11.369 -25.802 1.00 92.31 829 SER A N 1
ATOM 6568 C CA . SER A 1 829 ? 13.495 10.228 -26.336 1.00 92.31 829 SER A CA 1
ATOM 6569 C C . SER A 1 829 ? 13.898 9.914 -27.779 1.00 92.31 829 SER A C 1
ATOM 6571 O O . SER A 1 829 ? 14.492 10.738 -28.481 1.00 92.31 829 SER A O 1
ATOM 6573 N N . VAL A 1 830 ? 13.567 8.709 -28.231 1.00 95.25 830 VAL A N 1
ATOM 6574 C CA . VAL A 1 830 ? 13.691 8.252 -29.621 1.00 95.25 830 VAL A CA 1
ATOM 6575 C C . VAL A 1 830 ? 12.308 7.918 -30.177 1.00 95.25 830 VAL A C 1
ATOM 6577 O O . VAL A 1 830 ? 11.480 7.362 -29.461 1.00 95.25 830 VAL A O 1
ATOM 6580 N N . SER A 1 831 ? 12.069 8.242 -31.449 1.00 96.81 831 SER A N 1
ATOM 6581 C CA . SER A 1 831 ? 10.787 8.043 -32.132 1.00 96.81 831 SER A CA 1
ATOM 6582 C C . SER A 1 831 ? 10.966 7.120 -33.330 1.00 96.81 831 SER A C 1
ATOM 6584 O O . SER A 1 831 ? 11.856 7.348 -34.139 1.00 96.81 831 SER A O 1
ATOM 6586 N N . PHE A 1 832 ? 10.103 6.117 -33.479 1.00 98.12 832 PHE A N 1
ATOM 6587 C CA . PHE A 1 832 ? 10.102 5.196 -34.616 1.00 98.12 832 PHE A CA 1
ATOM 6588 C C . PHE A 1 832 ? 8.830 5.383 -35.441 1.00 98.12 832 PHE A C 1
ATOM 6590 O O . PHE A 1 832 ? 7.730 5.235 -34.910 1.00 98.12 832 PHE A O 1
ATOM 6597 N N . THR A 1 833 ? 8.966 5.694 -36.732 1.00 98.44 833 THR A N 1
ATOM 6598 C CA . THR A 1 833 ? 7.824 6.053 -37.600 1.00 98.44 833 THR A CA 1
ATOM 6599 C C . THR A 1 833 ? 7.465 4.935 -38.576 1.00 98.44 833 THR A C 1
ATOM 6601 O O . THR A 1 833 ? 8.335 4.415 -39.271 1.00 98.44 833 THR A O 1
ATOM 6604 N N . SER A 1 834 ? 6.181 4.581 -38.675 1.00 98.25 834 SER A N 1
ATOM 6605 C CA . SER A 1 834 ? 5.677 3.582 -39.629 1.00 98.25 834 SER A CA 1
ATOM 6606 C C . SER A 1 834 ? 5.729 4.048 -41.081 1.00 98.25 834 SER A C 1
ATOM 6608 O O . SER A 1 834 ? 5.711 5.257 -41.353 1.00 98.25 834 SER A O 1
ATOM 6610 N N . PRO A 1 835 ? 5.713 3.113 -42.054 1.00 97.06 835 PRO A N 1
ATOM 6611 C CA . PRO A 1 835 ? 5.286 3.451 -43.402 1.00 97.06 835 PRO A CA 1
ATOM 6612 C C . PRO A 1 835 ? 3.869 4.035 -43.367 1.00 97.06 835 PRO A C 1
ATOM 6614 O O . PRO A 1 835 ? 3.128 3.870 -42.393 1.00 97.06 835 PRO A O 1
ATOM 6617 N N . GLN A 1 836 ? 3.502 4.712 -44.451 1.00 97.12 836 GLN A N 1
ATOM 6618 C CA . GLN A 1 836 ? 2.102 5.022 -44.706 1.00 97.12 836 GLN A CA 1
ATOM 6619 C C . GLN A 1 836 ? 1.302 3.728 -44.754 1.00 97.12 836 GLN A C 1
ATOM 6621 O O . GLN A 1 836 ? 1.744 2.739 -45.343 1.00 97.12 836 GLN A O 1
ATOM 6626 N N . PHE A 1 837 ? 0.134 3.742 -44.130 1.00 96.50 837 PHE A N 1
ATOM 6627 C CA . PHE A 1 837 ? -0.788 2.625 -44.219 1.00 96.50 837 PHE A CA 1
ATOM 6628 C C . PHE A 1 837 ? -1.379 2.565 -45.634 1.00 96.50 837 PHE A C 1
ATOM 6630 O O . PHE A 1 837 ? -1.897 3.554 -46.152 1.00 96.50 837 PHE A O 1
ATOM 6637 N N . GLU A 1 838 ? -1.289 1.402 -46.281 1.00 95.19 838 GLU A N 1
ATOM 6638 C CA . GLU A 1 838 ? -1.768 1.205 -47.661 1.00 95.19 838 GLU A CA 1
ATOM 6639 C C . GLU A 1 838 ? -3.302 1.131 -47.745 1.00 95.19 838 GLU A C 1
ATOM 6641 O O . GLU A 1 838 ? -3.910 1.419 -48.784 1.00 95.19 838 GLU A O 1
ATOM 6646 N N . SER A 1 839 ? -3.936 0.767 -46.632 1.00 94.31 839 SER A N 1
ATOM 6647 C CA . SER A 1 839 ? -5.378 0.640 -46.470 1.00 94.31 839 SER A CA 1
ATOM 6648 C C . SER A 1 839 ? -5.794 0.986 -45.047 1.00 94.31 839 SER A C 1
ATOM 6650 O O . SER A 1 839 ? -4.990 0.927 -44.115 1.00 94.31 839 SER A O 1
ATOM 6652 N N . GLU A 1 840 ? -7.083 1.272 -44.881 1.00 95.31 840 GLU A N 1
ATOM 6653 C CA . GLU A 1 840 ? -7.700 1.404 -43.564 1.00 95.31 840 GLU A CA 1
ATOM 6654 C C . GLU A 1 840 ? -7.414 0.169 -42.702 1.00 95.31 840 GLU A C 1
ATOM 6656 O O . GLU A 1 840 ? -7.670 -0.964 -43.119 1.00 95.31 840 GLU A O 1
ATOM 6661 N N . THR A 1 841 ? -6.856 0.406 -41.518 1.00 96.75 841 THR A N 1
ATOM 6662 C CA . THR A 1 841 ? -6.449 -0.633 -40.575 1.00 96.75 841 THR A CA 1
ATOM 6663 C C . THR A 1 841 ? -6.952 -0.278 -39.188 1.00 96.75 841 THR A C 1
ATOM 6665 O O . THR A 1 841 ? -6.590 0.751 -38.617 1.00 96.75 841 THR A O 1
ATOM 6668 N N . GLU A 1 842 ? -7.785 -1.147 -38.632 1.00 97.44 842 GLU A N 1
ATOM 6669 C CA . GLU A 1 842 ? -8.246 -1.015 -37.260 1.00 97.44 842 GLU A CA 1
ATOM 6670 C C . GLU A 1 842 ? -7.280 -1.702 -36.297 1.00 97.44 842 GLU A C 1
ATOM 6672 O O . GLU A 1 842 ? -6.930 -2.869 -36.471 1.00 97.44 842 GLU A O 1
ATOM 6677 N N . ILE A 1 843 ? -6.910 -0.979 -35.244 1.00 97.94 843 ILE A N 1
ATOM 6678 C CA . ILE A 1 843 ? -6.087 -1.460 -34.142 1.00 97.94 843 ILE A CA 1
ATOM 6679 C C . ILE A 1 843 ? -6.945 -1.404 -32.882 1.00 97.94 843 ILE A C 1
ATOM 6681 O O . ILE A 1 843 ? -7.192 -0.320 -32.352 1.00 97.94 843 ILE A O 1
ATOM 6685 N N . THR A 1 844 ? -7.392 -2.566 -32.402 1.00 98.06 844 THR A N 1
ATOM 6686 C CA . THR A 1 844 ? -8.279 -2.676 -31.234 1.00 98.06 844 THR A CA 1
ATOM 6687 C C . THR A 1 844 ? -7.840 -3.804 -30.320 1.00 98.06 844 THR A C 1
ATOM 6689 O O . THR A 1 844 ? -7.941 -4.973 -30.678 1.00 98.06 844 THR A O 1
ATOM 6692 N N . GLY A 1 845 ? -7.393 -3.475 -29.111 1.00 97.00 845 GLY A N 1
ATOM 6693 C CA . GLY A 1 845 ? -6.971 -4.470 -28.129 1.00 97.00 845 GLY A CA 1
ATOM 6694 C C . GLY A 1 845 ? -5.769 -4.036 -27.302 1.00 97.00 845 GLY A C 1
ATOM 6695 O O . GLY A 1 845 ? -5.455 -2.852 -27.196 1.00 97.00 845 GLY A O 1
ATOM 6696 N N . HIS A 1 846 ? -5.101 -5.026 -26.713 1.00 96.94 846 HIS A N 1
ATOM 6697 C CA . HIS A 1 846 ? -3.861 -4.853 -25.954 1.00 96.94 846 HIS A CA 1
ATOM 6698 C C . HIS A 1 846 ? -2.655 -4.744 -26.888 1.00 96.94 846 HIS A C 1
ATOM 6700 O O . HIS A 1 846 ? -2.572 -5.482 -27.867 1.00 96.94 846 HIS A O 1
ATOM 6706 N N . ILE A 1 847 ? -1.717 -3.857 -26.565 1.00 97.75 847 ILE A N 1
ATOM 6707 C CA . ILE A 1 847 ? -0.467 -3.686 -27.307 1.00 97.75 847 ILE A CA 1
ATOM 6708 C C . ILE A 1 847 ? 0.692 -4.056 -26.385 1.00 97.75 847 ILE A C 1
ATOM 6710 O O . ILE A 1 847 ? 0.716 -3.682 -25.213 1.00 97.75 847 ILE A O 1
ATOM 6714 N N . VAL A 1 848 ? 1.681 -4.763 -26.926 1.00 97.88 848 VAL A N 1
ATOM 6715 C CA . VAL A 1 848 ? 2.946 -5.021 -26.233 1.00 97.88 848 VAL A CA 1
ATOM 6716 C C . VAL A 1 848 ? 4.111 -4.653 -27.140 1.00 97.88 848 VAL A C 1
ATOM 6718 O O . VAL A 1 848 ? 4.084 -4.913 -28.346 1.00 97.88 848 VAL A O 1
ATOM 6721 N N . VAL A 1 849 ? 5.125 -4.022 -26.557 1.00 98.56 849 VAL A N 1
ATOM 6722 C CA . VAL A 1 849 ? 6.348 -3.623 -27.254 1.00 98.56 849 VAL A CA 1
ATOM 6723 C C . VAL A 1 849 ? 7.518 -4.397 -26.669 1.00 98.56 849 VAL A C 1
ATOM 6725 O O . VAL A 1 849 ? 7.820 -4.265 -25.483 1.00 98.56 849 VAL A O 1
ATOM 6728 N N . ARG A 1 850 ? 8.186 -5.193 -27.505 1.00 98.31 850 ARG A N 1
ATOM 6729 C CA . ARG A 1 850 ? 9.431 -5.871 -27.149 1.00 98.31 850 ARG A CA 1
ATOM 6730 C C . ARG A 1 850 ? 10.620 -4.996 -27.507 1.00 98.31 850 ARG A C 1
ATOM 6732 O O . ARG A 1 850 ? 10.768 -4.603 -28.665 1.00 98.31 850 ARG A O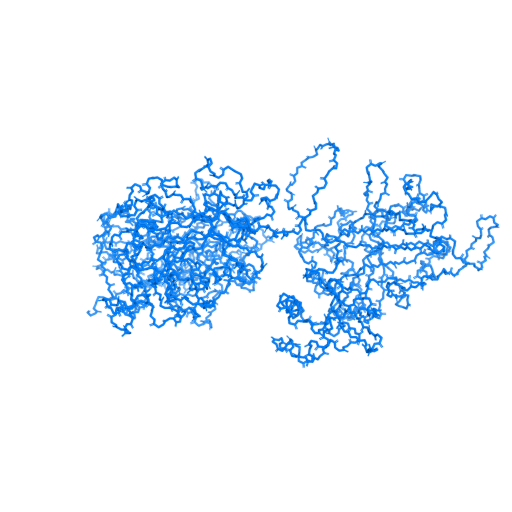 1
ATOM 6739 N N . LEU A 1 851 ? 11.485 -4.747 -26.528 1.00 98.44 851 LEU A N 1
ATOM 6740 C CA . LEU A 1 851 ? 12.707 -3.962 -26.684 1.00 98.44 851 LEU A CA 1
ATOM 6741 C C . L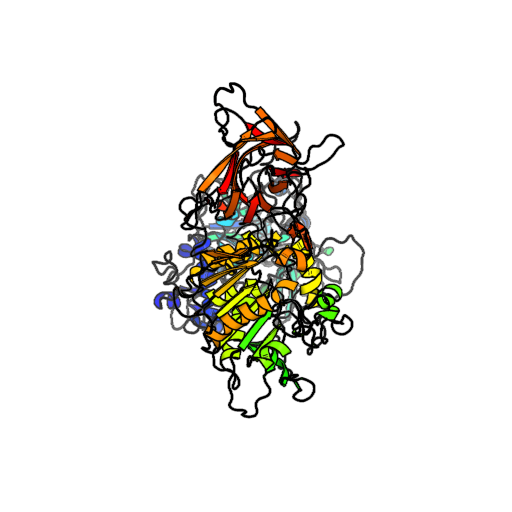EU A 1 851 ? 13.915 -4.710 -26.117 1.00 98.44 851 LEU A C 1
ATOM 6743 O O . LEU A 1 851 ? 13.807 -5.414 -25.117 1.00 98.44 851 LEU A O 1
ATOM 6747 N N . ASN A 1 852 ? 15.078 -4.505 -26.727 1.00 97.88 852 ASN A N 1
ATOM 6748 C CA . ASN A 1 852 ? 16.381 -4.905 -26.209 1.00 97.88 852 ASN A CA 1
ATOM 6749 C C . ASN A 1 852 ? 17.098 -3.644 -25.742 1.00 97.88 852 ASN A C 1
ATOM 6751 O O . ASN A 1 852 ? 17.533 -2.833 -26.562 1.00 97.88 852 ASN A O 1
ATOM 6755 N N . VAL A 1 853 ? 17.171 -3.458 -24.428 1.00 97.94 853 VAL A N 1
ATOM 6756 C CA . VAL A 1 853 ? 17.585 -2.195 -23.815 1.00 97.94 853 VAL A CA 1
ATOM 6757 C C . VAL A 1 853 ? 18.801 -2.361 -22.924 1.00 97.94 853 VAL A C 1
ATOM 6759 O O . VAL A 1 853 ? 19.003 -3.408 -22.319 1.00 97.94 853 VAL A O 1
ATOM 6762 N N . SER A 1 854 ? 19.601 -1.310 -22.806 1.00 95.69 854 SER A N 1
ATOM 6763 C CA . SER A 1 854 ? 20.614 -1.202 -21.756 1.00 95.69 854 SER A CA 1
ATOM 6764 C C . SER A 1 854 ? 20.705 0.235 -21.270 1.00 95.69 854 SER A C 1
ATOM 6766 O O . SER A 1 854 ? 20.306 1.160 -21.977 1.00 95.69 854 SER A O 1
ATOM 6768 N N . MET A 1 855 ? 21.356 0.435 -20.130 1.00 93.25 855 MET A N 1
ATOM 6769 C CA . MET A 1 855 ? 21.778 1.759 -19.680 1.00 93.25 855 MET A CA 1
ATOM 6770 C C . MET A 1 855 ? 23.294 1.795 -19.468 1.00 93.25 855 MET A C 1
ATOM 6772 O O . MET A 1 855 ? 23.907 0.760 -19.221 1.00 93.25 855 MET A O 1
ATOM 6776 N N . SER A 1 856 ? 23.919 2.960 -19.592 1.00 89.69 856 SER A N 1
ATOM 6777 C CA . SER A 1 856 ? 25.350 3.164 -19.346 1.00 89.69 856 SER A CA 1
ATOM 6778 C C . SER A 1 856 ? 25.578 4.376 -18.450 1.00 89.69 856 SER A C 1
ATOM 6780 O O . SER A 1 856 ? 24.928 5.406 -18.630 1.00 89.69 856 SER A O 1
ATOM 6782 N N . ARG A 1 857 ? 26.554 4.286 -17.541 1.00 81.88 857 ARG A N 1
ATOM 6783 C CA . ARG A 1 857 ? 26.967 5.392 -16.665 1.00 81.88 857 ARG A CA 1
ATOM 6784 C C . ARG A 1 857 ? 28.197 6.127 -17.195 1.00 81.88 857 ARG A C 1
ATOM 6786 O O . ARG A 1 857 ? 28.987 5.578 -17.964 1.00 81.88 857 ARG A O 1
ATOM 6793 N N . GLY A 1 858 ? 28.392 7.359 -16.724 1.00 67.25 858 GLY A N 1
ATOM 6794 C CA . GLY A 1 858 ? 29.652 8.079 -16.908 1.00 67.25 858 GLY A CA 1
ATOM 6795 C C . GLY A 1 858 ? 30.828 7.343 -16.247 1.00 67.25 858 GLY A C 1
ATOM 6796 O O . GLY A 1 858 ? 30.642 6.642 -15.253 1.00 67.25 858 GLY A O 1
ATOM 6797 N N . ARG A 1 859 ? 32.050 7.533 -16.775 1.00 51.34 859 ARG A N 1
ATOM 6798 C CA . ARG A 1 859 ? 33.302 6.811 -16.421 1.00 51.34 859 ARG A CA 1
ATOM 6799 C C . ARG A 1 859 ? 33.647 6.689 -14.921 1.00 51.34 859 ARG A C 1
ATOM 6801 O O . ARG A 1 859 ? 34.529 5.905 -14.595 1.00 51.34 859 ARG A O 1
ATOM 6808 N N . TRP A 1 860 ? 32.991 7.432 -14.031 1.00 52.41 860 TRP A N 1
ATOM 6809 C CA . TRP A 1 860 ? 33.341 7.557 -12.609 1.00 52.41 860 TRP A CA 1
ATOM 6810 C C . TRP A 1 860 ? 32.246 7.093 -11.631 1.00 52.41 860 TRP A C 1
ATOM 6812 O O . TRP A 1 860 ? 32.378 7.304 -10.431 1.00 52.41 860 TRP A O 1
ATOM 6822 N N . GLN A 1 861 ? 31.169 6.463 -12.111 1.00 54.38 861 GLN A N 1
ATOM 6823 C CA . GLN A 1 861 ? 30.079 5.948 -11.270 1.00 54.38 861 GLN A CA 1
ATOM 6824 C C . GLN A 1 861 ? 29.967 4.424 -11.439 1.00 54.38 861 GLN A C 1
ATOM 6826 O O . GLN A 1 861 ? 29.357 3.968 -12.403 1.00 54.38 861 GLN A O 1
ATOM 6831 N N . SER A 1 862 ? 30.573 3.626 -10.549 1.00 52.69 862 SER A N 1
ATOM 6832 C CA . SER A 1 862 ? 30.713 2.167 -10.758 1.00 52.69 862 SER A CA 1
ATOM 6833 C C . SER A 1 862 ? 30.241 1.256 -9.617 1.00 52.69 862 SER A C 1
ATOM 6835 O O . SER A 1 862 ? 30.357 0.041 -9.751 1.00 52.69 862 SER A O 1
ATOM 6837 N N . THR A 1 863 ? 29.715 1.781 -8.506 1.00 53.00 863 THR A N 1
ATOM 6838 C CA . THR A 1 863 ? 29.569 0.989 -7.266 1.00 53.00 863 THR A CA 1
ATOM 6839 C C . THR A 1 863 ? 28.136 0.628 -6.852 1.00 53.00 863 THR A C 1
ATOM 6841 O O . THR A 1 863 ? 27.970 -0.015 -5.821 1.00 53.00 863 THR A O 1
ATOM 6844 N N . THR A 1 864 ? 27.101 0.962 -7.634 1.00 57.44 864 THR A N 1
ATOM 6845 C CA . THR A 1 864 ? 25.692 0.653 -7.295 1.00 57.44 864 THR A CA 1
ATOM 6846 C C . THR A 1 864 ? 24.985 -0.053 -8.459 1.00 57.44 864 THR A C 1
ATOM 6848 O O . THR A 1 864 ? 25.177 0.369 -9.607 1.00 57.44 864 THR A O 1
ATOM 6851 N N . PRO A 1 865 ? 24.151 -1.091 -8.213 1.00 66.19 865 PRO A N 1
ATOM 6852 C CA . PRO A 1 865 ? 23.187 -1.559 -9.207 1.00 66.19 865 PRO A CA 1
ATOM 6853 C C . PRO A 1 865 ? 22.387 -0.371 -9.749 1.00 66.19 865 PRO A C 1
ATOM 6855 O O . PRO A 1 865 ? 21.947 0.490 -8.989 1.00 66.19 865 PRO A O 1
ATOM 6858 N N . SER A 1 866 ? 22.266 -0.286 -11.069 1.00 88.69 866 SER A N 1
ATOM 6859 C CA . SER A 1 866 ? 21.477 0.767 -11.708 1.00 88.69 866 SER A CA 1
ATOM 6860 C C . SER A 1 866 ? 20.037 0.310 -11.861 1.00 88.69 866 SER A C 1
ATOM 6862 O O . SER A 1 866 ? 19.691 -0.819 -11.514 1.00 88.69 866 SER A O 1
ATOM 6864 N N . ASP A 1 867 ? 19.207 1.187 -12.400 1.00 93.31 867 ASP A N 1
ATOM 6865 C CA . ASP A 1 867 ? 17.908 0.817 -12.938 1.00 93.31 867 ASP A CA 1
ATOM 6866 C C . ASP A 1 867 ? 17.592 1.724 -14.133 1.00 93.31 867 ASP A C 1
ATOM 6868 O O . ASP A 1 867 ? 18.318 2.680 -14.420 1.00 93.31 867 ASP A O 1
ATOM 6872 N N . MET A 1 868 ? 16.549 1.378 -14.871 1.00 94.06 868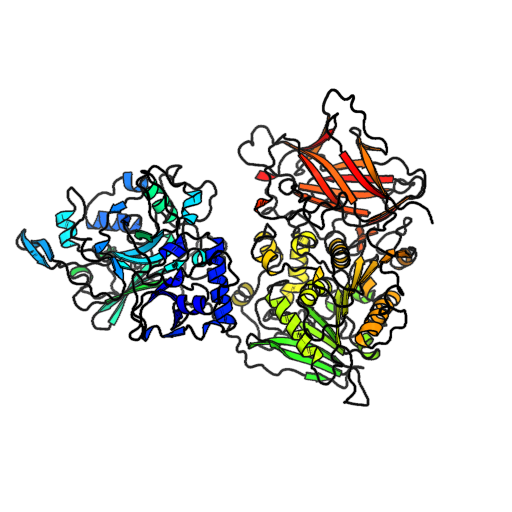 MET A N 1
ATOM 6873 C CA . MET A 1 868 ? 16.119 2.068 -16.077 1.00 94.06 868 MET A CA 1
ATOM 6874 C C . MET A 1 868 ? 14.596 2.052 -16.113 1.00 94.06 868 MET A C 1
ATOM 6876 O O . MET A 1 868 ? 13.984 0.992 -16.010 1.00 94.06 868 MET A O 1
ATOM 6880 N N . ASP A 1 869 ? 13.992 3.222 -16.285 1.00 96.44 869 ASP A N 1
ATOM 6881 C CA . ASP A 1 869 ? 12.555 3.352 -16.503 1.00 96.44 869 ASP A CA 1
ATOM 6882 C C . ASP A 1 869 ? 12.294 3.597 -17.995 1.00 96.44 869 ASP A C 1
ATOM 6884 O O . ASP A 1 869 ? 13.002 4.368 -18.650 1.00 96.44 869 ASP A O 1
ATOM 6888 N N . LEU A 1 870 ? 11.284 2.918 -18.532 1.00 97.50 870 LEU A N 1
ATOM 6889 C CA . LEU A 1 870 ? 10.829 3.044 -19.912 1.00 97.50 870 LEU A CA 1
ATOM 6890 C C . LEU A 1 870 ? 9.450 3.691 -19.928 1.00 97.50 870 LEU A C 1
ATOM 6892 O O . LEU A 1 870 ? 8.534 3.181 -19.286 1.00 97.50 870 LEU A O 1
ATOM 6896 N N . PHE A 1 871 ? 9.302 4.760 -20.705 1.00 96.81 871 PHE A N 1
ATOM 6897 C CA . PHE A 1 871 ? 8.026 5.417 -20.984 1.00 96.81 871 PHE A CA 1
ATOM 6898 C C . PHE A 1 871 ? 7.768 5.362 -22.484 1.00 96.81 871 PHE A C 1
ATOM 6900 O O . PHE A 1 871 ? 8.594 5.823 -23.272 1.00 96.81 871 PHE A O 1
ATOM 6907 N N . LEU A 1 872 ? 6.652 4.755 -22.885 1.00 97.44 872 LEU A N 1
ATOM 6908 C CA . LEU A 1 872 ? 6.291 4.539 -24.282 1.00 97.44 872 LEU A CA 1
ATOM 6909 C C . LEU A 1 872 ? 4.984 5.261 -24.609 1.00 97.44 872 LEU A C 1
ATOM 6911 O O . LEU A 1 872 ? 4.025 5.213 -23.837 1.00 97.44 872 LEU A O 1
ATOM 6915 N N . SER A 1 873 ? 4.937 5.890 -25.782 1.00 96.81 873 SER A N 1
ATOM 6916 C CA . SER A 1 873 ? 3.738 6.540 -26.321 1.00 96.81 873 SER A CA 1
ATOM 6917 C C . SER A 1 873 ? 3.522 6.111 -27.767 1.00 96.81 873 SER A C 1
ATOM 6919 O O . SER A 1 873 ? 4.459 6.151 -28.563 1.00 96.81 873 SER A O 1
ATOM 6921 N N . LEU A 1 874 ? 2.300 5.701 -28.111 1.00 97.56 874 LEU A N 1
ATOM 6922 C CA . LEU A 1 874 ? 1.914 5.425 -29.493 1.00 97.56 874 LEU A CA 1
ATOM 6923 C C . LEU A 1 874 ? 1.065 6.584 -30.018 1.00 97.56 874 LEU A C 1
ATOM 6925 O O . LEU A 1 874 ? -0.030 6.835 -29.515 1.00 97.56 874 LEU A O 1
ATOM 6929 N N . ARG A 1 875 ? 1.565 7.286 -31.033 1.00 96.94 875 ARG A N 1
ATOM 6930 C CA . ARG A 1 875 ? 0.936 8.472 -31.631 1.00 96.94 875 ARG A CA 1
ATOM 6931 C C . ARG A 1 875 ? 0.359 8.166 -33.006 1.00 96.94 875 ARG A C 1
ATOM 6933 O O . ARG A 1 875 ? 0.836 7.265 -33.701 1.00 96.94 875 ARG A O 1
ATOM 6940 N N . HIS A 1 876 ? -0.658 8.935 -33.389 1.00 96.94 876 HIS A N 1
ATOM 6941 C CA . HIS A 1 876 ? -1.333 8.843 -34.680 1.00 96.94 876 HIS A CA 1
ATOM 6942 C C . HIS A 1 876 ? -1.027 10.090 -35.510 1.00 96.94 876 HIS A C 1
ATOM 6944 O O . HIS A 1 876 ? -1.297 11.194 -35.054 1.00 96.94 876 HIS A O 1
ATOM 6950 N N . ILE A 1 877 ? -0.479 9.936 -36.712 1.00 97.56 877 ILE A N 1
ATOM 6951 C CA . ILE A 1 877 ? -0.140 11.053 -37.599 1.00 97.56 877 ILE A CA 1
ATOM 6952 C C . ILE A 1 877 ? -1.032 10.997 -38.837 1.00 97.56 877 ILE A C 1
ATOM 6954 O O . ILE A 1 877 ? -1.020 10.004 -39.567 1.00 97.56 877 ILE A O 1
ATOM 6958 N N . ALA A 1 878 ? -1.782 12.070 -39.076 1.00 96.56 878 ALA A N 1
ATOM 6959 C CA . ALA A 1 878 ? -2.649 12.218 -40.235 1.00 96.56 878 ALA A CA 1
ATOM 6960 C C . ALA A 1 878 ? -1.843 12.292 -41.543 1.00 96.56 878 ALA A C 1
ATOM 6962 O O . ALA A 1 878 ? -0.648 12.594 -41.552 1.00 96.56 878 ALA A O 1
ATOM 6963 N N . SER A 1 879 ? -2.516 12.105 -42.680 1.00 95.00 879 SER A N 1
ATOM 6964 C CA . SER A 1 879 ? -1.905 12.249 -44.009 1.00 95.00 879 SER A CA 1
ATOM 6965 C C . SER A 1 879 ? -1.384 13.668 -44.293 1.00 95.00 879 SER A C 1
ATOM 6967 O O . SER A 1 879 ? -0.492 13.836 -45.124 1.00 95.00 879 SER A O 1
ATOM 6969 N N . SER A 1 880 ? -1.876 14.682 -43.565 1.00 94.19 880 SER A N 1
ATOM 6970 C CA . SER A 1 880 ? -1.352 16.057 -43.576 1.00 94.19 880 SER A CA 1
ATOM 6971 C C . SER A 1 880 ? 0.013 16.203 -42.889 1.00 94.19 880 SER A C 1
ATOM 6973 O O . SER A 1 880 ? 0.685 17.212 -43.088 1.00 94.19 880 SER A O 1
ATOM 6975 N N . GLY A 1 881 ? 0.427 15.216 -42.088 1.00 93.69 881 GLY A N 1
ATOM 6976 C CA . GLY A 1 881 ? 1.612 15.265 -41.228 1.00 93.69 881 GLY A CA 1
ATOM 6977 C C . GLY A 1 881 ? 1.347 15.794 -39.813 1.00 93.69 881 GLY A C 1
ATOM 6978 O O . GLY A 1 881 ? 2.256 15.776 -38.987 1.00 93.69 881 GLY A O 1
ATOM 6979 N N . GLU A 1 882 ? 0.124 16.238 -39.515 1.00 94.44 882 GLU A N 1
ATOM 6980 C CA . GLU A 1 882 ? -0.277 16.672 -38.172 1.00 94.44 882 GLU A CA 1
ATOM 6981 C C . GLU A 1 882 ? -0.602 15.475 -37.268 1.00 94.44 882 GLU A C 1
ATOM 6983 O O . GLU A 1 882 ? -1.089 14.441 -37.728 1.00 94.44 882 GLU A O 1
ATOM 6988 N N . GLU A 1 883 ? -0.356 15.611 -35.966 1.00 95.25 883 GLU A N 1
ATOM 6989 C CA . GLU A 1 883 ? -0.765 14.597 -34.993 1.00 95.25 883 GLU A CA 1
ATOM 6990 C C . GLU A 1 883 ? -2.279 14.647 -34.747 1.00 95.25 883 GLU A C 1
ATOM 6992 O O . GLU A 1 883 ? -2.866 15.711 -34.550 1.00 95.25 883 GLU A O 1
ATOM 6997 N N . VAL A 1 884 ? -2.906 13.472 -34.739 1.00 95.44 884 VAL A N 1
ATOM 6998 C CA . VAL A 1 884 ? -4.301 13.285 -34.344 1.00 95.44 884 VAL A CA 1
ATOM 6999 C C . VAL A 1 884 ? -4.341 13.039 -32.842 1.00 95.44 884 VAL A C 1
ATOM 7001 O O . VAL A 1 884 ? -3.929 11.980 -32.362 1.00 95.44 884 VAL A O 1
ATOM 7004 N N . PHE A 1 885 ? -4.861 14.021 -32.114 1.00 94.50 885 PHE A N 1
ATOM 7005 C CA . PHE A 1 885 ? -5.078 13.932 -30.676 1.00 94.50 885 PHE A CA 1
ATOM 7006 C C . PHE A 1 885 ? -6.493 13.472 -30.349 1.00 94.50 885 PHE A C 1
ATOM 7008 O O . PHE A 1 885 ? -7.448 13.791 -31.055 1.00 94.50 885 PHE A O 1
ATOM 7015 N N . TYR A 1 886 ? -6.614 12.775 -29.226 1.00 93.88 886 TYR A N 1
ATOM 7016 C CA . TYR A 1 886 ? -7.884 12.393 -28.622 1.00 93.88 886 TYR A CA 1
ATOM 7017 C C . TYR A 1 886 ? -8.070 13.121 -27.294 1.00 93.88 886 TYR A C 1
ATOM 7019 O O . TYR A 1 886 ? -7.125 13.688 -26.749 1.00 93.88 886 TYR A O 1
ATOM 7027 N N . THR A 1 887 ? -9.282 13.097 -26.754 1.00 94.19 887 THR A N 1
ATOM 7028 C CA . THR A 1 887 ? -9.565 13.689 -25.445 1.00 94.19 887 THR A CA 1
ATOM 7029 C C . THR A 1 887 ? -8.973 12.832 -24.336 1.00 94.19 887 THR A C 1
ATOM 7031 O O . THR A 1 887 ? -9.330 11.665 -24.207 1.00 94.19 887 THR A O 1
ATOM 7034 N N . GLY A 1 888 ? -8.061 13.407 -23.556 1.00 91.94 888 GLY A N 1
ATOM 7035 C CA . GLY A 1 888 ? -7.530 12.836 -22.324 1.00 91.94 888 GLY A CA 1
ATOM 7036 C C . GLY A 1 888 ? -8.461 13.042 -21.126 1.00 91.94 888 GLY A C 1
ATOM 7037 O O . GLY A 1 888 ? -9.548 13.613 -21.236 1.00 91.94 888 GLY A O 1
ATOM 7038 N N . THR A 1 889 ? -8.004 12.610 -19.951 1.00 88.31 889 THR A N 1
ATOM 7039 C CA . THR A 1 889 ? -8.802 12.528 -18.712 1.00 88.31 889 THR A CA 1
ATOM 7040 C C . THR A 1 889 ? -9.473 13.859 -18.341 1.00 88.31 889 THR A C 1
ATOM 7042 O O . THR A 1 889 ? -10.628 13.883 -17.915 1.00 88.31 889 THR A O 1
ATOM 7045 N N . THR A 1 890 ? -8.784 14.988 -18.515 1.00 87.44 890 THR A N 1
ATOM 7046 C CA . THR A 1 890 ? -9.272 16.330 -18.145 1.00 87.44 890 THR A CA 1
ATOM 7047 C C . THR A 1 890 ? -9.669 17.203 -19.341 1.00 87.44 890 THR A C 1
ATOM 7049 O O . THR A 1 890 ? -10.021 18.369 -19.157 1.00 87.44 890 THR A O 1
ATOM 7052 N N . GLY A 1 891 ? -9.671 16.648 -20.557 1.00 90.75 891 GLY A N 1
ATOM 7053 C CA . GLY A 1 891 ? -9.888 17.396 -21.801 1.00 90.75 891 GLY A CA 1
ATOM 7054 C C . GLY A 1 891 ? -8.596 17.834 -22.495 1.00 90.75 891 GLY A C 1
ATOM 7055 O O . GLY A 1 891 ? -8.639 18.545 -23.495 1.00 90.75 891 GLY A O 1
ATOM 7056 N N . GLU A 1 892 ? -7.435 17.438 -21.983 1.00 92.19 892 GLU A N 1
ATOM 7057 C CA . GLU A 1 892 ? -6.148 17.657 -22.638 1.00 92.19 892 GLU A CA 1
ATOM 7058 C C . GLU A 1 892 ? -5.981 16.780 -23.894 1.00 92.19 892 GLU A C 1
ATOM 7060 O O . GLU A 1 892 ? -6.607 15.725 -23.984 1.00 92.19 892 GLU A O 1
ATOM 7065 N N . PRO A 1 893 ? -5.138 17.168 -24.867 1.00 92.69 893 PRO A N 1
ATOM 7066 C CA . PRO A 1 893 ? -4.815 16.295 -25.990 1.00 92.69 893 PRO A CA 1
ATOM 7067 C C . PRO A 1 893 ? -4.013 15.071 -25.519 1.00 92.69 893 PRO A C 1
ATOM 7069 O O . PRO A 1 893 ? -2.989 15.202 -24.843 1.00 92.69 893 PRO A O 1
ATOM 7072 N N . ALA A 1 894 ? -4.459 13.881 -25.916 1.00 92.81 894 ALA A N 1
ATOM 7073 C CA . ALA A 1 894 ? -3.856 12.597 -25.579 1.00 92.81 894 ALA A CA 1
ATOM 7074 C C . ALA A 1 894 ? -3.484 11.784 -26.838 1.00 92.81 894 ALA A C 1
ATOM 7076 O O . ALA A 1 894 ? -4.187 11.864 -27.853 1.00 92.81 894 ALA A O 1
ATOM 7077 N N . PRO A 1 895 ? -2.402 10.981 -26.784 1.00 94.81 895 PRO A N 1
ATOM 7078 C CA . PRO A 1 895 ? -2.019 10.061 -27.857 1.00 94.81 895 PRO A CA 1
ATOM 7079 C C . PRO A 1 895 ? -2.969 8.847 -27.926 1.00 94.81 895 PRO A C 1
ATOM 7081 O O . PRO A 1 895 ? -3.950 8.759 -27.187 1.00 94.81 895 PRO A O 1
ATOM 7084 N N . ILE A 1 896 ? -2.688 7.866 -28.797 1.00 95.50 896 ILE A N 1
ATOM 7085 C CA . ILE A 1 896 ? -3.527 6.656 -28.924 1.00 95.50 896 ILE A CA 1
ATOM 7086 C C . ILE A 1 896 ? -3.570 5.879 -27.605 1.00 95.50 896 ILE A C 1
ATOM 7088 O O . ILE A 1 896 ? -4.647 5.438 -27.191 1.00 95.50 896 ILE A O 1
ATOM 7092 N N . THR A 1 897 ? -2.395 5.635 -27.018 1.00 95.44 897 THR A N 1
ATOM 7093 C CA . THR A 1 897 ? -2.199 4.909 -25.757 1.00 95.44 897 THR A CA 1
ATOM 7094 C C . THR A 1 897 ? -0.754 5.056 -25.267 1.00 95.44 897 THR A C 1
ATOM 7096 O O . THR A 1 897 ? 0.127 5.494 -26.016 1.00 95.44 897 THR A O 1
ATOM 7099 N N . LYS A 1 898 ? -0.508 4.677 -24.010 1.00 95.69 898 LYS A N 1
ATOM 7100 C CA . LYS A 1 898 ? 0.789 4.774 -23.332 1.00 95.69 898 LYS A CA 1
ATOM 7101 C C . LYS A 1 898 ? 1.073 3.521 -22.510 1.00 95.69 898 LYS A C 1
ATOM 7103 O O . LYS A 1 898 ? 0.171 2.736 -22.209 1.00 95.69 898 LYS A O 1
ATOM 7108 N N . GLY A 1 899 ? 2.339 3.336 -22.164 1.00 95.62 899 GLY A N 1
ATOM 7109 C CA . GLY A 1 899 ? 2.815 2.220 -21.358 1.00 95.62 899 GLY A CA 1
ATOM 7110 C C . GLY A 1 899 ? 4.121 2.561 -20.661 1.00 95.62 899 GLY A C 1
ATOM 7111 O O . GLY A 1 899 ? 4.882 3.404 -21.138 1.00 95.62 899 GLY A O 1
ATOM 7112 N N . SER A 1 900 ? 4.392 1.905 -19.540 1.00 96.56 900 SER A N 1
ATOM 7113 C CA . SER A 1 900 ? 5.638 2.100 -18.809 1.00 96.56 900 SER A CA 1
ATOM 7114 C C . SER A 1 900 ? 6.146 0.805 -18.185 1.00 96.56 900 SER A C 1
ATOM 7116 O O . SER A 1 900 ? 5.391 -0.151 -17.984 1.00 96.56 900 SER A O 1
ATOM 7118 N N . LEU A 1 901 ? 7.453 0.747 -17.927 1.00 98.06 901 LEU A N 1
ATOM 7119 C CA . LEU A 1 901 ? 8.095 -0.385 -17.265 1.00 98.06 901 LEU A CA 1
ATOM 7120 C C . LEU A 1 901 ? 9.388 0.040 -16.571 1.00 98.06 901 LEU A C 1
ATOM 7122 O O . LEU A 1 901 ? 10.279 0.602 -17.205 1.00 98.06 901 LEU A O 1
ATOM 7126 N N . ARG A 1 902 ? 9.528 -0.338 -15.301 1.00 98.00 902 ARG A N 1
ATOM 7127 C CA . ARG A 1 902 ? 10.812 -0.371 -14.605 1.00 98.00 902 ARG A CA 1
ATOM 7128 C C . ARG A 1 902 ? 11.567 -1.646 -14.969 1.00 98.00 902 ARG A C 1
ATOM 7130 O O . ARG A 1 902 ? 11.073 -2.751 -14.740 1.00 98.00 902 ARG A O 1
ATOM 7137 N N . VAL A 1 903 ? 12.766 -1.520 -15.533 1.00 98.12 903 VAL A N 1
ATOM 7138 C CA . VAL A 1 903 ? 13.528 -2.656 -16.080 1.00 98.12 903 VAL A CA 1
ATOM 7139 C C . VAL A 1 903 ? 13.953 -3.640 -14.988 1.00 98.12 903 VAL A C 1
ATOM 7141 O O . VAL A 1 903 ? 14.000 -4.845 -15.254 1.00 98.12 903 VAL A O 1
ATOM 7144 N N . SER A 1 904 ? 14.184 -3.208 -13.745 1.00 97.31 904 SER A N 1
ATOM 7145 C CA . SER A 1 904 ? 14.400 -4.154 -12.640 1.00 97.31 904 SER A CA 1
ATOM 7146 C C . SER A 1 904 ? 13.192 -5.057 -12.353 1.00 97.31 904 SER A C 1
ATOM 7148 O O . SER A 1 904 ? 13.362 -6.172 -11.872 1.00 97.31 904 SER A O 1
ATOM 7150 N N . LEU A 1 905 ? 11.985 -4.650 -12.750 1.00 97.56 905 LEU A N 1
ATOM 7151 C CA . LEU A 1 905 ? 10.739 -5.417 -12.628 1.00 97.56 905 LEU A CA 1
ATOM 7152 C C . LEU A 1 905 ? 10.328 -6.080 -13.955 1.00 97.56 905 LEU A C 1
ATOM 7154 O O . LEU A 1 905 ? 9.167 -6.416 -14.179 1.00 97.56 905 LEU A O 1
ATOM 7158 N N . ARG A 1 906 ? 11.287 -6.306 -14.864 1.00 97.50 906 ARG A N 1
ATOM 7159 C CA . ARG A 1 906 ? 11.035 -6.899 -16.189 1.00 97.50 906 ARG A CA 1
ATOM 7160 C C . ARG A 1 906 ? 10.519 -8.337 -16.166 1.00 97.50 906 ARG A C 1
ATOM 7162 O O . ARG A 1 906 ? 9.919 -8.740 -17.165 1.00 97.50 906 ARG A O 1
ATOM 7169 N N . ARG A 1 907 ? 10.744 -9.091 -15.079 1.00 96.69 907 ARG A N 1
ATOM 7170 C CA . ARG A 1 907 ? 10.383 -10.513 -14.960 1.00 96.69 907 ARG A CA 1
ATOM 7171 C C . ARG A 1 907 ? 8.890 -10.707 -15.226 1.00 96.69 907 ARG A C 1
ATOM 7173 O O . ARG A 1 907 ? 8.054 -10.098 -14.569 1.00 96.69 907 ARG A O 1
ATOM 7180 N N . THR A 1 908 ? 8.571 -11.565 -16.186 1.00 96.62 908 THR A N 1
ATOM 7181 C CA . THR A 1 908 ? 7.203 -12.019 -16.444 1.00 96.62 908 THR A CA 1
ATOM 7182 C C . THR A 1 908 ? 6.984 -13.384 -15.799 1.00 96.62 908 THR A C 1
ATOM 7184 O O . THR A 1 908 ? 7.925 -14.161 -15.641 1.00 96.62 908 THR A O 1
ATOM 7187 N N . ASN A 1 909 ? 5.739 -13.677 -15.435 1.00 96.81 909 ASN A N 1
ATOM 7188 C CA . ASN A 1 909 ? 5.312 -14.982 -14.950 1.00 96.81 909 ASN A CA 1
ATOM 7189 C C . ASN A 1 909 ? 4.537 -15.695 -16.070 1.00 96.81 909 ASN A C 1
ATOM 7191 O O . ASN A 1 909 ? 3.344 -15.426 -16.249 1.00 96.81 909 ASN A O 1
ATOM 7195 N N . PRO A 1 910 ? 5.195 -16.554 -16.871 1.00 95.44 910 PRO A N 1
ATOM 7196 C CA . PRO A 1 910 ? 4.542 -17.267 -17.964 1.00 95.44 910 PRO A CA 1
ATOM 7197 C C . PRO A 1 910 ? 3.608 -18.381 -17.475 1.00 95.44 910 PRO A C 1
ATOM 7199 O O . PRO A 1 910 ? 2.761 -18.828 -18.244 1.00 95.44 910 PRO A O 1
ATOM 7202 N N . GLN A 1 911 ? 3.741 -18.830 -16.220 1.00 96.06 911 GLN A N 1
ATOM 7203 C CA . GLN A 1 911 ? 2.844 -19.823 -15.622 1.00 96.06 911 GLN A CA 1
ATOM 7204 C C . GLN A 1 911 ? 1.550 -19.204 -15.077 1.00 96.06 911 GLN A C 1
ATOM 7206 O O . GLN A 1 911 ? 0.593 -19.932 -14.812 1.00 96.06 911 GLN A O 1
ATOM 7211 N N . HIS A 1 912 ? 1.489 -17.880 -14.910 1.00 95.81 912 HIS A N 1
ATOM 7212 C CA . HIS A 1 912 ? 0.301 -17.222 -14.382 1.00 95.81 912 HIS A CA 1
ATOM 7213 C C . HIS A 1 912 ? -0.901 -17.405 -15.338 1.00 95.81 912 HIS A C 1
ATOM 7215 O O . HIS A 1 912 ? -0.775 -17.106 -16.528 1.00 95.81 912 HIS A O 1
ATOM 7221 N N . PRO A 1 913 ? -2.106 -17.785 -14.860 1.00 93.62 913 PRO A N 1
ATOM 7222 C CA . PRO A 1 913 ? -3.272 -18.044 -15.721 1.00 93.62 913 PRO A CA 1
ATOM 7223 C C . PRO A 1 913 ? -3.694 -16.863 -16.608 1.00 93.62 913 PRO A C 1
ATOM 7225 O O . PRO A 1 913 ? -4.265 -17.042 -17.686 1.00 93.62 913 PRO A O 1
ATOM 7228 N N . ARG A 1 914 ? -3.399 -15.637 -16.161 1.00 93.44 914 ARG A N 1
ATOM 7229 C CA . ARG A 1 914 ? -3.670 -14.382 -16.890 1.00 93.44 914 ARG A CA 1
ATOM 7230 C C . ARG A 1 914 ? -2.561 -13.973 -17.868 1.00 93.44 914 ARG A C 1
ATOM 7232 O O . ARG A 1 914 ? -2.726 -12.976 -18.560 1.00 93.44 914 ARG A O 1
ATOM 7239 N N . HIS A 1 915 ? -1.445 -14.699 -17.938 1.00 96.19 915 HIS A N 1
ATOM 7240 C CA . HIS A 1 915 ? -0.363 -14.393 -18.872 1.00 96.19 915 HIS A CA 1
ATOM 7241 C C . HIS A 1 915 ? -0.804 -14.636 -20.317 1.00 96.19 915 HIS A C 1
ATOM 7243 O O . HIS A 1 915 ? -1.347 -15.694 -20.644 1.00 96.19 915 HIS A O 1
ATOM 7249 N N . ARG A 1 916 ? -0.555 -13.671 -21.203 1.00 94.81 916 ARG A N 1
ATOM 7250 C CA . ARG A 1 916 ? -0.736 -13.823 -22.651 1.00 94.81 916 ARG A CA 1
ATOM 7251 C C . ARG A 1 916 ? 0.470 -13.233 -23.387 1.00 94.81 916 ARG A C 1
ATOM 7253 O O . ARG A 1 916 ? 1.047 -12.269 -22.889 1.00 94.81 916 ARG A O 1
ATOM 7260 N N . PRO A 1 917 ? 0.810 -13.716 -24.597 1.00 91.31 917 PRO A N 1
ATOM 7261 C CA . PRO A 1 917 ? 1.881 -13.122 -25.403 1.00 91.31 917 PRO A CA 1
ATOM 7262 C C . PRO A 1 917 ? 1.695 -11.622 -25.676 1.00 91.31 917 PRO A C 1
ATOM 7264 O O . PRO A 1 917 ? 2.671 -10.891 -25.766 1.00 91.31 917 PRO A O 1
ATOM 7267 N N . TRP A 1 918 ? 0.444 -11.165 -25.771 1.00 91.06 918 TRP A N 1
ATOM 7268 C CA . TRP A 1 918 ? 0.049 -9.768 -25.990 1.00 91.06 918 TRP A CA 1
ATOM 7269 C C . TRP A 1 918 ? -0.291 -8.995 -24.706 1.00 91.06 918 TRP A C 1
ATOM 7271 O O . TRP A 1 918 ? -0.660 -7.826 -24.768 1.00 91.06 918 TRP A O 1
ATOM 7281 N N . LEU A 1 919 ? -0.214 -9.651 -23.546 1.00 94.94 919 LEU A N 1
ATOM 7282 C CA . LEU A 1 919 ? -0.427 -9.046 -22.232 1.00 94.94 919 LEU A CA 1
ATOM 7283 C C . LEU A 1 919 ? 0.390 -9.823 -21.183 1.00 94.94 919 LEU A C 1
ATOM 7285 O O . LEU A 1 919 ? -0.157 -10.671 -20.465 1.00 94.94 919 LEU A O 1
ATOM 7289 N N . PRO A 1 920 ? 1.717 -9.614 -21.128 1.00 95.31 920 PRO A N 1
ATOM 7290 C CA . PRO A 1 920 ? 2.576 -10.367 -20.227 1.00 95.31 920 PRO A CA 1
ATOM 7291 C C . PRO A 1 920 ? 2.226 -10.097 -18.763 1.00 95.31 920 PRO A C 1
ATOM 7293 O O . PRO A 1 920 ? 2.202 -8.953 -18.312 1.00 95.31 920 PRO A O 1
ATOM 7296 N N . HIS A 1 921 ? 1.992 -11.163 -17.997 1.00 96.38 921 HIS A N 1
ATOM 7297 C CA . HIS A 1 921 ? 1.747 -11.041 -16.563 1.00 96.38 921 HIS A CA 1
ATOM 7298 C C . HIS A 1 921 ? 3.052 -10.823 -15.789 1.00 96.38 921 HIS A C 1
ATOM 7300 O O . HIS A 1 921 ? 4.041 -11.507 -16.054 1.00 96.38 921 HIS A O 1
ATOM 7306 N N . ARG A 1 922 ? 3.033 -9.909 -14.816 1.00 96.81 922 ARG A N 1
ATOM 7307 C CA . ARG A 1 922 ? 4.114 -9.646 -13.852 1.00 96.81 922 ARG A CA 1
ATOM 7308 C C . ARG A 1 922 ? 3.514 -9.583 -12.467 1.00 96.81 922 ARG A C 1
ATOM 7310 O O . ARG A 1 922 ? 2.547 -8.841 -12.313 1.00 96.81 922 ARG A O 1
ATOM 7317 N N . ASP A 1 923 ? 4.073 -10.283 -11.488 1.00 95.00 923 ASP A N 1
ATOM 7318 C CA . ASP A 1 923 ? 3.502 -10.336 -10.137 1.00 95.00 923 ASP A CA 1
ATOM 7319 C C . ASP A 1 923 ? 3.823 -9.080 -9.309 1.00 95.00 923 ASP A C 1
ATOM 7321 O O . ASP A 1 923 ? 2.982 -8.660 -8.510 1.00 95.00 923 ASP A O 1
ATOM 7325 N N . TYR A 1 924 ? 4.958 -8.425 -9.601 1.00 96.19 924 TYR A N 1
ATOM 7326 C CA . TYR A 1 924 ? 5.480 -7.233 -8.912 1.00 96.19 924 TYR A CA 1
ATOM 7327 C C . TYR A 1 924 ? 5.729 -7.469 -7.416 1.00 96.19 924 TYR A C 1
ATOM 7329 O O . TYR A 1 924 ? 5.461 -6.596 -6.585 1.00 96.19 924 TYR A O 1
ATOM 7337 N N . LEU A 1 925 ? 6.226 -8.659 -7.078 1.00 94.25 925 LEU A N 1
ATOM 7338 C CA . LEU A 1 925 ? 6.629 -9.006 -5.719 1.00 94.25 925 LEU A CA 1
ATOM 7339 C C . LEU A 1 925 ? 8.033 -8.468 -5.431 1.00 94.25 925 LEU A C 1
ATOM 7341 O O . LEU A 1 925 ? 8.839 -8.262 -6.343 1.00 94.25 925 LEU A O 1
ATOM 7345 N N . SER A 1 926 ? 8.366 -8.300 -4.156 1.00 92.56 926 SER A N 1
ATOM 7346 C CA . SER A 1 926 ? 9.715 -7.926 -3.719 1.00 92.56 926 SER A CA 1
ATOM 7347 C C . SER A 1 926 ? 10.793 -8.903 -4.224 1.00 92.56 926 SER A C 1
ATOM 7349 O O . SER A 1 926 ? 11.921 -8.505 -4.512 1.00 92.56 926 SER A O 1
ATOM 7351 N N . THR A 1 927 ? 10.427 -10.171 -4.426 1.00 92.81 927 THR A N 1
ATOM 7352 C CA . THR A 1 927 ? 11.288 -11.248 -4.947 1.00 92.81 927 THR A CA 1
ATOM 7353 C C . THR A 1 927 ? 11.445 -11.252 -6.476 1.00 92.81 927 THR A C 1
ATOM 7355 O O . THR A 1 927 ? 12.263 -12.011 -7.014 1.00 92.81 927 THR A O 1
ATOM 7358 N N . ASP A 1 928 ? 10.705 -10.401 -7.197 1.00 93.00 928 ASP A N 1
ATOM 7359 C CA . ASP A 1 928 ? 10.775 -10.278 -8.660 1.00 93.00 928 ASP A CA 1
ATOM 7360 C C . ASP A 1 928 ? 11.861 -9.334 -9.162 1.00 93.00 928 ASP A C 1
ATOM 7362 O O . ASP A 1 928 ? 12.158 -9.324 -10.360 1.00 93.00 928 ASP A O 1
ATOM 7366 N N . VAL A 1 929 ? 12.477 -8.569 -8.261 1.00 95.19 929 VAL A N 1
ATOM 7367 C CA . VAL A 1 929 ? 13.499 -7.586 -8.612 1.00 95.19 929 VAL A CA 1
ATOM 7368 C C . VAL A 1 929 ? 14.720 -8.286 -9.209 1.00 95.19 929 VAL A C 1
ATOM 7370 O O . VAL A 1 929 ? 15.377 -9.117 -8.580 1.00 95.19 929 VAL A O 1
ATOM 7373 N N . LEU A 1 930 ? 15.039 -7.926 -10.448 1.00 94.62 930 LEU A N 1
ATOM 7374 C CA . LEU A 1 930 ? 16.218 -8.367 -11.177 1.00 94.62 930 LEU A CA 1
ATOM 7375 C C . LEU A 1 930 ? 17.196 -7.195 -11.326 1.00 94.62 930 LEU A C 1
ATOM 7377 O O . LEU A 1 930 ? 16.783 -6.121 -11.767 1.00 94.62 930 LEU A O 1
ATOM 7381 N N . PRO A 1 931 ? 18.498 -7.377 -11.047 1.00 93.06 931 PRO A N 1
ATOM 7382 C CA . PRO A 1 931 ? 19.471 -6.295 -11.168 1.00 93.06 931 PRO A CA 1
ATOM 7383 C C . PRO A 1 931 ? 19.544 -5.754 -12.604 1.00 93.06 931 PRO A C 1
ATOM 7385 O O . PRO A 1 931 ? 19.317 -6.492 -13.570 1.00 93.06 931 PRO A O 1
ATOM 7388 N N . VAL A 1 932 ? 19.871 -4.466 -12.731 1.00 93.38 932 VAL A N 1
ATOM 7389 C CA . VAL A 1 932 ? 20.206 -3.808 -14.001 1.00 93.38 932 VAL A CA 1
ATOM 7390 C C . VAL A 1 932 ? 21.667 -3.366 -13.922 1.00 93.38 932 VAL A C 1
ATOM 7392 O O . VAL A 1 932 ? 22.038 -2.423 -13.219 1.00 93.38 932 VAL A O 1
ATOM 7395 N N . ILE A 1 933 ? 22.516 -4.113 -14.614 1.00 92.06 933 ILE A N 1
ATOM 7396 C CA . ILE A 1 933 ? 23.960 -3.930 -14.695 1.00 92.06 933 ILE A CA 1
ATOM 7397 C C . ILE A 1 933 ? 24.251 -3.008 -15.887 1.00 92.06 933 ILE A C 1
ATOM 7399 O O . ILE A 1 933 ? 23.807 -3.288 -17.004 1.00 92.06 933 ILE A O 1
ATOM 7403 N N . PRO A 1 934 ? 24.998 -1.905 -15.692 1.00 90.31 934 PRO A N 1
ATOM 7404 C CA . PRO A 1 934 ? 25.364 -1.019 -16.788 1.00 90.31 934 PRO A CA 1
ATOM 7405 C C . PRO A 1 934 ? 26.015 -1.758 -17.966 1.00 90.31 934 PRO A C 1
ATOM 7407 O O . PRO A 1 934 ? 26.947 -2.541 -17.788 1.00 90.31 934 PRO A O 1
ATOM 7410 N N . ASN A 1 935 ? 25.573 -1.423 -19.177 1.00 89.75 935 ASN A N 1
ATOM 7411 C CA . ASN A 1 935 ? 25.962 -1.976 -20.479 1.00 89.75 935 ASN A CA 1
ATOM 7412 C C . ASN A 1 935 ? 25.501 -3.412 -20.770 1.00 89.75 935 ASN A C 1
ATOM 7414 O O . ASN A 1 935 ? 25.730 -3.890 -21.882 1.00 89.75 935 ASN A O 1
ATOM 7418 N N . GLU A 1 936 ? 24.836 -4.091 -19.837 1.00 93.19 936 GLU A N 1
ATOM 7419 C CA . GLU A 1 936 ? 24.184 -5.365 -20.132 1.00 93.19 936 GLU A CA 1
ATOM 7420 C C . GLU A 1 936 ? 22.862 -5.125 -20.877 1.00 93.19 936 GLU A C 1
ATOM 7422 O O . GLU A 1 936 ? 22.126 -4.182 -20.576 1.00 93.19 936 GLU A O 1
ATOM 7427 N N . VAL A 1 937 ? 22.582 -5.957 -21.883 1.00 95.69 937 VAL A N 1
ATOM 7428 C CA . VAL A 1 937 ? 21.378 -5.845 -22.715 1.00 95.69 937 VAL A CA 1
ATOM 7429 C C . VAL A 1 937 ? 20.284 -6.750 -22.162 1.00 95.69 937 VAL A C 1
ATOM 7431 O O . VAL A 1 937 ? 20.478 -7.956 -22.021 1.00 95.69 937 VAL A O 1
ATOM 7434 N N . TYR A 1 938 ? 19.114 -6.174 -21.911 1.00 96.81 938 TYR A N 1
ATOM 7435 C CA . TYR A 1 938 ? 17.936 -6.867 -21.409 1.00 96.81 938 TYR A CA 1
ATOM 7436 C C . TYR A 1 938 ? 16.813 -6.837 -22.438 1.00 96.81 938 TYR A C 1
ATOM 7438 O O . TYR A 1 938 ? 16.428 -5.770 -22.914 1.00 96.81 938 TYR A O 1
ATOM 7446 N N . THR A 1 939 ? 16.241 -8.002 -22.738 1.00 97.56 939 THR A N 1
ATOM 7447 C CA . THR A 1 939 ? 14.975 -8.083 -23.471 1.00 97.56 939 THR A CA 1
ATOM 7448 C C . THR A 1 939 ? 13.819 -7.841 -22.507 1.00 97.56 939 THR A C 1
ATOM 7450 O O . THR A 1 939 ? 13.721 -8.493 -21.464 1.00 97.56 939 THR A O 1
ATOM 7453 N N . VAL A 1 940 ? 12.939 -6.905 -22.848 1.00 98.12 940 VAL A N 1
ATOM 7454 C CA . VAL A 1 940 ? 11.786 -6.515 -22.034 1.00 98.12 940 VAL A CA 1
ATOM 7455 C C . VAL A 1 940 ? 10.529 -6.415 -22.889 1.00 98.12 940 VAL A C 1
ATOM 7457 O O . VAL A 1 940 ? 10.599 -5.998 -24.041 1.00 98.12 940 VAL A O 1
ATOM 7460 N N . ASP A 1 941 ? 9.385 -6.763 -22.300 1.00 97.94 941 ASP A N 1
ATOM 7461 C CA . ASP A 1 941 ? 8.064 -6.642 -22.928 1.00 97.94 941 ASP A CA 1
ATOM 7462 C C . ASP A 1 941 ? 7.231 -5.585 -22.186 1.00 97.94 941 ASP A C 1
ATOM 7464 O O . ASP A 1 941 ? 6.771 -5.826 -21.067 1.00 97.94 941 ASP A O 1
ATOM 7468 N N . VAL A 1 942 ? 7.052 -4.405 -22.774 1.00 98.25 942 VAL A N 1
ATOM 7469 C CA . VAL A 1 942 ? 6.320 -3.281 -22.170 1.00 98.25 942 VAL A CA 1
ATOM 7470 C C . VAL A 1 942 ? 4.849 -3.341 -22.580 1.00 98.25 942 VAL A C 1
ATOM 7472 O O . VAL A 1 942 ? 4.537 -3.367 -23.770 1.00 98.25 942 VAL A O 1
ATOM 7475 N N . GLU A 1 943 ? 3.944 -3.366 -21.599 1.00 97.44 943 GLU A N 1
ATOM 7476 C CA . GLU A 1 943 ? 2.496 -3.272 -21.824 1.00 97.44 943 GLU A CA 1
ATOM 7477 C C . GLU A 1 943 ? 2.125 -1.827 -22.184 1.00 97.44 943 GLU A C 1
ATOM 7479 O O . GLU A 1 943 ? 2.426 -0.910 -21.421 1.00 97.44 943 GLU A O 1
ATOM 7484 N N . LEU A 1 944 ? 1.439 -1.630 -23.310 1.00 96.69 944 LEU A N 1
ATOM 7485 C CA . LEU A 1 944 ? 0.693 -0.406 -23.599 1.00 96.69 944 LEU A CA 1
ATOM 7486 C C . LEU A 1 944 ? -0.787 -0.679 -23.326 1.00 96.69 944 LEU A C 1
ATOM 7488 O O . LEU A 1 944 ? -1.310 -1.756 -23.633 1.00 96.69 944 LEU A O 1
ATOM 7492 N N . TRP A 1 945 ? -1.464 0.300 -22.732 1.00 95.81 945 TRP A N 1
ATOM 7493 C CA . TRP A 1 945 ? -2.847 0.146 -22.291 1.00 95.81 945 TRP A CA 1
ATOM 7494 C C . TRP A 1 945 ? -3.789 -0.157 -23.467 1.00 95.81 945 TRP A C 1
ATOM 7496 O O . TRP A 1 945 ? -3.515 0.268 -24.598 1.00 95.81 945 TRP A O 1
ATOM 7506 N N . PRO A 1 946 ? -4.884 -0.906 -23.228 1.00 96.69 946 PRO A N 1
ATOM 7507 C CA . PRO A 1 946 ? -5.798 -1.310 -24.289 1.00 96.69 946 PRO A CA 1
ATOM 7508 C C . PRO A 1 946 ? -6.347 -0.095 -25.035 1.00 96.69 946 PRO A C 1
ATOM 7510 O O . PRO A 1 946 ? -6.634 0.931 -24.428 1.00 96.69 946 PRO A O 1
ATOM 7513 N N . THR A 1 947 ? -6.495 -0.209 -26.350 1.00 96.94 947 THR A N 1
ATOM 7514 C CA . THR A 1 947 ? -6.880 0.926 -27.191 1.00 96.94 947 THR A CA 1
ATOM 7515 C C . THR A 1 947 ? -7.808 0.517 -28.328 1.00 96.94 947 THR A C 1
ATOM 7517 O O . THR A 1 947 ? -7.981 -0.669 -28.611 1.00 96.94 947 THR A O 1
ATOM 7520 N N . ASN A 1 948 ? -8.382 1.522 -28.982 1.00 97.00 948 ASN A N 1
ATOM 7521 C CA . ASN A 1 948 ? -9.010 1.435 -30.293 1.00 97.00 948 ASN A CA 1
ATOM 7522 C C . ASN A 1 948 ? -8.549 2.633 -31.135 1.00 97.00 948 ASN A C 1
ATOM 7524 O O . ASN A 1 948 ? -8.589 3.762 -30.652 1.00 97.00 948 ASN A O 1
ATOM 7528 N N . VAL A 1 949 ? -8.141 2.413 -32.380 1.00 97.06 949 VAL A N 1
ATOM 7529 C CA . VAL A 1 949 ? -7.950 3.465 -33.388 1.00 97.06 949 VAL A CA 1
ATOM 7530 C C . VAL A 1 949 ? -8.132 2.876 -34.783 1.00 97.06 949 VAL A C 1
ATOM 7532 O O . VAL A 1 949 ? -7.746 1.734 -35.030 1.00 97.06 949 VAL A O 1
ATOM 7535 N N . VAL A 1 950 ? -8.710 3.647 -35.703 1.00 97.06 950 VAL A N 1
ATOM 7536 C CA . VAL A 1 950 ? -8.762 3.299 -37.128 1.00 97.06 950 VAL A CA 1
ATOM 7537 C C . VAL A 1 950 ? -7.801 4.210 -37.881 1.00 97.06 950 VAL A C 1
ATOM 7539 O O . VAL A 1 950 ? -8.084 5.394 -38.057 1.00 97.06 950 VAL A O 1
ATOM 7542 N N . VAL A 1 951 ? -6.673 3.643 -38.309 1.00 97.19 951 VAL A N 1
ATOM 7543 C CA . VAL A 1 951 ? -5.650 4.335 -39.102 1.00 97.19 951 VAL A CA 1
ATOM 7544 C C . VAL A 1 951 ? -6.058 4.253 -40.566 1.00 97.19 951 VAL A C 1
ATOM 7546 O O . VAL A 1 951 ? -6.223 3.161 -41.114 1.00 97.19 951 VAL A O 1
ATOM 7549 N N . GLN A 1 952 ? -6.275 5.397 -41.196 1.00 95.94 952 GLN A N 1
ATOM 7550 C CA . GLN A 1 952 ? -6.697 5.485 -42.585 1.00 95.94 952 GLN A CA 1
ATOM 7551 C C . GLN A 1 952 ? -5.510 5.321 -43.534 1.00 95.94 952 GLN A C 1
ATOM 7553 O O . GLN A 1 952 ? -4.337 5.352 -43.157 1.00 95.94 952 GLN A O 1
ATOM 7558 N N . ARG A 1 953 ? -5.836 5.155 -44.816 1.00 95.50 953 ARG A N 1
ATOM 7559 C CA . ARG A 1 953 ? -4.839 5.173 -45.881 1.00 95.50 953 ARG A CA 1
ATOM 7560 C C . ARG A 1 953 ? -4.014 6.467 -45.814 1.00 95.50 953 ARG A C 1
ATOM 7562 O O . ARG A 1 953 ? -4.567 7.540 -45.591 1.00 95.50 953 ARG A O 1
ATOM 7569 N N . ASP A 1 954 ? -2.711 6.344 -46.043 1.00 96.44 954 ASP A N 1
ATOM 7570 C CA . ASP A 1 954 ? -1.727 7.437 -46.045 1.00 96.44 954 ASP A CA 1
ATOM 7571 C C . ASP A 1 954 ? -1.459 8.095 -44.670 1.00 96.44 954 ASP A C 1
ATOM 7573 O O . ASP A 1 954 ? -0.641 9.015 -44.580 1.00 96.44 954 ASP A O 1
ATOM 7577 N N . GLU A 1 955 ? -2.071 7.600 -43.590 1.00 97.88 955 GLU A N 1
ATOM 7578 C CA . GLU A 1 955 ? -1.749 7.963 -42.201 1.00 97.88 955 GLU A CA 1
ATOM 7579 C C . GLU A 1 955 ? -0.589 7.098 -41.663 1.00 97.88 955 GLU A C 1
ATOM 7581 O O . GLU A 1 955 ? -0.166 6.121 -42.296 1.00 97.88 955 GLU A O 1
ATOM 7586 N N . ARG A 1 956 ? -0.013 7.478 -40.515 1.00 97.81 956 ARG A N 1
ATOM 7587 C CA . ARG A 1 956 ? 1.143 6.800 -39.897 1.00 97.81 956 ARG A CA 1
ATOM 7588 C C . ARG A 1 956 ? 0.977 6.632 -38.391 1.00 97.81 956 ARG A C 1
ATOM 7590 O O . ARG A 1 956 ? 0.283 7.401 -37.732 1.00 97.81 956 ARG A O 1
ATOM 7597 N N . LEU A 1 957 ? 1.710 5.673 -37.837 1.00 98.31 957 LEU A N 1
ATOM 7598 C CA . LEU A 1 957 ? 1.940 5.534 -36.403 1.00 98.31 957 LEU A CA 1
ATOM 7599 C C . LEU A 1 957 ? 3.366 5.946 -36.050 1.00 98.31 957 LEU A C 1
ATOM 7601 O O . LEU A 1 957 ? 4.301 5.690 -36.814 1.00 98.31 957 LEU A O 1
ATOM 7605 N N . VAL A 1 958 ? 3.534 6.529 -34.866 1.00 98.44 958 VAL A N 1
ATOM 7606 C CA . VAL A 1 958 ? 4.853 6.816 -34.290 1.00 98.44 958 VAL A CA 1
ATOM 7607 C C . VAL A 1 958 ? 4.933 6.232 -32.886 1.00 98.44 958 VAL A C 1
ATOM 7609 O O . VAL A 1 958 ? 4.066 6.501 -32.059 1.00 98.44 958 VAL A O 1
ATOM 7612 N N . LEU A 1 959 ? 5.962 5.427 -32.620 1.00 98.44 959 LEU A N 1
ATOM 7613 C CA . LEU A 1 959 ? 6.280 4.925 -31.285 1.00 98.44 959 LEU A CA 1
ATOM 7614 C C . LEU A 1 959 ? 7.407 5.763 -30.687 1.00 98.44 959 LEU A C 1
ATOM 7616 O O . LEU A 1 959 ? 8.534 5.708 -31.175 1.00 98.44 959 LEU A O 1
ATOM 7620 N N . ASP A 1 960 ? 7.120 6.475 -29.608 1.00 97.69 960 ASP A N 1
ATOM 7621 C CA . ASP A 1 960 ? 8.132 7.172 -28.822 1.00 97.69 960 ASP A CA 1
ATOM 7622 C C . ASP A 1 960 ? 8.599 6.294 -27.657 1.00 97.69 960 ASP A C 1
ATOM 7624 O O . ASP A 1 960 ? 7.786 5.648 -26.993 1.00 97.69 960 ASP A O 1
ATOM 7628 N N . ILE A 1 961 ? 9.905 6.302 -27.392 1.00 97.56 961 ILE A N 1
ATOM 7629 C CA . ILE A 1 961 ? 10.551 5.636 -26.259 1.00 97.56 961 ILE A CA 1
ATOM 7630 C C . ILE A 1 961 ? 11.373 6.686 -25.515 1.00 97.56 961 ILE A C 1
ATOM 7632 O O . ILE A 1 961 ? 12.330 7.243 -26.055 1.00 97.56 961 ILE A O 1
ATOM 7636 N N . GLY A 1 962 ? 10.986 6.967 -24.276 1.00 94.94 962 GLY A N 1
ATOM 7637 C CA . GLY A 1 962 ? 11.630 7.936 -23.399 1.00 94.94 962 GLY A CA 1
ATOM 7638 C C . GLY A 1 962 ? 12.052 7.330 -22.068 1.00 94.94 962 GLY A C 1
ATOM 7639 O O . GLY A 1 962 ? 11.700 6.199 -21.723 1.00 94.94 962 GLY A O 1
ATOM 7640 N N . ALA A 1 963 ? 12.838 8.104 -21.323 1.00 90.50 963 ALA A N 1
ATOM 7641 C CA . ALA A 1 963 ? 13.244 7.783 -19.955 1.00 90.50 963 ALA A CA 1
ATOM 7642 C C . ALA A 1 963 ? 12.479 8.589 -18.897 1.00 90.50 963 ALA A C 1
ATOM 7644 O O . ALA A 1 963 ? 12.638 8.382 -17.697 1.00 90.50 963 ALA A O 1
ATOM 7645 N N . SER A 1 964 ? 11.665 9.533 -19.345 1.00 87.75 964 SER A N 1
ATOM 7646 C CA . SER A 1 964 ? 10.807 10.381 -18.537 1.00 87.75 964 SER A CA 1
ATOM 7647 C C . SER A 1 964 ? 9.477 10.557 -19.259 1.00 87.75 964 SER A C 1
ATOM 7649 O O . SER A 1 964 ? 9.248 9.988 -20.331 1.00 87.75 964 SER A O 1
ATOM 7651 N N . GLU A 1 965 ? 8.591 11.324 -18.639 1.00 86.81 965 GLU A N 1
ATOM 7652 C CA . GLU A 1 965 ? 7.233 11.470 -19.111 1.00 86.81 965 GLU A CA 1
ATOM 7653 C C . GLU A 1 965 ? 7.164 12.068 -20.524 1.00 86.81 965 GLU A C 1
ATOM 7655 O O . GLU A 1 965 ? 7.741 13.119 -20.805 1.00 86.81 965 GLU A O 1
ATOM 7660 N N . LEU A 1 966 ? 6.450 11.385 -21.420 1.00 84.31 966 LEU A N 1
ATOM 7661 C CA . LEU A 1 966 ? 6.259 11.816 -22.807 1.00 84.31 966 LEU A CA 1
ATOM 7662 C C . LEU A 1 966 ? 5.002 12.688 -22.924 1.00 84.31 966 LEU A C 1
ATOM 7664 O O . LEU A 1 966 ? 4.113 12.614 -22.075 1.00 84.31 966 LEU A O 1
ATOM 7668 N N . ALA A 1 967 ? 4.874 13.470 -24.000 1.00 77.44 967 ALA A N 1
ATOM 7669 C CA . ALA A 1 967 ? 3.711 14.336 -24.222 1.00 77.44 967 ALA A CA 1
ATOM 7670 C C . ALA A 1 967 ? 2.365 13.594 -24.045 1.00 77.44 967 ALA A C 1
ATOM 7672 O O . ALA A 1 967 ? 2.222 12.433 -24.440 1.00 77.44 967 ALA A O 1
ATOM 7673 N N . GLY A 1 968 ? 1.386 14.255 -23.417 1.00 71.00 968 GLY A N 1
ATOM 7674 C CA . GLY A 1 968 ? 0.035 13.715 -23.212 1.00 71.00 968 GLY A CA 1
ATOM 7675 C C . GLY A 1 968 ? -0.144 12.793 -21.998 1.00 71.00 968 GLY A C 1
ATOM 7676 O O . GLY A 1 968 ? -0.951 11.875 -22.065 1.00 71.00 968 GLY A O 1
ATOM 7677 N N . SER A 1 969 ? 0.624 12.970 -20.913 1.00 69.88 969 SER A N 1
ATOM 7678 C CA . SER A 1 969 ? 0.393 12.252 -19.630 1.00 69.88 969 SER A CA 1
ATOM 7679 C C . SER A 1 969 ? -0.459 13.013 -18.614 1.00 69.88 969 SER A C 1
ATOM 7681 O O . SER A 1 969 ? -0.774 12.483 -17.551 1.00 69.88 969 SER A O 1
ATOM 7683 N N . GLY A 1 970 ? -0.839 14.254 -18.933 1.00 79.56 970 GLY A N 1
ATOM 7684 C CA . GLY A 1 970 ? -1.698 15.077 -18.087 1.00 79.56 970 GLY A CA 1
ATOM 7685 C C . GLY A 1 970 ? -1.194 15.168 -16.644 1.00 79.56 970 GLY A C 1
ATOM 7686 O O . GLY A 1 970 ? -0.058 15.569 -16.394 1.00 79.56 970 GLY A O 1
ATOM 7687 N N . LEU A 1 971 ? -2.062 14.799 -15.700 1.00 83.25 971 LEU A N 1
ATOM 7688 C CA . LEU A 1 971 ? -1.815 14.886 -14.257 1.00 83.25 971 LEU A CA 1
ATOM 7689 C C . LEU A 1 971 ? -1.003 13.707 -13.688 1.00 83.25 971 LEU A C 1
ATOM 7691 O O . LEU A 1 971 ? -0.504 13.807 -12.569 1.00 83.25 971 LEU A O 1
ATOM 7695 N N . PHE A 1 972 ? -0.875 12.592 -14.409 1.00 88.25 972 PHE A N 1
ATOM 7696 C CA . PHE A 1 972 ? -0.324 11.337 -13.882 1.00 88.25 972 PHE A CA 1
ATOM 7697 C C . PHE A 1 972 ? 1.165 11.202 -14.191 1.00 88.25 972 PHE A C 1
ATOM 7699 O O . PHE A 1 972 ? 1.562 10.471 -15.092 1.00 88.25 972 PHE A O 1
ATOM 7706 N N . GLN A 1 973 ? 1.982 11.947 -13.444 1.00 90.00 973 GLN A N 1
ATOM 7707 C CA . GLN A 1 973 ? 3.435 11.987 -13.622 1.00 90.00 973 GLN A CA 1
ATOM 7708 C C . GLN A 1 973 ? 4.175 11.006 -12.703 1.00 90.00 973 GLN A C 1
ATOM 7710 O O . GLN A 1 973 ? 3.662 10.587 -11.662 1.00 90.00 973 GLN A O 1
ATOM 7715 N N . HIS A 1 974 ? 5.403 10.683 -13.111 1.00 93.00 974 HIS A N 1
ATOM 7716 C CA . HIS A 1 974 ? 6.273 9.671 -12.514 1.00 93.00 974 HIS A CA 1
ATOM 7717 C C . HIS A 1 974 ? 7.645 10.267 -12.183 1.00 93.00 974 HIS A C 1
ATOM 7719 O O . HIS A 1 974 ? 8.662 9.866 -12.749 1.00 93.00 974 HIS A O 1
ATOM 7725 N N . ASP A 1 975 ? 7.686 11.300 -11.352 1.00 90.44 975 ASP A N 1
ATOM 7726 C CA . ASP A 1 975 ? 8.874 12.133 -11.119 1.00 90.44 975 ASP A CA 1
ATOM 7727 C C . ASP A 1 975 ? 9.316 12.178 -9.650 1.00 90.44 975 ASP A C 1
ATOM 7729 O O . ASP A 1 975 ? 10.148 13.001 -9.273 1.00 90.44 975 ASP A O 1
ATOM 7733 N N . ASP A 1 976 ? 8.803 11.264 -8.820 1.00 92.56 976 ASP A N 1
ATOM 7734 C CA . ASP A 1 976 ? 9.156 11.215 -7.406 1.00 92.56 976 ASP A CA 1
ATOM 7735 C C . ASP A 1 976 ? 10.652 10.887 -7.197 1.00 92.56 976 ASP A C 1
ATOM 7737 O O . ASP A 1 976 ? 11.103 9.796 -7.566 1.00 92.56 976 ASP A O 1
ATOM 7741 N N . PRO A 1 977 ? 11.438 11.777 -6.561 1.00 90.38 977 PRO A N 1
ATOM 7742 C CA . PRO A 1 977 ? 12.877 11.582 -6.396 1.00 90.38 977 PRO A CA 1
ATOM 7743 C C . PRO A 1 977 ? 13.233 10.453 -5.420 1.00 90.38 977 PRO A C 1
ATOM 7745 O O . PRO A 1 977 ? 14.362 9.963 -5.456 1.00 90.38 977 PRO A O 1
ATOM 7748 N N . SER A 1 978 ? 12.303 10.028 -4.555 1.00 90.25 978 SER A N 1
ATOM 7749 C CA . SER A 1 978 ? 12.511 8.877 -3.667 1.00 90.25 978 SER A CA 1
ATOM 7750 C C . SER A 1 978 ? 12.355 7.543 -4.403 1.00 90.25 978 SER A C 1
ATOM 7752 O O . SER A 1 978 ? 13.059 6.585 -4.088 1.00 90.25 978 SER A O 1
ATOM 7754 N N . ASP A 1 979 ? 11.491 7.489 -5.423 1.00 93.69 979 ASP A N 1
ATOM 7755 C CA . ASP A 1 979 ? 11.309 6.306 -6.274 1.00 93.69 979 ASP A CA 1
ATOM 7756 C C . ASP A 1 979 ? 12.289 6.293 -7.462 1.00 93.69 979 ASP A C 1
ATOM 7758 O O . ASP A 1 979 ? 12.670 5.220 -7.933 1.00 93.69 979 ASP A O 1
ATOM 7762 N N . ARG A 1 980 ? 12.730 7.476 -7.922 1.00 92.00 980 ARG A N 1
ATOM 7763 C CA . ARG A 1 980 ? 13.612 7.673 -9.087 1.00 92.00 980 ARG A CA 1
ATOM 7764 C C . ARG A 1 980 ? 14.876 8.494 -8.763 1.00 92.00 980 ARG A C 1
ATOM 7766 O O . ARG A 1 980 ? 15.122 9.518 -9.403 1.00 92.00 980 ARG A O 1
ATOM 7773 N N . PRO A 1 981 ? 15.717 8.078 -7.797 1.00 90.31 981 PRO A N 1
ATOM 7774 C CA . PRO A 1 981 ? 16.911 8.836 -7.436 1.00 90.31 981 PRO A CA 1
ATOM 7775 C C . PRO A 1 981 ? 17.930 8.881 -8.586 1.00 90.31 981 PRO A C 1
ATOM 7777 O O . PRO A 1 981 ? 18.280 7.852 -9.173 1.00 90.31 981 PRO A O 1
ATOM 7780 N N . GLU A 1 982 ? 18.484 10.066 -8.866 1.00 87.62 982 GLU A N 1
ATOM 7781 C CA . GLU A 1 982 ? 19.501 10.256 -9.915 1.00 87.62 982 GLU A CA 1
ATOM 7782 C C . GLU A 1 982 ? 20.700 9.310 -9.757 1.00 87.62 982 GLU A C 1
ATOM 7784 O O . GLU A 1 982 ? 21.252 8.826 -10.742 1.00 87.62 982 GLU A O 1
ATOM 7789 N N . THR A 1 983 ? 21.084 8.978 -8.523 1.00 85.31 983 THR A N 1
ATOM 7790 C CA . THR A 1 983 ? 22.194 8.057 -8.230 1.00 85.31 983 THR A CA 1
ATOM 7791 C C . THR A 1 983 ? 21.988 6.644 -8.785 1.00 85.31 983 THR A C 1
ATOM 7793 O O . THR A 1 983 ? 22.970 5.916 -8.965 1.00 85.31 983 THR A O 1
ATOM 7796 N N . VAL A 1 984 ? 20.743 6.249 -9.077 1.00 88.38 984 VAL A N 1
ATOM 7797 C CA . VAL A 1 984 ? 20.365 4.938 -9.629 1.00 88.38 984 VAL A CA 1
ATOM 7798 C C . VAL A 1 984 ? 20.095 5.019 -11.132 1.00 88.38 984 VAL A C 1
ATOM 7800 O O . VAL A 1 984 ? 20.597 4.173 -11.876 1.00 88.38 984 VAL A O 1
ATOM 7803 N N . PHE A 1 985 ? 19.348 6.040 -11.567 1.00 90.94 985 PHE A N 1
ATOM 7804 C CA . PHE A 1 985 ? 18.790 6.129 -12.921 1.00 90.94 985 PHE A CA 1
ATOM 7805 C C . PHE A 1 985 ? 19.600 7.009 -13.888 1.00 90.94 985 PHE A C 1
ATOM 7807 O O . PHE A 1 985 ? 19.384 6.929 -15.095 1.00 90.94 985 PHE A O 1
ATOM 7814 N N . LYS A 1 986 ? 20.528 7.856 -13.411 1.00 88.44 986 LYS A N 1
ATOM 7815 C CA . LYS A 1 986 ? 21.272 8.781 -14.286 1.00 88.44 986 LYS A CA 1
ATOM 7816 C C . LYS A 1 986 ? 22.231 8.039 -15.212 1.00 88.44 986 LYS A C 1
ATOM 7818 O O . LYS A 1 986 ? 22.981 7.159 -14.791 1.00 88.44 986 LYS A O 1
ATOM 7823 N N . GLY A 1 987 ? 22.226 8.431 -16.485 1.00 87.81 987 GLY A N 1
ATOM 7824 C CA . GLY A 1 987 ? 23.038 7.825 -17.533 1.00 87.81 987 GLY A CA 1
ATOM 7825 C C . GLY A 1 987 ? 22.394 7.940 -18.912 1.00 87.81 987 GLY A C 1
ATOM 7826 O O . GLY A 1 987 ? 21.435 8.691 -19.112 1.00 87.81 987 GLY A O 1
ATOM 7827 N N . ASN A 1 988 ? 22.931 7.161 -19.847 1.00 90.88 988 ASN A N 1
ATOM 7828 C CA . ASN A 1 988 ? 22.422 7.056 -21.210 1.00 90.88 988 ASN A CA 1
ATOM 7829 C C . ASN A 1 988 ? 21.723 5.714 -21.393 1.00 90.88 988 ASN A C 1
ATOM 7831 O O . ASN A 1 988 ? 22.279 4.667 -21.059 1.00 90.88 988 ASN A O 1
ATOM 7835 N N . ASN A 1 989 ? 20.534 5.760 -21.964 1.00 94.69 989 ASN A N 1
ATOM 7836 C CA . ASN A 1 989 ? 19.710 4.620 -22.311 1.00 94.69 989 ASN A CA 1
ATOM 7837 C C . ASN A 1 989 ? 19.909 4.260 -23.784 1.00 94.69 989 ASN A C 1
ATOM 7839 O O . ASN A 1 989 ? 20.147 5.127 -24.622 1.00 94.69 989 ASN A O 1
ATOM 7843 N N . HIS A 1 990 ? 19.806 2.972 -24.102 1.00 95.69 990 HIS A N 1
ATOM 7844 C CA . HIS A 1 990 ? 20.099 2.445 -25.433 1.00 95.69 990 HIS A CA 1
ATOM 7845 C C . HIS A 1 990 ? 19.031 1.450 -25.869 1.00 95.69 990 HIS A C 1
ATOM 7847 O O . HIS A 1 990 ? 18.672 0.572 -25.086 1.00 95.69 990 HIS A O 1
ATOM 7853 N N . VAL A 1 991 ? 18.599 1.528 -27.129 1.00 97.12 991 VAL A N 1
ATOM 7854 C CA . VAL A 1 991 ? 17.861 0.458 -27.824 1.00 97.12 991 VAL A CA 1
ATOM 7855 C C . VAL A 1 991 ? 18.817 -0.235 -28.794 1.00 97.12 991 VAL A C 1
ATOM 7857 O O . VAL A 1 991 ? 19.433 0.429 -29.628 1.00 97.12 991 VAL A O 1
ATOM 7860 N N . HIS A 1 992 ? 18.968 -1.555 -28.678 1.00 95.50 992 HIS A N 1
ATOM 7861 C CA . HIS A 1 992 ? 19.965 -2.343 -29.413 1.00 95.50 992 HIS A CA 1
ATOM 7862 C C . HIS A 1 992 ? 19.383 -3.045 -30.634 1.00 95.50 992 HIS A C 1
ATOM 7864 O O . HIS A 1 992 ? 18.318 -3.646 -30.560 1.00 95.50 992 HIS A O 1
ATOM 7870 N N . PHE A 1 993 ? 20.134 -3.045 -31.733 1.00 93.12 993 PHE A N 1
ATOM 7871 C CA . PHE A 1 993 ? 19.809 -3.674 -33.012 1.00 93.12 993 PHE A CA 1
ATOM 7872 C C . PHE A 1 993 ? 20.955 -4.589 -33.453 1.00 93.12 993 PHE A C 1
ATOM 7874 O O . PHE A 1 993 ? 22.131 -4.243 -33.327 1.00 93.12 993 PHE A O 1
ATOM 7881 N N . GLY A 1 994 ? 20.630 -5.759 -33.996 1.00 85.75 994 GLY A N 1
ATOM 7882 C CA . GLY A 1 994 ? 21.613 -6.732 -34.475 1.00 85.75 994 GLY A CA 1
ATOM 7883 C C . GLY A 1 994 ? 20.990 -8.109 -34.675 1.00 85.75 994 GLY A C 1
ATOM 7884 O O . GLY A 1 994 ? 19.807 -8.294 -34.404 1.00 85.75 994 GLY A O 1
ATOM 7885 N N . ALA A 1 995 ? 21.789 -9.088 -35.110 1.00 80.56 995 ALA A N 1
ATOM 7886 C CA . ALA A 1 995 ? 21.304 -10.433 -35.444 1.00 80.56 995 ALA A CA 1
ATOM 7887 C C . ALA A 1 995 ? 20.564 -11.154 -34.294 1.00 80.56 995 ALA A C 1
ATOM 7889 O O . ALA A 1 995 ? 19.724 -12.009 -34.559 1.00 80.56 995 ALA A O 1
ATOM 7890 N N . ASN A 1 996 ? 20.852 -10.788 -33.039 1.00 83.06 996 ASN A N 1
ATOM 7891 C CA . ASN A 1 996 ? 20.265 -11.385 -31.834 1.00 83.06 996 ASN A CA 1
ATOM 7892 C C . ASN A 1 996 ? 19.216 -10.490 -31.142 1.00 83.06 996 ASN A C 1
ATOM 7894 O O . ASN A 1 996 ? 18.739 -10.853 -30.069 1.00 83.06 996 ASN A O 1
ATOM 7898 N N . TYR A 1 997 ? 18.883 -9.321 -31.702 1.00 89.50 997 TYR A N 1
ATOM 7899 C CA . TYR A 1 997 ? 18.021 -8.330 -31.048 1.00 89.50 997 TYR A CA 1
ATOM 7900 C C . TYR A 1 997 ? 16.770 -8.048 -31.881 1.00 89.50 997 TYR A C 1
ATOM 7902 O O . TYR A 1 997 ? 16.784 -7.230 -32.801 1.00 89.50 997 TYR A O 1
ATOM 7910 N N . ASP A 1 998 ? 15.675 -8.716 -31.521 1.00 90.12 998 ASP A N 1
ATOM 7911 C CA . ASP A 1 998 ? 14.357 -8.485 -32.108 1.00 90.12 998 ASP A CA 1
ATOM 7912 C C . ASP A 1 998 ? 13.605 -7.406 -31.321 1.00 90.12 998 ASP A C 1
ATOM 7914 O O . ASP A 1 998 ? 13.214 -7.636 -30.175 1.00 90.12 998 ASP A O 1
ATOM 7918 N N . ASN A 1 999 ? 13.375 -6.250 -31.948 1.00 96.88 999 ASN A N 1
ATOM 7919 C CA . ASN A 1 999 ? 12.548 -5.169 -31.407 1.00 96.88 999 ASN A CA 1
ATOM 7920 C C . ASN A 1 999 ? 11.289 -5.005 -32.258 1.00 96.88 999 ASN A C 1
ATOM 7922 O O . ASN A 1 999 ? 11.382 -4.879 -33.483 1.00 96.88 999 ASN A O 1
ATOM 7926 N N . TRP A 1 1000 ? 10.118 -4.990 -31.631 1.00 97.69 1000 TRP A N 1
ATOM 7927 C CA . TRP A 1 1000 ? 8.847 -4.885 -32.345 1.00 97.69 1000 TRP A CA 1
ATOM 7928 C C . TRP A 1 1000 ? 7.726 -4.360 -31.450 1.00 97.69 1000 TRP A C 1
ATOM 7930 O O . TRP A 1 1000 ? 7.759 -4.505 -30.230 1.00 97.69 1000 TRP A O 1
ATOM 7940 N N . ILE A 1 1001 ? 6.701 -3.799 -32.082 1.00 98.00 1001 ILE A N 1
ATOM 7941 C CA . ILE A 1 1001 ? 5.384 -3.546 -31.498 1.00 98.00 1001 ILE A CA 1
ATOM 7942 C C . ILE A 1 1001 ? 4.398 -4.577 -32.054 1.00 98.00 1001 ILE A C 1
ATOM 7944 O O . ILE A 1 1001 ? 4.333 -4.782 -33.264 1.00 98.00 1001 ILE A O 1
ATOM 7948 N N . SER A 1 1002 ? 3.651 -5.256 -31.182 1.00 97.81 1002 SER A N 1
ATOM 7949 C CA . SER A 1 1002 ? 2.574 -6.160 -31.595 1.00 97.81 1002 SER A CA 1
ATOM 7950 C C . SER A 1 1002 ? 1.261 -5.390 -31.620 1.00 97.81 1002 SER A C 1
ATOM 7952 O O . SER A 1 1002 ? 0.741 -4.998 -30.574 1.00 97.81 1002 SER A O 1
ATOM 7954 N N . LEU A 1 1003 ? 0.756 -5.142 -32.828 1.00 97.94 1003 LEU A N 1
ATOM 7955 C CA . LEU A 1 1003 ? -0.485 -4.413 -33.056 1.00 97.94 1003 LEU A CA 1
ATOM 7956 C C . LEU A 1 1003 ? -1.670 -5.391 -33.114 1.00 97.94 1003 LEU A C 1
ATOM 7958 O O . LEU A 1 1003 ? -1.622 -6.335 -33.905 1.00 97.94 1003 LEU A O 1
ATOM 7962 N N . PRO A 1 1004 ? -2.741 -5.182 -32.330 1.00 97.81 1004 PRO A N 1
ATOM 7963 C CA . PRO A 1 1004 ? -3.961 -5.981 -32.404 1.00 97.81 1004 PRO A CA 1
ATOM 7964 C C . PRO A 1 1004 ? -4.811 -5.552 -33.610 1.00 97.81 1004 PRO A C 1
ATOM 7966 O O . PRO A 1 1004 ? -5.781 -4.806 -33.473 1.00 97.81 1004 PRO A O 1
ATOM 7969 N N . VAL A 1 1005 ? -4.418 -5.988 -34.808 1.00 97.88 1005 VAL A N 1
ATOM 7970 C CA . VAL A 1 1005 ? -5.114 -5.648 -36.054 1.00 97.88 1005 VAL A CA 1
ATOM 7971 C C . VAL A 1 1005 ? -6.419 -6.429 -36.137 1.00 97.88 1005 VAL A C 1
ATOM 7973 O O . VAL A 1 1005 ? -6.417 -7.651 -35.995 1.00 97.88 1005 VAL A O 1
ATOM 7976 N N . ILE A 1 1006 ? -7.532 -5.747 -36.393 1.00 96.88 1006 ILE A N 1
ATOM 7977 C CA . ILE A 1 1006 ? -8.815 -6.403 -36.658 1.00 96.88 1006 ILE A CA 1
ATOM 7978 C C . ILE A 1 1006 ? -8.962 -6.572 -38.174 1.00 96.88 1006 ILE A C 1
ATOM 7980 O O . ILE A 1 1006 ? -9.052 -5.570 -38.884 1.00 96.88 1006 ILE A O 1
ATOM 7984 N N . PRO A 1 1007 ? -8.973 -7.810 -38.704 1.00 91.44 1007 PRO A N 1
ATOM 7985 C CA . PRO A 1 1007 ? -9.169 -8.041 -40.127 1.00 91.44 1007 PRO A CA 1
ATOM 7986 C C . PRO A 1 1007 ? -10.530 -7.522 -40.588 1.00 91.44 1007 PRO A C 1
ATOM 7988 O O . PRO A 1 1007 ? -11.540 -7.682 -39.896 1.00 91.44 1007 PRO A O 1
ATOM 7991 N N . ASN A 1 1008 ? -10.562 -6.957 -41.792 1.00 74.06 1008 ASN A N 1
ATOM 7992 C CA . ASN A 1 1008 ? -11.809 -6.609 -42.461 1.00 74.06 1008 ASN A CA 1
ATOM 7993 C C . ASN A 1 1008 ? -12.504 -7.907 -42.938 1.00 74.06 1008 ASN A C 1
ATOM 7995 O O . ASN A 1 1008 ? -11.990 -8.584 -43.827 1.00 74.06 1008 ASN A O 1
ATOM 7999 N N . GLY A 1 1009 ? -13.651 -8.254 -42.337 1.00 51.97 1009 GLY A N 1
ATOM 8000 C CA . GLY A 1 1009 ? -14.509 -9.409 -42.675 1.00 51.97 1009 GLY A CA 1
ATOM 8001 C C . GLY A 1 1009 ? -14.875 -10.230 -41.429 1.00 51.97 1009 GLY A C 1
ATOM 8002 O O . GLY A 1 1009 ? -14.000 -10.580 -40.641 1.00 51.97 1009 GLY A O 1
ATOM 8003 N N . ILE A 1 1010 ? -16.139 -10.549 -41.144 1.00 33.97 1010 ILE A N 1
ATOM 8004 C CA . ILE A 1 1010 ? -17.262 -10.898 -42.037 1.00 33.97 1010 ILE A CA 1
ATOM 8005 C C . ILE A 1 1010 ? -18.337 -9.815 -42.088 1.00 33.97 1010 ILE A C 1
ATOM 8007 O O . ILE A 1 1010 ? -18.710 -9.311 -41.005 1.00 33.97 1010 ILE A O 1
#

Nearest PDB structures (foldseek):
  4qku-assembly1_A  TM=8.837E-01  e=1.967E-35  Burkholderia cenocepacia J2315
  4qku-assembly2_C  TM=8.812E-01  e=9.735E-35  Burkholderia cenocepacia J2315
  4qku-assembly2_D  TM=8.792E-01  e=1.214E-34  Burkholderia cenocepacia J2315
  5ti1-assembly4_G  TM=8.984E-01  e=4.558E-34  Paraburkholderia xenovorans LB400
  5ti1-assembly3_F  TM=8.821E-01  e=2.485E-34  Paraburkholderia xenovorans LB400

Organism: Aspergillus nomiae NRRL (strain ATCC 15546 / NRRL 13137 / CBS 260.88 / M93) (NCBI:txid1509407)

Secondary structure (DSSP, 8-state):
--S--TTT--EEEEEETTEEEEEEEEEETTEEEEHHHHHHTTTTTT-TT--S-GGGSSSSHHHHTS-HHHHHHHHHHHHHHHHS-TTGGGEEEGGGEEEE-SS--S-EEEEE--HHHHHHHHHHTT-PPPGGGGTS-EEEEPPGGGEEETTPPPPPPEEEEE-TTT--EEEEE-S-EE--EEEEEEE-S-B-TTPPPPGGGGGGGEEEEEEEEE-EEHHHHHHH-TTT--SSTTSS-EEE-S-BEEHHHHGGGEE--SSPPSSPPPGGGS-SS----EE--EEEEEEEETTEEEEEEEEEGGG-SS-HHHHHHHHGGG---B-TT-EEE--------B-TTS-B---SSSGGGGSGGG--TTS-TTHHHH-BPTT-EEEEEEE--PPP-------------------------------EEESSSSSEEEEEEEEEE-TTS-EEEEEEEEE--S-TT--EEEEEEEETT-TT--HHHH-HHHHHHS-GGG-STT--TTS--HHHHHHTT-EEEEEE-TTBTT--S-B-TTSHHHHHHHHHHHHHHHHSTTEEEEEEEEEETHHHHHHHHHHHT--TTEEEEEEES--S-IIIIIIEETTEE--HHHHHHIIIIIGGGBTT-TTTGGGTSSSPPTT-PPPHHHHHHTB--HHHHHHH--STTSHHHHHT---GGG--S-EEEEEETT-TTTTHHHHHHHHHH---SSEEEEEE-S-SSSGGGSHHHHHHHHHHHIIIIIS--SS-TTSTTTS-SEEEEE-BS---SS-HHHHTTSEEEEESSSS-TT-EEEEEEE-TTSBEESSPPPTT--S-EEEEEESS--STT---EEEEEPPPPSS-EEEEEEEEEEEEEEEE--TT--SS-B--EEEEEEEEE-TTS-EE-EE-TTS-EE-SEEEEEEGGG----TTSTT-BTTB------GGG---B-TT--EEEEEEEEEEEEEEPTT-EEEEEEESSPPSS-TT-----TTTS-HHHH-SEEEEEEBTTB--EEEEEEE-S--

Solvent-accessible surface area (backbone atoms only — not comparable to full-atom values): 53189 Å² total; per-residue (Å²): 131,66,94,28,36,91,68,48,48,22,40,23,14,34,28,29,91,94,42,77,66,44,21,26,26,33,36,44,54,69,24,32,36,38,41,35,60,36,48,79,65,55,70,52,69,89,42,80,93,58,83,60,76,55,28,57,32,61,28,44,42,74,56,38,58,48,55,70,67,57,53,52,48,52,54,49,52,53,48,50,25,61,74,74,49,73,46,63,89,31,58,40,53,50,91,56,48,47,75,33,55,34,43,62,57,82,50,29,35,37,29,62,24,16,56,49,39,50,53,39,43,24,56,66,69,73,49,77,81,61,77,61,61,59,74,38,78,42,69,49,80,48,52,53,87,18,61,39,40,61,87,64,83,84,76,82,52,68,39,58,36,54,40,93,87,76,61,52,70,44,83,43,67,51,67,34,37,34,56,23,41,28,42,26,42,31,27,9,47,58,42,57,66,73,41,63,50,56,39,82,50,34,66,72,29,42,38,22,38,24,52,25,31,56,36,32,27,48,51,31,28,69,55,46,34,70,92,82,39,74,57,73,24,56,46,73,38,27,37,30,47,37,46,31,36,34,45,84,49,44,56,92,37,55,28,65,55,73,40,85,67,76,58,72,65,55,72,69,61,46,59,95,61,93,66,49,55,33,39,52,34,41,32,34,34,34,38,31,50,92,89,42,81,27,84,55,24,46,32,42,60,21,38,27,53,50,33,69,39,41,45,52,16,52,67,27,58,82,15,75,44,46,52,44,22,21,36,34,38,49,20,43,44,13,37,91,39,56,50,97,87,67,37,47,29,3,44,26,36,59,71,51,30,67,41,88,82,32,42,54,87,84,41,66,90,55,41,76,78,43,42,57,56,93,84,52,42,81,47,74,48,77,45,77,70,88,75,77,91,74,79,94,75,82,91,80,90,81,91,81,90,79,87,80,78,84,66,75,87,71,60,74,60,75,81,75,83,69,50,46,78,43,74,73,92,49,92,32,32,39,33,41,53,44,74,46,79,41,98,86,70,44,45,33,23,24,33,40,32,32,50,74,64,96,51,92,80,57,54,23,26,35,38,44,40,59,37,42,63,22,68,57,26,34,21,56,74,78,40,44,73,63,46,70,70,46,44,70,84,55,69,51,86,76,19,33,74,58,47,77,35,48,73,52,44,20,76,70,53,25,27,35,36,35,24,16,24,51,10,8,31,73,2,58,61,59,25,47,80,89,32,56,68,48,42,54,52,48,33,50,50,43,35,54,54,20,68,36,85,56,29,62,37,27,26,32,37,47,19,34,42,68,41,5,22,50,47,55,62,35,40,37,66,62,40,60,33,63,43,34,40,30,26,30,37,10,30,60,39,69,53,61,27,52,37,21,45,39,70,38,55,30,37,53,33,48,42,48,45,36,67,71,42,32,59,70,16,32,38,24,49,73,61,18,43,85,66,56,44,22,73,53,29,89,94,43,67,52,54,74,69,54,52,59,72,34,46,59,54,74,42,59,52,49,66,73,39,79,28,46,72,29,71,68,50,46,62,61,57,77,59,48,50,49,23,48,51,36,34,44,23,28,22,30,62,20,26,69,82,36,17,26,55,10,15,52,50,40,55,65,48,31,50,26,87,40,52,31,39,36,46,45,66,44,37,74,68,58,51,71,51,35,71,72,46,39,47,51,53,47,50,51,47,29,22,65,53,70,65,51,52,87,77,26,70,82,39,89,82,59,48,66,33,23,37,39,53,44,49,57,74,81,58,58,49,62,40,68,78,47,55,66,68,46,50,74,49,76,34,85,47,78,71,52,84,74,47,42,75,44,62,35,21,60,46,95,86,42,31,30,34,81,61,75,80,76,63,82,47,89,61,80,44,71,52,73,25,26,37,62,80,78,62,101,83,56,45,49,50,48,60,27,38,42,59,62,31,92,47,73,43,38,37,50,38,46,28,28,35,35,40,29,33,30,39,38,57,61,100,86,67,86,89,69,75,36,45,49,53,41,30,37,40,38,38,39,30,42,69,89,69,49,74,47,44,34,18,12,46,85,38,46,63,15,50,57,38,47,28,34,32,27,54,30,57,50,58,64,38,82,84,44,91,77,36,38,99,52,46,74,30,57,81,54,35,75,87,46,64,41,89,32,57,72,69,46,77,43,80,37,74,36,52,30,46,63,34,56,37,38,45,43,55,54,15,33,45,35,42,37,44,23,38,49,91,60,90,53,50,84,61,55,37,70,77,49,58,89,82,58,37,61,94,39,43,52,35,39,34,34,45,46,39,37,59,89,37,78,31,31,39,34,42,20,31,48,65,94,76,134

InterPro domains:
  IPR000383 Xaa-Pro dipeptidyl-peptidase-like domain [PF02129] (445-618)
  IPR005674 CocE/Serine esterase [TIGR00976] (444-796)
  IPR005959 Fumarylacetoacetase [PTHR43069] (3-383)
  IPR008979 Galactose-binding-like domain superfamily [SSF49785] (776-1007)
  IPR011234 Fumarylacetoacetase-like, C-terminal [PF01557] (108-381)
  IPR013736 Xaa-Pro dipeptidyl-peptidase, C-terminal [PF08530] (752-999)
  IPR013736 Xaa-Pro dipeptidyl-peptidase, C-terminal [SM00939] (730-1002)
  IPR015377 Fumarylacetoacetase, N-terminal [PF09298] (8-102)
  IPR029058 Alpha/Beta hydrolase fold [G3DSA:3.40.50.1820] (407-783)
  IPR029058 Alpha/Beta hydrolase fold [SSF53474] (416-765)
  IPR036462 Fumarylacetoacetase, N-terminal domain superfamily [G3DSA:2.30.30.230] (1-98)
  IPR036462 Fumarylacetoacetase, N-terminal domain superfamily [SSF63433] (2-102)
  IPR036663 Fumarylacetoacetase-like, C-terminal domain superfamily [G3DSA:3.90.850.10] (100-392)
  IPR036663 Fumarylacetoacetase-like, C-terminal domain superfamily [SSF56529] (105-382)

Foldseek 3Di:
DAPQDLLQFFWFWWAFPVGRQIWIWTDHGQWTFQQLVCVVVCLCVVQVVPPDSCGSDNACQVVLQDFPVSVVVVSVSVSVCVVVVVRVVRTDGNVGIDTFARHDADWEKEWAFFPLQQVLLCVLVVHDDDPCVLAAGGMDTADPVQEGEPPPDADFDWDWAADPPHRDTDTGTQQAKKKFWWKKWFFRHKQAFPDADQLQCLLSGTFFIWTKIQIFRPRRQSGPCPPPHDDRRRHHHMYTHRTGRGSSSQVLFQDAAPDDRPPDYDPSLDDPDPGRQAGWKWKFKWKQDPNDIFTQATFTQSSTNRHPSSVSSNVCHNSRMGGGGHMYIHTGFFDQDADPVRARRRGRMLSSCQDPRNPDPRDPPCCNPRPDDPPMDMDMDIDRDNDDDDDDDDDDDDDDDDDDDPDDPPPPPVPPPPWDWDPDPDQWIKIFFDWQQAPVRFTWTKIKTAHDDPDPQAAAEEEEFEEQQAQQQACCLLPVVVLVVFDPQQNDPRRDFFDDRRSVVNVVRYMYMYIYFDQFAQHDAFADQLFLSRLSNVLSVQQVQLPDSRHPNAYEQGTFESSLQSCLLNLLVVRGRYAEYENALYAPQCCCAAQQFQLFGFAQLQVVCCVSGRLLGGAQDPCCVVSSSGDHHPSHHDDPVVSSVRYDGPRNVSLVDSFCPDPGNVRRDGQLCSNAHAYEQEAELQAFRHRRQRSQVSQQRHVYLQAAYEYDFAARTHLCRDPVNVVVVCLLCCCGRVVPNPQQSVPRPSAQRYKDFAAEDFQDFNDVVSRVPTDIDGANDPPGPLWDFQWFFFDLVQETHSDFDDQPFPDKDKDKAFLDDDDPPGHQKGKYKYDFDQFKWKFFHKKKWKFWKAWADDPPQADDFAKFKKKKFKWKADLVRHTRFYQHHHRDTAGQWIWMHIVQQQDFDCVDPPADPRRTHGNRHPVSGDTHHHPDIDIGMIIIRTGIYIHGGSMMMMMMIGSADDPHPPRRGRDDCSSVPCSRHGGMMITMDHSPTTTIMTTRIRDDDD